Protein AF-A0A1E3NT04-F1 (afdb_monomer_lite)

Structure (mmCIF, N/CA/C/O backbone):
data_AF-A0A1E3NT04-F1
#
_entry.id   AF-A0A1E3NT04-F1
#
loop_
_atom_site.group_PDB
_atom_site.id
_atom_site.type_symbol
_atom_site.label_atom_id
_atom_site.label_alt_id
_atom_site.label_comp_id
_atom_site.label_asym_id
_atom_site.label_entity_id
_atom_site.label_seq_id
_atom_site.pdbx_PDB_ins_code
_atom_site.Cartn_x
_atom_site.Cartn_y
_atom_site.Cartn_z
_atom_site.occupancy
_atom_site.B_iso_or_equiv
_atom_site.auth_seq_id
_atom_site.auth_comp_id
_atom_site.auth_asym_id
_atom_site.auth_atom_id
_atom_site.pdbx_PDB_model_num
ATOM 1 N N . MET A 1 1 ? 41.332 -13.397 23.834 1.00 53.19 1 MET A N 1
ATOM 2 C CA . MET A 1 1 ? 42.047 -12.227 23.269 1.00 53.19 1 MET A CA 1
ATOM 3 C C . MET A 1 1 ? 41.006 -11.262 22.727 1.00 53.19 1 MET A C 1
ATOM 5 O O . MET A 1 1 ? 39.924 -11.728 22.395 1.00 53.19 1 MET A O 1
ATOM 9 N N . ALA A 1 2 ? 41.295 -9.961 22.655 1.00 69.44 2 ALA A N 1
ATOM 10 C CA . ALA A 1 2 ? 40.399 -9.024 21.975 1.00 69.44 2 ALA A CA 1
ATOM 11 C C . ALA A 1 2 ? 40.296 -9.402 20.487 1.00 69.44 2 ALA A C 1
ATOM 13 O O . ALA A 1 2 ? 41.326 -9.647 19.852 1.00 69.44 2 ALA A O 1
ATOM 14 N N . LYS A 1 3 ? 39.069 -9.498 19.959 1.00 80.75 3 LYS A N 1
ATOM 15 C CA . LYS A 1 3 ? 38.838 -9.778 18.538 1.00 80.75 3 LYS A CA 1
ATOM 16 C C . LYS A 1 3 ? 39.319 -8.598 17.701 1.00 80.75 3 LYS A C 1
ATOM 18 O O . LYS A 1 3 ? 39.150 -7.443 18.089 1.00 80.75 3 LYS A O 1
ATOM 23 N N . LYS A 1 4 ? 39.924 -8.904 16.560 1.00 84.69 4 LYS A N 1
ATOM 24 C CA . LYS A 1 4 ? 40.403 -7.908 15.604 1.00 84.69 4 LYS A CA 1
ATOM 25 C C . LYS A 1 4 ? 39.268 -7.395 14.735 1.00 84.69 4 LYS A C 1
ATOM 27 O O . LYS A 1 4 ? 38.469 -8.185 14.249 1.00 84.69 4 LYS A O 1
ATOM 32 N N . GLN A 1 5 ? 39.217 -6.092 14.529 1.00 88.81 5 GLN A N 1
ATOM 33 C CA . GLN A 1 5 ? 38.105 -5.430 13.871 1.00 88.81 5 GLN A CA 1
ATOM 34 C C . GLN A 1 5 ? 38.308 -5.384 12.351 1.00 88.81 5 GLN A C 1
ATOM 36 O O . GLN A 1 5 ? 39.252 -4.760 11.863 1.00 88.81 5 GLN A O 1
ATOM 41 N N . VAL A 1 6 ? 37.430 -6.040 11.594 1.00 90.56 6 VAL A N 1
ATOM 42 C CA . VAL A 1 6 ? 37.508 -6.146 10.131 1.00 90.56 6 VAL A CA 1
ATOM 43 C C . VAL A 1 6 ? 36.300 -5.470 9.495 1.00 90.56 6 VAL A C 1
ATOM 45 O O . VAL A 1 6 ? 35.161 -5.870 9.729 1.00 90.56 6 VAL A O 1
ATOM 48 N N . LEU A 1 7 ? 36.548 -4.477 8.643 1.00 93.00 7 LEU A N 1
ATOM 49 C CA . LEU A 1 7 ? 35.509 -3.768 7.902 1.00 93.00 7 LEU A CA 1
ATOM 50 C C . LEU A 1 7 ? 35.485 -4.207 6.440 1.00 93.00 7 LEU A C 1
ATOM 52 O O . LEU A 1 7 ? 36.431 -3.968 5.695 1.00 93.00 7 LEU A O 1
ATOM 56 N N . VAL A 1 8 ? 34.385 -4.801 5.997 1.00 95.25 8 VAL A N 1
ATOM 57 C CA . VAL A 1 8 ? 34.140 -5.082 4.580 1.00 95.25 8 VAL A CA 1
ATOM 58 C C . VAL A 1 8 ? 33.465 -3.874 3.938 1.00 95.25 8 VAL A C 1
ATOM 60 O O . VAL A 1 8 ? 32.448 -3.395 4.434 1.00 95.25 8 VAL A O 1
ATOM 63 N N . VAL A 1 9 ? 34.021 -3.382 2.830 1.00 95.88 9 VAL A N 1
ATOM 64 C CA . VAL A 1 9 ? 33.505 -2.218 2.101 1.00 95.88 9 VAL A CA 1
ATOM 65 C C . VAL A 1 9 ? 32.887 -2.663 0.777 1.00 95.88 9 VAL A C 1
ATOM 67 O O . VAL A 1 9 ? 33.598 -3.078 -0.137 1.00 95.88 9 VAL A O 1
ATOM 70 N N . GLY A 1 10 ? 31.563 -2.552 0.674 1.00 95.69 10 GLY A N 1
ATOM 71 C CA . GLY A 1 10 ? 30.751 -2.946 -0.479 1.00 95.69 10 GLY A CA 1
ATOM 72 C C . GLY A 1 10 ? 29.850 -4.150 -0.186 1.00 95.69 10 GLY A C 1
ATOM 73 O O . GLY A 1 10 ? 30.306 -5.165 0.332 1.00 95.69 10 GLY A O 1
ATOM 74 N N . ALA A 1 11 ? 28.570 -4.060 -0.559 1.00 96.75 11 ALA A N 1
ATOM 75 C CA . ALA A 1 11 ? 27.567 -5.107 -0.326 1.00 96.75 11 ALA A CA 1
ATOM 76 C C . ALA A 1 11 ? 27.124 -5.811 -1.620 1.00 96.75 11 ALA A C 1
ATOM 78 O O . ALA A 1 11 ? 25.979 -6.236 -1.760 1.00 96.75 11 ALA A O 1
ATOM 79 N N . GLY A 1 12 ? 28.018 -5.927 -2.605 1.00 96.62 12 GLY A N 1
ATOM 80 C CA . GLY A 1 12 ? 27.805 -6.833 -3.739 1.00 96.62 12 GLY A CA 1
ATOM 81 C C . GLY A 1 12 ? 27.945 -8.296 -3.324 1.00 96.62 12 GLY A C 1
ATOM 82 O O . GLY A 1 12 ? 28.334 -8.590 -2.194 1.00 96.62 12 GLY A O 1
ATOM 83 N N . VAL A 1 13 ? 27.711 -9.227 -4.255 1.00 97.44 13 VAL A N 1
ATOM 84 C CA . VAL A 1 13 ? 27.862 -10.669 -3.978 1.00 97.44 13 VAL A CA 1
ATOM 85 C C . VAL A 1 13 ? 29.238 -10.997 -3.391 1.00 97.44 13 VAL A C 1
ATOM 87 O O . VAL A 1 13 ? 29.334 -11.788 -2.459 1.00 97.44 13 VAL A O 1
ATOM 90 N N . VAL A 1 14 ? 30.294 -10.336 -3.875 1.00 95.75 14 VAL A N 1
ATOM 91 C CA . VAL A 1 14 ? 31.667 -10.520 -3.389 1.00 95.75 14 VAL A CA 1
ATOM 92 C C . VAL A 1 14 ? 31.805 -10.063 -1.937 1.00 95.75 14 VAL A C 1
ATOM 94 O O . VAL A 1 14 ? 32.317 -10.817 -1.116 1.00 95.75 14 VAL A O 1
ATOM 97 N N . GLY A 1 15 ? 31.304 -8.873 -1.595 1.00 96.56 15 GLY A N 1
ATOM 98 C CA . GLY A 1 15 ? 31.405 -8.324 -0.242 1.00 96.56 15 GLY A CA 1
ATOM 99 C C . GLY A 1 15 ? 30.571 -9.088 0.782 1.00 96.56 15 GLY A C 1
ATOM 100 O O . GLY A 1 15 ? 31.095 -9.479 1.821 1.00 96.56 15 GLY A O 1
ATOM 101 N N . LEU A 1 16 ? 29.313 -9.401 0.457 1.00 97.81 16 LEU A N 1
ATOM 102 C CA . LEU A 1 16 ? 28.431 -10.171 1.342 1.00 97.81 16 LEU A CA 1
ATOM 103 C C . LEU A 1 16 ? 28.978 -11.579 1.602 1.00 97.81 16 LEU A C 1
ATOM 105 O O . LEU A 1 16 ? 29.037 -12.023 2.747 1.00 97.81 16 LEU A O 1
ATOM 109 N N . THR A 1 17 ? 29.432 -12.263 0.548 1.00 96.88 17 THR A N 1
ATOM 110 C CA . THR A 1 17 ? 30.013 -13.607 0.679 1.00 96.88 17 THR A CA 1
ATOM 111 C C . THR A 1 17 ? 31.331 -13.564 1.455 1.00 96.88 17 THR A C 1
ATOM 113 O O . THR A 1 17 ? 31.578 -14.428 2.289 1.00 96.88 17 THR A O 1
ATOM 116 N N . THR A 1 18 ? 32.160 -12.536 1.240 1.00 95.56 18 THR A N 1
ATOM 117 C CA . THR A 1 18 ? 33.416 -12.353 1.985 1.00 95.56 18 THR A CA 1
ATOM 118 C C . THR A 1 18 ? 33.161 -12.102 3.468 1.00 95.56 18 THR A C 1
ATOM 120 O O . THR A 1 18 ? 33.811 -12.726 4.300 1.00 95.56 18 THR A O 1
ATOM 123 N N . ALA A 1 19 ? 32.196 -11.248 3.815 1.00 94.81 19 ALA A N 1
ATOM 124 C CA . ALA A 1 19 ? 31.834 -10.991 5.206 1.00 94.81 19 ALA A CA 1
ATOM 125 C C . ALA A 1 19 ? 31.330 -12.262 5.915 1.00 94.81 19 ALA A C 1
ATOM 127 O O . ALA A 1 19 ? 31.750 -12.534 7.040 1.00 94.81 19 ALA A O 1
ATOM 128 N N . LEU A 1 20 ? 30.494 -13.066 5.242 1.00 94.12 20 LEU A N 1
ATOM 129 C CA . LEU A 1 20 ? 29.991 -14.332 5.787 1.00 94.12 20 LEU A CA 1
ATOM 130 C C . LEU A 1 20 ? 31.122 -15.327 6.013 1.00 94.12 20 LEU A C 1
ATOM 132 O O . LEU A 1 20 ? 31.237 -15.890 7.095 1.00 94.12 20 LEU A O 1
ATOM 136 N N . GLU A 1 21 ? 31.981 -15.513 5.013 1.00 92.94 21 GLU A N 1
ATOM 137 C CA . GLU A 1 21 ? 33.072 -16.481 5.094 1.00 92.94 21 GLU A CA 1
ATOM 138 C C . GLU A 1 21 ? 34.108 -16.090 6.157 1.00 92.94 21 GLU A C 1
ATOM 140 O O . GLU A 1 21 ? 34.637 -16.954 6.857 1.00 92.94 21 GLU A O 1
ATOM 145 N N . LEU A 1 22 ? 34.385 -14.789 6.312 1.00 90.44 22 LEU A N 1
ATOM 146 C CA . LEU A 1 22 ? 35.253 -14.278 7.373 1.00 90.44 22 LEU A CA 1
ATOM 147 C C . LEU A 1 22 ? 34.662 -14.529 8.756 1.00 90.44 22 LEU A C 1
ATOM 149 O O . LEU A 1 22 ? 35.376 -15.000 9.639 1.00 90.44 22 LEU A O 1
ATOM 153 N N . HIS A 1 23 ? 33.372 -14.248 8.937 1.00 90.38 23 HIS A N 1
ATOM 154 C CA . HIS A 1 23 ? 32.698 -14.516 10.199 1.00 90.38 23 HIS A CA 1
ATOM 155 C C . HIS A 1 23 ? 32.693 -16.020 10.514 1.00 90.38 23 HIS A C 1
ATOM 157 O O . HIS A 1 23 ? 33.137 -16.421 11.587 1.00 90.38 23 HIS A O 1
ATOM 163 N N . ASP A 1 24 ? 32.268 -16.861 9.568 1.00 89.38 24 ASP A N 1
ATOM 164 C CA . ASP A 1 24 ? 32.098 -18.303 9.789 1.00 89.38 24 ASP A CA 1
ATOM 165 C C . ASP A 1 24 ? 33.433 -19.028 10.028 1.00 89.38 24 ASP A C 1
ATOM 167 O O . ASP A 1 24 ? 33.477 -20.006 10.773 1.00 89.38 24 ASP A O 1
ATOM 171 N N . ARG A 1 25 ? 34.539 -18.568 9.423 1.00 87.06 25 ARG A N 1
ATOM 172 C CA . ARG A 1 25 ? 35.854 -19.217 9.580 1.00 87.06 25 ARG A CA 1
ATOM 173 C C . ARG A 1 25 ? 36.743 -18.608 10.650 1.00 87.06 25 ARG A C 1
ATOM 175 O O . ARG A 1 25 ? 37.558 -19.329 11.222 1.00 87.06 25 ARG A O 1
ATOM 182 N N . LEU A 1 26 ? 36.662 -17.296 10.862 1.00 85.44 26 LEU A N 1
ATOM 183 C CA . LEU A 1 26 ? 37.577 -16.555 11.733 1.00 85.44 26 LEU A CA 1
ATOM 184 C C . LEU A 1 26 ? 36.868 -15.860 12.902 1.00 85.44 26 LEU A C 1
ATOM 186 O O . LEU A 1 26 ? 37.538 -15.142 13.641 1.00 85.44 26 LEU A O 1
ATOM 190 N N . GLY A 1 27 ? 35.564 -16.068 13.109 1.00 80.69 27 GLY A N 1
ATOM 191 C CA . GLY A 1 27 ? 34.749 -15.352 14.101 1.00 80.69 27 GLY A CA 1
ATOM 192 C C . GLY A 1 27 ? 35.244 -15.428 15.550 1.00 80.69 27 GLY A C 1
ATOM 193 O O . GLY A 1 27 ? 34.928 -14.548 16.349 1.00 80.69 27 GLY A O 1
ATOM 194 N N . ASP A 1 28 ? 36.077 -16.411 15.900 1.00 82.06 28 ASP A N 1
ATOM 195 C CA . ASP A 1 28 ? 36.744 -16.483 17.211 1.00 82.06 28 ASP A CA 1
ATOM 196 C C . ASP A 1 28 ? 37.877 -15.453 17.371 1.00 82.06 28 ASP A C 1
ATOM 198 O O . ASP A 1 28 ? 38.233 -15.068 18.484 1.00 82.06 28 ASP A O 1
ATOM 202 N N . SER A 1 29 ? 38.459 -15.007 16.256 1.00 82.50 29 SER A N 1
ATOM 203 C CA . SER A 1 29 ? 39.628 -14.119 16.192 1.00 82.50 29 SER A CA 1
ATOM 204 C C . SER A 1 29 ? 39.313 -12.730 15.634 1.00 82.50 29 SER A C 1
ATOM 206 O O . SER A 1 29 ? 40.039 -11.780 15.941 1.00 82.50 29 SER A O 1
ATOM 208 N N . VAL A 1 30 ? 38.260 -12.597 14.824 1.00 85.81 30 VAL A N 1
ATOM 209 C CA . VAL A 1 30 ? 37.862 -11.336 14.190 1.00 85.81 30 VAL A CA 1
ATOM 210 C C . VAL A 1 30 ? 36.409 -10.985 14.482 1.00 85.81 30 VAL A C 1
ATOM 212 O O . VAL A 1 30 ? 35.566 -11.856 14.677 1.00 85.81 30 VAL A O 1
ATOM 215 N N . ASP A 1 31 ? 36.139 -9.691 14.499 1.00 88.38 31 ASP A N 1
ATOM 216 C CA . ASP A 1 31 ? 34.815 -9.095 14.549 1.00 88.38 31 ASP A CA 1
ATOM 217 C C . ASP A 1 31 ? 34.571 -8.398 13.208 1.00 88.38 31 ASP A C 1
ATOM 219 O O . ASP A 1 31 ? 35.388 -7.583 12.774 1.00 88.38 31 ASP A O 1
ATOM 223 N N . VAL A 1 32 ? 33.514 -8.799 12.503 1.00 90.94 32 VAL A N 1
ATOM 224 C CA . VAL A 1 32 ? 33.267 -8.382 11.118 1.00 90.94 32 VAL A CA 1
ATOM 225 C C . VAL A 1 32 ? 32.147 -7.357 11.104 1.00 90.94 32 VAL A C 1
ATOM 227 O O . VAL A 1 32 ? 31.069 -7.596 11.639 1.00 90.94 32 VAL A O 1
ATOM 230 N N . SER A 1 33 ? 32.392 -6.241 10.430 1.00 92.88 33 SER A N 1
ATOM 231 C CA . SER A 1 33 ? 31.400 -5.219 10.104 1.00 92.88 33 SER A CA 1
ATOM 232 C C . SER A 1 33 ? 31.364 -4.992 8.599 1.00 92.88 33 SER A C 1
ATOM 234 O O . SER A 1 33 ? 32.357 -5.215 7.905 1.00 92.88 33 SER A O 1
ATOM 236 N N . LEU A 1 34 ? 30.234 -4.516 8.083 1.00 94.44 34 LEU A N 1
ATOM 237 C CA . LEU A 1 34 ? 30.072 -4.183 6.674 1.00 94.44 34 LEU A CA 1
ATOM 238 C C . LEU A 1 34 ? 29.588 -2.742 6.511 1.00 94.44 34 LEU A C 1
ATOM 240 O O . LEU A 1 34 ? 28.617 -2.319 7.137 1.00 94.44 34 LEU A O 1
ATOM 244 N N . VAL A 1 35 ? 30.241 -2.004 5.619 1.00 94.94 35 VAL A N 1
ATOM 245 C CA . VAL A 1 35 ? 29.800 -0.689 5.154 1.00 94.94 35 VAL A CA 1
ATOM 246 C C . VAL A 1 35 ? 29.624 -0.726 3.646 1.00 94.94 35 VAL A C 1
ATOM 248 O O . VAL A 1 35 ? 30.468 -1.255 2.927 1.00 94.94 35 VAL A O 1
ATOM 251 N N . ALA A 1 36 ? 28.542 -0.150 3.137 1.00 95.81 36 ALA A N 1
ATOM 252 C CA . ALA A 1 36 ? 28.368 0.010 1.700 1.00 95.81 36 ALA A CA 1
ATOM 253 C C . ALA A 1 36 ? 27.501 1.220 1.362 1.00 95.81 36 ALA A C 1
ATOM 255 O O . ALA A 1 36 ? 26.600 1.576 2.121 1.00 95.81 36 ALA A O 1
ATOM 256 N N . LYS A 1 37 ? 27.753 1.809 0.190 1.00 93.88 37 LYS A N 1
ATOM 257 C CA . LYS A 1 37 ? 26.882 2.823 -0.410 1.00 93.88 37 LYS A CA 1
ATOM 258 C C . LYS A 1 37 ? 25.546 2.207 -0.825 1.00 93.88 37 LYS A C 1
ATOM 260 O O . LYS A 1 37 ? 24.498 2.685 -0.399 1.00 93.88 37 LYS A O 1
ATOM 265 N N . ASP A 1 38 ? 25.623 1.131 -1.606 1.00 93.94 38 ASP A N 1
ATOM 266 C CA . ASP A 1 38 ? 24.475 0.376 -2.105 1.00 93.94 38 ASP A CA 1
ATOM 267 C C . ASP A 1 38 ? 24.348 -0.956 -1.348 1.00 93.94 38 ASP A C 1
ATOM 269 O O . ASP A 1 38 ? 25.342 -1.672 -1.171 1.00 93.94 38 ASP A O 1
ATOM 273 N N . LEU A 1 39 ? 23.136 -1.291 -0.910 1.00 93.88 39 LEU A N 1
ATOM 274 C CA . LEU A 1 39 ? 22.770 -2.514 -0.196 1.00 93.88 39 LEU A CA 1
ATOM 275 C C . LEU A 1 39 ? 21.794 -3.369 -1.028 1.00 93.88 39 LEU A C 1
ATOM 277 O O . LEU A 1 39 ? 21.134 -2.859 -1.934 1.00 93.88 39 LEU A O 1
ATOM 281 N N . PRO A 1 40 ? 21.668 -4.677 -0.729 1.00 91.81 40 PRO A N 1
ATOM 282 C CA . PRO A 1 40 ? 20.622 -5.520 -1.306 1.00 91.81 40 PRO A CA 1
ATOM 283 C C . PRO A 1 40 ? 19.232 -4.887 -1.168 1.00 91.81 40 PRO A C 1
ATOM 285 O O . PRO A 1 40 ? 18.791 -4.617 -0.055 1.00 91.81 40 PRO A O 1
ATOM 288 N N . GLY A 1 41 ? 18.571 -4.656 -2.304 1.00 76.50 41 GLY A N 1
ATOM 289 C CA . GLY A 1 41 ? 17.349 -3.847 -2.422 1.00 76.50 41 GLY A CA 1
ATOM 290 C C . GLY A 1 41 ? 17.532 -2.692 -3.412 1.00 76.50 41 GLY A C 1
ATOM 291 O O . GLY A 1 41 ? 16.643 -2.409 -4.208 1.00 76.50 41 GLY A O 1
ATOM 292 N N . ASP A 1 42 ? 18.735 -2.117 -3.467 1.00 81.62 42 ASP A N 1
ATOM 293 C CA . ASP A 1 42 ? 19.042 -1.004 -4.361 1.00 81.62 42 ASP A CA 1
ATOM 294 C C . ASP A 1 42 ? 19.272 -1.464 -5.811 1.00 81.62 42 ASP A C 1
ATOM 296 O O . ASP A 1 42 ? 19.728 -2.578 -6.086 1.00 81.62 42 ASP A O 1
ATOM 300 N N . SER A 1 43 ? 19.028 -0.564 -6.767 1.00 80.31 43 SER A N 1
ATOM 301 C CA . SER A 1 43 ? 19.160 -0.828 -8.211 1.00 80.31 43 SER A CA 1
ATOM 302 C C . SER A 1 43 ? 20.084 0.176 -8.919 1.00 80.31 43 SER A C 1
ATOM 304 O O . SER A 1 43 ? 19.914 0.455 -10.111 1.00 80.31 43 SER A O 1
ATOM 306 N N . ALA A 1 44 ? 21.073 0.717 -8.201 1.00 84.88 44 ALA A N 1
ATOM 307 C CA . ALA A 1 44 ? 22.023 1.697 -8.725 1.00 84.88 44 ALA A CA 1
ATOM 308 C C . ALA A 1 44 ? 22.836 1.166 -9.922 1.00 84.88 44 ALA A C 1
ATOM 310 O O . ALA A 1 44 ? 23.129 -0.026 -10.037 1.00 84.88 44 ALA A O 1
ATOM 311 N N . VAL A 1 45 ? 23.236 2.072 -10.818 1.00 82.06 45 VAL A N 1
ATOM 312 C CA . VAL A 1 45 ? 23.906 1.747 -12.092 1.00 82.06 45 VAL A CA 1
ATOM 313 C C . VAL A 1 45 ? 25.231 0.998 -11.891 1.00 82.06 45 VAL A C 1
ATOM 315 O O . VAL A 1 45 ? 25.512 0.019 -12.584 1.00 82.06 45 VAL A O 1
ATOM 318 N N . PHE A 1 46 ? 26.023 1.425 -10.907 1.00 84.62 46 PHE A N 1
ATOM 319 C CA . PHE A 1 46 ? 27.322 0.831 -10.571 1.00 84.62 46 PHE A CA 1
ATOM 320 C C . PHE A 1 46 ? 27.239 -0.265 -9.507 1.00 84.62 46 PHE A C 1
ATOM 322 O O . PHE A 1 46 ? 28.263 -0.820 -9.101 1.00 84.62 46 PHE A O 1
ATOM 329 N N . TYR A 1 47 ? 26.027 -0.609 -9.070 1.00 91.88 47 TYR A N 1
ATOM 330 C CA . TYR A 1 47 ? 25.785 -1.767 -8.230 1.00 91.88 47 TYR A CA 1
ATOM 331 C C . TYR A 1 47 ? 25.477 -2.968 -9.129 1.00 91.88 47 TYR A C 1
ATOM 333 O O . TYR A 1 47 ? 24.335 -3.286 -9.448 1.00 91.88 47 TYR A O 1
ATOM 341 N N . THR A 1 48 ? 26.539 -3.627 -9.602 1.00 92.69 48 THR A N 1
ATOM 342 C CA . THR A 1 48 ? 26.448 -4.668 -10.640 1.00 92.69 48 THR A CA 1
ATOM 343 C C . THR A 1 48 ? 25.668 -5.908 -10.201 1.00 92.69 48 THR A C 1
ATOM 345 O O . THR A 1 48 ? 25.032 -6.564 -11.023 1.00 92.69 48 THR A O 1
ATOM 348 N N . SER A 1 49 ? 25.735 -6.265 -8.915 1.00 95.44 49 SER A N 1
ATOM 349 C CA . SER A 1 49 ? 25.227 -7.551 -8.411 1.00 95.44 49 SER A CA 1
ATOM 350 C C . SER A 1 49 ? 23.734 -7.801 -8.712 1.00 95.44 49 SER A C 1
ATOM 352 O O . SER A 1 49 ? 23.442 -8.871 -9.241 1.00 95.44 49 SER A O 1
ATOM 354 N N . PRO A 1 50 ? 22.797 -6.855 -8.482 1.00 93.00 50 PRO A N 1
ATOM 355 C CA . PRO A 1 50 ? 21.380 -7.027 -8.841 1.00 93.00 50 PRO A CA 1
ATOM 356 C C . PRO A 1 50 ? 21.087 -6.991 -10.351 1.00 93.00 50 PRO A C 1
ATOM 358 O O . PRO A 1 50 ? 19.984 -7.341 -10.764 1.00 93.00 50 PRO A O 1
ATOM 361 N N . LYS A 1 51 ? 22.036 -6.548 -11.189 1.00 91.75 51 LYS A N 1
ATOM 362 C CA . LYS A 1 51 ? 21.892 -6.535 -12.658 1.00 91.75 51 LYS A CA 1
ATOM 363 C C . LYS A 1 51 ? 22.357 -7.843 -13.301 1.00 91.75 51 LYS A C 1
ATOM 365 O O . LYS A 1 51 ? 22.145 -8.053 -14.495 1.00 91.75 51 LYS A O 1
ATOM 370 N N . ALA A 1 52 ? 23.048 -8.688 -12.538 1.00 90.44 52 ALA A N 1
ATOM 371 C CA . ALA A 1 52 ? 23.508 -9.977 -13.014 1.00 90.44 52 ALA A CA 1
ATOM 372 C C . ALA A 1 52 ? 22.335 -10.938 -13.214 1.00 90.44 52 ALA A C 1
ATOM 374 O O . ALA A 1 52 ? 21.247 -10.750 -12.673 1.00 90.44 52 ALA A O 1
ATOM 375 N N . GLY A 1 53 ? 22.617 -11.995 -13.969 1.00 85.38 53 GLY A N 1
ATOM 376 C CA . GLY A 1 53 ? 21.669 -13.050 -14.242 1.00 85.38 53 GLY A CA 1
ATOM 377 C C . GLY A 1 53 ? 21.099 -13.747 -12.999 1.00 85.38 53 GLY A C 1
ATOM 378 O O . GLY A 1 53 ? 19.985 -13.445 -12.595 1.00 85.38 53 GLY A O 1
ATOM 379 N N . ALA A 1 54 ? 21.772 -14.718 -12.388 1.00 92.00 54 ALA A N 1
ATOM 380 C CA . ALA A 1 54 ? 23.074 -15.309 -12.692 1.00 92.00 54 ALA A CA 1
ATOM 381 C C . ALA A 1 54 ? 22.967 -16.844 -12.658 1.00 92.00 54 ALA A C 1
ATOM 383 O O . ALA A 1 54 ? 22.051 -17.392 -12.053 1.00 92.00 54 ALA A O 1
ATOM 384 N N . HIS A 1 55 ? 23.923 -17.542 -13.262 1.00 93.12 55 HIS A N 1
ATOM 385 C CA . HIS A 1 55 ? 24.044 -19.001 -13.179 1.00 93.12 55 HIS A CA 1
ATOM 386 C C . HIS A 1 55 ? 25.489 -19.422 -12.894 1.00 93.12 55 HIS A C 1
ATOM 388 O O . HIS A 1 55 ? 26.385 -18.573 -12.845 1.00 93.12 55 HIS A O 1
ATOM 394 N N . TRP A 1 56 ? 25.735 -20.723 -12.741 1.00 94.56 56 TRP A N 1
ATOM 395 C CA . TRP A 1 56 ? 27.090 -21.253 -12.633 1.00 94.56 56 TRP A CA 1
ATOM 396 C C . TRP A 1 56 ? 27.567 -21.877 -13.953 1.00 94.56 56 TRP A C 1
ATOM 398 O O . TRP A 1 56 ? 27.149 -22.965 -14.338 1.00 94.56 56 TRP A O 1
ATOM 408 N N . VAL A 1 57 ? 28.485 -21.211 -14.648 1.00 90.81 57 VAL A N 1
ATOM 409 C CA . VAL A 1 57 ? 29.237 -21.800 -15.764 1.00 90.81 57 VAL A CA 1
ATOM 410 C C . VAL A 1 57 ? 30.597 -21.123 -15.848 1.00 90.81 57 VAL A C 1
ATOM 412 O O . VAL A 1 57 ? 30.692 -19.899 -15.821 1.00 90.81 57 VAL A O 1
ATOM 415 N N . SER A 1 58 ? 31.669 -21.908 -15.902 1.00 85.44 58 SER A N 1
ATOM 416 C CA . SER A 1 58 ? 33.027 -21.384 -16.073 1.00 85.44 58 SER A CA 1
ATOM 417 C C . SER A 1 58 ? 33.423 -21.451 -17.549 1.00 85.44 58 SER A C 1
ATOM 419 O O . SER A 1 58 ? 33.007 -22.363 -18.264 1.00 85.44 58 SER A O 1
ATOM 421 N N . THR A 1 59 ? 34.229 -20.499 -18.019 1.00 74.75 59 THR A N 1
ATOM 422 C CA . THR A 1 59 ? 34.827 -20.559 -19.359 1.00 74.75 59 THR A CA 1
ATOM 423 C C . THR A 1 59 ? 36.229 -21.162 -19.282 1.00 74.75 59 THR A C 1
ATOM 425 O O . THR A 1 59 ? 36.907 -21.071 -18.258 1.00 74.75 59 THR A O 1
ATOM 428 N N . ASN A 1 60 ? 36.709 -21.757 -20.377 1.00 65.56 60 ASN A N 1
ATOM 429 C CA . ASN A 1 60 ? 38.066 -22.318 -20.442 1.00 65.56 60 ASN A CA 1
ATOM 430 C C . ASN A 1 60 ? 39.178 -21.241 -20.423 1.00 65.56 60 ASN A C 1
ATOM 432 O O . ASN A 1 60 ? 40.346 -21.581 -20.250 1.00 65.56 60 ASN A O 1
ATOM 436 N N . ALA A 1 61 ? 38.823 -19.960 -20.582 1.00 58.00 61 ALA A N 1
ATOM 437 C CA . ALA A 1 61 ? 39.750 -18.849 -20.802 1.00 58.00 61 ALA A CA 1
ATOM 438 C C . ALA A 1 61 ? 40.062 -17.987 -19.560 1.00 58.00 61 ALA A C 1
ATOM 440 O O . ALA A 1 61 ? 40.947 -17.137 -19.640 1.00 58.00 61 ALA A O 1
ATOM 441 N N . LYS A 1 62 ? 39.350 -18.147 -18.433 1.00 55.19 62 LYS A N 1
ATOM 442 C CA . LYS A 1 62 ? 39.555 -17.325 -17.223 1.00 55.19 62 LYS A CA 1
ATOM 443 C C . LYS A 1 62 ? 40.076 -18.173 -16.058 1.00 55.19 62 LYS A C 1
ATOM 445 O O . LYS A 1 62 ? 39.510 -19.206 -15.708 1.00 55.19 62 LYS A O 1
ATOM 450 N N . GLU A 1 63 ? 41.212 -17.752 -15.508 1.00 57.97 63 GLU A N 1
ATOM 451 C CA . GLU A 1 63 ? 41.924 -18.426 -14.424 1.00 57.97 63 GLU A CA 1
ATOM 452 C C . GLU A 1 63 ? 41.224 -18.222 -13.072 1.00 57.97 63 GLU A C 1
ATOM 454 O O . GLU A 1 63 ? 40.890 -17.100 -12.719 1.00 57.97 63 GLU A O 1
ATOM 459 N N . HIS A 1 64 ? 41.009 -19.347 -12.375 1.00 73.56 64 HIS A N 1
ATOM 460 C CA . HIS A 1 64 ? 40.905 -19.623 -10.924 1.00 73.56 64 HIS A CA 1
ATOM 461 C C . HIS A 1 64 ? 39.935 -20.800 -10.707 1.00 73.56 64 HIS A C 1
ATOM 463 O O . HIS A 1 64 ? 38.935 -20.720 -9.992 1.00 73.56 64 HIS A O 1
ATOM 469 N N . LYS A 1 65 ? 40.250 -21.930 -11.357 1.00 86.69 65 LYS A N 1
ATOM 470 C CA . LYS A 1 65 ? 39.431 -23.156 -11.415 1.00 86.69 65 LYS A CA 1
ATOM 471 C C . LYS A 1 65 ? 38.946 -23.619 -10.037 1.00 86.69 65 LYS A C 1
ATOM 473 O O . LYS A 1 65 ? 37.785 -23.985 -9.864 1.00 86.69 65 LYS A O 1
ATOM 478 N N . ASP A 1 66 ? 39.817 -23.521 -9.038 1.00 87.06 66 ASP A N 1
ATOM 479 C CA . ASP A 1 66 ? 39.501 -23.905 -7.664 1.00 87.06 66 ASP A CA 1
ATOM 480 C C . ASP A 1 66 ? 38.403 -23.033 -7.043 1.00 87.06 66 ASP A C 1
ATOM 482 O O . ASP A 1 66 ? 37.555 -23.549 -6.314 1.00 87.06 66 ASP A O 1
ATOM 486 N N . TRP A 1 67 ? 38.370 -21.730 -7.349 1.00 89.50 67 TRP A N 1
ATOM 487 C CA . TRP A 1 67 ? 37.345 -20.824 -6.829 1.00 89.50 67 TRP A CA 1
ATOM 488 C C . TRP A 1 67 ? 35.983 -21.113 -7.442 1.00 89.50 67 TRP A C 1
ATOM 490 O O . TRP A 1 67 ? 34.991 -21.209 -6.718 1.00 89.50 67 TRP A O 1
ATOM 500 N N . ALA A 1 68 ? 35.942 -21.309 -8.761 1.00 90.88 68 ALA A N 1
ATOM 501 C CA . ALA A 1 68 ? 34.718 -21.685 -9.453 1.00 90.88 68 ALA A CA 1
ATOM 502 C C . ALA A 1 68 ? 34.154 -22.994 -8.878 1.00 90.88 68 ALA A C 1
ATOM 504 O O . ALA A 1 68 ? 32.969 -23.075 -8.555 1.00 90.88 68 ALA A O 1
ATOM 505 N N . LEU A 1 69 ? 35.008 -24.001 -8.667 1.00 92.25 69 LEU A N 1
ATOM 506 C CA . LEU A 1 69 ? 34.579 -25.294 -8.141 1.00 92.25 69 LEU A CA 1
ATOM 507 C C . LEU A 1 69 ? 34.168 -25.237 -6.659 1.00 92.25 69 LEU A C 1
ATOM 509 O O . LEU A 1 69 ? 33.233 -25.927 -6.249 1.00 92.25 69 LEU A O 1
ATOM 513 N N . ALA A 1 70 ? 34.825 -24.411 -5.841 1.00 91.62 70 ALA A N 1
ATOM 514 C CA . ALA A 1 70 ? 34.393 -24.155 -4.466 1.00 91.62 70 ALA A CA 1
ATOM 515 C C . ALA A 1 70 ? 32.981 -23.551 -4.433 1.00 91.62 70 ALA A C 1
ATOM 517 O O . ALA A 1 70 ? 32.118 -24.026 -3.692 1.00 91.62 70 ALA A O 1
ATOM 518 N N . THR A 1 71 ? 32.721 -22.572 -5.298 1.00 95.31 71 THR A N 1
ATOM 519 C CA . THR A 1 71 ? 31.400 -21.959 -5.434 1.00 95.31 71 THR A CA 1
ATOM 520 C C . THR A 1 71 ? 30.357 -22.941 -5.951 1.00 95.31 71 THR A C 1
ATOM 522 O O . THR A 1 71 ? 29.277 -22.995 -5.374 1.00 95.31 71 THR A O 1
ATOM 525 N N . TYR A 1 72 ? 30.669 -23.785 -6.941 1.00 95.88 72 TYR A N 1
ATOM 526 C CA . TYR A 1 72 ? 29.755 -24.837 -7.409 1.00 95.88 72 TYR A CA 1
ATOM 527 C C . TYR A 1 72 ? 29.269 -25.725 -6.258 1.00 95.88 72 TYR A C 1
ATOM 529 O O . TYR A 1 72 ? 28.069 -25.926 -6.070 1.00 95.88 72 TYR A O 1
ATOM 537 N N . ARG A 1 73 ? 30.204 -26.211 -5.429 1.00 95.44 73 ARG A N 1
ATOM 538 C CA . ARG A 1 73 ? 29.877 -27.051 -4.266 1.00 95.44 73 ARG A CA 1
ATOM 539 C C . ARG A 1 73 ? 29.015 -26.310 -3.248 1.00 95.44 73 ARG A C 1
ATOM 541 O O . ARG A 1 73 ? 28.134 -26.915 -2.643 1.00 95.44 73 ARG A O 1
ATOM 548 N N . LYS A 1 74 ? 29.254 -25.014 -3.054 1.00 96.00 74 LYS A N 1
ATOM 549 C CA . LYS A 1 74 ? 28.462 -24.202 -2.130 1.00 96.00 74 LYS A CA 1
ATOM 550 C C . LYS A 1 74 ? 27.063 -23.914 -2.672 1.00 96.00 74 LYS A C 1
ATOM 552 O O . LYS A 1 74 ? 26.104 -24.026 -1.919 1.00 96.00 74 LYS A O 1
ATOM 557 N N . LEU A 1 75 ? 26.922 -23.636 -3.967 1.00 96.81 75 LEU A N 1
ATOM 558 C CA . LEU A 1 75 ? 25.619 -23.483 -4.620 1.00 96.81 75 LEU A CA 1
ATOM 559 C C . LEU A 1 75 ? 24.813 -24.783 -4.579 1.00 96.81 75 LEU A C 1
ATOM 561 O O . LEU A 1 75 ? 23.619 -24.732 -4.313 1.00 96.81 75 LEU A O 1
ATOM 565 N N . ARG A 1 76 ? 25.465 -25.946 -4.705 1.00 96.38 76 ARG A N 1
ATOM 566 C CA . ARG A 1 76 ? 24.828 -27.252 -4.472 1.00 96.38 76 ARG A CA 1
ATOM 567 C C . ARG A 1 76 ? 24.228 -27.380 -3.075 1.00 96.38 76 ARG A C 1
ATOM 569 O O . ARG A 1 76 ? 23.131 -27.905 -2.932 1.00 96.38 76 ARG A O 1
ATOM 576 N N . GLN A 1 77 ? 24.935 -26.911 -2.047 1.00 96.06 77 GLN A N 1
ATOM 577 C CA . GLN A 1 77 ? 24.415 -26.905 -0.675 1.00 96.06 77 GLN A CA 1
ATOM 578 C C . GLN A 1 77 ? 23.260 -25.910 -0.524 1.00 96.06 77 GLN A C 1
ATOM 580 O O . GLN A 1 77 ? 22.241 -26.235 0.073 1.00 96.06 77 GLN A O 1
ATOM 585 N N . LEU A 1 78 ? 23.406 -24.711 -1.089 1.00 96.25 78 LEU A N 1
ATOM 586 C CA . LEU A 1 78 ? 22.397 -23.654 -1.017 1.00 96.25 78 LEU A CA 1
ATOM 587 C C . LEU A 1 78 ? 21.138 -23.980 -1.826 1.00 96.25 78 LEU A C 1
ATOM 589 O O . LEU A 1 78 ? 20.068 -23.513 -1.467 1.00 96.25 78 LEU A O 1
ATOM 593 N N . ALA A 1 79 ? 21.231 -24.828 -2.849 1.00 94.88 79 ALA A N 1
ATOM 594 C CA . ALA A 1 79 ? 20.067 -25.327 -3.576 1.00 94.88 79 ALA A CA 1
ATOM 595 C C . ALA A 1 79 ? 19.143 -26.205 -2.711 1.00 94.88 79 ALA A C 1
ATOM 597 O O . ALA A 1 79 ? 17.983 -26.397 -3.059 1.00 94.88 79 ALA A O 1
ATOM 598 N N . ALA A 1 80 ? 19.634 -26.718 -1.577 1.00 93.06 80 ALA A N 1
ATOM 599 C CA . ALA A 1 80 ? 18.815 -27.395 -0.572 1.00 93.06 80 ALA A CA 1
ATOM 600 C C . ALA A 1 80 ? 18.191 -26.426 0.454 1.00 93.06 80 ALA A C 1
ATOM 602 O O . ALA A 1 80 ? 17.481 -26.868 1.354 1.00 93.06 80 ALA A O 1
ATOM 603 N N . VAL A 1 81 ? 18.460 -25.120 0.342 1.00 93.81 81 VAL A N 1
ATOM 604 C CA . VAL A 1 81 ? 17.953 -24.064 1.227 1.00 93.81 81 VAL A CA 1
ATOM 605 C C . VAL A 1 81 ? 17.000 -23.176 0.420 1.00 93.81 81 VAL A C 1
ATOM 607 O O . VAL A 1 81 ? 17.465 -22.287 -0.296 1.00 93.81 81 VAL A O 1
ATOM 610 N N . PRO A 1 82 ? 15.670 -23.371 0.517 1.00 84.06 82 PRO A N 1
ATOM 611 C CA . PRO A 1 82 ? 14.702 -22.628 -0.295 1.00 84.06 82 PRO A CA 1
ATOM 612 C C . PRO A 1 82 ? 14.850 -21.105 -0.190 1.00 84.06 82 PRO A C 1
ATOM 614 O O . PRO A 1 82 ? 14.756 -20.397 -1.189 1.00 84.06 82 PRO A O 1
ATOM 617 N N . GLN A 1 83 ? 15.175 -20.599 1.005 1.00 88.88 83 GLN A N 1
ATOM 618 C CA . GLN A 1 83 ? 15.347 -19.170 1.279 1.00 88.88 83 GLN A CA 1
ATOM 619 C C . GLN A 1 83 ? 16.550 -18.550 0.553 1.00 88.88 83 GLN A C 1
ATOM 621 O O . GLN A 1 83 ? 16.634 -17.329 0.461 1.00 88.88 83 GLN A O 1
ATOM 626 N N . ALA A 1 84 ? 17.479 -19.363 0.037 1.00 90.44 84 ALA A N 1
ATOM 627 C CA . ALA A 1 84 ? 18.605 -18.877 -0.748 1.00 90.44 84 ALA A CA 1
ATOM 628 C C . ALA A 1 84 ? 18.216 -18.564 -2.204 1.00 90.44 84 ALA A C 1
ATOM 630 O O . ALA A 1 84 ? 18.981 -17.899 -2.892 1.00 90.44 84 ALA A O 1
ATOM 631 N N . PHE A 1 85 ? 17.057 -19.017 -2.700 1.00 92.88 85 PHE A N 1
ATOM 632 C CA . PHE A 1 85 ? 16.649 -18.831 -4.103 1.00 92.88 85 PHE A CA 1
ATOM 633 C C . PHE A 1 85 ? 17.739 -19.253 -5.109 1.00 92.88 85 PHE A C 1
ATOM 635 O O . PHE A 1 85 ? 18.019 -18.581 -6.109 1.00 92.88 85 PHE A O 1
ATOM 642 N N . VAL A 1 86 ? 18.373 -20.388 -4.813 1.00 96.62 86 VAL A N 1
ATOM 643 C CA . VAL A 1 86 ? 19.300 -21.090 -5.700 1.00 96.62 86 VAL A CA 1
ATOM 644 C C . VAL A 1 86 ? 18.617 -22.378 -6.133 1.00 96.62 86 VAL A C 1
ATOM 646 O O . VAL A 1 86 ? 18.139 -23.127 -5.287 1.00 96.62 86 VAL A O 1
ATOM 649 N N . GLN A 1 87 ? 18.569 -22.659 -7.432 1.00 96.00 87 GLN A N 1
ATOM 650 C CA . GLN A 1 87 ? 17.910 -23.862 -7.942 1.00 96.00 87 GLN A CA 1
ATOM 651 C C . GLN A 1 87 ? 18.751 -24.557 -9.004 1.00 96.00 87 GLN A C 1
ATOM 653 O O . GLN A 1 87 ? 19.340 -23.907 -9.867 1.00 96.00 87 GLN A O 1
ATOM 658 N N . ALA A 1 88 ? 18.800 -25.888 -8.934 1.00 96.88 88 ALA A N 1
ATOM 659 C CA . ALA A 1 88 ? 19.508 -26.719 -9.895 1.00 96.88 88 ALA A CA 1
ATOM 660 C C . ALA A 1 88 ? 18.715 -26.873 -11.202 1.00 96.88 88 ALA A C 1
ATOM 662 O O . ALA A 1 88 ? 17.517 -27.149 -11.172 1.00 96.88 88 ALA A O 1
ATOM 663 N N . TYR A 1 89 ? 19.403 -26.764 -12.337 1.00 96.94 89 TYR A N 1
ATOM 664 C CA . TYR A 1 89 ? 18.848 -26.976 -13.673 1.00 96.94 89 TYR A CA 1
ATOM 665 C C . TYR A 1 89 ? 19.864 -27.689 -14.570 1.00 96.94 89 TYR A C 1
ATOM 667 O O . TYR A 1 89 ? 21.066 -27.454 -14.434 1.00 96.94 89 TYR A O 1
ATOM 675 N N . PRO A 1 90 ? 19.427 -28.513 -15.536 1.00 97.75 90 PRO A N 1
ATOM 676 C CA . PRO A 1 90 ? 20.306 -28.911 -16.626 1.00 97.75 90 PRO A CA 1
ATOM 677 C C . PRO A 1 90 ? 20.637 -27.679 -17.483 1.00 97.75 90 PRO A C 1
ATOM 679 O O . PRO A 1 90 ? 19.733 -26.988 -17.952 1.00 97.75 90 PRO A O 1
ATOM 682 N N . LEU A 1 91 ? 21.923 -27.400 -17.680 1.00 97.44 91 LEU A N 1
ATOM 683 C CA . LEU A 1 91 ? 22.432 -26.336 -18.542 1.00 97.44 91 LEU A CA 1
ATOM 684 C C . LEU A 1 91 ? 22.958 -26.928 -19.840 1.00 97.44 91 LEU A C 1
ATOM 686 O O . LEU A 1 91 ? 23.881 -27.736 -19.809 1.00 97.44 91 LEU A O 1
ATOM 690 N N . TYR A 1 92 ? 22.399 -26.483 -20.962 1.00 97.69 92 TYR A N 1
ATOM 691 C CA . TYR A 1 92 ? 22.886 -26.791 -22.301 1.00 97.69 92 TYR A CA 1
ATOM 692 C C . TYR A 1 92 ? 23.829 -25.690 -22.784 1.00 97.69 92 TYR A C 1
ATOM 694 O O . TYR A 1 92 ? 23.430 -24.530 -22.887 1.00 97.69 92 TYR A O 1
ATOM 702 N N . TYR A 1 93 ? 25.069 -26.050 -23.096 1.00 96.31 93 TYR A N 1
ATOM 703 C CA . TYR A 1 93 ? 26.081 -25.132 -23.609 1.00 96.31 93 TYR A CA 1
ATOM 704 C C . TYR A 1 93 ? 26.523 -25.567 -25.006 1.00 96.31 93 TYR A C 1
ATOM 706 O O . TYR A 1 93 ? 26.730 -26.760 -25.220 1.00 96.31 93 TYR A O 1
ATOM 714 N N . GLY A 1 94 ? 26.669 -24.637 -25.950 1.00 95.69 94 GLY A N 1
ATOM 715 C CA . GLY A 1 94 ? 27.060 -24.951 -27.330 1.00 95.69 94 GLY A CA 1
ATOM 716 C C . GLY A 1 94 ? 27.345 -23.715 -28.182 1.00 95.69 94 GLY A C 1
ATOM 717 O O . GLY A 1 94 ? 27.382 -22.600 -27.670 1.00 95.69 94 GLY A O 1
ATOM 718 N N . ASP A 1 95 ? 27.512 -23.917 -29.486 1.00 95.44 95 ASP A N 1
ATOM 719 C CA . ASP A 1 95 ? 27.835 -22.868 -30.458 1.00 95.44 95 ASP A CA 1
ATOM 720 C C . ASP A 1 95 ? 26.718 -22.733 -31.500 1.00 95.44 95 ASP A C 1
ATOM 722 O O . ASP A 1 95 ? 26.365 -23.713 -32.156 1.00 95.44 95 ASP A O 1
ATOM 726 N N . ILE A 1 96 ? 26.191 -21.524 -31.716 1.00 95.44 96 ILE A N 1
ATOM 727 C CA . ILE A 1 96 ? 25.294 -21.248 -32.849 1.00 95.44 96 ILE A CA 1
ATOM 728 C C . ILE A 1 96 ? 26.140 -21.183 -34.125 1.00 95.44 96 ILE A C 1
ATOM 730 O O . ILE A 1 96 ? 26.923 -20.248 -34.315 1.00 95.44 96 ILE A O 1
ATOM 734 N N . VAL A 1 97 ? 25.963 -22.155 -35.020 1.00 94.75 97 VAL A N 1
ATOM 735 C CA . VAL A 1 97 ? 26.717 -22.277 -36.275 1.00 94.75 97 VAL A CA 1
ATOM 736 C C . VAL A 1 97 ? 25.751 -22.168 -37.457 1.00 94.75 97 VAL A C 1
ATOM 738 O O . VAL A 1 97 ? 25.032 -23.124 -37.753 1.00 94.75 97 VAL A O 1
ATOM 741 N N . PRO A 1 98 ? 25.715 -21.017 -38.157 1.00 89.50 98 PRO A N 1
ATOM 742 C CA . PRO A 1 98 ? 24.849 -20.834 -39.314 1.00 89.50 98 PRO A CA 1
ATOM 743 C C . PRO A 1 98 ? 25.144 -21.838 -40.433 1.00 89.50 98 PRO A C 1
ATOM 745 O O . PRO A 1 98 ? 26.281 -22.283 -40.615 1.00 89.50 98 PRO A O 1
ATOM 748 N N . ALA A 1 99 ? 24.132 -22.131 -41.251 1.00 86.62 99 ALA A N 1
ATOM 749 C CA . ALA A 1 99 ? 24.285 -23.000 -42.415 1.00 86.62 99 ALA A CA 1
ATOM 750 C C . ALA A 1 99 ? 25.461 -22.555 -43.312 1.00 86.62 99 ALA A C 1
ATOM 752 O O . ALA A 1 99 ? 25.650 -21.367 -43.580 1.00 86.62 99 ALA A O 1
ATOM 753 N N . GLY A 1 100 ? 26.267 -23.520 -43.764 1.00 87.06 100 GLY A N 1
ATOM 754 C CA . GLY A 1 100 ? 27.444 -23.276 -44.606 1.00 87.06 100 GLY A CA 1
ATOM 755 C C . GLY A 1 100 ? 28.723 -22.877 -43.857 1.00 87.06 100 GLY A C 1
ATOM 756 O O . GLY A 1 100 ? 29.760 -22.736 -44.500 1.00 87.06 100 GLY A O 1
ATOM 757 N N . HIS A 1 101 ? 28.686 -22.736 -42.528 1.00 91.25 101 HIS A N 1
ATOM 758 C CA . HIS A 1 101 ? 29.873 -22.486 -41.707 1.00 91.25 101 HIS A CA 1
ATOM 759 C C . HIS A 1 101 ? 30.380 -23.775 -41.049 1.00 91.25 101 HIS A C 1
ATOM 761 O O . HIS A 1 101 ? 29.619 -24.705 -40.789 1.00 91.25 101 HIS A O 1
ATOM 767 N N . THR A 1 102 ? 31.688 -23.839 -40.793 1.00 90.75 102 THR A N 1
ATOM 768 C CA . THR A 1 102 ? 32.301 -24.967 -40.073 1.00 90.75 102 THR A CA 1
ATOM 769 C C . THR A 1 102 ? 32.229 -24.688 -38.571 1.00 90.75 102 THR A C 1
ATOM 771 O O . THR A 1 102 ? 32.561 -23.575 -38.175 1.00 90.75 102 THR A O 1
ATOM 774 N N . PRO A 1 103 ? 31.809 -25.637 -37.717 1.00 90.00 103 PRO A N 1
ATOM 775 C CA . PRO A 1 103 ? 31.824 -25.418 -36.275 1.00 90.00 103 PRO A CA 1
ATOM 776 C C . PRO A 1 103 ? 33.255 -25.157 -35.774 1.00 90.00 103 PRO A C 1
ATOM 778 O O . PRO A 1 103 ? 34.210 -25.714 -36.329 1.00 90.00 103 PRO A O 1
ATOM 781 N N . PRO A 1 104 ? 33.431 -24.332 -34.725 1.00 89.75 104 PRO A N 1
ATOM 782 C CA . PRO A 1 104 ? 34.734 -24.179 -34.095 1.00 89.75 104 PRO A CA 1
ATOM 783 C C . PRO A 1 104 ? 35.192 -25.518 -33.503 1.00 89.75 104 PRO A C 1
ATOM 785 O O . PRO A 1 104 ? 34.395 -26.428 -33.256 1.00 89.75 104 PRO A O 1
ATOM 788 N N . ARG A 1 105 ? 36.501 -25.647 -33.268 1.00 90.94 105 ARG A N 1
ATOM 789 C CA . ARG A 1 105 ? 37.058 -26.819 -32.587 1.00 90.94 105 ARG A CA 1
ATOM 790 C C . ARG A 1 105 ? 36.420 -26.944 -31.200 1.00 90.94 105 ARG A C 1
ATOM 792 O O . ARG A 1 105 ? 36.523 -26.021 -30.400 1.00 90.94 105 ARG A O 1
ATOM 799 N N . PHE A 1 106 ? 35.818 -28.098 -30.918 1.00 90.69 106 PHE A N 1
ATOM 800 C CA . PHE A 1 106 ? 35.326 -28.408 -29.582 1.00 90.69 106 PHE A CA 1
ATOM 801 C C . PHE A 1 106 ? 36.497 -28.672 -28.634 1.00 90.69 106 PHE A C 1
ATOM 803 O O . PHE A 1 106 ? 37.267 -29.615 -28.838 1.00 90.69 106 PHE A O 1
ATOM 810 N N . ASP A 1 107 ? 36.596 -27.858 -27.588 1.00 86.31 107 ASP A N 1
ATOM 811 C CA . ASP A 1 107 ? 37.497 -28.084 -26.466 1.00 86.31 107 ASP A CA 1
ATOM 812 C C . ASP A 1 107 ? 36.664 -28.405 -25.221 1.00 86.31 107 ASP A C 1
ATOM 814 O O . ASP A 1 107 ? 35.863 -27.595 -24.749 1.00 86.31 107 ASP A O 1
ATOM 818 N N . GLU A 1 108 ? 36.855 -29.611 -24.690 1.00 89.06 108 GLU A N 1
ATOM 819 C CA . GLU A 1 108 ? 36.080 -30.114 -23.559 1.00 89.06 108 GLU A CA 1
ATOM 820 C C . GLU A 1 108 ? 36.260 -29.214 -22.313 1.00 89.06 108 GLU A C 1
ATOM 822 O O . GLU A 1 108 ? 37.384 -28.779 -22.025 1.00 89.06 108 GLU A O 1
ATOM 827 N N . PRO A 1 109 ? 35.189 -28.891 -21.556 1.00 91.44 109 PRO A N 1
ATOM 828 C CA . PRO A 1 109 ? 35.302 -28.014 -20.398 1.00 91.44 109 PRO A CA 1
ATOM 829 C C . PRO A 1 109 ? 36.156 -28.645 -19.298 1.00 91.44 109 PRO A C 1
ATOM 831 O O . PRO A 1 109 ? 35.975 -29.805 -18.922 1.00 91.44 109 PRO A O 1
ATOM 834 N N . TRP A 1 110 ? 37.046 -27.850 -18.701 1.00 92.38 110 TRP A N 1
ATOM 835 C CA . TRP A 1 110 ? 37.971 -28.333 -17.665 1.00 92.38 110 TRP A CA 1
ATOM 836 C C . TRP A 1 110 ? 37.273 -28.916 -16.421 1.00 92.38 110 TRP A C 1
ATOM 838 O O . TRP A 1 110 ? 37.884 -29.683 -15.681 1.00 92.38 110 TRP A O 1
ATOM 848 N N . TYR A 1 111 ? 36.015 -28.541 -16.173 1.00 92.00 111 TYR A N 1
ATOM 849 C CA . TYR A 1 111 ? 35.213 -28.956 -15.018 1.00 92.00 111 TYR A CA 1
ATOM 850 C C . TYR A 1 111 ? 34.327 -30.181 -15.283 1.00 92.00 111 TYR A C 1
ATOM 852 O O . TYR A 1 111 ? 33.548 -30.546 -14.404 1.00 92.00 111 TYR A O 1
ATOM 860 N N . LYS A 1 112 ? 34.438 -30.829 -16.453 1.00 93.88 112 LYS A N 1
ATOM 861 C CA . LYS A 1 112 ? 33.590 -31.965 -16.865 1.00 93.88 112 LYS A CA 1
ATOM 862 C C . LYS A 1 112 ? 33.476 -33.081 -15.819 1.00 93.88 112 LYS A C 1
ATOM 864 O O . LYS A 1 112 ? 32.395 -33.611 -15.606 1.00 93.88 112 LYS A O 1
ATOM 869 N N . ASP A 1 113 ? 34.580 -33.392 -15.138 1.00 93.31 113 ASP A N 1
ATOM 870 C CA . ASP A 1 113 ? 34.657 -34.485 -14.160 1.00 93.31 113 ASP A CA 1
ATOM 871 C C . ASP A 1 113 ? 34.250 -34.029 -12.745 1.00 93.31 113 ASP A C 1
ATOM 873 O O . ASP A 1 113 ? 34.191 -34.833 -11.817 1.00 93.31 113 ASP A O 1
ATOM 877 N N . ALA A 1 114 ? 34.007 -32.729 -12.556 1.00 91.75 114 ALA A N 1
ATOM 878 C CA . ALA A 1 114 ? 33.719 -32.120 -11.262 1.00 91.75 114 ALA A CA 1
ATOM 879 C C . ALA A 1 114 ? 32.250 -31.694 -11.101 1.00 91.75 114 ALA A C 1
ATOM 881 O O . ALA A 1 114 ? 31.785 -31.529 -9.970 1.00 91.75 114 ALA A O 1
ATOM 882 N N . VAL A 1 115 ? 31.534 -31.506 -12.212 1.00 95.00 115 VAL A N 1
ATOM 883 C CA . VAL A 1 115 ? 30.109 -31.160 -12.238 1.00 95.00 115 VAL A CA 1
ATOM 884 C C . VAL A 1 115 ? 29.240 -32.401 -12.395 1.00 95.00 115 VAL A C 1
ATOM 886 O O . VAL A 1 115 ? 29.646 -33.405 -12.977 1.00 95.00 115 VAL A O 1
ATOM 889 N N . ASP A 1 116 ? 28.016 -32.334 -11.883 1.00 94.81 116 ASP A N 1
ATOM 890 C CA . ASP A 1 116 ? 27.102 -33.469 -11.929 1.00 94.81 116 ASP A CA 1
ATOM 891 C C . ASP A 1 116 ? 26.461 -33.583 -13.326 1.00 94.81 116 ASP A C 1
ATOM 893 O O . ASP A 1 116 ? 26.041 -32.589 -13.915 1.00 94.81 116 ASP A O 1
ATOM 897 N N . GLY A 1 117 ? 26.357 -34.801 -13.865 1.00 95.81 117 GLY A N 1
ATOM 898 C CA . GLY A 1 117 ? 25.569 -35.076 -15.075 1.00 95.81 117 GLY A CA 1
ATOM 899 C C . GLY A 1 117 ? 26.163 -34.597 -16.408 1.00 95.81 117 GLY A C 1
ATOM 900 O O . GLY A 1 117 ? 25.403 -34.475 -17.371 1.00 95.81 117 GLY A O 1
ATOM 901 N N . TYR A 1 118 ? 27.477 -34.345 -16.485 1.00 97.88 118 TYR A N 1
ATOM 902 C CA . TYR A 1 118 ? 28.149 -33.932 -17.723 1.00 97.88 118 TYR A CA 1
ATOM 903 C C . TYR A 1 118 ? 27.992 -34.953 -18.859 1.00 97.88 118 TYR A C 1
ATOM 905 O O . TYR A 1 118 ? 28.308 -36.134 -18.694 1.00 97.88 118 TYR A O 1
ATOM 913 N N . ARG A 1 119 ? 27.547 -34.492 -20.034 1.00 97.38 119 ARG A N 1
ATOM 914 C CA . ARG A 1 119 ? 27.486 -35.273 -21.277 1.00 97.38 119 ARG A CA 1
ATOM 915 C C . ARG A 1 119 ? 27.724 -34.385 -22.494 1.00 97.38 119 ARG A C 1
ATOM 917 O O . ARG A 1 119 ? 27.036 -33.380 -22.658 1.00 97.38 119 ARG A O 1
ATOM 924 N N . TYR A 1 120 ? 28.620 -34.804 -23.385 1.00 97.06 120 TYR A N 1
ATOM 925 C CA . TYR A 1 120 ? 28.732 -34.233 -24.728 1.00 97.06 120 TYR A CA 1
ATOM 926 C C . TYR A 1 120 ? 27.647 -34.817 -25.643 1.00 97.06 120 TYR A C 1
ATOM 928 O O . TYR A 1 120 ? 27.469 -36.034 -25.703 1.00 97.06 120 TYR A O 1
ATOM 936 N N . LEU A 1 121 ? 26.904 -33.946 -26.322 1.00 97.00 121 LEU A N 1
ATOM 937 C CA . LEU A 1 121 ? 25.789 -34.280 -27.212 1.00 97.00 121 LEU A CA 1
ATOM 938 C C . LEU A 1 121 ? 26.140 -34.027 -28.686 1.00 97.00 121 LEU A C 1
ATOM 940 O O . LEU A 1 121 ? 25.601 -34.687 -29.570 1.00 97.00 121 LEU A O 1
ATOM 944 N N . GLY A 1 122 ? 27.038 -33.077 -28.964 1.00 96.25 122 GLY A N 1
ATOM 945 C CA . GLY A 1 122 ? 27.351 -32.613 -30.315 1.00 96.25 122 GLY A CA 1
ATOM 946 C C . GLY A 1 122 ? 26.232 -31.746 -30.895 1.00 96.25 122 GLY A C 1
ATOM 947 O O . GLY A 1 122 ? 26.433 -30.555 -31.093 1.00 96.25 122 GLY A O 1
ATOM 948 N N . THR A 1 123 ? 25.046 -32.320 -31.103 1.00 95.50 123 THR A N 1
ATOM 949 C CA . THR A 1 123 ? 23.834 -31.616 -31.565 1.00 95.50 123 THR A CA 1
ATOM 950 C C . THR A 1 123 ? 22.600 -32.126 -30.826 1.00 95.50 123 THR A C 1
ATOM 952 O O . THR A 1 123 ? 22.611 -33.231 -30.284 1.00 95.50 123 THR A O 1
ATOM 955 N N . ASP A 1 124 ? 21.525 -31.340 -30.818 1.00 95.19 124 ASP A N 1
ATOM 956 C CA . ASP A 1 124 ? 20.223 -31.764 -30.302 1.00 95.19 124 ASP A CA 1
ATOM 957 C C . ASP A 1 124 ? 19.099 -31.112 -31.124 1.00 95.19 124 ASP A C 1
ATOM 959 O O . ASP A 1 124 ? 19.122 -29.892 -31.297 1.00 95.19 124 ASP A O 1
ATOM 963 N N . PRO A 1 125 ? 18.105 -31.874 -31.624 1.00 92.12 125 PRO A N 1
ATOM 964 C CA . PRO A 1 125 ? 17.007 -31.326 -32.423 1.00 92.12 125 PRO A CA 1
ATOM 965 C C . PRO A 1 125 ? 16.211 -30.206 -31.739 1.00 92.12 125 PRO A C 1
ATOM 967 O O . PRO A 1 125 ? 15.593 -29.401 -32.432 1.00 92.12 125 PRO A O 1
ATOM 970 N N . ARG A 1 126 ? 16.226 -30.134 -30.399 1.00 92.56 126 ARG A N 1
ATOM 971 C CA . ARG A 1 126 ? 15.585 -29.054 -29.627 1.00 92.56 126 ARG A CA 1
ATOM 972 C C . ARG A 1 126 ? 16.239 -27.691 -29.842 1.00 92.56 126 ARG A C 1
ATOM 974 O O . ARG A 1 126 ? 15.593 -26.673 -29.613 1.00 92.56 126 ARG A O 1
ATOM 981 N N . PHE A 1 127 ? 17.502 -27.670 -30.271 1.00 95.25 127 PHE A N 1
ATOM 982 C CA . PHE A 1 127 ? 18.291 -26.459 -30.476 1.00 95.25 127 PHE A CA 1
ATOM 983 C C . PHE A 1 127 ? 18.773 -26.386 -31.932 1.00 95.25 127 PHE A C 1
ATOM 985 O O . PHE A 1 127 ? 19.900 -26.785 -32.241 1.00 95.25 127 PHE A O 1
ATOM 992 N N . PRO A 1 128 ? 17.925 -25.889 -32.854 1.00 93.56 128 PRO A N 1
ATOM 993 C CA . PRO A 1 128 ? 18.286 -25.751 -34.260 1.00 93.56 128 PRO A CA 1
ATOM 994 C C . PRO A 1 128 ? 19.575 -24.948 -34.443 1.00 93.56 128 PRO A C 1
ATOM 996 O O . PRO A 1 128 ? 19.775 -23.938 -33.771 1.00 93.56 128 PRO A O 1
ATOM 999 N N . ASP A 1 129 ? 20.423 -25.368 -35.382 1.00 93.62 129 ASP A N 1
ATOM 1000 C CA . ASP A 1 129 ? 21.696 -24.717 -35.731 1.00 93.62 129 ASP A CA 1
ATOM 1001 C C . ASP A 1 129 ? 22.742 -24.647 -34.592 1.00 93.62 129 ASP A C 1
ATOM 1003 O O . ASP A 1 129 ? 23.744 -23.944 -34.728 1.00 93.62 129 ASP A O 1
ATOM 1007 N N . VAL A 1 130 ? 22.547 -25.369 -33.480 1.00 96.56 130 VAL A N 1
ATOM 1008 C CA . VAL A 1 130 ? 23.516 -25.420 -32.373 1.00 96.56 130 VAL A CA 1
ATOM 1009 C C . VAL A 1 130 ? 24.394 -26.668 -32.477 1.00 96.56 130 VAL A C 1
ATOM 1011 O O . VAL A 1 130 ? 23.904 -27.797 -32.521 1.00 96.56 130 VAL A O 1
ATOM 1014 N N . GLN A 1 131 ? 25.706 -26.450 -32.513 1.00 95.69 131 GLN A N 1
ATOM 1015 C CA . GLN A 1 131 ? 26.757 -27.467 -32.590 1.00 95.69 131 GLN A CA 1
ATOM 1016 C C . GLN A 1 131 ? 27.570 -27.500 -31.288 1.00 95.69 131 GLN A C 1
ATOM 1018 O O . GLN A 1 131 ? 27.391 -26.653 -30.411 1.00 95.69 131 GLN A O 1
ATOM 1023 N N . ASN A 1 132 ? 28.480 -28.473 -31.166 1.00 95.38 132 ASN A N 1
ATOM 1024 C CA . ASN A 1 132 ? 29.362 -28.655 -30.005 1.00 95.38 132 ASN A CA 1
ATOM 1025 C C . ASN A 1 132 ? 28.618 -28.693 -28.657 1.00 95.38 132 ASN A C 1
ATOM 1027 O O . ASN A 1 132 ? 29.148 -28.302 -27.616 1.00 95.38 132 ASN A O 1
ATOM 1031 N N . LEU A 1 133 ? 27.374 -29.166 -28.677 1.00 96.75 133 LEU A N 1
ATOM 1032 C CA . LEU A 1 133 ? 26.480 -29.093 -27.537 1.00 96.75 133 LEU A CA 1
ATOM 1033 C C . LEU A 1 133 ? 26.922 -30.055 -26.426 1.00 96.75 133 LEU A C 1
ATOM 1035 O O . LEU A 1 133 ? 27.175 -31.232 -26.683 1.00 96.75 133 LEU A O 1
ATOM 1039 N N . PHE A 1 134 ? 26.933 -29.597 -25.180 1.00 96.94 134 PHE A N 1
ATOM 1040 C CA . PHE A 1 134 ? 27.045 -30.439 -23.990 1.00 96.94 134 PHE A CA 1
ATOM 1041 C C . PHE A 1 134 ? 26.069 -29.993 -22.903 1.00 96.94 134 PHE A C 1
ATOM 1043 O O . PHE A 1 134 ? 25.571 -28.869 -22.914 1.00 96.94 134 PHE A O 1
ATOM 1050 N N . VAL A 1 135 ? 25.778 -30.889 -21.960 1.00 97.81 135 VAL A N 1
ATOM 1051 C CA . VAL A 1 135 ? 24.850 -30.641 -20.852 1.00 97.81 135 VAL A CA 1
ATOM 1052 C C . VAL A 1 135 ? 25.437 -31.089 -19.525 1.00 97.81 135 VAL A C 1
ATOM 1054 O O . VAL A 1 135 ? 26.124 -32.105 -19.477 1.00 97.81 135 VAL A O 1
ATOM 1057 N N . PHE A 1 136 ? 25.157 -30.355 -18.453 1.00 97.94 136 PHE A N 1
ATOM 1058 C CA . PHE A 1 136 ? 25.465 -30.738 -17.072 1.00 97.94 136 PHE A CA 1
ATOM 1059 C C . PHE A 1 136 ? 24.507 -30.037 -16.098 1.00 97.94 136 PHE A C 1
ATOM 1061 O O . PHE A 1 136 ? 23.782 -29.124 -16.490 1.00 97.94 136 PHE A O 1
ATOM 1068 N N . THR A 1 137 ? 24.479 -30.442 -14.831 1.00 97.81 137 THR A N 1
ATOM 1069 C CA . THR A 1 137 ? 23.703 -29.755 -13.791 1.00 97.81 137 THR A CA 1
ATOM 1070 C C . THR A 1 137 ? 24.406 -28.465 -13.377 1.00 97.81 137 THR A C 1
ATOM 1072 O O . THR A 1 137 ? 25.508 -28.492 -12.836 1.00 97.81 137 THR A O 1
ATOM 1075 N N . SER A 1 138 ? 23.746 -27.333 -13.590 1.00 96.88 138 SER A N 1
ATOM 1076 C CA . SER A 1 138 ? 24.146 -26.013 -13.106 1.00 96.88 138 SER A CA 1
ATOM 1077 C C . SER A 1 138 ? 23.126 -25.487 -12.088 1.00 96.88 138 SER A C 1
ATOM 1079 O O . SER A 1 138 ? 22.145 -26.156 -11.768 1.00 96.88 138 SER A O 1
ATOM 1081 N N . TYR A 1 139 ? 23.356 -24.284 -11.566 1.00 97.25 139 TYR A N 1
ATOM 1082 C CA . TYR A 1 139 ? 22.496 -23.607 -10.604 1.00 97.25 139 TYR A CA 1
ATOM 1083 C C . TYR A 1 139 ? 22.127 -22.220 -11.123 1.00 97.25 139 TYR A C 1
ATOM 1085 O O . TYR A 1 139 ? 23.025 -21.459 -11.484 1.00 97.25 139 TYR A O 1
ATOM 1093 N N . THR A 1 140 ? 20.836 -21.883 -11.155 1.00 96.75 140 THR A N 1
ATOM 1094 C CA . THR A 1 140 ? 20.383 -20.493 -11.312 1.00 96.75 140 THR A CA 1
ATOM 1095 C C . THR A 1 140 ? 20.310 -19.846 -9.938 1.00 96.75 140 THR A C 1
ATOM 1097 O O . THR A 1 140 ? 19.856 -20.468 -8.978 1.00 96.75 140 THR A O 1
ATOM 1100 N N . ILE A 1 141 ? 20.731 -18.589 -9.859 1.00 96.50 141 ILE A N 1
ATOM 1101 C CA . ILE A 1 141 ? 20.661 -17.747 -8.672 1.00 96.50 141 ILE A CA 1
ATOM 1102 C C . ILE A 1 141 ? 19.756 -16.563 -8.994 1.00 96.50 141 ILE A C 1
ATOM 1104 O O . ILE A 1 141 ? 20.068 -15.770 -9.888 1.00 96.50 141 ILE A O 1
ATOM 1108 N N . SER A 1 142 ? 18.688 -16.394 -8.222 1.00 93.19 142 SER A N 1
ATOM 1109 C CA . SER A 1 142 ? 17.866 -15.186 -8.288 1.00 93.19 142 SER A CA 1
ATOM 1110 C C . SER A 1 142 ? 18.540 -14.057 -7.538 1.00 93.19 142 SER A C 1
ATOM 1112 O O . SER A 1 142 ? 18.415 -13.920 -6.323 1.00 93.19 142 SER A O 1
ATOM 1114 N N . THR A 1 143 ? 19.310 -13.262 -8.274 1.00 93.00 143 THR A N 1
ATOM 1115 C CA . THR A 1 143 ? 20.330 -12.366 -7.719 1.00 93.00 143 THR A CA 1
ATOM 1116 C C . THR A 1 143 ? 19.786 -11.399 -6.672 1.00 93.00 143 THR A C 1
ATOM 1118 O O . THR A 1 143 ? 20.384 -11.286 -5.607 1.00 93.00 143 THR A O 1
ATOM 1121 N N . THR A 1 144 ? 18.639 -10.756 -6.902 1.00 89.81 144 THR A N 1
ATOM 1122 C CA . THR A 1 144 ? 18.052 -9.810 -5.936 1.00 89.81 144 THR A CA 1
ATOM 1123 C C . THR A 1 144 ? 17.665 -10.482 -4.619 1.00 89.81 144 THR A C 1
ATOM 1125 O O . THR A 1 144 ? 17.974 -9.955 -3.554 1.00 89.81 144 THR A O 1
ATOM 1128 N N . LEU A 1 145 ? 17.056 -11.669 -4.675 1.00 92.69 145 LEU A N 1
ATOM 1129 C CA . LEU A 1 145 ? 16.618 -12.413 -3.489 1.00 92.69 145 LEU A CA 1
ATOM 1130 C C . LEU A 1 145 ? 17.798 -13.077 -2.772 1.00 92.69 145 LEU A C 1
ATOM 1132 O O . LEU A 1 145 ? 17.898 -13.017 -1.550 1.00 92.69 145 LEU A O 1
ATOM 1136 N N . TYR A 1 146 ? 18.748 -13.627 -3.528 1.00 96.56 146 TYR A N 1
ATOM 1137 C CA . TYR A 1 146 ? 19.958 -14.230 -2.980 1.00 96.56 146 TYR A CA 1
ATOM 1138 C C . TYR A 1 146 ? 20.828 -13.211 -2.231 1.00 96.56 146 TYR A C 1
ATOM 1140 O O . TYR A 1 146 ? 21.359 -13.513 -1.166 1.00 96.56 146 TYR A O 1
ATOM 1148 N N . LEU A 1 147 ? 20.957 -11.981 -2.739 1.00 97.00 147 LEU A N 1
ATOM 1149 C CA . LEU A 1 147 ? 21.686 -10.915 -2.043 1.00 97.00 147 LEU A CA 1
ATOM 1150 C C . LEU A 1 147 ? 21.007 -10.528 -0.716 1.00 97.00 147 LEU A C 1
ATOM 1152 O O . LEU A 1 147 ? 21.698 -10.333 0.284 1.00 97.00 147 LEU A O 1
ATOM 1156 N N . VAL A 1 148 ? 19.669 -10.470 -0.684 1.00 95.00 148 VAL A N 1
ATOM 1157 C CA . VAL A 1 148 ? 18.893 -10.237 0.551 1.00 95.00 148 VAL A CA 1
ATOM 1158 C C . VAL A 1 148 ? 19.069 -11.393 1.537 1.00 95.00 148 VAL A C 1
ATOM 1160 O O . VAL A 1 148 ? 19.250 -11.158 2.733 1.00 95.00 148 VAL A O 1
ATOM 1163 N N . TYR A 1 149 ? 19.088 -12.633 1.047 1.00 96.38 149 TYR A N 1
ATOM 1164 C CA . TYR A 1 149 ? 19.396 -13.813 1.852 1.00 96.38 149 TYR A CA 1
ATOM 1165 C C . TYR A 1 149 ? 20.790 -13.716 2.489 1.00 96.38 149 TYR A C 1
ATOM 1167 O O . TYR A 1 149 ? 20.911 -13.855 3.704 1.00 96.38 149 TYR A O 1
ATOM 1175 N N . LEU A 1 150 ? 21.835 -13.394 1.715 1.00 96.94 150 LEU A N 1
ATOM 1176 C CA . LEU A 1 150 ? 23.192 -13.244 2.258 1.00 96.94 150 LEU A CA 1
ATOM 1177 C C . LEU A 1 150 ? 23.277 -12.124 3.309 1.00 96.94 150 LEU A C 1
ATOM 1179 O O . LEU A 1 150 ? 23.934 -12.292 4.335 1.00 96.94 150 LEU A O 1
ATOM 1183 N N . LEU A 1 151 ? 22.595 -10.996 3.086 1.00 96.12 151 LEU A N 1
ATOM 1184 C CA . LEU A 1 151 ? 22.519 -9.912 4.070 1.00 96.12 151 LEU A CA 1
ATOM 1185 C C . LEU A 1 151 ? 21.796 -10.344 5.354 1.00 96.12 151 LEU A C 1
ATOM 1187 O O . LEU A 1 151 ? 22.230 -10.006 6.455 1.00 96.12 151 LEU A O 1
ATOM 1191 N N . SER A 1 152 ? 20.709 -11.102 5.222 1.00 92.94 152 SER A N 1
ATOM 1192 C CA . SER A 1 152 ? 19.950 -11.628 6.362 1.00 92.94 152 SER A CA 1
ATOM 1193 C C . SER A 1 152 ? 20.786 -12.620 7.171 1.00 92.94 152 SER A C 1
ATOM 1195 O O . SER A 1 152 ? 20.808 -12.560 8.398 1.00 92.94 152 SER A O 1
ATOM 1197 N N . GLU A 1 153 ? 21.560 -13.467 6.491 1.00 95.88 153 GLU A N 1
ATOM 1198 C CA . GLU A 1 153 ? 22.494 -14.403 7.116 1.00 95.88 153 GLU A CA 1
ATOM 1199 C C . GLU A 1 153 ? 23.614 -13.694 7.895 1.00 95.88 153 GLU A C 1
ATOM 1201 O O . GLU A 1 153 ? 24.018 -14.185 8.953 1.00 95.88 153 GLU A O 1
ATOM 1206 N N . LEU A 1 154 ? 24.089 -12.537 7.418 1.00 93.31 154 LEU A N 1
ATOM 1207 C CA . LEU A 1 154 ? 25.038 -11.687 8.149 1.00 93.31 154 LEU A CA 1
ATOM 1208 C C . LEU A 1 154 ? 24.406 -11.110 9.416 1.00 93.31 154 LEU A C 1
ATOM 1210 O O . LEU A 1 154 ? 24.970 -11.235 10.503 1.00 93.31 154 LEU A O 1
ATOM 1214 N N . ARG A 1 155 ? 23.208 -10.530 9.292 1.00 91.19 155 ARG A N 1
ATOM 1215 C CA . ARG A 1 155 ? 22.479 -9.952 10.431 1.00 91.19 155 ARG A CA 1
ATOM 1216 C C . ARG A 1 155 ? 22.175 -10.998 11.502 1.00 91.19 155 ARG A C 1
ATOM 1218 O O . ARG A 1 155 ? 22.387 -10.738 12.680 1.00 91.19 155 ARG A O 1
ATOM 1225 N N . ARG A 1 156 ? 21.774 -12.208 11.100 1.00 89.50 156 ARG A N 1
ATOM 1226 C CA . ARG A 1 156 ? 21.526 -13.343 12.008 1.00 89.50 156 ARG A CA 1
ATOM 1227 C C . ARG A 1 156 ? 22.769 -13.758 12.803 1.00 89.50 156 ARG A C 1
ATOM 1229 O O . ARG A 1 156 ? 22.651 -14.289 13.901 1.00 89.50 156 ARG A O 1
ATOM 1236 N N . ARG A 1 157 ? 23.958 -13.519 12.250 1.00 89.44 157 ARG A N 1
ATOM 1237 C CA . ARG A 1 157 ? 25.263 -13.756 12.886 1.00 89.44 157 ARG A CA 1
ATOM 1238 C C . ARG A 1 157 ? 25.765 -12.567 13.712 1.00 89.44 157 ARG A C 1
ATOM 1240 O O . ARG A 1 157 ? 26.887 -12.600 14.207 1.00 89.44 157 ARG A O 1
ATOM 1247 N N . GLY A 1 158 ? 24.958 -11.514 13.848 1.00 89.12 158 GLY A N 1
ATOM 1248 C CA . GLY A 1 158 ? 25.324 -10.301 14.574 1.00 89.12 158 GLY A CA 1
ATOM 1249 C C . GLY A 1 158 ? 26.337 -9.416 13.843 1.00 89.12 158 GLY A C 1
ATOM 1250 O O . GLY A 1 158 ? 26.916 -8.532 14.466 1.00 89.12 158 GLY A O 1
ATOM 1251 N N . VAL A 1 159 ? 26.564 -9.624 12.539 1.00 90.94 159 VAL A N 1
ATOM 1252 C CA . VAL A 1 159 ? 27.432 -8.740 11.747 1.00 90.94 159 VAL A CA 1
ATOM 1253 C C . VAL A 1 159 ? 26.729 -7.401 11.547 1.00 90.94 159 VAL A C 1
ATOM 1255 O O . VAL A 1 159 ? 25.654 -7.333 10.944 1.00 90.94 159 VAL A O 1
ATOM 1258 N N . ALA A 1 160 ? 27.345 -6.328 12.042 1.00 90.50 160 ALA A N 1
ATOM 1259 C CA . ALA A 1 160 ? 26.815 -4.980 11.908 1.00 90.50 160 ALA A CA 1
ATOM 1260 C C . ALA A 1 160 ? 26.944 -4.488 10.459 1.00 90.50 160 ALA A C 1
ATOM 1262 O O . ALA A 1 160 ? 28.009 -4.583 9.845 1.00 90.50 160 ALA A O 1
ATOM 1263 N N . VAL A 1 161 ? 25.857 -3.941 9.912 1.00 92.00 161 VAL A N 1
ATOM 1264 C CA . VAL A 1 161 ? 25.802 -3.421 8.540 1.00 92.00 161 VAL A CA 1
ATOM 1265 C C . VAL A 1 161 ? 25.367 -1.964 8.576 1.00 92.00 161 VAL A C 1
ATOM 1267 O O . VAL A 1 161 ? 24.302 -1.663 9.108 1.00 92.00 161 VAL A O 1
ATOM 1270 N N . ARG A 1 162 ? 26.158 -1.064 7.986 1.00 91.94 162 ARG A N 1
ATOM 1271 C CA . ARG A 1 162 ? 25.842 0.368 7.898 1.00 91.94 162 ARG A CA 1
ATOM 1272 C C . ARG A 1 162 ? 25.858 0.848 6.452 1.00 91.94 162 ARG A C 1
ATOM 1274 O O . ARG A 1 162 ? 26.840 0.665 5.734 1.00 91.94 162 ARG A O 1
ATOM 1281 N N . ARG A 1 163 ? 24.784 1.521 6.042 1.00 93.44 163 ARG A N 1
ATOM 1282 C CA . ARG A 1 163 ? 24.766 2.274 4.787 1.00 93.44 163 ARG A CA 1
ATOM 1283 C C . ARG A 1 163 ? 25.632 3.523 4.953 1.00 93.44 163 ARG A C 1
ATOM 1285 O O . ARG A 1 163 ? 25.369 4.333 5.835 1.00 93.44 163 ARG A O 1
ATOM 1292 N N . GLN A 1 164 ? 26.680 3.663 4.149 1.00 91.62 164 GLN A N 1
ATOM 1293 C CA . GLN A 1 164 ? 27.558 4.835 4.158 1.00 91.62 164 GLN A CA 1
ATOM 1294 C C . GLN A 1 164 ? 28.332 4.923 2.839 1.00 91.62 164 GLN A C 1
ATOM 1296 O O . GLN A 1 164 ? 28.853 3.925 2.338 1.00 91.62 164 GLN A O 1
ATOM 1301 N N . THR A 1 165 ? 28.438 6.139 2.304 1.00 92.31 165 THR A N 1
ATOM 1302 C CA . THR A 1 165 ? 29.334 6.454 1.184 1.00 92.31 165 THR A CA 1
ATOM 1303 C C . THR A 1 165 ? 30.684 6.886 1.738 1.00 92.31 165 THR A C 1
ATOM 1305 O O . THR A 1 165 ? 30.734 7.734 2.624 1.00 92.31 165 THR A O 1
ATOM 1308 N N . LEU A 1 166 ? 31.762 6.302 1.220 1.00 91.25 166 LEU A N 1
ATOM 1309 C CA . LEU A 1 166 ? 33.135 6.631 1.598 1.00 91.25 166 LEU A CA 1
ATOM 1310 C C . LEU A 1 166 ? 33.808 7.393 0.459 1.00 91.25 166 LEU A C 1
ATOM 1312 O O . LEU A 1 166 ? 33.591 7.074 -0.710 1.00 91.25 166 LEU A O 1
ATOM 1316 N N . SER A 1 167 ? 34.638 8.371 0.804 1.00 90.81 167 SER A N 1
ATOM 1317 C CA . SER A 1 167 ? 35.462 9.117 -0.151 1.00 90.81 167 SER A CA 1
ATOM 1318 C C . SER A 1 167 ? 36.762 8.387 -0.510 1.00 90.81 167 SER A C 1
ATOM 1320 O O . SER A 1 167 ? 37.305 8.600 -1.591 1.00 90.81 167 SER A O 1
ATOM 1322 N N . SER A 1 168 ? 37.260 7.511 0.370 1.00 94.00 168 SER A N 1
ATOM 1323 C CA . SER A 1 168 ? 38.479 6.706 0.181 1.00 94.00 168 SER A CA 1
ATOM 1324 C C . SER A 1 168 ? 38.460 5.447 1.059 1.00 94.00 168 SER A C 1
ATOM 1326 O O . SER A 1 168 ? 37.703 5.365 2.028 1.00 94.00 168 SER A O 1
ATOM 1328 N N . LEU A 1 169 ? 39.308 4.457 0.771 1.00 92.00 169 LEU A N 1
ATOM 1329 C CA . LEU A 1 169 ? 39.498 3.301 1.657 1.00 92.00 169 LEU A CA 1
ATOM 1330 C C . LEU A 1 169 ? 40.325 3.659 2.899 1.00 92.00 169 LEU A C 1
ATOM 1332 O O . LEU A 1 169 ? 40.158 3.035 3.945 1.00 92.00 169 LEU A O 1
ATOM 1336 N N . GLU A 1 170 ? 41.175 4.687 2.823 1.00 90.00 170 GLU A N 1
ATOM 1337 C CA . GLU A 1 170 ? 41.846 5.238 4.005 1.00 90.00 170 GLU A CA 1
ATOM 1338 C C . GLU A 1 170 ? 40.849 5.803 5.024 1.00 90.00 170 GLU A C 1
ATOM 1340 O O . GLU A 1 170 ? 41.021 5.613 6.230 1.00 90.00 170 GLU A O 1
ATOM 1345 N N . GLU A 1 171 ? 39.789 6.471 4.557 1.00 90.69 171 GLU A N 1
ATOM 1346 C CA . GLU A 1 171 ? 38.688 6.917 5.416 1.00 90.69 171 GLU A CA 1
ATOM 1347 C C . GLU A 1 171 ? 38.051 5.724 6.140 1.00 90.69 171 GLU A C 1
ATOM 1349 O O . GLU A 1 171 ? 37.786 5.800 7.340 1.00 90.69 171 GLU A O 1
ATOM 1354 N N . ALA A 1 172 ? 37.887 4.589 5.455 1.00 89.75 172 ALA A N 1
ATOM 1355 C CA . ALA A 1 172 ? 37.315 3.376 6.036 1.00 89.75 172 ALA A CA 1
ATOM 1356 C C . ALA A 1 172 ? 38.125 2.852 7.239 1.00 89.75 172 ALA A C 1
ATOM 1358 O O . ALA A 1 172 ? 37.542 2.351 8.198 1.00 89.75 172 ALA A O 1
ATOM 1359 N N . LEU A 1 173 ? 39.455 3.013 7.228 1.00 89.25 173 LEU A N 1
ATOM 1360 C CA . LEU A 1 173 ? 40.328 2.634 8.349 1.00 89.25 173 LEU A CA 1
ATOM 1361 C C . LEU A 1 173 ? 40.181 3.554 9.568 1.00 89.25 173 LEU A C 1
ATOM 1363 O O . LEU A 1 173 ? 40.482 3.134 10.681 1.00 89.25 173 LEU A O 1
ATOM 1367 N N . ARG A 1 174 ? 39.768 4.810 9.371 1.00 87.88 174 ARG A N 1
ATOM 1368 C CA . ARG A 1 174 ? 39.647 5.824 10.438 1.00 87.88 174 ARG A CA 1
ATOM 1369 C C . ARG A 1 174 ? 38.208 6.012 10.912 1.00 87.88 174 ARG A C 1
ATOM 1371 O O . ARG A 1 174 ? 37.982 6.591 11.970 1.00 87.88 174 ARG A O 1
ATOM 1378 N N . THR A 1 175 ? 37.242 5.542 10.130 1.00 82.44 175 THR A N 1
ATOM 1379 C CA . THR A 1 175 ? 35.823 5.679 10.443 1.00 82.44 175 THR A CA 1
ATOM 1380 C C . THR A 1 175 ? 35.450 4.754 11.604 1.00 82.44 175 THR A C 1
ATOM 1382 O O . THR A 1 175 ? 35.772 3.563 11.555 1.00 82.44 175 THR A O 1
ATOM 1385 N N . PRO A 1 176 ? 34.727 5.253 12.623 1.00 85.25 176 PRO A N 1
ATOM 1386 C CA . PRO A 1 176 ? 34.179 4.407 13.674 1.00 85.25 176 PRO A CA 1
ATOM 1387 C C . PRO A 1 176 ? 33.297 3.300 13.095 1.00 85.25 176 PRO A C 1
ATOM 1389 O O . PRO A 1 176 ? 32.431 3.554 12.246 1.00 85.25 176 PRO A O 1
ATOM 1392 N N . LEU A 1 177 ? 33.509 2.072 13.551 1.00 81.44 177 LEU A N 1
ATOM 1393 C CA . LEU A 1 177 ? 32.768 0.902 13.103 1.00 81.44 177 LEU A CA 1
ATOM 1394 C C . LEU A 1 177 ? 31.321 0.935 13.607 1.00 81.44 177 LEU A C 1
ATOM 1396 O O . LEU A 1 177 ? 31.060 1.427 14.709 1.00 81.44 177 LEU A O 1
ATOM 1400 N N . PRO A 1 178 ? 30.365 0.411 12.825 1.00 72.00 178 PRO A N 1
ATOM 1401 C CA . PRO A 1 178 ? 29.034 0.125 13.342 1.00 72.00 178 PRO A CA 1
ATOM 1402 C C . PRO A 1 178 ? 29.130 -1.025 14.361 1.00 72.00 178 PRO A C 1
ATOM 1404 O O . PRO A 1 178 ? 29.775 -2.027 14.081 1.00 72.00 178 PRO A O 1
ATOM 1407 N N . SER A 1 179 ? 28.523 -0.901 15.546 1.00 59.78 179 SER A N 1
ATOM 1408 C CA . SER A 1 179 ? 28.579 -1.948 16.583 1.00 59.78 179 SER A CA 1
ATOM 1409 C C . SER A 1 179 ? 27.182 -2.442 16.950 1.00 59.78 179 SER A C 1
ATOM 1411 O O . SER A 1 179 ? 26.296 -1.635 17.213 1.00 59.78 179 SER A O 1
ATOM 1413 N N . ALA A 1 180 ? 27.016 -3.768 17.002 1.00 52.78 180 ALA A N 1
ATOM 1414 C CA . ALA A 1 180 ? 25.867 -4.445 17.611 1.00 52.78 180 ALA A CA 1
ATOM 1415 C C . ALA A 1 180 ? 26.167 -4.941 19.046 1.00 52.78 180 ALA A C 1
ATOM 1417 O O . ALA A 1 180 ? 25.263 -5.391 19.742 1.00 52.78 180 ALA A O 1
ATOM 1418 N N . ALA A 1 181 ? 27.427 -4.869 19.501 1.00 44.94 181 ALA A N 1
ATOM 1419 C CA . ALA A 1 181 ? 27.874 -5.418 20.782 1.00 44.94 181 ALA A CA 1
ATOM 1420 C C . ALA A 1 181 ? 29.114 -4.675 21.331 1.00 44.94 181 ALA A C 1
ATOM 1422 O O . ALA A 1 181 ? 30.249 -5.112 21.159 1.00 44.94 181 ALA A O 1
ATOM 1423 N N . GLY A 1 182 ? 28.907 -3.545 22.015 1.00 46.03 182 GLY A N 1
ATOM 1424 C CA . GLY A 1 182 ? 29.865 -2.985 22.989 1.00 46.03 182 GLY A CA 1
ATOM 1425 C C . GLY A 1 182 ? 31.189 -2.393 22.472 1.00 46.03 182 GLY A C 1
ATOM 1426 O O . GLY A 1 182 ? 32.010 -1.975 23.283 1.00 46.03 182 GLY A O 1
ATOM 1427 N N . SER A 1 183 ? 31.408 -2.313 21.160 1.00 51.53 183 SER A N 1
ATOM 1428 C CA . SER A 1 183 ? 32.624 -1.774 20.513 1.00 51.53 183 SER A CA 1
ATOM 1429 C C . SER A 1 183 ? 32.402 -0.405 19.841 1.00 51.53 183 SER A C 1
ATOM 1431 O O . SER A 1 183 ? 33.122 -0.025 18.916 1.00 51.53 183 SER A O 1
ATOM 1433 N N . ALA A 1 184 ? 31.402 0.353 20.303 1.00 52.03 184 ALA A N 1
ATOM 1434 C CA . ALA A 1 184 ? 31.086 1.686 19.793 1.00 52.03 184 ALA A CA 1
ATOM 1435 C C . ALA A 1 184 ? 32.312 2.619 19.878 1.00 52.03 184 ALA A C 1
ATOM 1437 O O . ALA A 1 184 ? 32.840 2.875 20.958 1.00 52.03 184 ALA A O 1
ATOM 1438 N N . GLY A 1 185 ? 32.772 3.112 18.723 1.00 60.50 185 GLY A N 1
ATOM 1439 C CA . GLY A 1 185 ? 33.924 4.017 18.614 1.00 60.50 185 GLY A CA 1
ATOM 1440 C C . GLY A 1 185 ? 35.250 3.363 18.205 1.00 60.50 185 GLY A C 1
ATOM 1441 O O . GLY A 1 185 ? 36.212 4.088 17.957 1.00 60.50 185 GLY A O 1
ATOM 1442 N N . ALA A 1 186 ? 35.325 2.032 18.086 1.00 72.25 186 ALA A N 1
ATOM 1443 C CA . ALA A 1 186 ? 36.516 1.360 17.560 1.00 72.25 186 ALA A CA 1
ATOM 1444 C C . ALA A 1 186 ? 36.672 1.591 16.046 1.00 72.25 186 ALA A C 1
ATOM 1446 O O . ALA A 1 186 ? 35.684 1.679 15.318 1.00 72.25 186 ALA A O 1
ATOM 1447 N N . THR A 1 187 ? 37.910 1.667 15.561 1.00 86.38 187 THR A N 1
ATOM 1448 C CA . THR A 1 187 ? 38.236 1.760 14.129 1.00 86.38 187 THR A CA 1
ATOM 1449 C C . THR A 1 187 ? 38.676 0.404 13.581 1.00 86.38 187 THR A C 1
ATOM 1451 O O . THR A 1 187 ? 39.097 -0.469 14.340 1.00 86.38 187 THR A O 1
ATOM 1454 N N . ALA A 1 188 ? 38.610 0.221 12.261 1.00 88.31 188 ALA A N 1
ATOM 1455 C CA . ALA A 1 188 ? 39.026 -1.029 11.630 1.00 88.31 188 ALA A CA 1
ATOM 1456 C C . ALA A 1 188 ? 40.535 -1.282 11.817 1.00 88.31 188 ALA A C 1
ATOM 1458 O O . ALA A 1 188 ? 41.363 -0.434 11.481 1.00 88.31 188 ALA A O 1
ATOM 1459 N N . ASP A 1 189 ? 40.906 -2.478 12.280 1.00 87.44 189 ASP A N 1
ATOM 1460 C CA . ASP A 1 189 ? 42.286 -2.968 12.166 1.00 87.44 189 ASP A CA 1
ATOM 1461 C C . ASP A 1 189 ? 42.636 -3.258 10.693 1.00 87.44 189 ASP A C 1
ATOM 1463 O O . ASP A 1 189 ? 43.810 -3.261 10.313 1.00 87.44 189 ASP A O 1
ATOM 1467 N N . LEU A 1 190 ? 41.613 -3.551 9.880 1.00 89.50 190 LEU A N 1
ATOM 1468 C CA . LEU A 1 190 ? 41.743 -4.113 8.543 1.00 89.50 190 LEU A CA 1
ATOM 1469 C C . LEU A 1 190 ? 40.490 -3.823 7.707 1.00 89.50 190 LEU A C 1
ATOM 1471 O O . LEU A 1 190 ? 39.369 -4.016 8.176 1.00 89.50 190 LEU A O 1
ATOM 1475 N N . VAL A 1 191 ? 40.676 -3.402 6.458 1.00 92.62 191 VAL A N 1
ATOM 1476 C CA . VAL A 1 191 ? 39.593 -3.099 5.512 1.00 92.62 191 VAL A CA 1
ATOM 1477 C C . VAL A 1 191 ? 39.647 -4.065 4.337 1.00 92.62 191 VAL A C 1
ATOM 1479 O O . VAL A 1 191 ? 40.701 -4.265 3.739 1.00 92.62 191 VAL A O 1
ATOM 1482 N N . VAL A 1 192 ? 38.506 -4.643 3.967 1.00 94.25 192 VAL A N 1
ATOM 1483 C CA . VAL A 1 192 ? 38.371 -5.492 2.781 1.00 94.25 192 VAL A CA 1
ATOM 1484 C C . VAL A 1 192 ? 37.599 -4.742 1.701 1.00 94.25 192 VAL A C 1
ATOM 1486 O O . VAL A 1 192 ? 36.385 -4.570 1.794 1.00 94.25 192 VAL A O 1
ATOM 1489 N N . ASN A 1 193 ? 38.298 -4.297 0.661 1.00 94.94 193 ASN A N 1
ATOM 1490 C CA . ASN A 1 193 ? 37.716 -3.571 -0.461 1.00 94.94 193 ASN A CA 1
ATOM 1491 C C . ASN A 1 193 ? 37.002 -4.531 -1.428 1.00 94.94 193 ASN A C 1
ATOM 1493 O O . ASN A 1 193 ? 37.654 -5.224 -2.211 1.00 94.94 193 ASN A O 1
ATOM 1497 N N . CYS A 1 194 ? 35.669 -4.493 -1.408 1.00 96.06 194 CYS A N 1
ATOM 1498 C CA . CYS A 1 194 ? 34.762 -5.229 -2.290 1.00 96.06 194 CYS A CA 1
ATOM 1499 C C . CYS A 1 194 ? 33.879 -4.284 -3.135 1.00 96.06 194 CYS A C 1
ATOM 1501 O O . CYS A 1 194 ? 32.730 -4.605 -3.448 1.00 96.06 194 CYS A O 1
ATOM 1503 N N . THR A 1 195 ? 34.391 -3.102 -3.495 1.00 94.56 195 THR A N 1
ATOM 1504 C CA . THR A 1 195 ? 33.607 -2.014 -4.123 1.00 94.56 195 THR A CA 1
ATOM 1505 C C . THR A 1 195 ? 33.322 -2.198 -5.619 1.00 94.56 195 THR A C 1
ATOM 1507 O O . THR A 1 195 ? 32.532 -1.451 -6.198 1.00 94.56 195 THR A O 1
ATOM 1510 N N . GLY A 1 196 ? 33.906 -3.211 -6.269 1.00 93.75 196 GLY A N 1
ATOM 1511 C CA . GLY A 1 196 ? 33.701 -3.443 -7.703 1.00 93.75 196 GLY A CA 1
ATOM 1512 C C . GLY A 1 196 ? 34.117 -2.226 -8.537 1.00 93.75 196 GLY A C 1
ATOM 1513 O O . GLY A 1 196 ? 35.124 -1.597 -8.228 1.00 93.75 196 GLY A O 1
ATOM 1514 N N . LEU A 1 197 ? 33.331 -1.874 -9.567 1.00 92.19 197 LEU A N 1
ATOM 1515 C CA . LEU A 1 197 ? 33.584 -0.697 -10.422 1.00 92.19 197 LEU A CA 1
ATOM 1516 C C . LEU A 1 197 ? 33.708 0.607 -9.636 1.00 92.19 197 LEU A C 1
ATOM 1518 O O . LEU A 1 197 ? 34.402 1.518 -10.078 1.00 92.19 197 LEU A O 1
ATOM 1522 N N . GLN A 1 198 ? 33.058 0.693 -8.473 1.00 92.69 198 GLN A N 1
ATOM 1523 C CA . GLN A 1 198 ? 33.052 1.918 -7.686 1.00 92.69 198 GLN A CA 1
ATOM 1524 C C . GLN A 1 198 ? 34.412 2.245 -7.073 1.00 92.69 198 GLN A C 1
ATOM 1526 O O . GLN A 1 198 ? 34.608 3.377 -6.641 1.00 92.69 198 GLN A O 1
ATOM 1531 N N . TYR A 1 199 ? 35.371 1.312 -7.103 1.00 93.38 199 TYR A N 1
ATOM 1532 C CA . TYR A 1 199 ? 36.739 1.604 -6.696 1.00 93.38 199 TYR A CA 1
ATOM 1533 C C . TYR A 1 199 ? 37.350 2.758 -7.506 1.00 93.38 199 TYR A C 1
ATOM 1535 O O . TYR A 1 199 ? 38.064 3.583 -6.948 1.00 93.38 199 TYR A O 1
ATOM 1543 N N . ASN A 1 200 ? 37.003 2.882 -8.794 1.00 91.19 200 ASN A N 1
ATOM 1544 C CA . ASN A 1 200 ? 37.501 3.955 -9.662 1.00 91.19 200 ASN A CA 1
ATOM 1545 C C . ASN A 1 200 ? 36.964 5.349 -9.310 1.00 91.19 200 ASN A C 1
ATOM 1547 O O . ASN A 1 200 ? 37.459 6.337 -9.842 1.00 91.19 200 ASN A O 1
ATOM 1551 N N . PHE A 1 201 ? 35.957 5.436 -8.440 1.00 89.19 201 PHE A N 1
ATOM 1552 C CA . PHE A 1 201 ? 35.383 6.705 -7.994 1.00 89.19 201 PHE A CA 1
ATOM 1553 C C . PHE A 1 201 ? 35.893 7.137 -6.613 1.00 89.19 201 PHE A C 1
ATOM 1555 O O . PHE A 1 201 ? 35.493 8.194 -6.130 1.00 89.19 201 PHE A O 1
ATOM 1562 N N . LEU A 1 202 ? 36.752 6.338 -5.969 1.00 91.00 202 LEU A N 1
ATOM 1563 C CA . LEU A 1 202 ? 37.370 6.697 -4.696 1.00 91.00 202 LEU A CA 1
ATOM 1564 C C . LEU A 1 202 ? 38.612 7.574 -4.912 1.00 91.00 202 LEU A C 1
ATOM 1566 O O . LEU A 1 202 ? 39.348 7.425 -5.889 1.00 91.00 202 LEU A O 1
ATOM 1570 N N . ALA A 1 203 ? 38.853 8.495 -3.978 1.00 87.69 203 ALA A N 1
ATOM 1571 C CA . ALA A 1 203 ? 39.921 9.491 -4.061 1.00 87.69 203 ALA A CA 1
ATOM 1572 C C . ALA A 1 203 ? 41.341 8.901 -3.952 1.00 87.69 203 ALA A C 1
ATOM 1574 O O . ALA A 1 203 ? 42.311 9.572 -4.295 1.00 87.69 203 ALA A O 1
ATOM 1575 N N . ASP A 1 204 ? 41.476 7.655 -3.497 1.00 79.25 204 ASP A N 1
ATOM 1576 C CA . ASP A 1 204 ? 42.740 6.930 -3.323 1.00 79.25 204 ASP A CA 1
ATOM 1577 C C . ASP A 1 204 ? 43.254 6.247 -4.609 1.00 79.25 204 ASP A C 1
ATOM 1579 O O . ASP A 1 204 ? 44.178 5.436 -4.560 1.00 79.25 204 ASP A O 1
ATOM 1583 N N . GLY A 1 205 ? 42.723 6.627 -5.777 1.00 64.56 205 GLY A N 1
ATOM 1584 C CA . GLY A 1 205 ? 43.378 6.415 -7.075 1.00 64.56 205 GLY A CA 1
ATOM 1585 C C . GLY A 1 205 ? 42.862 5.251 -7.924 1.00 64.56 205 GLY A C 1
ATOM 1586 O O . GLY A 1 205 ? 43.369 5.066 -9.031 1.00 64.56 205 GLY A O 1
ATOM 1587 N N . GLY A 1 206 ? 41.841 4.515 -7.466 1.00 83.94 206 GLY A N 1
ATOM 1588 C CA . GLY A 1 206 ? 41.165 3.464 -8.241 1.00 83.94 206 GLY A CA 1
ATOM 1589 C C . GLY A 1 206 ? 42.086 2.368 -8.800 1.00 83.94 206 GLY A C 1
ATOM 1590 O O . GLY A 1 206 ? 43.210 2.169 -8.341 1.00 83.94 206 GLY A O 1
ATOM 1591 N N . ASP A 1 207 ? 41.612 1.618 -9.801 1.00 91.62 207 ASP A N 1
ATOM 1592 C CA . ASP A 1 207 ? 42.452 0.693 -10.572 1.00 91.62 207 ASP A CA 1
ATOM 1593 C C . ASP A 1 207 ? 42.260 0.941 -12.076 1.00 91.62 207 ASP A C 1
ATOM 1595 O O . ASP A 1 207 ? 41.205 0.613 -12.618 1.00 91.62 207 ASP A O 1
ATOM 1599 N N . PRO A 1 208 ? 43.266 1.464 -12.800 1.00 89.50 208 PRO A N 1
ATOM 1600 C CA . PRO A 1 208 ? 43.134 1.750 -14.229 1.00 89.50 208 PRO A CA 1
ATOM 1601 C C . PRO A 1 208 ? 42.927 0.490 -15.084 1.00 89.50 208 PRO A C 1
ATOM 1603 O O . PRO A 1 208 ? 42.495 0.592 -16.229 1.00 89.50 208 PRO A O 1
ATOM 1606 N N . GLN A 1 209 ? 43.224 -0.702 -14.553 1.00 93.00 209 GLN A N 1
ATOM 1607 C CA . GLN A 1 209 ? 42.934 -1.969 -15.228 1.00 93.00 209 GLN A CA 1
ATOM 1608 C C . GLN A 1 209 ? 41.472 -2.396 -15.075 1.00 93.00 209 GLN A C 1
ATOM 1610 O O . GLN A 1 209 ? 41.049 -3.326 -15.760 1.00 93.00 209 GLN A O 1
ATOM 1615 N N . LEU A 1 210 ? 40.714 -1.773 -14.169 1.00 93.31 210 LEU A N 1
ATOM 1616 C CA . LEU A 1 210 ? 39.307 -2.050 -13.921 1.00 93.31 210 LEU A CA 1
ATOM 1617 C C . LEU A 1 210 ? 38.441 -1.198 -14.851 1.00 93.31 210 LEU A C 1
ATOM 1619 O O . LEU A 1 210 ? 38.350 0.017 -14.697 1.00 93.31 210 LEU A O 1
ATOM 1623 N N . ILE A 1 211 ? 37.776 -1.848 -15.798 1.00 91.50 211 ILE A N 1
ATOM 1624 C CA . ILE A 1 211 ? 36.948 -1.220 -16.822 1.00 91.50 211 ILE A CA 1
ATOM 1625 C C . ILE A 1 211 ? 35.498 -1.726 -16.761 1.00 91.50 211 ILE A C 1
ATOM 1627 O O . ILE A 1 211 ? 35.240 -2.898 -16.460 1.00 91.50 211 ILE A O 1
ATOM 1631 N N . PRO A 1 212 ? 34.517 -0.862 -17.059 1.00 92.75 212 PRO A N 1
ATOM 1632 C CA . PRO A 1 212 ? 33.132 -1.279 -17.207 1.00 92.75 212 PRO A CA 1
ATOM 1633 C C . PRO A 1 212 ? 32.938 -2.044 -18.521 1.00 92.75 212 PRO A C 1
ATOM 1635 O O . PRO A 1 212 ? 33.390 -1.615 -19.578 1.00 92.75 212 PRO A O 1
ATOM 1638 N N . VAL A 1 213 ? 32.201 -3.152 -18.475 1.00 92.88 213 VAL A N 1
ATOM 1639 C CA . VAL A 1 213 ? 31.686 -3.820 -19.682 1.00 92.88 213 VAL A CA 1
ATOM 1640 C C . VAL A 1 213 ? 30.176 -3.848 -19.627 1.00 92.88 213 VAL A C 1
ATOM 1642 O O . VAL A 1 213 ? 29.592 -4.445 -18.717 1.00 92.88 213 VAL A O 1
ATOM 1645 N N . ARG A 1 214 ? 29.536 -3.250 -20.626 1.00 93.44 214 ARG A N 1
ATOM 1646 C CA . ARG A 1 214 ? 28.084 -3.158 -20.696 1.00 93.44 214 ARG A CA 1
ATOM 1647 C C . ARG A 1 214 ? 27.468 -4.528 -20.993 1.00 93.44 214 ARG A C 1
ATOM 1649 O O . ARG A 1 214 ? 27.916 -5.292 -21.850 1.00 93.44 214 ARG A O 1
ATOM 1656 N N . GLY A 1 215 ? 26.437 -4.864 -20.231 1.00 92.81 215 GLY A N 1
ATOM 1657 C CA . GLY A 1 215 ? 25.596 -6.034 -20.425 1.00 92.81 215 GLY A CA 1
ATOM 1658 C C . GLY A 1 215 ? 24.138 -5.622 -20.473 1.00 92.81 215 GLY A C 1
ATOM 1659 O O . GLY A 1 215 ? 23.700 -4.798 -19.676 1.00 92.81 215 GLY A O 1
ATOM 1660 N N . HIS A 1 216 ? 23.392 -6.212 -21.402 1.00 93.38 216 HIS A N 1
ATOM 1661 C CA . HIS A 1 216 ? 21.964 -5.971 -21.565 1.00 93.38 216 HIS A CA 1
ATOM 1662 C C . HIS A 1 216 ? 21.237 -7.306 -21.669 1.00 93.38 216 HIS A C 1
ATOM 1664 O O . HIS A 1 216 ? 21.518 -8.113 -22.557 1.00 93.38 216 HIS A O 1
ATOM 1670 N N . VAL A 1 217 ? 20.331 -7.541 -20.728 1.00 94.62 217 VAL A N 1
ATOM 1671 C CA . VAL A 1 217 ? 19.483 -8.732 -20.660 1.00 94.62 217 VAL A CA 1
ATOM 1672 C C . VAL A 1 217 ? 18.020 -8.322 -20.503 1.00 94.62 217 VAL A C 1
ATOM 1674 O O . VAL A 1 217 ? 17.705 -7.177 -20.170 1.00 94.62 217 VAL A O 1
ATOM 1677 N N . LEU A 1 218 ? 17.125 -9.263 -20.754 1.00 95.81 218 LEU A N 1
ATOM 1678 C CA . LEU A 1 218 ? 15.683 -9.126 -20.650 1.00 95.81 218 LEU A CA 1
ATOM 1679 C C . LEU A 1 218 ? 15.202 -10.040 -19.529 1.00 95.81 218 LEU A C 1
ATOM 1681 O O . LEU A 1 218 ? 15.535 -11.220 -19.513 1.00 95.81 218 LEU A O 1
ATOM 1685 N N . LEU A 1 219 ? 14.412 -9.514 -18.602 1.00 93.12 219 LEU A N 1
ATOM 1686 C CA . LEU A 1 219 ? 13.559 -10.345 -17.766 1.00 93.12 219 LEU A CA 1
ATOM 1687 C C . LEU A 1 219 ? 12.321 -10.683 -18.590 1.00 93.12 219 LEU A C 1
ATOM 1689 O O . LEU A 1 219 ? 11.651 -9.769 -19.071 1.00 93.12 219 LEU A O 1
ATOM 1693 N N . VAL A 1 220 ? 12.046 -11.969 -18.767 1.00 94.06 220 VAL A N 1
ATOM 1694 C CA . VAL A 1 220 ? 10.906 -12.467 -19.538 1.00 94.06 220 VAL A CA 1
ATOM 1695 C C . VAL A 1 220 ? 9.989 -13.302 -18.651 1.00 94.06 220 VAL A C 1
ATOM 1697 O O . VAL A 1 220 ? 10.455 -13.976 -17.732 1.00 94.06 220 VAL A O 1
ATOM 1700 N N . GLU A 1 221 ? 8.686 -13.260 -18.923 1.00 90.38 221 GLU A N 1
ATOM 1701 C CA . GLU A 1 221 ? 7.697 -14.106 -18.231 1.00 90.38 221 GLU A CA 1
ATOM 1702 C C . GLU A 1 221 ? 7.833 -15.577 -18.636 1.00 90.38 221 GLU A C 1
ATOM 1704 O O . GLU A 1 221 ? 7.489 -16.479 -17.874 1.00 90.38 221 GLU A O 1
ATOM 1709 N N . ASN A 1 222 ? 8.354 -15.818 -19.843 1.00 91.56 222 ASN A N 1
ATOM 1710 C CA . ASN A 1 222 ? 8.625 -17.148 -20.360 1.00 91.56 222 ASN A CA 1
ATOM 1711 C C . ASN A 1 222 ? 9.540 -17.927 -19.416 1.00 91.56 222 ASN A C 1
ATOM 1713 O O . ASN A 1 222 ? 10.490 -17.379 -18.853 1.00 91.56 222 ASN A O 1
ATOM 1717 N N . ASN A 1 223 ? 9.303 -19.232 -19.324 1.00 89.81 223 ASN A N 1
ATOM 1718 C CA . ASN A 1 223 ? 10.140 -20.112 -18.530 1.00 89.81 223 ASN A CA 1
ATOM 1719 C C . ASN A 1 223 ? 10.430 -21.427 -19.261 1.00 89.81 223 ASN A C 1
ATOM 1721 O O . ASN A 1 223 ? 9.685 -21.827 -20.159 1.00 89.81 223 ASN A O 1
ATOM 1725 N N . LEU A 1 224 ? 11.521 -22.086 -18.873 1.00 92.06 224 LEU A N 1
ATOM 1726 C CA . LEU A 1 224 ? 11.940 -23.390 -19.386 1.00 92.06 224 LEU A CA 1
ATOM 1727 C C . LEU A 1 224 ? 12.389 -24.291 -18.228 1.00 92.06 224 LEU A C 1
ATOM 1729 O O . LEU A 1 224 ? 12.854 -23.793 -17.209 1.00 92.06 224 LEU A O 1
ATOM 1733 N N . PRO A 1 225 ? 12.313 -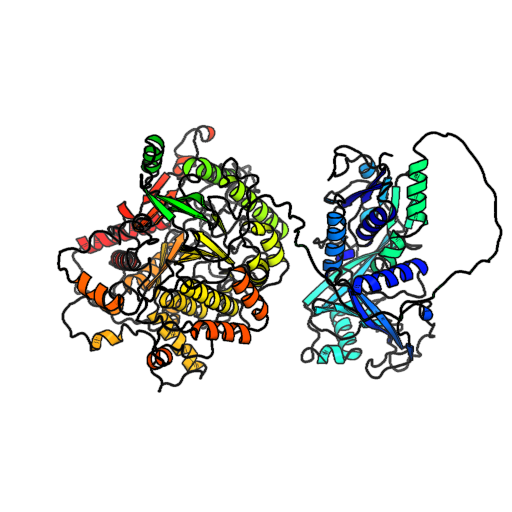25.624 -18.362 1.00 93.56 225 PRO A N 1
ATOM 1734 C CA . PRO A 1 225 ? 12.804 -26.544 -17.334 1.00 93.56 225 PRO A CA 1
ATOM 1735 C C . PRO A 1 225 ? 14.332 -26.749 -17.391 1.00 93.56 225 PRO A C 1
ATOM 1737 O O . PRO A 1 225 ? 14.862 -27.686 -16.794 1.00 93.56 225 PRO A O 1
ATOM 1740 N N . TYR A 1 226 ? 15.054 -25.914 -18.141 1.00 95.56 226 TYR A N 1
ATOM 1741 C CA . TYR A 1 226 ? 16.494 -26.005 -18.359 1.00 95.56 226 TYR A CA 1
ATOM 1742 C C . TYR A 1 226 ? 17.102 -24.628 -18.647 1.00 95.56 226 TYR A C 1
ATOM 1744 O O . TYR A 1 226 ? 16.412 -23.700 -19.066 1.00 95.56 226 TYR A O 1
ATOM 1752 N N . GLN A 1 227 ? 18.413 -24.510 -18.446 1.00 97.19 227 GLN A N 1
ATOM 1753 C CA . GLN A 1 227 ? 19.197 -23.341 -18.837 1.00 97.19 227 GLN A CA 1
ATOM 1754 C C . GLN A 1 227 ? 19.845 -23.564 -20.207 1.00 97.19 227 GLN A C 1
ATOM 1756 O O . GLN A 1 227 ? 20.119 -24.702 -20.598 1.00 97.19 227 GLN A O 1
ATOM 1761 N N . VAL A 1 228 ? 20.178 -22.475 -20.897 1.00 96.31 228 VAL A N 1
ATOM 1762 C CA . VAL A 1 228 ? 20.999 -22.507 -22.115 1.00 96.31 228 VAL A CA 1
ATOM 1763 C C . VAL A 1 228 ? 22.070 -21.424 -22.101 1.00 96.31 228 VAL A C 1
ATOM 1765 O O . VAL A 1 228 ? 21.895 -20.350 -21.518 1.00 96.31 228 VAL A O 1
ATOM 1768 N N . THR A 1 229 ? 23.188 -21.688 -22.765 1.00 95.50 229 THR A N 1
ATOM 1769 C CA . THR A 1 229 ? 24.238 -20.710 -23.070 1.00 95.50 229 THR A CA 1
ATOM 1770 C C . THR A 1 229 ? 24.879 -21.085 -24.388 1.00 95.50 229 THR A C 1
ATOM 1772 O O . THR A 1 229 ? 25.652 -22.032 -24.463 1.00 95.50 229 THR A O 1
ATOM 1775 N N . PHE A 1 230 ? 24.524 -20.362 -25.438 1.00 95.50 230 PHE A N 1
ATOM 1776 C CA . PHE A 1 230 ? 25.047 -20.572 -26.769 1.00 95.50 230 PHE A CA 1
ATOM 1777 C C . PHE A 1 230 ? 25.928 -19.400 -27.180 1.00 95.50 230 PHE A C 1
ATOM 1779 O O . PHE A 1 230 ? 25.467 -18.257 -27.284 1.00 95.50 230 PHE A O 1
ATOM 1786 N N . GLU A 1 231 ? 27.198 -19.706 -27.411 1.00 92.81 231 GLU A N 1
ATOM 1787 C CA . GLU A 1 231 ? 28.157 -18.776 -27.990 1.00 92.81 231 GLU A CA 1
ATOM 1788 C C . GLU A 1 231 ? 27.844 -18.565 -29.474 1.00 92.81 231 GLU A C 1
ATOM 1790 O O . GLU A 1 231 ? 27.176 -19.378 -30.122 1.00 92.81 231 GLU A O 1
ATOM 1795 N N . GLN A 1 232 ? 28.320 -17.453 -30.029 1.00 91.31 232 GLN A N 1
ATOM 1796 C CA . GLN A 1 232 ? 28.048 -17.094 -31.416 1.00 91.31 232 GLN A CA 1
ATOM 1797 C C . GLN A 1 232 ? 29.353 -16.778 -32.160 1.00 91.31 232 GLN A C 1
ATOM 1799 O O . GLN A 1 232 ? 29.693 -15.609 -32.345 1.00 91.31 232 GLN A O 1
ATOM 1804 N N . PRO A 1 233 ? 30.106 -17.809 -32.600 1.00 89.44 233 PRO A N 1
ATOM 1805 C CA . PRO A 1 233 ? 31.382 -17.620 -33.297 1.00 89.44 233 PRO A CA 1
ATOM 1806 C C . PRO A 1 233 ? 31.231 -16.867 -34.629 1.00 89.44 233 PRO A C 1
ATOM 1808 O O . PRO A 1 233 ? 32.177 -16.231 -35.091 1.00 89.44 233 PRO A O 1
ATOM 1811 N N . TYR A 1 234 ? 30.036 -16.912 -35.227 1.00 90.56 234 TYR A N 1
ATOM 1812 C CA . TYR A 1 234 ? 29.687 -16.218 -36.463 1.00 90.56 234 TYR A CA 1
ATOM 1813 C C . TYR A 1 234 ? 28.525 -15.254 -36.208 1.00 90.56 234 TYR A C 1
ATOM 1815 O O . TYR A 1 234 ? 27.366 -15.665 -36.120 1.00 90.56 234 TYR A O 1
ATOM 1823 N N . LEU A 1 235 ? 28.838 -13.966 -36.075 1.00 88.75 235 LEU A N 1
ATOM 1824 C CA . LEU A 1 235 ? 27.838 -12.916 -35.885 1.00 88.75 235 LEU A CA 1
ATOM 1825 C C . LEU A 1 235 ? 27.239 -12.465 -37.232 1.00 88.75 235 LEU A C 1
ATOM 1827 O O . LEU A 1 235 ? 27.981 -12.327 -38.208 1.00 88.75 235 LEU A O 1
ATOM 1831 N N . PRO A 1 236 ? 25.920 -12.198 -37.300 1.00 86.19 236 PRO A N 1
ATOM 1832 C CA . PRO A 1 236 ? 25.308 -11.494 -38.427 1.00 86.19 236 PRO A CA 1
ATOM 1833 C C . PRO A 1 236 ? 25.962 -10.130 -38.689 1.00 86.19 236 PRO A C 1
ATOM 1835 O O . PRO A 1 236 ? 26.465 -9.494 -37.766 1.00 86.19 236 PRO A O 1
ATOM 1838 N N . ALA A 1 237 ? 25.918 -9.652 -39.936 1.00 85.81 237 ALA A N 1
ATOM 1839 C CA . ALA A 1 237 ? 26.556 -8.389 -40.332 1.00 85.81 237 ALA A CA 1
ATOM 1840 C C . ALA A 1 237 ? 26.010 -7.153 -39.586 1.00 85.81 237 ALA A C 1
ATOM 1842 O O . ALA A 1 237 ? 26.717 -6.161 -39.437 1.00 85.81 237 ALA A O 1
ATOM 1843 N N . ASP A 1 238 ? 24.762 -7.213 -39.125 1.00 85.38 238 ASP A N 1
ATOM 1844 C CA . ASP A 1 238 ? 24.067 -6.172 -38.367 1.00 85.38 238 ASP A CA 1
ATOM 1845 C C . ASP A 1 238 ? 24.137 -6.372 -36.839 1.00 85.38 238 ASP A C 1
ATOM 1847 O O . ASP A 1 238 ? 23.622 -5.542 -36.084 1.00 85.38 238 ASP A O 1
ATOM 1851 N N . ALA A 1 239 ? 24.760 -7.459 -36.367 1.00 86.81 239 ALA A N 1
ATOM 1852 C CA . ALA A 1 239 ? 24.932 -7.741 -34.946 1.00 86.81 239 ALA A CA 1
ATOM 1853 C C . ALA A 1 239 ? 26.153 -7.022 -34.361 1.00 86.81 239 ALA A C 1
ATOM 1855 O O . ALA A 1 239 ? 27.168 -6.799 -35.025 1.00 86.81 239 ALA A O 1
ATOM 1856 N N . LYS A 1 240 ? 26.071 -6.675 -33.075 1.00 86.62 240 LYS A N 1
ATOM 1857 C CA . LYS A 1 240 ? 27.189 -6.076 -32.345 1.00 86.62 240 LYS A CA 1
ATOM 1858 C C . LYS A 1 240 ? 28.192 -7.155 -31.910 1.00 86.62 240 LYS A C 1
ATOM 1860 O O . LYS A 1 240 ? 27.783 -8.258 -31.535 1.00 86.62 240 LYS A O 1
ATOM 1865 N N . PRO A 1 241 ? 29.505 -6.855 -31.896 1.00 89.25 241 PRO A N 1
ATOM 1866 C CA . PRO A 1 241 ? 30.501 -7.747 -31.311 1.00 89.25 241 PRO A CA 1
ATOM 1867 C C . PRO A 1 241 ? 30.149 -8.123 -29.866 1.00 89.25 241 PRO A C 1
ATOM 1869 O O . PRO A 1 241 ? 29.801 -7.260 -29.062 1.00 89.25 241 PRO A O 1
ATOM 1872 N N . GLY A 1 242 ? 30.264 -9.410 -29.534 1.00 90.19 242 GLY A N 1
ATOM 1873 C CA . GLY A 1 242 ? 29.992 -9.920 -28.189 1.00 90.19 242 GLY A CA 1
ATOM 1874 C C . GLY A 1 242 ? 28.523 -10.236 -27.897 1.00 90.19 242 GLY A C 1
ATOM 1875 O O . GLY A 1 242 ? 28.194 -10.461 -26.735 1.00 90.19 242 GLY A O 1
ATOM 1876 N N . GLU A 1 243 ? 27.635 -10.246 -28.896 1.00 94.38 243 GLU A N 1
ATOM 1877 C CA . GLU A 1 243 ? 26.291 -10.819 -28.752 1.00 94.38 243 GLU A CA 1
ATOM 1878 C C . GLU A 1 243 ? 26.337 -12.355 -28.665 1.00 94.38 243 GLU A C 1
ATOM 1880 O O . GLU A 1 243 ? 27.061 -13.013 -29.403 1.00 94.38 243 GLU A O 1
ATOM 1885 N N . PHE A 1 244 ? 25.514 -12.933 -27.792 1.00 94.38 244 PHE A N 1
ATOM 1886 C CA . PHE A 1 244 ? 25.347 -14.378 -27.609 1.00 94.38 244 PHE A CA 1
ATOM 1887 C C . PHE A 1 244 ? 23.895 -14.688 -27.205 1.00 94.38 244 PHE A C 1
ATOM 1889 O O . PHE A 1 244 ? 23.067 -13.771 -27.134 1.00 94.38 244 PHE A O 1
ATOM 1896 N N . LEU A 1 245 ? 23.549 -15.961 -26.989 1.00 95.88 245 LEU A N 1
ATOM 1897 C CA . LEU A 1 245 ? 22.238 -16.362 -26.468 1.00 95.88 245 LEU A CA 1
ATOM 1898 C C . LEU A 1 245 ? 22.401 -17.085 -25.133 1.00 95.88 245 LEU A C 1
ATOM 1900 O O . LEU A 1 245 ? 23.107 -18.075 -25.037 1.00 95.88 245 LEU A O 1
ATOM 1904 N N . MET A 1 246 ? 21.716 -16.638 -24.096 1.00 95.69 246 MET A N 1
ATOM 1905 C CA . MET A 1 246 ? 21.618 -17.334 -22.823 1.00 95.69 246 MET A CA 1
ATOM 1906 C C . MET A 1 246 ? 20.202 -17.215 -22.287 1.00 95.69 246 MET A C 1
ATOM 1908 O O . MET A 1 246 ? 19.554 -16.180 -22.450 1.00 95.69 246 MET A O 1
ATOM 1912 N N . LEU A 1 247 ? 19.749 -18.260 -21.609 1.00 96.12 247 LEU A N 1
ATOM 1913 C CA . LEU A 1 247 ? 18.513 -18.231 -20.849 1.00 96.12 247 LEU A CA 1
ATOM 1914 C C . LEU A 1 247 ? 18.692 -19.014 -19.559 1.00 96.12 247 LEU A C 1
ATOM 1916 O O . LEU A 1 247 ? 19.194 -20.138 -19.581 1.00 96.12 247 LEU A O 1
ATOM 1920 N N . PHE A 1 248 ? 18.276 -18.431 -18.440 1.00 93.44 248 PHE A N 1
ATOM 1921 C CA . PHE A 1 248 ? 18.256 -19.133 -17.160 1.00 93.44 248 PHE A CA 1
ATOM 1922 C C . PHE A 1 248 ? 16.930 -18.893 -16.417 1.00 93.44 248 PHE A C 1
ATOM 1924 O O . PHE A 1 248 ? 16.608 -17.743 -16.094 1.00 93.44 248 PHE A O 1
ATOM 1931 N N . PRO A 1 249 ? 16.170 -19.975 -16.153 1.00 93.69 249 PRO A N 1
ATOM 1932 C CA . PRO A 1 249 ? 14.947 -19.977 -15.347 1.00 93.69 249 PRO A CA 1
ATOM 1933 C C . PRO A 1 249 ? 15.185 -19.483 -13.925 1.00 93.69 249 PRO A C 1
ATOM 1935 O O . PRO A 1 249 ? 16.118 -19.957 -13.270 1.00 93.69 249 PRO A O 1
ATOM 1938 N N . ARG A 1 250 ? 14.336 -18.582 -13.425 1.00 90.00 250 ARG A N 1
ATOM 1939 C CA . ARG A 1 250 ? 14.408 -18.093 -12.043 1.00 90.00 250 ARG A CA 1
ATOM 1940 C C . ARG A 1 250 ? 13.535 -18.949 -11.113 1.00 90.00 250 ARG A C 1
ATOM 1942 O O . ARG A 1 250 ? 12.400 -19.245 -11.487 1.00 90.00 250 ARG A O 1
ATOM 1949 N N . PRO A 1 251 ? 14.019 -19.324 -9.911 1.00 85.19 251 PRO A N 1
ATOM 1950 C CA . PRO A 1 251 ? 13.237 -20.085 -8.932 1.00 85.19 251 PRO A CA 1
ATOM 1951 C C . PRO A 1 251 ? 11.845 -19.529 -8.595 1.00 85.19 251 PRO A C 1
ATOM 1953 O O . PRO A 1 251 ? 10.913 -20.292 -8.375 1.00 85.19 251 PRO A O 1
ATOM 1956 N N . GLU A 1 252 ? 11.687 -18.210 -8.577 1.00 84.44 252 GLU A N 1
ATOM 1957 C CA . GLU A 1 252 ? 10.437 -17.495 -8.290 1.00 84.44 252 GLU A CA 1
ATOM 1958 C C . GLU A 1 252 ? 9.549 -17.261 -9.524 1.00 84.44 252 GLU A C 1
ATOM 1960 O O . GLU A 1 252 ? 8.512 -16.614 -9.412 1.00 84.44 252 GLU A O 1
ATOM 1965 N N . GLY A 1 253 ? 9.943 -17.768 -10.695 1.00 85.25 253 GLY A N 1
ATOM 1966 C CA . GLY A 1 253 ? 9.200 -17.623 -11.946 1.00 85.25 253 GLY A CA 1
ATOM 1967 C C . GLY A 1 253 ? 9.828 -16.649 -12.948 1.00 85.25 253 GLY A C 1
ATOM 1968 O O . GLY A 1 253 ? 10.587 -15.738 -12.604 1.00 85.25 253 GLY A O 1
ATOM 1969 N N . GLY A 1 254 ? 9.505 -16.871 -14.226 1.00 90.38 254 GLY A N 1
ATOM 1970 C CA . GLY A 1 254 ? 10.134 -16.206 -15.367 1.00 90.38 254 GLY A CA 1
ATOM 1971 C C . GLY A 1 254 ? 11.580 -16.650 -15.607 1.00 90.38 254 GLY A C 1
ATOM 1972 O O . GLY A 1 254 ? 12.118 -17.534 -14.937 1.00 90.38 254 GLY A O 1
ATOM 1973 N N . ALA A 1 255 ? 12.234 -16.014 -16.572 1.00 94.00 255 ALA A N 1
ATOM 1974 C CA . ALA A 1 255 ? 13.627 -16.275 -16.910 1.00 94.00 255 ALA A CA 1
ATOM 1975 C C . ALA A 1 255 ? 14.349 -14.979 -17.271 1.00 94.00 255 ALA A C 1
ATOM 1977 O O . ALA A 1 255 ? 13.739 -13.975 -17.638 1.00 94.00 255 ALA A O 1
ATOM 1978 N N . ILE A 1 256 ? 15.675 -14.993 -17.196 1.00 95.81 256 ILE A N 1
ATOM 1979 C CA . ILE A 1 256 ? 16.468 -13.958 -17.858 1.00 95.81 256 ILE A CA 1
ATOM 1980 C C . ILE A 1 256 ? 16.884 -14.479 -19.224 1.00 95.81 256 ILE A C 1
ATOM 1982 O O . ILE A 1 256 ? 17.443 -15.568 -19.327 1.00 95.81 256 ILE A O 1
ATOM 1986 N N . LEU A 1 257 ? 16.652 -13.666 -20.245 1.00 96.62 257 LEU A N 1
ATOM 1987 C CA . LEU A 1 257 ? 17.072 -13.869 -21.619 1.00 96.62 257 LEU A CA 1
ATOM 1988 C C . LEU A 1 257 ? 18.168 -12.851 -21.963 1.00 96.62 257 LEU A C 1
ATOM 1990 O O . LEU A 1 257 ? 17.985 -11.646 -21.823 1.00 96.62 257 LEU A O 1
ATOM 1994 N N . GLY A 1 258 ? 19.326 -13.319 -22.406 1.00 94.31 258 GLY A N 1
ATOM 1995 C CA . GLY A 1 258 ? 20.471 -12.479 -22.766 1.00 94.31 258 GLY A CA 1
ATOM 1996 C C . GLY A 1 258 ? 21.273 -13.081 -23.920 1.00 94.31 258 GLY A C 1
ATOM 1997 O O . GLY A 1 258 ? 20.867 -14.087 -24.475 1.00 94.31 258 GLY A O 1
ATOM 1998 N N . GLY A 1 259 ? 22.415 -12.530 -24.310 1.00 89.25 259 GLY A N 1
ATOM 1999 C CA . GLY A 1 259 ? 23.083 -11.383 -23.708 1.00 89.25 259 GLY A CA 1
ATOM 2000 C C . GLY A 1 259 ? 24.114 -10.760 -24.648 1.00 89.25 259 GLY A C 1
ATOM 2001 O O . GLY A 1 259 ? 24.409 -11.281 -25.720 1.00 89.25 259 GLY A O 1
ATOM 2002 N N . ILE A 1 260 ? 24.675 -9.633 -24.215 1.00 93.00 260 ILE A N 1
ATOM 2003 C CA . ILE A 1 260 ? 25.772 -8.951 -24.901 1.00 93.00 260 ILE A CA 1
ATOM 2004 C C . ILE A 1 260 ? 26.927 -8.676 -23.932 1.00 93.00 260 ILE A C 1
ATOM 2006 O O . ILE A 1 260 ? 26.728 -8.405 -22.734 1.00 93.00 260 ILE A O 1
ATOM 2010 N N . TYR A 1 261 ? 28.142 -8.793 -24.457 1.00 92.50 261 TYR A N 1
ATOM 2011 C CA . TYR A 1 261 ? 29.405 -8.438 -23.823 1.00 92.50 261 TYR A CA 1
ATOM 2012 C C . TYR A 1 261 ? 30.012 -7.233 -24.551 1.00 92.50 261 TYR A C 1
ATOM 2014 O O . TYR A 1 261 ? 30.905 -7.368 -25.385 1.00 92.50 261 TYR A O 1
ATOM 2022 N N . ASP A 1 262 ? 29.479 -6.047 -24.266 1.00 92.31 262 ASP A N 1
ATOM 2023 C CA . ASP A 1 262 ? 29.765 -4.839 -25.034 1.00 92.31 262 ASP A CA 1
ATOM 2024 C C . ASP A 1 262 ? 30.902 -4.029 -24.391 1.00 92.31 262 ASP A C 1
ATOM 2026 O O . ASP A 1 262 ? 30.762 -3.483 -23.292 1.00 92.31 262 ASP A O 1
ATOM 2030 N N . ARG A 1 263 ? 32.048 -3.983 -25.082 1.00 89.81 263 ARG A N 1
ATOM 2031 C CA . ARG A 1 263 ? 33.214 -3.149 -24.734 1.00 89.81 263 ARG A CA 1
ATOM 2032 C C . ARG A 1 263 ? 33.249 -1.823 -25.504 1.00 89.81 263 ARG A C 1
ATOM 2034 O O . ARG A 1 263 ? 34.096 -0.989 -25.213 1.00 89.81 263 ARG A O 1
ATOM 2041 N N . ASN A 1 264 ? 32.349 -1.636 -26.469 1.00 83.88 264 ASN A N 1
ATOM 2042 C CA . ASN A 1 264 ? 32.351 -0.537 -27.433 1.00 83.88 264 ASN A CA 1
ATOM 2043 C C . ASN A 1 264 ? 31.103 0.344 -27.252 1.00 83.88 264 ASN A C 1
ATOM 2045 O O . ASN A 1 264 ? 30.420 0.681 -28.220 1.00 83.88 264 ASN A O 1
ATOM 2049 N N . PHE A 1 265 ? 30.800 0.704 -26.006 1.00 81.19 265 PHE A N 1
ATOM 2050 C CA . PHE A 1 265 ? 29.685 1.579 -25.650 1.00 81.19 265 PHE A CA 1
ATOM 2051 C C . PHE A 1 265 ? 30.194 2.978 -25.288 1.00 81.19 265 PHE A C 1
ATOM 2053 O O . PHE A 1 265 ? 31.339 3.148 -24.867 1.00 81.19 265 PHE A O 1
ATOM 2060 N N . LEU A 1 266 ? 29.338 3.986 -25.458 1.00 70.31 266 LEU A N 1
ATOM 2061 C CA . LEU A 1 266 ? 29.625 5.340 -24.991 1.00 70.31 266 LEU A CA 1
ATOM 2062 C C . LEU A 1 266 ? 29.526 5.371 -23.464 1.00 70.31 266 LEU A C 1
ATOM 2064 O O . LEU A 1 266 ? 28.662 4.716 -22.893 1.00 70.31 266 LEU A O 1
ATOM 2068 N N . GLU A 1 267 ? 30.441 6.094 -22.825 1.00 71.31 267 GLU A N 1
ATOM 2069 C CA . GLU A 1 267 ? 30.647 6.167 -21.375 1.00 71.31 267 GLU A CA 1
ATOM 2070 C C . GLU A 1 267 ? 29.368 5.950 -20.532 1.00 71.31 267 GLU A C 1
ATOM 2072 O O . GLU A 1 267 ? 28.479 6.793 -20.475 1.00 71.31 267 GLU A O 1
ATOM 2077 N N . TYR A 1 268 ? 29.287 4.780 -19.885 1.00 77.44 268 TYR A N 1
ATOM 2078 C CA . TYR A 1 268 ? 28.196 4.350 -18.993 1.00 77.44 268 TYR A CA 1
ATOM 2079 C C . TYR A 1 268 ? 26.769 4.432 -19.568 1.00 77.44 268 TYR A C 1
ATOM 2081 O O . TYR A 1 268 ? 25.802 4.590 -18.820 1.00 77.44 268 TYR A O 1
ATOM 2089 N N . ASP A 1 269 ? 26.618 4.240 -20.879 1.00 78.75 269 ASP A N 1
ATOM 2090 C CA . ASP A 1 269 ? 25.324 4.232 -21.561 1.00 78.75 269 ASP A CA 1
ATOM 2091 C C . ASP A 1 269 ? 24.379 3.121 -21.055 1.00 78.75 269 ASP A C 1
ATOM 2093 O O . ASP A 1 269 ? 24.609 1.918 -21.238 1.00 78.75 269 ASP A O 1
ATOM 2097 N N . THR A 1 270 ? 23.278 3.539 -20.426 1.00 84.94 270 THR A N 1
ATOM 2098 C CA . THR A 1 270 ? 22.206 2.658 -19.936 1.00 84.94 270 THR A CA 1
ATOM 2099 C C . THR A 1 270 ? 21.016 2.564 -20.890 1.00 84.94 270 THR A C 1
ATOM 2101 O O . THR A 1 270 ? 20.074 1.822 -20.602 1.00 84.94 270 THR A O 1
ATOM 2104 N N . ALA A 1 271 ? 21.050 3.260 -22.031 1.00 84.31 271 ALA A N 1
ATOM 2105 C CA . ALA A 1 271 ? 19.964 3.271 -22.997 1.00 84.31 271 ALA A CA 1
ATOM 2106 C C . ALA A 1 271 ? 19.684 1.865 -23.534 1.00 84.31 271 ALA A C 1
ATOM 2108 O O . ALA A 1 271 ? 20.584 1.047 -23.743 1.00 84.31 271 ALA A O 1
ATOM 2109 N N . VAL A 1 272 ? 18.407 1.576 -23.762 1.00 90.12 272 VAL A N 1
ATOM 2110 C CA . VAL A 1 272 ? 17.965 0.342 -24.410 1.00 90.12 272 VAL A CA 1
ATOM 2111 C C . VAL A 1 272 ? 18.197 0.488 -25.911 1.00 90.12 272 VAL A C 1
ATOM 2113 O O . VAL A 1 272 ? 17.774 1.475 -26.499 1.00 90.12 272 VAL A O 1
ATOM 2116 N N . ASP A 1 273 ? 18.843 -0.504 -26.527 1.00 87.62 273 ASP A N 1
ATOM 2117 C CA . ASP A 1 273 ? 19.006 -0.595 -27.982 1.00 87.62 273 ASP A CA 1
ATOM 2118 C C . ASP A 1 273 ? 17.903 -1.501 -28.561 1.00 87.62 273 ASP A C 1
ATOM 2120 O O . ASP A 1 273 ? 17.987 -2.727 -28.406 1.00 87.62 273 ASP A O 1
ATOM 2124 N N . PRO A 1 274 ? 16.865 -0.945 -29.219 1.00 90.12 274 PRO A N 1
ATOM 2125 C CA . PRO A 1 274 ? 15.754 -1.740 -29.736 1.00 90.12 274 PRO A CA 1
ATOM 2126 C C . PRO A 1 274 ? 16.180 -2.730 -30.825 1.00 90.12 274 PRO A C 1
ATOM 2128 O O . PRO A 1 274 ? 15.590 -3.804 -30.930 1.00 90.12 274 PRO A O 1
ATOM 2131 N N . ALA A 1 275 ? 17.218 -2.412 -31.609 1.00 91.56 275 ALA A N 1
ATOM 2132 C CA . ALA A 1 275 ? 17.705 -3.295 -32.666 1.00 91.56 275 ALA A CA 1
ATOM 2133 C C . ALA A 1 275 ? 18.375 -4.540 -32.071 1.00 91.56 275 ALA A C 1
ATOM 2135 O O . ALA A 1 275 ? 18.117 -5.659 -32.515 1.00 91.56 275 ALA A O 1
ATOM 2136 N N . TYR A 1 276 ? 19.170 -4.362 -31.012 1.00 93.69 276 TYR A N 1
ATOM 2137 C CA . TYR A 1 276 ? 19.700 -5.486 -30.239 1.00 93.69 276 TYR A CA 1
ATOM 2138 C C . TYR A 1 276 ? 18.581 -6.336 -29.619 1.00 93.69 276 TYR A C 1
ATOM 2140 O O . TYR A 1 276 ? 18.618 -7.561 -29.728 1.00 93.69 276 TYR A O 1
ATOM 2148 N N . VAL A 1 277 ? 17.564 -5.710 -29.012 1.00 95.75 277 VAL A N 1
ATOM 2149 C CA . VAL A 1 277 ? 16.428 -6.434 -28.410 1.00 95.75 277 VAL A CA 1
ATOM 2150 C C . VAL A 1 277 ? 15.696 -7.273 -29.458 1.00 95.75 277 VAL A C 1
ATOM 2152 O O . VAL A 1 277 ? 15.452 -8.455 -29.222 1.00 95.75 277 VAL A O 1
ATOM 2155 N N . ALA A 1 278 ? 15.394 -6.696 -30.623 1.00 94.25 278 ALA A N 1
ATOM 2156 C CA . ALA A 1 278 ? 14.731 -7.403 -31.715 1.00 94.25 278 ALA A CA 1
ATOM 2157 C C . ALA A 1 278 ? 15.552 -8.611 -32.195 1.00 94.25 278 ALA A C 1
ATOM 2159 O O . ALA A 1 278 ? 15.008 -9.707 -32.341 1.00 94.25 278 ALA A O 1
ATOM 2160 N N . ARG A 1 279 ? 16.874 -8.447 -32.364 1.00 94.38 279 ARG A N 1
ATOM 2161 C CA . ARG A 1 279 ? 17.775 -9.556 -32.718 1.00 94.38 279 ARG A CA 1
ATOM 2162 C C . ARG A 1 279 ? 17.828 -10.631 -31.638 1.00 94.38 279 ARG A C 1
ATOM 2164 O O . ARG A 1 279 ? 17.793 -11.813 -31.971 1.00 94.38 279 ARG A O 1
ATOM 2171 N N . LEU A 1 280 ? 17.897 -10.254 -30.361 1.00 95.31 280 LEU A N 1
ATOM 2172 C CA . LEU A 1 280 ? 17.919 -11.202 -29.246 1.00 95.31 280 LEU A CA 1
ATOM 2173 C C . LEU A 1 280 ? 16.624 -12.021 -29.180 1.00 95.31 280 LEU A C 1
ATOM 2175 O O . LEU A 1 280 ? 16.686 -13.241 -29.035 1.00 95.31 280 LEU A O 1
ATOM 2179 N N . VAL A 1 281 ? 15.465 -11.376 -29.335 1.00 95.19 281 VAL A N 1
ATOM 2180 C CA . VAL A 1 281 ? 14.166 -12.062 -29.378 1.00 95.19 281 VAL A CA 1
ATOM 2181 C C . VAL A 1 281 ? 14.101 -13.009 -30.574 1.00 95.19 281 VAL A C 1
ATOM 2183 O O . VAL A 1 281 ? 13.819 -14.187 -30.380 1.00 95.19 281 VAL A O 1
ATOM 2186 N N . ALA A 1 282 ? 14.447 -12.555 -31.782 1.00 92.75 282 ALA A N 1
ATOM 2187 C CA . ALA A 1 282 ? 14.447 -13.408 -32.973 1.00 92.75 282 ALA A CA 1
ATOM 2188 C C . ALA A 1 282 ? 15.388 -14.621 -32.825 1.00 92.75 282 ALA A C 1
ATOM 2190 O O . ALA A 1 282 ? 15.036 -15.746 -33.186 1.00 92.75 282 ALA A O 1
ATOM 2191 N N . LYS A 1 283 ? 16.568 -14.409 -32.229 1.00 92.81 283 LYS A N 1
ATOM 2192 C CA . LYS A 1 283 ? 17.537 -15.464 -31.901 1.00 92.81 283 LYS A CA 1
ATOM 2193 C C . LYS A 1 283 ? 16.935 -16.478 -30.923 1.00 92.81 283 LYS A C 1
ATOM 2195 O O . LYS A 1 283 ? 17.022 -17.679 -31.164 1.00 92.81 283 LYS A O 1
ATOM 2200 N N . ALA A 1 284 ? 16.277 -16.009 -29.863 1.00 94.50 284 ALA A N 1
ATOM 2201 C CA . ALA A 1 284 ? 15.605 -16.871 -28.895 1.00 94.50 284 ALA A CA 1
ATOM 2202 C C . ALA A 1 284 ? 14.470 -17.682 -29.539 1.00 94.50 284 ALA A C 1
ATOM 2204 O O . ALA A 1 284 ? 14.406 -18.889 -29.347 1.00 94.50 284 ALA A O 1
ATOM 2205 N N . GLN A 1 285 ? 13.625 -17.056 -30.361 1.00 92.56 285 GLN A N 1
ATOM 2206 C CA . GLN A 1 285 ? 12.520 -17.732 -31.052 1.00 92.56 285 GLN A CA 1
ATOM 2207 C C . GLN A 1 285 ? 13.005 -18.835 -32.001 1.00 92.56 285 GLN A C 1
ATOM 2209 O O . GLN A 1 285 ? 12.367 -19.879 -32.107 1.00 92.56 285 GLN A O 1
ATOM 2214 N N . ARG A 1 286 ? 14.139 -18.618 -32.680 1.00 92.25 286 ARG A N 1
ATOM 2215 C CA . ARG A 1 286 ? 14.723 -19.592 -33.611 1.00 92.25 286 ARG A CA 1
ATOM 2216 C C . ARG A 1 286 ? 15.376 -20.772 -32.895 1.00 92.25 286 ARG A C 1
ATOM 2218 O O . ARG A 1 286 ? 15.149 -21.916 -33.275 1.00 92.25 286 ARG A O 1
ATOM 2225 N N . HIS A 1 287 ? 16.224 -20.487 -31.909 1.00 94.12 287 HIS A N 1
ATOM 2226 C CA . HIS A 1 287 ? 17.080 -21.504 -31.292 1.00 94.12 287 HIS A CA 1
ATOM 2227 C C . HIS A 1 287 ? 16.466 -22.133 -30.036 1.00 94.12 287 HIS A C 1
ATOM 2229 O O . HIS A 1 287 ? 16.967 -23.153 -29.573 1.00 94.12 287 HIS A O 1
ATOM 2235 N N . LEU A 1 288 ? 15.392 -21.550 -29.494 1.00 94.19 288 LEU A N 1
ATOM 2236 C CA . LEU A 1 288 ? 14.645 -22.040 -28.332 1.00 94.19 288 LEU A CA 1
ATOM 2237 C C . LEU A 1 288 ? 13.139 -22.094 -28.662 1.00 94.19 288 LEU A C 1
ATOM 2239 O O . LEU A 1 288 ? 12.357 -21.351 -28.068 1.00 94.19 288 LEU A O 1
ATOM 2243 N N . PRO A 1 289 ? 12.697 -22.951 -29.599 1.00 89.75 289 PRO A N 1
ATOM 2244 C CA . PRO A 1 289 ? 11.285 -23.030 -29.988 1.00 89.75 289 PRO A CA 1
ATOM 2245 C C . PRO A 1 289 ? 10.354 -23.349 -28.802 1.00 89.75 289 PRO A C 1
ATOM 2247 O O . PRO A 1 289 ? 9.254 -22.803 -28.706 1.00 89.75 289 PRO A O 1
ATOM 2250 N N . ASP A 1 290 ? 10.823 -24.141 -27.835 1.00 89.00 290 ASP A N 1
ATOM 2251 C CA . ASP A 1 290 ? 10.080 -24.456 -26.607 1.00 89.00 290 ASP A CA 1
ATOM 2252 C C . ASP A 1 290 ? 9.781 -23.204 -25.759 1.00 89.00 290 ASP A C 1
ATOM 2254 O O . ASP A 1 290 ? 8.791 -23.161 -25.027 1.00 89.00 290 ASP A O 1
ATOM 2258 N N . LEU A 1 291 ? 10.604 -22.152 -25.880 1.00 87.44 291 LEU A N 1
ATOM 2259 C CA . LEU A 1 291 ? 10.433 -20.906 -25.134 1.00 87.44 291 LEU A CA 1
ATOM 2260 C C . LEU A 1 291 ? 9.184 -20.143 -25.571 1.00 87.44 291 LEU A C 1
ATOM 2262 O O . LEU A 1 291 ? 8.526 -19.532 -24.738 1.00 87.44 291 LEU A O 1
ATOM 2266 N N . VAL A 1 292 ? 8.864 -20.146 -26.866 1.00 81.25 292 VAL A N 1
ATOM 2267 C CA . VAL A 1 292 ? 7.656 -19.486 -27.386 1.00 81.25 292 VAL A CA 1
ATOM 2268 C C . VAL A 1 292 ? 6.421 -20.365 -27.270 1.00 81.25 292 VAL A C 1
ATOM 2270 O O . VAL A 1 292 ? 5.317 -19.844 -27.105 1.00 81.25 292 VAL A O 1
ATOM 2273 N N . ALA A 1 293 ? 6.594 -21.689 -27.304 1.00 73.62 293 ALA A N 1
ATOM 2274 C CA . ALA A 1 293 ? 5.511 -22.631 -27.050 1.00 73.62 293 ALA A CA 1
ATOM 2275 C C . ALA A 1 293 ? 4.938 -22.477 -25.629 1.00 73.62 293 ALA A C 1
ATOM 2277 O O . ALA A 1 293 ? 3.735 -22.653 -25.439 1.00 73.62 293 ALA A O 1
ATOM 2278 N N . SER A 1 294 ? 5.759 -22.081 -24.646 1.00 64.69 294 SER A N 1
ATOM 2279 C CA . SER A 1 294 ? 5.310 -21.896 -23.260 1.00 64.69 294 SER A CA 1
ATOM 2280 C C . SER A 1 294 ? 4.406 -20.672 -23.027 1.00 64.69 294 SER A C 1
ATOM 2282 O O . SER A 1 294 ? 3.783 -20.583 -21.972 1.00 64.69 294 SER A O 1
ATOM 2284 N N . THR A 1 295 ? 4.264 -19.751 -23.993 1.00 60.34 295 THR A N 1
ATOM 2285 C CA . THR A 1 295 ? 3.513 -18.484 -23.824 1.00 60.34 295 THR A CA 1
ATOM 2286 C C . THR A 1 295 ? 2.753 -18.039 -25.084 1.00 60.34 295 THR A C 1
ATOM 2288 O O . THR A 1 295 ? 2.868 -16.893 -25.526 1.00 60.34 295 THR A O 1
ATOM 2291 N N . ALA A 1 296 ? 1.950 -18.929 -25.675 1.00 62.97 296 ALA A N 1
ATOM 2292 C CA . ALA A 1 296 ? 1.086 -18.614 -26.826 1.00 62.97 296 ALA A CA 1
ATOM 2293 C C . ALA A 1 296 ? 1.824 -17.990 -28.037 1.00 62.97 296 ALA A C 1
ATOM 2295 O O . ALA A 1 296 ? 1.247 -17.210 -28.791 1.00 62.97 296 ALA A O 1
ATOM 2296 N N . GLY A 1 297 ? 3.101 -18.337 -28.235 1.00 70.88 297 GLY A N 1
ATOM 2297 C CA . GLY A 1 297 ? 3.867 -17.989 -29.434 1.00 70.88 297 GLY A CA 1
ATOM 2298 C C . GLY A 1 297 ? 4.744 -16.733 -29.349 1.00 70.88 297 GLY A C 1
ATOM 2299 O O . GLY A 1 297 ? 5.363 -16.384 -30.353 1.00 70.88 297 GLY A O 1
ATOM 2300 N N . ALA A 1 298 ? 4.852 -16.058 -28.198 1.00 80.50 298 ALA A N 1
ATOM 2301 C CA . ALA A 1 298 ? 5.628 -14.814 -28.080 1.00 80.50 298 ALA A CA 1
ATOM 2302 C C . ALA A 1 298 ? 6.584 -14.787 -26.879 1.00 80.50 298 ALA A C 1
ATOM 2304 O O . ALA A 1 298 ? 6.247 -15.262 -25.798 1.00 80.50 298 ALA A O 1
ATOM 2305 N N . VAL A 1 299 ? 7.760 -14.169 -27.044 1.00 89.81 299 VAL A N 1
ATOM 2306 C CA . VAL A 1 299 ? 8.653 -13.834 -25.921 1.00 89.81 299 VAL A CA 1
ATOM 2307 C C . VAL A 1 299 ? 8.111 -12.580 -25.234 1.00 89.81 299 VAL A C 1
ATOM 2309 O O . VAL A 1 299 ? 8.142 -11.495 -25.814 1.00 89.81 299 VAL A O 1
ATOM 2312 N N . LYS A 1 300 ? 7.604 -12.723 -24.009 1.00 89.19 300 LYS A N 1
ATOM 2313 C CA . LYS A 1 300 ? 7.008 -11.635 -23.227 1.00 89.19 300 LYS A CA 1
ATOM 2314 C C . LYS A 1 300 ? 8.059 -10.977 -22.345 1.00 89.19 300 LYS A C 1
ATOM 2316 O O . LYS A 1 300 ? 8.497 -11.553 -21.351 1.00 89.19 300 LYS A O 1
ATOM 2321 N N . ILE A 1 301 ? 8.479 -9.775 -22.727 1.00 93.56 301 ILE A N 1
ATOM 2322 C CA . ILE A 1 301 ? 9.489 -8.998 -22.003 1.00 93.56 301 ILE A CA 1
ATOM 2323 C C . ILE A 1 301 ? 8.814 -8.274 -20.836 1.00 93.56 301 ILE A C 1
ATOM 2325 O O . ILE A 1 301 ? 8.025 -7.364 -21.053 1.00 93.56 301 ILE A O 1
ATOM 2329 N N . ALA A 1 302 ? 9.170 -8.644 -19.608 1.00 86.31 302 ALA A N 1
ATOM 2330 C CA . ALA A 1 302 ? 8.726 -7.965 -18.394 1.00 86.31 302 ALA A CA 1
ATOM 2331 C C . ALA A 1 302 ? 9.600 -6.743 -18.068 1.00 86.31 302 ALA A C 1
ATOM 2333 O O . ALA A 1 302 ? 9.109 -5.735 -17.567 1.00 86.31 302 ALA A O 1
ATOM 2334 N N . ARG A 1 303 ? 10.919 -6.814 -18.317 1.00 89.25 303 ARG A N 1
ATOM 2335 C CA . ARG A 1 303 ? 11.841 -5.705 -18.007 1.00 89.25 303 ARG A CA 1
ATOM 2336 C C . ARG A 1 303 ? 13.134 -5.755 -18.815 1.00 89.25 303 ARG A C 1
ATOM 2338 O O . ARG A 1 303 ? 13.702 -6.825 -19.013 1.00 89.25 303 ARG A O 1
ATOM 2345 N N . HIS A 1 304 ? 13.678 -4.593 -19.169 1.00 92.56 304 HIS A N 1
ATOM 2346 C CA . HIS A 1 304 ? 15.062 -4.466 -19.639 1.00 92.56 304 HIS A CA 1
ATOM 2347 C C . HIS A 1 304 ? 16.018 -4.269 -18.458 1.00 92.56 304 HIS A C 1
ATOM 2349 O O . HIS A 1 304 ? 15.771 -3.448 -17.577 1.00 92.56 304 HIS A O 1
ATOM 2355 N N . VAL A 1 305 ? 17.133 -4.996 -18.443 1.00 91.44 305 VAL A N 1
ATOM 2356 C CA . VAL A 1 305 ? 18.165 -4.866 -17.411 1.00 91.44 305 VAL A CA 1
ATOM 2357 C C . VAL A 1 305 ? 19.495 -4.561 -18.084 1.00 91.44 305 VAL A C 1
ATOM 2359 O O . VAL A 1 305 ? 20.064 -5.408 -18.773 1.00 91.44 305 VAL A O 1
ATOM 2362 N N . VAL A 1 306 ? 19.984 -3.339 -17.873 1.00 91.44 306 VAL A N 1
ATOM 2363 C CA . VAL A 1 306 ? 21.314 -2.896 -18.306 1.00 91.44 306 VAL A CA 1
ATOM 2364 C C . VAL A 1 306 ? 22.203 -2.739 -17.075 1.00 91.44 306 VAL A C 1
ATOM 2366 O O . VAL A 1 306 ? 21.779 -2.191 -16.056 1.00 91.44 306 VAL A O 1
ATOM 2369 N N . GLY A 1 307 ? 23.426 -3.255 -17.151 1.00 91.06 307 GLY A N 1
ATOM 2370 C CA . GLY A 1 307 ? 24.404 -3.165 -16.072 1.00 91.06 307 GLY A CA 1
ATOM 2371 C C . GLY A 1 307 ? 25.837 -3.234 -16.578 1.00 91.06 307 GLY A C 1
ATOM 2372 O O . GLY A 1 307 ? 26.097 -3.662 -17.703 1.00 91.06 307 GLY A O 1
ATOM 2373 N N . PHE A 1 308 ? 26.775 -2.832 -15.723 1.00 93.88 308 PHE A N 1
ATOM 2374 C CA . PHE A 1 308 ? 28.196 -2.780 -16.054 1.00 93.88 308 PHE A CA 1
ATOM 2375 C C . PHE A 1 308 ? 28.967 -3.816 -15.245 1.00 93.88 308 PHE A C 1
ATOM 2377 O O . PHE A 1 308 ? 28.986 -3.779 -14.014 1.00 93.88 308 PHE A O 1
ATOM 2384 N N . ARG A 1 309 ? 29.594 -4.767 -15.937 1.00 93.50 309 ARG A N 1
ATOM 2385 C CA . ARG A 1 309 ? 30.453 -5.783 -15.324 1.00 93.50 309 ARG A CA 1
ATOM 2386 C C . ARG A 1 309 ? 31.794 -5.141 -14.930 1.00 93.50 309 ARG A C 1
ATOM 2388 O O . ARG A 1 309 ? 32.355 -4.433 -15.765 1.00 93.50 309 ARG A O 1
ATOM 2395 N N . PRO A 1 310 ? 32.320 -5.388 -13.713 1.00 93.62 310 PRO A N 1
ATOM 2396 C CA . PRO A 1 310 ? 33.624 -4.898 -13.256 1.00 93.62 310 PRO A CA 1
ATOM 2397 C C . PRO A 1 310 ? 34.762 -5.725 -13.869 1.00 93.62 310 PRO A C 1
ATOM 2399 O O . PRO A 1 310 ? 35.402 -6.499 -13.157 1.00 93.62 310 PRO A O 1
ATOM 2402 N N . GLU A 1 311 ? 34.970 -5.664 -15.187 1.00 91.94 311 GLU A N 1
ATOM 2403 C CA . GLU A 1 311 ? 36.061 -6.414 -15.821 1.00 91.94 311 GLU A CA 1
ATOM 2404 C C . GLU A 1 311 ? 37.400 -5.780 -15.466 1.00 91.94 311 GLU A C 1
ATOM 2406 O O . GLU A 1 311 ? 37.564 -4.571 -15.546 1.00 91.94 311 GLU A O 1
ATOM 2411 N N . ARG A 1 312 ? 38.372 -6.602 -15.083 1.00 92.25 312 ARG A N 1
ATOM 2412 C CA . ARG A 1 312 ? 39.717 -6.140 -14.781 1.00 92.25 312 ARG A CA 1
ATOM 2413 C C . ARG A 1 312 ? 40.733 -6.849 -15.664 1.00 92.25 312 ARG A C 1
ATOM 2415 O O . ARG A 1 312 ? 40.714 -8.078 -15.766 1.00 92.25 312 ARG A O 1
ATOM 2422 N N . GLN A 1 313 ? 41.639 -6.094 -16.280 1.00 87.88 313 GLN A N 1
ATOM 2423 C CA . GLN A 1 313 ? 42.776 -6.676 -16.989 1.00 87.88 313 GLN A CA 1
ATOM 2424 C C . GLN A 1 313 ? 43.645 -7.475 -15.999 1.00 87.88 313 GLN A C 1
ATOM 2426 O O . GLN A 1 313 ? 43.974 -7.006 -14.912 1.00 87.88 313 GLN A O 1
ATOM 2431 N N . GLY A 1 314 ? 43.956 -8.727 -16.345 1.00 82.44 314 GLY A N 1
ATOM 2432 C CA . GLY A 1 314 ? 44.645 -9.662 -15.446 1.00 82.44 314 GLY A CA 1
ATOM 2433 C C . GLY A 1 314 ? 43.747 -10.370 -14.420 1.00 82.44 314 GLY A C 1
ATOM 2434 O O . GLY A 1 314 ? 44.272 -11.066 -13.560 1.00 82.44 314 GLY A O 1
ATOM 2435 N N . GLY A 1 315 ? 42.418 -10.223 -14.501 1.00 86.12 315 GLY A N 1
ATOM 2436 C CA . GLY A 1 315 ? 41.469 -10.924 -13.629 1.00 86.12 315 GLY A CA 1
ATOM 2437 C C . GLY A 1 315 ? 41.245 -10.247 -12.273 1.00 86.12 315 GLY A C 1
ATOM 2438 O O . GLY A 1 315 ? 41.725 -9.135 -12.023 1.00 86.12 315 GLY A O 1
ATOM 2439 N N . ALA A 1 316 ? 40.478 -10.915 -11.406 1.00 88.94 316 ALA A N 1
ATOM 2440 C CA . ALA A 1 316 ? 40.103 -10.393 -10.093 1.00 88.94 316 ALA A CA 1
ATOM 2441 C C . ALA A 1 316 ? 41.340 -10.108 -9.221 1.00 88.94 316 ALA A C 1
ATOM 2443 O O . ALA A 1 316 ? 42.236 -10.942 -9.092 1.00 88.94 316 ALA A O 1
ATOM 2444 N N . ARG A 1 317 ? 41.389 -8.929 -8.588 1.00 89.81 317 ARG A N 1
ATOM 2445 C CA . ARG A 1 317 ? 42.473 -8.551 -7.671 1.00 89.81 317 ARG A CA 1
ATOM 2446 C C . ARG A 1 317 ? 42.129 -9.029 -6.268 1.00 89.81 317 ARG A C 1
ATOM 2448 O O . ARG A 1 317 ? 41.245 -8.462 -5.628 1.00 89.81 317 ARG A O 1
ATOM 2455 N N . ILE A 1 318 ? 42.873 -10.029 -5.791 1.00 88.62 318 ILE A N 1
ATOM 2456 C CA . ILE A 1 318 ? 42.791 -10.524 -4.414 1.00 88.62 318 ILE A CA 1
ATOM 2457 C C . ILE A 1 318 ? 44.144 -10.392 -3.708 1.00 88.62 318 ILE A C 1
ATOM 2459 O O . ILE A 1 318 ? 45.095 -11.127 -3.990 1.00 88.62 318 ILE A O 1
ATOM 2463 N N . GLY A 1 319 ? 44.251 -9.459 -2.762 1.00 85.19 319 GLY A N 1
ATOM 2464 C CA . GLY A 1 319 ? 45.488 -9.267 -2.003 1.00 85.19 319 GLY A CA 1
ATOM 2465 C C . GLY A 1 319 ? 45.624 -7.931 -1.297 1.00 85.19 319 GLY A C 1
ATOM 2466 O O . GLY A 1 319 ? 44.805 -7.042 -1.491 1.00 85.19 319 GLY A O 1
ATOM 2467 N N . GLN A 1 320 ? 46.664 -7.816 -0.466 1.00 86.88 320 GLN A N 1
ATOM 2468 C CA . GLN A 1 320 ? 46.964 -6.580 0.257 1.00 86.88 320 GLN A CA 1
ATOM 2469 C C . GLN A 1 320 ? 47.291 -5.446 -0.708 1.00 86.88 320 GLN A C 1
ATOM 2471 O O . GLN A 1 320 ? 47.908 -5.670 -1.756 1.00 86.88 320 GLN A O 1
ATOM 2476 N N . ASP A 1 321 ? 46.884 -4.240 -0.339 1.00 86.69 321 ASP A N 1
ATOM 2477 C CA . ASP A 1 321 ? 47.355 -3.053 -1.017 1.00 86.69 321 ASP A CA 1
ATOM 2478 C C . ASP A 1 321 ? 48.866 -2.867 -0.754 1.00 86.69 321 ASP A C 1
ATOM 2480 O O . ASP A 1 321 ? 49.312 -3.009 0.390 1.00 86.69 321 ASP A O 1
ATOM 2484 N N . PRO A 1 322 ? 49.685 -2.606 -1.791 1.00 84.44 322 PRO A N 1
ATOM 2485 C CA . PRO A 1 322 ? 51.117 -2.385 -1.615 1.00 84.44 322 PRO A CA 1
ATOM 2486 C C . PRO A 1 322 ? 51.466 -1.129 -0.807 1.00 84.44 322 PRO A C 1
ATOM 2488 O O . PRO A 1 322 ? 52.516 -1.110 -0.167 1.00 84.44 322 PRO A O 1
ATOM 2491 N N . ALA A 1 323 ? 50.632 -0.085 -0.864 1.00 86.50 323 ALA A N 1
ATOM 2492 C CA . ALA A 1 323 ? 50.855 1.182 -0.175 1.00 86.50 323 ALA A CA 1
ATOM 2493 C C . ALA A 1 323 ? 50.294 1.162 1.254 1.00 86.50 323 ALA A C 1
ATOM 2495 O O . ALA A 1 323 ? 50.924 1.697 2.164 1.00 86.50 323 ALA A O 1
ATOM 2496 N N . GLU A 1 324 ? 49.158 0.496 1.472 1.00 88.94 324 GLU A N 1
ATOM 2497 C CA . GLU A 1 324 ? 48.543 0.340 2.795 1.00 88.94 324 GLU A CA 1
ATOM 2498 C C . GLU A 1 324 ? 48.186 -1.135 3.072 1.00 88.94 324 GLU A C 1
ATOM 2500 O O . GLU A 1 324 ? 47.087 -1.594 2.755 1.00 88.94 324 GLU A O 1
ATOM 2505 N N . PRO A 1 325 ? 49.081 -1.908 3.718 1.00 86.81 325 PRO A N 1
ATOM 2506 C CA . PRO A 1 325 ? 48.884 -3.342 3.952 1.00 86.81 325 PRO A CA 1
ATOM 2507 C C . PRO A 1 325 ? 47.664 -3.712 4.812 1.00 86.81 325 PRO A C 1
ATOM 2509 O O . PRO A 1 325 ? 47.314 -4.897 4.886 1.00 86.81 325 PRO A O 1
ATOM 2512 N N . ARG A 1 326 ? 47.024 -2.740 5.483 1.00 88.06 326 ARG A N 1
ATOM 2513 C CA . ARG A 1 326 ? 45.748 -2.934 6.196 1.00 88.06 326 ARG A CA 1
ATOM 2514 C C . ARG A 1 326 ? 44.531 -2.949 5.267 1.00 88.06 326 ARG A C 1
ATOM 2516 O O . ARG A 1 326 ? 43.429 -3.238 5.723 1.00 88.06 326 ARG A O 1
ATOM 2523 N N . ILE A 1 327 ? 44.702 -2.664 3.981 1.00 90.69 327 ILE A N 1
ATOM 2524 C CA . ILE A 1 327 ? 43.658 -2.812 2.971 1.00 90.69 327 ILE A CA 1
ATOM 2525 C C . ILE A 1 327 ? 43.901 -4.116 2.213 1.00 90.69 327 ILE A C 1
ATOM 2527 O O . ILE A 1 327 ? 45.004 -4.389 1.749 1.00 90.69 327 ILE A O 1
ATOM 2531 N N . VAL A 1 328 ? 42.861 -4.935 2.076 1.00 92.06 328 VAL A N 1
ATOM 2532 C CA . VAL A 1 328 ? 42.859 -6.151 1.260 1.00 92.06 328 VAL A CA 1
ATOM 2533 C C . VAL A 1 328 ? 41.802 -6.019 0.178 1.00 92.06 328 VAL A C 1
ATOM 2535 O O . VAL A 1 328 ? 40.628 -5.813 0.456 1.00 92.06 328 VAL A O 1
ATOM 2538 N N . HIS A 1 329 ? 42.207 -6.150 -1.074 1.00 92.56 329 HIS A N 1
ATOM 2539 C CA . HIS A 1 329 ? 41.313 -6.078 -2.218 1.00 92.56 329 HIS A CA 1
ATOM 2540 C C . HIS A 1 329 ? 40.652 -7.420 -2.502 1.00 92.56 329 HIS A C 1
ATOM 2542 O O . HIS A 1 329 ? 41.293 -8.463 -2.374 1.00 92.56 329 HIS A O 1
ATOM 2548 N N . ASN A 1 330 ? 39.387 -7.362 -2.915 1.00 93.56 330 ASN A N 1
ATOM 2549 C CA . ASN A 1 330 ? 38.631 -8.444 -3.528 1.00 93.56 330 ASN A CA 1
ATOM 2550 C C . ASN A 1 330 ? 37.607 -7.838 -4.511 1.00 93.56 330 ASN A C 1
ATOM 2552 O O . ASN A 1 330 ? 36.453 -7.593 -4.163 1.00 93.56 330 ASN A O 1
ATOM 2556 N N . TYR A 1 331 ? 38.049 -7.515 -5.728 1.00 93.44 331 TYR A N 1
ATOM 2557 C CA . TYR A 1 331 ? 37.205 -6.927 -6.780 1.00 93.44 331 TYR A CA 1
ATOM 2558 C C . TYR A 1 331 ? 37.696 -7.310 -8.185 1.00 93.44 331 TYR A C 1
ATOM 2560 O O . TYR A 1 331 ? 38.746 -7.928 -8.347 1.00 93.44 331 TYR A O 1
ATOM 2568 N N . GLY A 1 332 ? 36.963 -6.897 -9.225 1.00 91.88 332 GLY A N 1
ATOM 2569 C CA . GLY A 1 332 ? 37.394 -7.061 -10.621 1.00 91.88 332 GLY A CA 1
ATOM 2570 C C . GLY A 1 332 ? 36.993 -8.393 -11.256 1.00 91.88 332 GLY A C 1
ATOM 2571 O O . GLY A 1 332 ? 37.648 -8.860 -12.183 1.00 91.88 332 GLY A O 1
ATOM 2572 N N . ASN A 1 333 ? 35.928 -9.025 -10.755 1.00 90.19 333 ASN A N 1
ATOM 2573 C CA . ASN A 1 333 ? 35.481 -10.347 -11.204 1.00 90.19 333 ASN A CA 1
ATOM 2574 C C . ASN A 1 333 ? 34.789 -10.352 -12.582 1.00 90.19 333 ASN A C 1
ATOM 2576 O O . ASN A 1 333 ? 34.390 -11.407 -13.055 1.00 90.19 333 ASN A O 1
ATOM 2580 N N . GLY A 1 334 ? 34.588 -9.214 -13.251 1.00 90.75 334 GLY A N 1
ATOM 2581 C CA . GLY A 1 334 ? 33.919 -9.163 -14.557 1.00 90.75 334 GL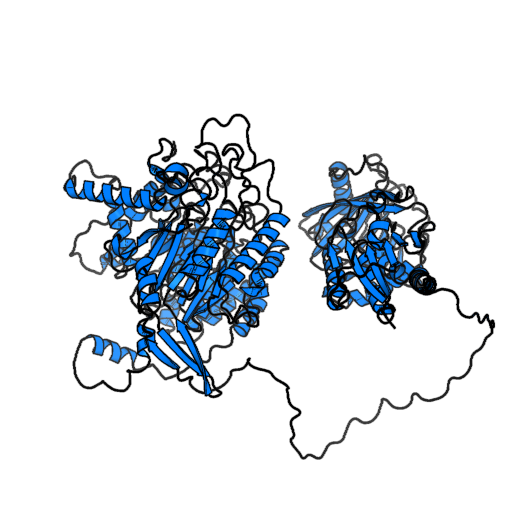Y A CA 1
ATOM 2582 C C . GLY A 1 334 ? 32.581 -9.915 -14.573 1.00 90.75 334 GLY A C 1
ATOM 2583 O O . GLY A 1 334 ? 31.651 -9.564 -13.849 1.00 90.75 334 GLY A O 1
ATOM 2584 N N . ASN A 1 335 ? 32.482 -10.958 -15.403 1.00 88.88 335 ASN A N 1
ATOM 2585 C CA . ASN A 1 335 ? 31.318 -11.843 -15.492 1.00 88.88 335 ASN A CA 1
ATOM 2586 C C . ASN A 1 335 ? 31.319 -13.021 -14.496 1.00 88.88 335 ASN A C 1
ATOM 2588 O O . ASN A 1 335 ? 30.318 -13.726 -14.438 1.00 88.88 335 ASN A O 1
ATOM 2592 N N . SER A 1 336 ? 32.380 -13.237 -13.710 1.00 90.31 336 SER A N 1
ATOM 2593 C CA . SER A 1 336 ? 32.524 -14.386 -12.801 1.00 90.31 336 SER A CA 1
ATOM 2594 C C . SER A 1 336 ? 32.125 -14.110 -11.347 1.00 90.31 336 SER A C 1
ATOM 2596 O O . SER A 1 336 ? 32.199 -15.012 -10.519 1.00 90.31 336 SER A O 1
ATOM 2598 N N . GLY A 1 337 ? 31.640 -12.908 -11.012 1.00 92.31 337 GLY A N 1
ATOM 2599 C CA . GLY A 1 337 ? 31.377 -12.504 -9.621 1.00 92.31 337 GLY A CA 1
ATOM 2600 C C . GLY A 1 337 ? 30.513 -13.480 -8.811 1.00 92.31 337 GLY A C 1
ATOM 2601 O O . GLY A 1 337 ? 30.846 -13.765 -7.669 1.00 92.31 337 GLY A O 1
ATOM 2602 N N . PHE A 1 338 ? 29.448 -14.038 -9.399 1.00 95.31 338 PHE A N 1
ATOM 2603 C CA . PHE A 1 338 ? 28.620 -15.079 -8.762 1.00 95.31 338 PHE A CA 1
ATOM 2604 C C . PHE A 1 338 ? 29.176 -16.499 -8.941 1.00 95.31 338 PHE A C 1
ATOM 2606 O O . PHE A 1 338 ? 28.904 -17.361 -8.114 1.00 95.31 338 PHE A O 1
ATOM 2613 N N . ILE A 1 339 ? 29.944 -16.742 -10.006 1.00 93.88 339 ILE A N 1
ATOM 2614 C CA . ILE A 1 339 ? 30.536 -18.049 -10.338 1.00 93.88 339 ILE A CA 1
ATOM 2615 C C . ILE A 1 339 ? 31.695 -18.376 -9.390 1.00 93.88 339 ILE A C 1
ATOM 2617 O O . ILE A 1 339 ? 31.941 -19.539 -9.087 1.00 93.88 339 ILE A O 1
ATOM 2621 N N . GLU A 1 340 ? 32.391 -17.355 -8.896 1.00 91.94 340 GLU A N 1
ATOM 2622 C CA . GLU A 1 340 ? 33.597 -17.479 -8.078 1.00 91.94 340 GLU A CA 1
ATOM 2623 C C . GLU A 1 340 ? 33.430 -16.898 -6.667 1.00 91.94 340 GLU A C 1
ATOM 2625 O O . GLU A 1 340 ? 34.351 -17.032 -5.872 1.00 91.94 340 GLU A O 1
ATOM 2630 N N . SER A 1 341 ? 32.275 -16.311 -6.318 1.00 93.38 341 SER A N 1
ATOM 2631 C CA . SER A 1 341 ? 32.053 -15.559 -5.064 1.00 93.38 341 SER A CA 1
ATOM 2632 C C . SER A 1 341 ? 32.569 -16.262 -3.807 1.00 93.38 341 SER A C 1
ATOM 2634 O O . SER A 1 341 ? 33.374 -15.694 -3.067 1.00 93.38 341 SER A O 1
ATOM 2636 N N . TRP A 1 342 ? 32.134 -17.501 -3.574 1.00 94.00 342 TRP A N 1
ATOM 2637 C CA . TRP A 1 342 ? 32.518 -18.283 -2.399 1.00 94.00 342 TRP A CA 1
ATOM 2638 C C . TRP A 1 342 ? 33.975 -18.729 -2.458 1.00 94.00 342 TRP A C 1
ATOM 2640 O O . TRP A 1 342 ? 34.648 -18.748 -1.436 1.00 94.00 342 TRP A O 1
ATOM 2650 N N . GLY A 1 343 ? 34.493 -19.038 -3.646 1.00 90.56 343 GLY A N 1
ATOM 2651 C CA . GLY A 1 343 ? 35.907 -19.334 -3.847 1.00 90.56 343 GLY A CA 1
ATOM 2652 C C . GLY A 1 343 ? 36.829 -18.140 -3.578 1.00 90.56 343 GLY A C 1
ATOM 2653 O O . GLY A 1 343 ? 37.834 -18.289 -2.885 1.00 90.56 343 GLY A O 1
ATOM 2654 N N . CYS A 1 344 ? 36.463 -16.950 -4.060 1.00 89.38 344 CYS A N 1
ATOM 2655 C CA . CYS A 1 344 ? 37.171 -15.698 -3.792 1.00 89.38 344 CYS A CA 1
ATOM 2656 C C . CYS A 1 344 ? 37.150 -15.358 -2.294 1.00 89.38 344 CYS A C 1
ATOM 2658 O O . CYS A 1 344 ? 38.185 -15.003 -1.731 1.00 89.38 344 CYS A O 1
ATOM 2660 N N . ALA A 1 345 ? 35.991 -15.507 -1.643 1.00 88.88 345 ALA A N 1
ATOM 2661 C CA . ALA A 1 345 ? 35.819 -15.282 -0.207 1.00 88.88 345 ALA A CA 1
ATOM 2662 C C . ALA A 1 345 ? 36.620 -16.282 0.653 1.00 88.88 345 ALA A C 1
ATOM 2664 O O . ALA A 1 345 ? 37.272 -15.900 1.630 1.00 88.88 345 ALA A O 1
ATOM 2665 N N . ALA A 1 346 ? 36.609 -17.562 0.264 1.00 81.75 346 ALA A N 1
ATOM 2666 C CA . ALA A 1 346 ? 37.290 -18.649 0.965 1.00 81.75 346 ALA A CA 1
ATOM 2667 C C . ALA A 1 346 ? 38.792 -18.729 0.673 1.00 81.75 346 ALA A C 1
ATOM 2669 O O . ALA A 1 346 ? 39.489 -19.516 1.320 1.00 81.75 346 ALA A O 1
ATOM 2670 N N . ASN A 1 347 ? 39.297 -17.959 -0.300 1.00 77.25 347 ASN A N 1
ATOM 2671 C CA . ASN A 1 347 ? 40.687 -18.018 -0.727 1.00 77.25 347 ASN A CA 1
ATOM 2672 C C . ASN A 1 347 ? 41.623 -17.908 0.483 1.00 77.25 347 ASN A C 1
ATOM 2674 O O . ASN A 1 347 ? 41.667 -16.895 1.189 1.00 77.25 347 ASN A O 1
ATOM 2678 N N . THR A 1 348 ? 42.399 -18.973 0.692 1.00 51.03 348 THR A N 1
ATOM 2679 C CA . THR A 1 348 ? 43.330 -19.108 1.807 1.00 51.03 348 THR A CA 1
ATOM 2680 C C . THR A 1 348 ? 44.332 -17.961 1.848 1.00 51.03 348 THR A C 1
ATOM 2682 O O . THR A 1 348 ? 44.690 -17.557 2.940 1.00 51.03 348 THR A O 1
ATOM 2685 N N . GLN A 1 349 ? 44.723 -17.357 0.717 1.00 52.38 349 GLN A N 1
ATOM 2686 C CA . GLN A 1 349 ? 45.590 -16.172 0.727 1.00 52.38 349 GLN A CA 1
ATOM 2687 C C . GLN A 1 349 ? 44.898 -14.929 1.297 1.00 52.38 349 GLN A C 1
ATOM 2689 O O . GLN A 1 349 ? 45.561 -14.152 1.973 1.00 52.38 349 GLN A O 1
ATOM 2694 N N . THR A 1 350 ? 43.597 -14.728 1.063 1.00 61.75 350 THR A N 1
ATOM 2695 C CA . THR A 1 350 ? 42.820 -13.653 1.704 1.00 61.75 350 THR A CA 1
ATOM 2696 C C . THR A 1 350 ? 42.799 -13.887 3.209 1.00 61.75 350 THR A C 1
ATOM 2698 O O . THR A 1 350 ? 43.266 -13.049 3.970 1.00 61.75 350 THR A O 1
ATOM 2701 N N . GLN A 1 351 ? 42.378 -15.078 3.633 1.00 60.84 351 GLN A N 1
ATOM 2702 C CA . GLN A 1 351 ? 42.276 -15.462 5.045 1.00 60.84 351 GLN A CA 1
ATOM 2703 C C . GLN A 1 351 ? 43.644 -15.420 5.763 1.00 60.84 351 GLN A C 1
ATOM 2705 O O . GLN A 1 351 ? 43.763 -14.899 6.869 1.00 60.84 351 GLN A O 1
ATOM 2710 N N . GLU A 1 352 ? 44.709 -15.899 5.115 1.00 57.44 352 GLU A N 1
ATOM 2711 C CA . GLU A 1 352 ? 46.080 -15.918 5.631 1.00 57.44 352 GLU A CA 1
ATOM 2712 C C . GLU A 1 352 ? 46.711 -14.522 5.662 1.00 57.44 352 GLU A C 1
ATOM 2714 O O . GLU A 1 352 ? 47.401 -14.193 6.623 1.00 57.44 352 GLU A O 1
ATOM 2719 N N . ARG A 1 353 ? 46.495 -13.677 4.644 1.00 64.12 353 ARG A N 1
ATOM 2720 C CA . ARG A 1 353 ? 47.013 -12.297 4.630 1.00 64.12 353 ARG A CA 1
ATOM 2721 C C . ARG A 1 353 ? 46.311 -11.433 5.661 1.00 64.12 353 ARG A C 1
ATOM 2723 O O . ARG A 1 353 ? 46.993 -10.682 6.352 1.00 64.12 353 ARG A O 1
ATOM 2730 N N . LEU A 1 354 ? 44.998 -11.604 5.828 1.00 63.22 354 LEU A N 1
ATOM 2731 C CA . LEU A 1 354 ? 44.272 -10.988 6.933 1.00 63.22 354 LEU A CA 1
ATOM 2732 C C . LEU A 1 354 ? 44.872 -11.489 8.264 1.00 63.22 354 LEU A C 1
ATOM 2734 O O . LEU A 1 354 ? 45.333 -10.684 9.065 1.00 63.22 354 LEU A O 1
ATOM 2738 N N . ALA A 1 355 ? 45.049 -12.802 8.452 1.00 59.22 355 ALA A N 1
ATOM 2739 C CA . ALA A 1 355 ? 45.674 -13.360 9.658 1.00 59.22 355 ALA A CA 1
ATOM 2740 C C . ALA A 1 355 ? 47.136 -12.907 9.905 1.00 59.22 355 ALA A C 1
ATOM 2742 O O . ALA A 1 355 ? 47.551 -12.788 11.059 1.00 59.22 355 ALA A O 1
ATOM 2743 N N . ARG A 1 356 ? 47.935 -12.645 8.859 1.00 62.56 356 ARG A N 1
ATOM 2744 C CA . ARG A 1 356 ? 49.320 -12.131 8.952 1.00 62.56 356 ARG A CA 1
ATOM 2745 C C . ARG A 1 356 ? 49.363 -10.628 9.244 1.00 62.56 356 ARG A C 1
ATOM 2747 O O . ARG A 1 356 ? 50.159 -10.218 10.086 1.00 62.56 356 ARG A O 1
ATOM 2754 N N . GLY A 1 357 ? 48.504 -9.827 8.611 1.00 59.16 357 GLY A N 1
ATOM 2755 C CA . GLY A 1 357 ? 48.355 -8.393 8.893 1.00 59.16 357 GLY A CA 1
ATOM 2756 C C . GLY A 1 357 ? 47.943 -8.134 10.344 1.00 59.16 357 GLY A C 1
ATOM 2757 O O . GLY A 1 357 ? 48.490 -7.250 11.000 1.00 59.16 357 GLY A O 1
ATOM 2758 N N . LEU A 1 358 ? 47.097 -9.005 10.901 1.00 60.41 358 LEU A N 1
ATOM 2759 C CA . LEU A 1 358 ? 46.698 -8.967 12.311 1.00 60.41 358 LEU A CA 1
ATOM 2760 C C . LEU A 1 358 ? 47.830 -9.324 13.296 1.00 60.41 358 LEU A C 1
ATOM 2762 O O . LEU A 1 358 ? 47.775 -8.904 14.451 1.00 60.41 358 LEU A O 1
ATOM 2766 N N . ARG A 1 359 ? 48.872 -10.050 12.856 1.00 55.47 359 ARG A N 1
ATOM 2767 C CA . ARG A 1 359 ? 50.081 -10.348 13.656 1.00 55.47 359 ARG A CA 1
ATOM 2768 C C . ARG A 1 359 ? 51.164 -9.264 13.561 1.00 55.47 359 ARG A C 1
ATOM 2770 O O . ARG A 1 359 ? 52.005 -9.200 14.448 1.00 55.47 359 ARG A O 1
ATOM 2777 N N . GLY A 1 360 ? 51.158 -8.425 12.520 1.00 49.12 360 GLY A N 1
ATOM 2778 C CA . GLY A 1 360 ? 52.165 -7.375 12.293 1.00 49.12 360 GLY A CA 1
ATOM 2779 C C . GLY A 1 360 ? 51.966 -6.077 13.092 1.00 49.12 360 GLY A C 1
ATOM 2780 O O . GLY A 1 360 ? 52.877 -5.259 13.143 1.00 49.12 360 GLY A O 1
ATOM 2781 N N . LEU A 1 361 ? 50.804 -5.890 13.732 1.00 49.47 361 LEU A N 1
ATOM 2782 C CA . LEU A 1 361 ? 50.440 -4.688 14.508 1.00 49.47 361 LEU A CA 1
ATOM 2783 C C . LEU A 1 361 ? 50.860 -4.744 15.991 1.00 49.47 361 LEU A C 1
ATOM 2785 O O . LEU A 1 361 ? 50.520 -3.859 16.772 1.00 49.47 361 LEU A O 1
ATOM 2789 N N . VAL A 1 362 ? 51.610 -5.772 16.387 1.00 39.88 362 VAL A N 1
ATOM 2790 C CA . VAL A 1 362 ? 52.258 -5.876 17.699 1.00 39.88 362 VAL A CA 1
ATOM 2791 C C . VAL A 1 362 ? 53.757 -6.030 17.443 1.00 39.88 362 VAL A C 1
ATOM 2793 O O . VAL A 1 362 ? 54.162 -6.888 16.661 1.00 39.88 362 VAL A O 1
ATOM 2796 N N . GLY A 1 363 ? 54.574 -5.162 18.052 1.00 32.94 363 GLY A N 1
ATOM 2797 C CA . GLY A 1 363 ? 56.033 -5.141 17.884 1.00 32.94 363 GLY A CA 1
ATOM 2798 C C . GLY A 1 363 ? 56.705 -6.498 18.161 1.00 32.94 363 GLY A C 1
ATOM 2799 O O . GLY A 1 363 ? 56.118 -7.372 18.802 1.00 32.94 363 GLY A O 1
ATOM 2800 N N . PRO A 1 364 ? 57.941 -6.711 17.674 1.00 36.50 364 PRO A N 1
ATOM 2801 C CA . PRO A 1 364 ? 58.496 -8.047 17.534 1.00 36.50 364 PRO A CA 1
ATOM 2802 C C . PRO A 1 364 ? 58.839 -8.648 18.898 1.00 36.50 364 PRO A C 1
ATOM 2804 O O . PRO A 1 364 ? 59.717 -8.150 19.600 1.00 36.50 364 PRO A O 1
ATOM 2807 N N . GLN A 1 365 ? 58.228 -9.786 19.232 1.00 31.34 365 GLN A N 1
ATOM 2808 C CA . GLN A 1 365 ? 58.819 -10.729 20.175 1.00 31.34 365 GLN A CA 1
ATOM 2809 C C . GLN A 1 365 ? 58.829 -12.159 19.627 1.00 31.34 365 GLN A C 1
ATOM 2811 O O . GLN A 1 365 ? 57.815 -12.727 19.237 1.00 31.34 365 GLN A O 1
ATOM 2816 N N . CYS A 1 366 ? 60.050 -12.693 19.657 1.00 26.23 366 CYS A N 1
ATOM 2817 C CA . CYS A 1 366 ? 60.487 -14.083 19.590 1.00 26.23 366 CYS A CA 1
ATOM 2818 C C . CYS A 1 366 ? 60.099 -14.928 18.371 1.00 26.23 366 CYS A C 1
ATOM 2820 O O . CYS A 1 366 ? 59.136 -15.688 18.328 1.00 26.23 366 CYS A O 1
ATOM 2822 N N . THR A 1 367 ? 61.043 -14.892 17.435 1.00 31.83 367 THR A N 1
ATOM 2823 C CA . THR A 1 367 ? 61.462 -15.985 16.565 1.00 31.83 367 THR A CA 1
ATOM 2824 C C . THR A 1 367 ? 61.477 -17.358 17.255 1.00 31.83 367 THR A C 1
ATOM 2826 O O . THR A 1 367 ? 62.207 -17.575 18.217 1.00 31.83 367 THR A O 1
ATOM 2829 N N . ARG A 1 368 ? 60.825 -18.351 16.639 1.00 26.70 368 ARG A N 1
ATOM 2830 C CA . ARG A 1 368 ? 61.467 -19.648 16.371 1.00 26.70 368 ARG A CA 1
ATOM 2831 C C . ARG A 1 368 ? 61.102 -20.119 14.968 1.00 26.70 368 ARG A C 1
ATOM 2833 O O . ARG A 1 368 ? 59.940 -20.209 14.589 1.00 26.70 368 ARG A O 1
ATOM 2840 N N . ARG A 1 369 ? 62.160 -20.325 14.193 1.00 25.30 369 ARG A N 1
ATOM 2841 C CA . ARG A 1 369 ? 62.204 -20.804 12.810 1.00 25.30 369 ARG A CA 1
ATOM 2842 C C . ARG A 1 369 ? 62.436 -22.338 12.822 1.00 25.30 369 ARG A C 1
ATOM 2844 O O . ARG A 1 369 ? 62.536 -22.906 13.907 1.00 25.30 369 ARG A O 1
ATOM 2851 N N . PRO A 1 370 ? 62.462 -23.026 11.670 1.00 44.41 370 PRO A N 1
ATOM 2852 C CA . PRO A 1 370 ? 61.496 -24.065 11.322 1.00 44.41 370 PRO A CA 1
ATOM 2853 C C . PRO A 1 370 ? 62.118 -25.473 11.277 1.00 44.41 370 PRO A C 1
ATOM 2855 O O . PRO A 1 370 ? 63.338 -25.613 11.255 1.00 44.41 370 PRO A O 1
ATOM 2858 N N . MET A 1 371 ? 61.293 -26.514 11.141 1.00 22.92 371 MET A N 1
ATOM 2859 C CA . MET A 1 371 ? 61.741 -27.767 10.525 1.00 22.92 371 MET A CA 1
ATOM 2860 C C . MET A 1 371 ? 60.761 -28.245 9.458 1.00 22.92 371 MET A C 1
ATOM 2862 O O . MET A 1 371 ? 59.544 -28.185 9.610 1.00 22.92 371 MET A O 1
ATOM 2866 N N . GLN A 1 372 ? 61.374 -28.637 8.347 1.00 26.97 372 GLN A N 1
ATOM 2867 C CA . GLN A 1 372 ? 60.811 -29.084 7.086 1.00 26.97 372 GLN A CA 1
ATOM 2868 C C . GLN A 1 372 ? 60.362 -30.550 7.154 1.00 26.97 372 GLN A C 1
ATOM 2870 O O . GLN A 1 372 ? 60.948 -31.334 7.888 1.00 26.97 372 GLN A O 1
ATOM 2875 N N . ASN A 1 373 ? 59.378 -30.865 6.304 1.00 27.72 373 ASN A N 1
ATOM 2876 C CA . ASN A 1 373 ? 59.171 -32.083 5.508 1.00 27.72 373 ASN A CA 1
ATOM 2877 C C . ASN A 1 373 ? 59.497 -33.470 6.108 1.00 27.72 373 ASN A C 1
ATOM 2879 O O . ASN A 1 373 ? 60.625 -33.750 6.485 1.00 27.72 373 ASN A O 1
ATOM 2883 N N . VAL A 1 374 ? 58.552 -34.409 5.957 1.00 24.69 374 VAL A N 1
ATOM 2884 C CA . VAL A 1 374 ? 58.627 -35.582 5.045 1.00 24.69 374 VAL A CA 1
ATOM 2885 C C . VAL A 1 374 ? 57.696 -36.710 5.544 1.00 24.69 374 VAL A C 1
ATOM 2887 O O . VAL A 1 374 ? 57.897 -37.272 6.608 1.00 24.69 374 VAL A O 1
ATOM 2890 N N . ALA A 1 375 ? 56.733 -37.048 4.680 1.00 23.72 375 ALA A N 1
ATOM 2891 C CA . ALA A 1 375 ? 56.169 -38.369 4.362 1.00 23.72 375 ALA A CA 1
ATOM 2892 C C . ALA A 1 375 ? 55.457 -39.285 5.386 1.00 23.72 375 ALA A C 1
ATOM 2894 O O . ALA A 1 375 ? 55.867 -39.507 6.514 1.00 23.72 375 ALA A O 1
ATOM 2895 N N . CYS A 1 376 ? 54.500 -39.998 4.774 1.00 21.27 376 CYS A N 1
ATOM 2896 C CA . CYS A 1 376 ? 54.095 -41.388 5.003 1.00 21.27 376 CYS A CA 1
ATOM 2897 C C . CYS A 1 376 ? 53.109 -41.709 6.136 1.00 21.27 376 CYS A C 1
ATOM 2899 O O . CYS A 1 376 ? 53.458 -41.741 7.304 1.00 21.27 376 CYS A O 1
ATOM 2901 N N . LYS A 1 377 ? 51.883 -42.042 5.693 1.00 24.02 377 LYS A N 1
ATOM 2902 C CA . LYS A 1 377 ? 51.212 -43.360 5.786 1.00 24.02 377 LYS A CA 1
ATOM 2903 C C . LYS A 1 377 ? 51.351 -44.171 7.089 1.00 24.02 377 LYS A C 1
ATOM 2905 O O . LYS A 1 377 ? 52.423 -44.287 7.665 1.00 24.02 377 LYS A O 1
ATOM 2910 N N . THR A 1 378 ? 50.271 -44.924 7.351 1.00 24.59 378 THR A N 1
ATOM 2911 C CA . THR A 1 378 ? 50.030 -45.952 8.396 1.00 24.59 378 THR A CA 1
ATOM 2912 C C . THR A 1 378 ? 49.700 -45.352 9.771 1.00 24.59 378 THR A C 1
ATOM 2914 O O . THR A 1 378 ? 50.513 -44.658 10.350 1.00 24.59 378 THR A O 1
ATOM 2917 N N . LEU A 1 379 ? 48.495 -45.504 10.330 1.00 24.80 379 LEU A N 1
ATOM 2918 C CA . LEU A 1 379 ? 47.795 -46.760 10.611 1.00 24.80 379 LEU A CA 1
ATOM 2919 C C . LEU A 1 379 ? 46.265 -46.596 10.573 1.00 24.80 379 LEU A C 1
ATOM 2921 O O . LEU A 1 379 ? 45.686 -45.798 11.302 1.00 24.80 379 LEU A O 1
ATOM 2925 N N . ALA A 1 380 ? 45.625 -47.430 9.756 1.00 26.14 380 ALA A N 1
ATOM 2926 C CA . ALA A 1 380 ? 44.280 -47.926 10.006 1.00 26.14 380 ALA A CA 1
ATOM 2927 C C . ALA A 1 380 ? 44.361 -49.025 11.074 1.00 26.14 380 ALA A C 1
ATOM 2929 O O . ALA A 1 380 ? 45.253 -49.861 10.961 1.00 26.14 380 ALA A O 1
ATOM 2930 N N . LEU A 1 381 ? 43.446 -49.042 12.051 1.00 23.91 381 LEU A N 1
ATOM 2931 C CA . LEU A 1 381 ? 42.905 -50.243 12.717 1.00 23.91 381 LEU A CA 1
ATOM 2932 C C . LEU A 1 381 ? 42.004 -49.829 13.891 1.00 23.91 381 LEU A C 1
ATOM 2934 O O . LEU A 1 381 ? 42.497 -49.272 14.866 1.00 23.91 381 LEU A O 1
ATOM 2938 N N . GLY A 1 382 ? 40.704 -50.146 13.812 1.00 24.33 382 GLY A N 1
ATOM 2939 C CA . GLY A 1 382 ? 39.856 -50.195 15.010 1.00 24.33 382 GLY A CA 1
ATOM 2940 C C . GLY A 1 382 ? 38.368 -49.862 14.867 1.00 24.33 382 GLY A C 1
ATOM 2941 O O . GLY A 1 382 ? 37.920 -48.995 15.597 1.00 24.33 382 GLY A O 1
ATOM 2942 N N . ALA A 1 383 ? 37.640 -50.589 14.001 1.00 24.81 383 ALA A N 1
ATOM 2943 C CA . ALA A 1 383 ? 36.204 -50.938 14.103 1.00 24.81 383 ALA A CA 1
ATOM 2944 C C . ALA A 1 383 ? 35.151 -49.796 14.132 1.00 24.81 383 ALA A C 1
ATOM 2946 O O . ALA A 1 383 ? 35.150 -48.963 15.021 1.00 24.81 383 ALA A O 1
ATOM 2947 N N . LEU A 1 384 ? 34.123 -49.690 13.280 1.00 27.55 384 LEU A N 1
ATOM 2948 C CA . LEU A 1 384 ? 33.489 -50.570 12.286 1.00 27.55 384 LEU A CA 1
ATOM 2949 C C . LEU A 1 384 ? 33.263 -52.019 12.728 1.00 27.55 384 LEU A C 1
ATOM 2951 O O . LEU A 1 384 ? 33.854 -52.943 12.185 1.00 27.55 384 LEU A O 1
ATOM 2955 N N . LEU A 1 385 ? 32.362 -52.186 13.697 1.00 25.78 385 LEU A N 1
ATOM 2956 C CA . LEU A 1 385 ? 31.441 -53.320 13.807 1.00 25.78 385 LEU A CA 1
ATOM 2957 C C . LEU A 1 385 ? 30.217 -52.876 14.634 1.00 25.78 385 LEU A C 1
ATOM 2959 O O . LEU A 1 385 ? 30.389 -52.289 15.695 1.00 25.78 385 LEU A O 1
ATOM 2963 N N . LEU A 1 386 ? 29.017 -53.218 14.138 1.00 25.00 386 LEU A N 1
ATOM 2964 C CA . LEU A 1 386 ? 27.690 -53.193 14.792 1.00 25.00 386 LEU A CA 1
ATOM 2965 C C . LEU A 1 386 ? 26.851 -51.895 14.739 1.00 25.00 386 LEU A C 1
ATOM 2967 O O . LEU A 1 386 ? 26.670 -51.214 15.739 1.00 25.00 386 LEU A O 1
ATOM 2971 N N . VAL A 1 387 ? 26.192 -51.652 13.595 1.00 30.30 387 VAL A N 1
ATOM 2972 C CA . VAL A 1 387 ? 24.923 -50.872 13.519 1.00 30.30 387 VAL A CA 1
ATOM 2973 C C . VAL A 1 387 ? 23.796 -51.713 12.884 1.00 30.30 387 VAL A C 1
ATOM 2975 O O . VAL A 1 387 ? 22.885 -51.214 12.239 1.00 30.30 387 VAL A O 1
ATOM 2978 N N . ALA A 1 388 ? 23.829 -53.034 13.062 1.00 28.78 388 ALA A N 1
ATOM 2979 C CA . ALA A 1 388 ? 22.750 -53.911 12.607 1.00 28.78 388 ALA A CA 1
ATOM 2980 C C . ALA A 1 388 ? 22.574 -55.103 13.553 1.00 28.78 388 ALA A C 1
ATOM 2982 O O . ALA A 1 388 ? 22.978 -56.213 13.232 1.00 28.78 388 ALA A O 1
ATOM 2983 N N . ALA A 1 389 ? 22.021 -54.844 14.739 1.00 26.09 389 ALA A N 1
ATOM 2984 C CA . ALA A 1 389 ? 21.191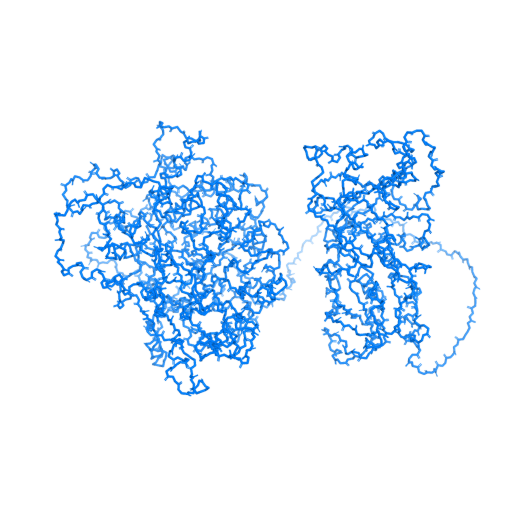 -55.766 15.519 1.00 26.09 389 ALA A CA 1
ATOM 2985 C C . ALA A 1 389 ? 20.853 -55.105 16.860 1.00 26.09 389 ALA A C 1
ATOM 2987 O O . ALA A 1 389 ? 21.761 -54.804 17.626 1.00 26.09 389 ALA A O 1
ATOM 2988 N N . LEU A 1 390 ? 19.551 -54.917 17.100 1.00 25.84 390 LEU A N 1
ATOM 2989 C CA . LEU A 1 390 ? 18.823 -54.864 18.384 1.00 25.84 390 LEU A CA 1
ATOM 2990 C C . LEU A 1 390 ? 17.709 -53.807 18.345 1.00 25.84 390 LEU A C 1
ATOM 2992 O O . LEU A 1 390 ? 17.652 -52.864 19.125 1.00 25.84 390 LEU A O 1
ATOM 2996 N N . TYR A 1 391 ? 16.782 -54.026 17.411 1.00 30.02 391 TYR A N 1
ATOM 2997 C CA . TYR A 1 391 ? 15.364 -53.820 17.680 1.00 30.02 391 TYR A CA 1
ATOM 2998 C C . TYR A 1 391 ? 14.860 -55.031 18.490 1.00 30.02 391 TYR A C 1
ATOM 3000 O O . TYR A 1 391 ? 15.269 -56.155 18.203 1.00 30.02 391 TYR A O 1
ATOM 3008 N N . THR A 1 392 ? 13.928 -54.786 19.420 1.00 28.69 392 THR A N 1
ATOM 3009 C CA . THR A 1 392 ? 13.179 -55.712 20.312 1.00 28.69 392 THR A CA 1
ATOM 3010 C C . THR A 1 392 ? 13.791 -56.032 21.690 1.00 28.69 392 THR A C 1
ATOM 3012 O O . THR A 1 392 ? 14.620 -56.921 21.821 1.00 28.69 392 THR A O 1
ATOM 3015 N N . LEU A 1 393 ? 13.342 -55.334 22.750 1.00 24.73 393 LEU A N 1
ATOM 3016 C CA . LEU A 1 393 ? 12.375 -55.838 23.755 1.00 24.73 393 LEU A CA 1
ATOM 3017 C C . LEU A 1 393 ? 12.070 -54.788 24.857 1.00 24.73 393 LEU A C 1
ATOM 3019 O O . LEU A 1 393 ? 12.972 -54.191 25.434 1.00 24.73 393 LEU A O 1
ATOM 3023 N N . HIS A 1 394 ? 10.770 -54.585 25.116 1.00 28.19 394 HIS A N 1
ATOM 3024 C CA . HIS A 1 394 ? 10.157 -53.900 26.278 1.00 28.19 394 HIS A CA 1
ATOM 3025 C C . HIS A 1 394 ? 10.476 -54.675 27.587 1.00 28.19 394 HIS A C 1
ATOM 3027 O O . HIS A 1 394 ? 10.862 -55.834 27.492 1.00 28.19 394 HIS A O 1
ATOM 3033 N N . ALA A 1 395 ? 10.321 -54.238 28.844 1.00 26.31 395 ALA A N 1
ATOM 3034 C CA . ALA A 1 395 ? 9.634 -53.160 29.575 1.00 26.31 395 ALA A CA 1
ATOM 3035 C C . ALA A 1 395 ? 10.400 -52.983 30.925 1.00 26.31 395 ALA A C 1
ATOM 3037 O O . ALA A 1 395 ? 11.189 -53.855 31.279 1.00 26.31 395 ALA A O 1
ATOM 3038 N N . VAL A 1 396 ? 10.262 -51.909 31.711 1.00 24.05 396 VAL A N 1
ATOM 3039 C CA . VAL A 1 396 ? 9.285 -51.779 32.818 1.00 24.05 396 VAL A CA 1
ATOM 3040 C C . VAL A 1 396 ? 9.382 -50.348 33.398 1.00 24.05 396 VAL A C 1
ATOM 3042 O O . VAL A 1 396 ? 10.467 -49.855 33.688 1.00 24.05 396 VAL A O 1
ATOM 3045 N N . VAL A 1 397 ? 8.215 -49.720 33.550 1.00 31.09 397 VAL A N 1
ATOM 3046 C CA . VAL A 1 397 ? 7.858 -48.433 34.203 1.00 31.09 397 VAL A CA 1
ATOM 3047 C C . VAL A 1 397 ? 7.949 -48.615 35.741 1.00 31.09 397 VAL A C 1
ATOM 3049 O O . VAL A 1 397 ? 7.609 -49.718 36.177 1.00 31.09 397 VAL A O 1
ATOM 3052 N N . PRO A 1 398 ? 8.365 -47.637 36.593 1.00 31.38 398 PRO A N 1
ATOM 3053 C CA . PRO A 1 398 ? 7.539 -46.446 36.852 1.00 31.38 398 PRO A CA 1
ATOM 3054 C C . PRO A 1 398 ? 8.234 -45.138 37.270 1.00 31.38 398 PRO A C 1
ATOM 3056 O O . PRO A 1 398 ? 9.299 -45.133 37.875 1.00 31.38 398 PRO A O 1
ATOM 3059 N N . GLY A 1 399 ? 7.532 -44.022 37.046 1.00 22.33 399 GLY A N 1
ATOM 3060 C CA . GLY A 1 399 ? 7.754 -42.781 37.791 1.00 22.33 399 GLY A CA 1
ATOM 3061 C C . GLY A 1 399 ? 7.692 -41.524 36.935 1.00 22.33 399 GLY A C 1
ATOM 3062 O O . GLY A 1 399 ? 8.669 -41.168 36.290 1.00 22.33 399 GLY A O 1
ATOM 3063 N N . ASN A 1 400 ? 6.540 -40.853 36.974 1.00 32.19 400 ASN A N 1
ATOM 3064 C CA . ASN A 1 400 ? 6.371 -39.454 36.590 1.00 32.19 400 ASN A CA 1
ATOM 3065 C C . ASN A 1 400 ? 7.438 -38.577 37.262 1.00 32.19 400 ASN A C 1
ATOM 3067 O O . ASN A 1 400 ? 7.537 -38.608 38.486 1.00 32.19 400 ASN A O 1
ATOM 3071 N N . GLN A 1 401 ? 8.130 -37.736 36.495 1.00 24.55 401 GLN A N 1
ATOM 3072 C CA . GLN A 1 401 ? 8.439 -36.368 36.914 1.00 24.55 401 GLN A CA 1
ATOM 3073 C C . GLN A 1 401 ? 8.843 -35.527 35.700 1.00 24.55 401 GLN A C 1
ATOM 3075 O O . GLN A 1 401 ? 9.744 -35.871 34.937 1.00 24.55 401 GLN A O 1
ATOM 3080 N N . GLU A 1 402 ? 8.070 -34.464 35.518 1.00 25.55 402 GLU A N 1
ATOM 3081 C CA . GLU A 1 402 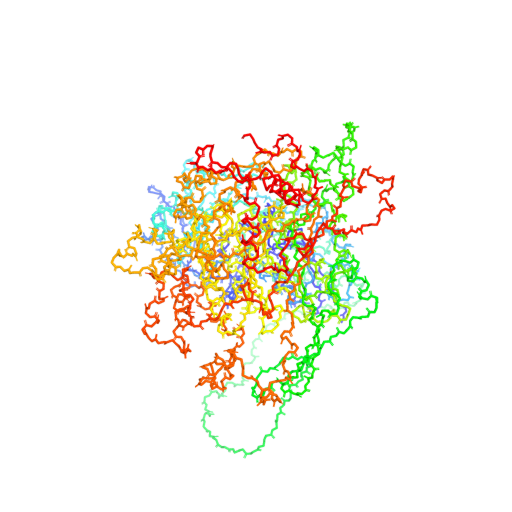? 8.215 -33.390 34.546 1.00 25.55 402 GLU A CA 1
ATOM 3082 C C . GLU A 1 402 ? 9.605 -32.744 34.641 1.00 25.55 402 GLU A C 1
ATOM 3084 O O . GLU A 1 402 ? 10.130 -32.566 35.738 1.00 25.55 402 GLU A O 1
ATOM 3089 N N . TYR A 1 403 ? 10.178 -32.347 33.500 1.00 27.55 403 TYR A N 1
ATOM 3090 C CA . TYR A 1 403 ? 11.215 -31.317 33.477 1.00 27.55 403 TYR A CA 1
ATOM 3091 C C . TYR A 1 403 ? 10.621 -30.033 32.908 1.00 27.55 403 TYR A C 1
ATOM 3093 O O . TYR A 1 403 ? 10.089 -29.993 31.798 1.00 27.55 403 TYR A O 1
ATOM 3101 N N . GLU A 1 404 ? 10.678 -29.029 33.771 1.00 25.20 404 GLU A N 1
ATOM 3102 C CA . GLU A 1 404 ? 9.975 -27.762 33.767 1.00 25.20 404 GLU A CA 1
ATOM 3103 C C . GLU A 1 404 ? 10.350 -26.850 32.598 1.00 25.20 404 GLU A C 1
ATOM 3105 O O . GLU A 1 404 ? 11.515 -26.657 32.243 1.00 25.20 404 GLU A O 1
ATOM 3110 N N . ALA A 1 405 ? 9.312 -26.217 32.062 1.00 24.69 405 ALA A N 1
ATOM 3111 C CA . ALA A 1 405 ? 9.408 -24.969 31.340 1.00 24.69 405 ALA A CA 1
ATOM 3112 C C . ALA A 1 405 ? 9.783 -23.843 32.317 1.00 24.69 405 ALA A C 1
ATOM 3114 O O . ALA A 1 405 ? 9.064 -23.604 33.285 1.00 24.69 405 ALA A O 1
ATOM 3115 N N . TYR A 1 406 ? 10.840 -23.087 32.017 1.00 26.86 406 TYR A N 1
ATOM 3116 C CA . TYR A 1 406 ? 10.957 -21.721 32.523 1.00 26.86 406 TYR A CA 1
ATOM 3117 C C . TYR A 1 406 ? 10.167 -20.798 31.599 1.00 26.86 406 TYR A C 1
ATOM 3119 O O . TYR A 1 406 ? 10.636 -20.374 30.544 1.00 26.86 406 TYR A O 1
ATOM 3127 N N . GLY A 1 407 ? 8.918 -20.563 31.999 1.00 23.78 407 GLY A N 1
ATOM 3128 C CA . GLY A 1 407 ? 8.084 -19.483 31.508 1.00 23.78 407 GLY A CA 1
ATOM 3129 C C . GLY A 1 407 ? 8.373 -18.161 32.218 1.00 23.78 407 GLY A C 1
ATOM 3130 O O . GLY A 1 407 ? 8.972 -18.112 33.292 1.00 23.78 407 GLY A O 1
ATOM 3131 N N . GLY A 1 408 ? 7.862 -17.102 31.602 1.00 20.92 408 GLY A N 1
ATOM 3132 C CA . GLY A 1 408 ? 7.667 -15.795 32.204 1.00 20.92 408 GLY A CA 1
ATOM 3133 C C . GLY A 1 408 ? 6.568 -15.036 31.455 1.00 20.92 408 GLY A C 1
ATOM 3134 O O . GLY A 1 408 ? 6.907 -14.189 30.649 1.00 20.92 408 GLY A O 1
ATOM 3135 N N . TRP A 1 409 ? 5.303 -15.437 31.691 1.00 21.86 409 TRP A N 1
ATOM 3136 C CA . TRP A 1 409 ? 4.034 -14.666 31.642 1.00 21.86 409 TRP A CA 1
ATOM 3137 C C . TRP A 1 409 ? 3.755 -13.796 30.379 1.00 21.86 409 TRP A C 1
ATOM 3139 O O . TRP A 1 409 ? 4.444 -12.818 30.164 1.00 21.86 409 TRP A O 1
ATOM 3149 N N . TRP A 1 410 ? 2.773 -13.987 29.481 1.00 23.38 410 TRP A N 1
ATOM 3150 C CA . TRP A 1 410 ? 1.497 -14.715 29.442 1.00 23.38 410 TRP A CA 1
ATOM 3151 C C . TRP A 1 410 ? 1.136 -15.082 27.985 1.00 23.38 410 TRP A C 1
ATOM 3153 O O . TRP A 1 410 ? 0.933 -14.207 27.152 1.00 23.38 410 TRP A O 1
ATOM 3163 N N . ARG A 1 411 ? 0.974 -16.370 27.665 1.00 29.06 411 ARG A N 1
ATOM 3164 C CA . ARG A 1 411 ? 0.169 -16.835 26.516 1.00 29.06 411 ARG A CA 1
ATOM 3165 C C . ARG A 1 411 ? -0.394 -18.203 26.855 1.00 29.06 411 ARG A C 1
ATOM 3167 O O . ARG A 1 411 ? 0.323 -19.194 26.745 1.00 29.06 411 ARG A O 1
ATOM 3174 N N . ARG A 1 412 ? -1.659 -18.262 27.278 1.00 27.80 412 ARG A N 1
ATOM 3175 C CA . ARG A 1 412 ? -2.504 -19.464 27.195 1.00 27.80 412 ARG A CA 1
ATOM 3176 C C . ARG A 1 412 ? -3.940 -19.156 27.602 1.00 27.80 412 ARG A C 1
ATOM 3178 O O . ARG A 1 412 ? -4.185 -18.649 28.688 1.00 27.80 412 ARG A O 1
ATOM 3185 N N . SER A 1 413 ? -4.878 -19.600 26.777 1.00 26.36 413 SER A N 1
ATOM 3186 C CA . SER A 1 413 ? -6.121 -20.244 27.218 1.00 26.36 413 SER A CA 1
ATOM 3187 C C . SER A 1 413 ? -6.606 -21.124 26.060 1.00 26.36 413 SER A C 1
ATOM 3189 O O . SER A 1 413 ? -6.757 -20.612 24.952 1.00 26.36 413 SER A O 1
ATOM 3191 N N . PRO A 1 414 ? -6.703 -22.457 26.244 1.00 36.69 414 PRO A N 1
ATOM 3192 C CA . PRO A 1 414 ? -7.983 -23.086 26.629 1.00 36.69 414 PRO A CA 1
ATOM 3193 C C . PRO A 1 414 ? -7.788 -24.293 27.593 1.00 36.69 414 PRO A C 1
ATOM 3195 O O . PRO A 1 414 ? -6.635 -24.656 27.832 1.00 36.69 414 PRO A O 1
ATOM 3198 N N . PRO A 1 415 ? -8.829 -24.991 28.119 1.00 35.69 415 PRO A N 1
ATOM 3199 C CA . PRO A 1 415 ? -10.282 -24.843 27.947 1.00 35.69 415 PRO A CA 1
ATOM 3200 C C . PRO A 1 415 ? -11.084 -24.679 29.267 1.00 35.69 415 PRO A C 1
ATOM 3202 O O . PRO A 1 415 ? -10.655 -25.087 30.339 1.00 35.69 415 PRO A O 1
ATOM 3205 N N . GLY A 1 416 ? -12.330 -24.204 29.145 1.00 32.72 416 GLY A N 1
ATOM 3206 C CA . GLY A 1 416 ? -13.436 -24.705 29.973 1.00 32.72 416 GLY A CA 1
ATOM 3207 C C . GLY A 1 416 ? -13.642 -24.126 31.375 1.00 32.72 416 GLY A C 1
ATOM 3208 O O . GLY A 1 416 ? -13.718 -24.898 32.314 1.00 32.72 416 GLY A O 1
ATOM 3209 N N . THR A 1 417 ? -13.865 -22.816 31.517 1.00 27.67 417 THR A N 1
ATOM 3210 C CA . THR A 1 417 ? -14.813 -22.268 32.515 1.00 27.67 417 THR A CA 1
ATOM 3211 C C . THR A 1 417 ? -15.194 -20.843 32.113 1.00 27.67 417 THR A C 1
ATOM 3213 O O . THR A 1 417 ? -14.368 -20.133 31.546 1.00 27.67 417 THR A O 1
ATOM 3216 N N . GLN A 1 418 ? -16.446 -20.437 32.344 1.00 29.39 418 GLN A N 1
ATOM 3217 C CA . GLN A 1 418 ? -16.934 -19.082 32.060 1.00 29.39 418 GLN A CA 1
ATOM 3218 C C . GLN A 1 418 ? -16.037 -18.037 32.742 1.00 29.39 418 GLN A C 1
ATOM 3220 O O . GLN A 1 418 ? -15.945 -18.024 33.969 1.00 29.39 418 GLN A O 1
ATOM 3225 N N . ALA A 1 419 ? -15.414 -17.152 31.960 1.00 34.53 419 ALA A N 1
ATOM 3226 C CA . ALA A 1 419 ? -14.847 -15.922 32.495 1.00 34.53 419 ALA A CA 1
ATOM 3227 C C . ALA A 1 419 ? -16.007 -15.100 33.077 1.00 34.53 419 ALA A C 1
ATOM 3229 O O . ALA A 1 419 ? -16.877 -14.632 32.341 1.00 34.53 419 ALA A O 1
ATOM 3230 N N . ARG A 1 420 ? -16.068 -14.988 34.407 1.00 41.56 420 ARG A N 1
ATOM 3231 C CA . ARG A 1 420 ? -16.932 -14.011 35.072 1.00 41.56 420 ARG A CA 1
ATOM 3232 C C . ARG A 1 420 ? -16.271 -12.655 34.880 1.00 41.56 420 ARG A C 1
ATOM 3234 O O . ARG A 1 420 ? -15.179 -12.441 35.395 1.00 41.56 420 ARG A O 1
ATOM 3241 N N . GLY A 1 421 ? -16.907 -11.780 34.115 1.00 52.00 421 GLY A N 1
ATOM 3242 C CA . GLY A 1 421 ? -16.505 -10.386 34.016 1.00 52.00 421 GLY A CA 1
ATOM 3243 C C . GLY A 1 421 ? -17.613 -9.494 34.545 1.00 52.00 421 GLY A C 1
ATOM 3244 O O . GLY A 1 421 ? -18.776 -9.724 34.222 1.00 52.00 421 GLY A O 1
ATOM 3245 N N . SER A 1 422 ? -17.257 -8.511 35.366 1.00 59.59 422 SER A N 1
ATOM 3246 C CA . SER A 1 422 ? -18.167 -7.451 35.796 1.00 59.59 422 SER A CA 1
ATOM 3247 C C . SER A 1 422 ? -17.790 -6.151 35.096 1.00 59.59 422 SER A C 1
ATOM 3249 O O . SER A 1 422 ? -16.628 -5.919 34.752 1.00 59.59 422 SER A O 1
ATOM 3251 N N . VAL A 1 423 ? -18.790 -5.310 34.847 1.00 67.62 423 VAL A N 1
ATOM 3252 C CA . VAL A 1 423 ? -18.593 -3.992 34.246 1.00 67.62 423 VAL A CA 1
ATOM 3253 C C . VAL A 1 423 ? -19.043 -2.937 35.235 1.00 67.62 423 VAL A C 1
ATOM 3255 O O . VAL A 1 423 ? -20.124 -3.032 35.816 1.00 67.62 423 VAL A O 1
ATOM 3258 N N . ARG A 1 424 ? -18.208 -1.921 35.428 1.00 76.38 424 ARG A N 1
ATOM 3259 C CA . ARG A 1 424 ? -18.468 -0.827 36.357 1.00 76.38 424 ARG A CA 1
ATOM 3260 C C . ARG A 1 424 ? -18.347 0.508 35.636 1.00 76.38 424 ARG A C 1
ATOM 3262 O O . ARG A 1 424 ? -17.331 0.785 35.013 1.00 76.38 424 ARG A O 1
ATOM 3269 N N . ALA A 1 425 ? -19.338 1.381 35.797 1.00 78.81 425 ALA A N 1
ATOM 3270 C CA . ALA A 1 425 ? -19.221 2.767 35.354 1.00 78.81 425 ALA A CA 1
ATOM 3271 C C . ALA A 1 425 ? -18.108 3.501 36.126 1.00 78.81 425 ALA A C 1
ATOM 3273 O O . ALA A 1 425 ? -18.041 3.419 37.360 1.00 78.81 425 ALA A O 1
ATOM 3274 N N . ILE A 1 426 ? -17.259 4.238 35.405 1.00 81.88 426 ILE A N 1
ATOM 3275 C CA . ILE A 1 426 ? -16.209 5.077 35.990 1.00 81.88 426 ILE A CA 1
ATOM 3276 C C . ILE A 1 426 ? -16.661 6.537 35.938 1.00 81.88 426 ILE A C 1
ATOM 3278 O O . ILE A 1 426 ? -17.042 7.048 34.888 1.00 81.88 426 ILE A O 1
ATOM 3282 N N . ALA A 1 427 ? -16.600 7.216 37.085 1.00 85.25 427 ALA A N 1
ATOM 3283 C CA . ALA A 1 427 ? -16.740 8.665 37.131 1.00 85.25 427 ALA A CA 1
ATOM 3284 C C . ALA A 1 427 ? -15.394 9.315 36.793 1.00 85.25 427 ALA A C 1
ATOM 3286 O O . ALA A 1 427 ? -14.369 8.969 37.384 1.00 85.25 427 ALA A O 1
ATOM 3287 N N . ASP A 1 428 ? -15.414 10.266 35.868 1.00 88.00 428 ASP A N 1
ATOM 3288 C CA . ASP A 1 428 ? -14.252 11.079 35.541 1.00 88.00 428 ASP A CA 1
ATOM 3289 C C . ASP A 1 428 ? -13.908 11.995 36.725 1.00 88.00 428 ASP A C 1
ATOM 3291 O O . ASP A 1 428 ? -14.785 12.459 37.462 1.00 88.00 428 ASP A O 1
ATOM 3295 N N . THR A 1 429 ? -12.621 12.301 36.896 1.00 91.38 429 THR A N 1
ATOM 3296 C CA . THR A 1 429 ? -12.191 13.319 37.865 1.00 91.38 429 THR A CA 1
ATOM 3297 C C . THR A 1 429 ? -12.729 14.701 37.472 1.00 91.38 429 THR A C 1
ATOM 3299 O O . THR A 1 429 ? -13.037 14.943 36.303 1.00 91.38 429 THR A O 1
ATOM 3302 N N . ASP A 1 430 ? -12.800 15.648 38.413 1.00 90.69 430 ASP A N 1
ATOM 3303 C CA . ASP A 1 430 ? -13.238 17.021 38.110 1.00 90.69 430 ASP A CA 1
ATOM 3304 C C . ASP A 1 430 ? -12.390 17.684 37.009 1.00 90.69 430 ASP A C 1
ATOM 3306 O O . ASP A 1 430 ? -12.907 18.475 36.213 1.00 90.69 430 ASP A O 1
ATOM 3310 N N . ASP A 1 431 ? -11.099 17.354 36.934 1.00 91.75 431 ASP A N 1
ATOM 3311 C CA . ASP A 1 431 ? -10.174 17.857 35.916 1.00 91.75 431 ASP A CA 1
ATOM 3312 C C . ASP A 1 431 ? -10.460 17.229 34.552 1.00 91.75 431 ASP A C 1
ATOM 3314 O O . ASP A 1 431 ? -10.674 17.955 33.577 1.00 91.75 431 ASP A O 1
ATOM 3318 N N . THR A 1 432 ? -10.570 15.899 34.496 1.00 92.25 432 THR A N 1
ATOM 3319 C CA . THR A 1 432 ? -10.931 15.155 33.281 1.00 92.25 432 THR A CA 1
ATOM 3320 C C . THR A 1 432 ? -12.289 15.606 32.747 1.00 92.25 432 THR A C 1
ATOM 3322 O O . THR A 1 432 ? -12.425 15.935 31.573 1.00 92.25 432 THR A O 1
ATOM 3325 N N . ALA A 1 433 ? -13.297 15.725 33.610 1.00 92.81 433 ALA A N 1
ATOM 3326 C CA . ALA A 1 433 ? -14.626 16.161 33.209 1.00 92.81 433 ALA A CA 1
ATOM 3327 C C . ALA A 1 433 ? -14.635 17.620 32.714 1.00 92.81 433 ALA A C 1
ATOM 3329 O O . ALA A 1 433 ? -15.415 17.965 31.823 1.00 92.81 433 ALA A O 1
ATOM 3330 N N . ARG A 1 434 ? -13.787 18.502 33.269 1.00 94.25 434 ARG A N 1
ATOM 3331 C CA . ARG A 1 434 ? -13.597 19.871 32.753 1.00 94.25 434 ARG A CA 1
ATOM 3332 C C . ARG A 1 434 ? -12.912 19.882 31.387 1.00 94.25 434 ARG A C 1
ATOM 3334 O O . ARG A 1 434 ? -13.353 20.647 30.531 1.00 94.25 434 ARG A O 1
ATOM 3341 N N . LEU A 1 435 ? -11.893 19.047 31.182 1.00 93.06 435 LEU A N 1
ATOM 3342 C CA . LEU A 1 435 ? -11.208 18.898 29.897 1.00 93.06 435 LEU A CA 1
ATOM 3343 C C . LEU A 1 435 ? -12.155 18.358 28.820 1.00 93.06 435 LEU A C 1
ATOM 3345 O O . LEU A 1 435 ? -12.318 18.983 27.779 1.00 93.06 435 LEU A O 1
ATOM 3349 N N . LEU A 1 436 ? -12.864 17.262 29.091 1.00 94.62 436 LEU A N 1
ATOM 3350 C CA . LEU A 1 436 ? -13.822 16.696 28.139 1.00 94.62 436 LEU A CA 1
ATOM 3351 C C . LEU A 1 436 ? -14.895 17.721 27.753 1.00 94.62 436 LEU A C 1
ATOM 3353 O O . LEU A 1 436 ? -15.160 17.910 26.569 1.00 94.62 436 LEU A O 1
ATOM 3357 N N . ARG A 1 437 ? -15.433 18.479 28.722 1.00 94.50 437 ARG A N 1
ATOM 3358 C CA . ARG A 1 437 ? -16.370 19.578 28.431 1.00 94.50 437 ARG A CA 1
ATOM 3359 C C . ARG A 1 437 ? -15.757 20.674 27.564 1.00 94.50 437 ARG A C 1
ATOM 3361 O O . ARG A 1 437 ? -16.436 21.153 26.661 1.00 94.50 437 ARG A O 1
ATOM 3368 N N . SER A 1 438 ? -14.510 21.082 27.807 1.00 92.88 438 SER A N 1
ATOM 3369 C CA . SER A 1 438 ? -13.858 22.108 26.977 1.00 92.88 438 SER A CA 1
ATOM 3370 C C . SER A 1 438 ? -13.630 21.615 25.544 1.00 92.88 438 SER A C 1
ATOM 3372 O O . SER A 1 438 ? -13.764 22.383 24.590 1.00 92.88 438 SER A O 1
ATOM 3374 N N . MET A 1 439 ? -13.395 20.314 25.38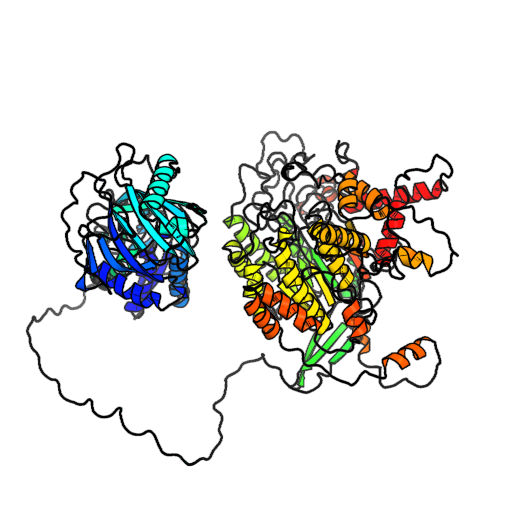4 1.00 93.81 439 MET A N 1
ATOM 3375 C CA . MET A 1 439 ? -13.297 19.637 24.095 1.00 93.81 439 MET A CA 1
ATOM 3376 C C . MET A 1 439 ? -14.657 19.284 23.484 1.00 93.81 439 MET A C 1
ATOM 3378 O O . MET A 1 439 ? -14.687 18.766 22.376 1.00 93.81 439 MET A O 1
ATOM 3382 N N . HIS A 1 440 ? -15.775 19.590 24.147 1.00 93.94 440 HIS A N 1
ATOM 3383 C CA . HIS A 1 440 ? -17.130 19.222 23.718 1.00 93.94 440 HIS A CA 1
ATOM 3384 C C . HIS A 1 440 ? -17.346 17.706 23.599 1.00 93.94 440 HIS A C 1
ATOM 3386 O O . HIS A 1 440 ? -18.172 17.269 22.803 1.00 93.94 440 HIS A O 1
ATOM 3392 N N . LEU A 1 441 ? -16.621 16.911 24.389 1.00 94.44 441 LEU A N 1
ATOM 3393 C CA . LEU A 1 441 ? -16.786 15.467 24.582 1.00 94.44 441 LEU A CA 1
ATOM 3394 C C . LEU A 1 441 ? -17.667 15.179 25.809 1.00 94.44 441 LEU A C 1
ATOM 3396 O O . LEU A 1 441 ? -17.738 15.994 26.731 1.00 94.44 441 LEU A O 1
ATOM 3400 N N . THR A 1 442 ? -18.340 14.026 25.834 1.00 92.56 442 THR A N 1
ATOM 3401 C CA . THR A 1 442 ? -19.315 13.667 26.880 1.00 92.56 442 THR A CA 1
ATOM 3402 C C . THR A 1 442 ? -18.603 13.184 28.147 1.00 92.56 442 THR A C 1
ATOM 3404 O O . THR A 1 442 ? -17.995 12.123 28.099 1.00 92.56 442 THR A O 1
ATOM 3407 N N . PRO A 1 443 ? -18.657 13.874 29.301 1.00 92.50 443 PRO A N 1
ATOM 3408 C CA . PRO A 1 443 ? -18.027 13.389 30.536 1.00 92.50 443 PRO A CA 1
ATOM 3409 C C . PRO A 1 443 ? -18.763 12.188 31.143 1.00 92.50 443 PRO A C 1
ATOM 3411 O O . PRO A 1 443 ? -19.954 12.008 30.907 1.00 92.50 443 PRO A O 1
ATOM 3414 N N . ASN A 1 444 ? -18.084 11.431 32.007 1.00 86.69 444 ASN A N 1
ATOM 3415 C CA . ASN A 1 444 ? -18.590 10.245 32.712 1.00 86.69 444 ASN A CA 1
ATOM 3416 C C . ASN A 1 444 ? -19.143 9.164 31.773 1.00 86.69 444 ASN A C 1
ATOM 3418 O O . ASN A 1 444 ? -20.101 8.468 32.105 1.00 86.69 444 ASN A O 1
ATOM 3422 N N . HIS A 1 445 ? -18.560 9.058 30.581 1.00 88.06 445 HIS A N 1
ATOM 3423 C CA . HIS A 1 445 ? -18.961 8.070 29.587 1.00 88.06 445 HIS A CA 1
ATOM 3424 C C . HIS A 1 445 ? -18.266 6.717 29.813 1.00 88.06 445 HIS A C 1
ATOM 3426 O O . HIS A 1 445 ? -18.854 5.677 29.544 1.00 88.06 445 HIS A O 1
ATOM 3432 N N . SER A 1 446 ? -17.040 6.728 30.347 1.00 90.25 446 SER A N 1
ATOM 3433 C CA . SER A 1 446 ? -16.151 5.565 30.430 1.00 90.25 446 SER A CA 1
ATOM 3434 C C . SER A 1 446 ? -16.667 4.439 31.344 1.00 90.25 446 SER A C 1
ATOM 3436 O O . SER A 1 446 ? -17.249 4.680 32.405 1.00 90.25 446 SER A O 1
ATOM 3438 N N . VAL A 1 447 ? -16.365 3.192 30.980 1.00 87.56 447 VAL A N 1
ATOM 3439 C CA . VAL A 1 447 ? -16.655 1.988 31.774 1.00 87.56 447 VAL A CA 1
ATOM 3440 C C . VAL A 1 447 ? -15.394 1.157 31.998 1.00 87.56 447 VAL A C 1
ATOM 3442 O O . VAL A 1 447 ? -14.525 1.082 31.135 1.00 87.56 447 VAL A O 1
ATOM 3445 N N . GLU A 1 448 ? -15.292 0.516 33.155 1.00 83.94 448 GLU A N 1
ATOM 3446 C CA . GLU A 1 448 ? -14.265 -0.472 33.480 1.00 83.94 448 GLU A CA 1
ATOM 3447 C C . GLU A 1 448 ? -14.805 -1.867 33.193 1.00 83.94 448 GLU A C 1
ATOM 3449 O O . GLU A 1 448 ? -15.843 -2.254 33.731 1.00 83.94 448 GLU A O 1
ATOM 3454 N N . ILE A 1 449 ? -14.098 -2.630 32.369 1.00 79.06 449 ILE A N 1
ATOM 3455 C CA . ILE A 1 449 ? -14.382 -4.035 32.100 1.00 79.06 449 ILE A CA 1
ATOM 3456 C C . ILE A 1 449 ? -13.364 -4.866 32.876 1.00 79.06 449 ILE A C 1
ATOM 3458 O O . ILE A 1 449 ? -12.167 -4.811 32.591 1.00 79.06 449 ILE A O 1
ATOM 3462 N N . LEU A 1 450 ? -13.841 -5.646 33.846 1.00 71.81 450 LEU A N 1
ATOM 3463 C CA . LEU A 1 450 ? -13.032 -6.614 34.577 1.00 71.81 450 LEU A CA 1
ATOM 3464 C C . LEU A 1 450 ? -13.160 -7.972 33.890 1.00 71.81 450 LEU A C 1
ATOM 3466 O O . LEU A 1 450 ? -14.259 -8.504 33.766 1.00 71.81 450 LEU A O 1
ATOM 3470 N N . ALA A 1 451 ? -12.046 -8.539 33.440 1.00 62.38 451 ALA A N 1
ATOM 3471 C CA . ALA A 1 451 ? -11.992 -9.863 32.839 1.00 62.38 451 ALA A CA 1
ATOM 3472 C C . ALA A 1 451 ? -11.106 -10.773 33.689 1.00 62.38 451 ALA A C 1
ATOM 3474 O O . ALA A 1 451 ? -9.894 -10.563 33.776 1.00 62.38 451 ALA A O 1
ATOM 3475 N N . THR A 1 452 ? -11.714 -11.783 34.314 1.00 54.91 452 THR A N 1
ATOM 3476 C CA . THR A 1 452 ? -10.992 -12.827 35.044 1.00 54.91 452 THR A CA 1
ATOM 3477 C C . THR A 1 452 ? -10.696 -14.000 34.115 1.00 54.91 452 THR A C 1
ATOM 3479 O O . THR A 1 452 ? -11.613 -14.601 33.550 1.00 54.91 452 THR A O 1
ATOM 3482 N N . ASP A 1 453 ? -9.416 -14.319 33.941 1.00 52.22 453 ASP A N 1
ATOM 3483 C CA . ASP A 1 453 ? -8.979 -15.450 33.129 1.00 52.22 453 ASP A CA 1
ATOM 3484 C C . ASP A 1 453 ? -9.253 -16.805 33.817 1.00 52.22 453 ASP A C 1
ATOM 3486 O O . ASP A 1 453 ? -9.681 -16.886 34.972 1.00 52.22 453 ASP A O 1
ATOM 3490 N N . ALA A 1 454 ? -8.987 -17.903 33.102 1.00 45.72 454 ALA A N 1
ATOM 3491 C CA . ALA A 1 454 ? -9.179 -19.264 33.613 1.00 45.72 454 ALA A CA 1
ATOM 3492 C C . ALA A 1 454 ? -8.282 -19.614 34.822 1.00 45.72 454 ALA A C 1
ATOM 3494 O O . ALA A 1 454 ? -8.537 -20.609 35.499 1.00 45.72 454 ALA A O 1
ATOM 3495 N N . ASN A 1 455 ? -7.256 -18.806 35.102 1.00 45.91 455 ASN A N 1
ATOM 3496 C CA . ASN A 1 455 ? -6.333 -18.967 36.224 1.00 45.91 455 ASN A CA 1
ATOM 3497 C C . ASN A 1 455 ? -6.715 -18.080 37.426 1.00 45.91 455 ASN A C 1
ATOM 3499 O O . ASN A 1 455 ? -6.013 -18.090 38.437 1.00 45.91 455 ASN A O 1
ATOM 3503 N N . GLY A 1 456 ? -7.813 -17.320 37.335 1.00 48.66 456 GLY A N 1
ATOM 3504 C CA . GLY A 1 456 ? -8.274 -16.411 38.384 1.00 48.66 456 GLY A CA 1
ATOM 3505 C C . GLY A 1 456 ? -7.616 -15.026 38.365 1.00 48.66 456 GLY A C 1
ATOM 3506 O O . GLY A 1 456 ? -7.849 -14.239 39.284 1.00 48.66 456 GLY A O 1
ATOM 3507 N N . PHE A 1 457 ? -6.822 -14.694 37.343 1.00 51.09 457 PHE A N 1
ATOM 3508 C CA . PHE A 1 457 ? -6.215 -13.374 37.189 1.00 51.09 457 PHE A CA 1
ATOM 3509 C C . PHE A 1 457 ? -7.218 -12.402 36.592 1.00 51.09 457 PHE A C 1
ATOM 3511 O O . PHE A 1 457 ? -7.739 -12.615 35.501 1.00 51.09 457 PHE A O 1
ATOM 3518 N N . THR A 1 458 ? -7.491 -11.323 37.320 1.00 57.81 458 THR A N 1
ATOM 3519 C CA . THR A 1 458 ? -8.427 -10.284 36.887 1.00 57.81 458 THR A CA 1
ATOM 3520 C C . THR A 1 458 ? -7.651 -9.147 36.240 1.00 57.81 458 THR A C 1
ATOM 3522 O O . THR A 1 458 ? -6.848 -8.493 36.899 1.00 57.81 458 THR A O 1
ATOM 3525 N N . SER A 1 459 ? -7.895 -8.927 34.952 1.00 64.12 459 SER A N 1
ATOM 3526 C CA . SER A 1 459 ? -7.421 -7.764 34.204 1.00 64.12 459 SER A CA 1
ATOM 3527 C C . SER A 1 459 ? -8.534 -6.720 34.139 1.00 64.12 459 SER A C 1
ATOM 3529 O O . SER A 1 459 ? -9.695 -7.067 33.926 1.00 64.12 459 SER A O 1
ATOM 3531 N N . ALA A 1 460 ? -8.196 -5.454 34.367 1.00 71.00 460 ALA A N 1
ATOM 3532 C CA . ALA A 1 460 ? -9.120 -4.333 34.243 1.00 71.00 460 ALA A CA 1
ATOM 3533 C C . ALA A 1 460 ? -8.779 -3.552 32.975 1.00 71.00 460 ALA A C 1
ATOM 3535 O O . ALA A 1 460 ? -7.620 -3.196 32.767 1.00 71.00 460 ALA A O 1
ATOM 3536 N N . ARG A 1 461 ? -9.774 -3.281 32.130 1.00 79.94 461 ARG A N 1
ATOM 3537 C CA . ARG A 1 461 ? -9.622 -2.420 30.954 1.00 79.94 461 ARG A CA 1
ATOM 3538 C C . ARG A 1 461 ? -10.687 -1.340 30.962 1.00 79.94 461 ARG A C 1
ATOM 3540 O O . ARG A 1 461 ? -11.875 -1.643 31.005 1.00 79.94 461 ARG A O 1
ATOM 3547 N N . VAL A 1 462 ? -10.263 -0.088 30.855 1.00 87.69 462 VAL A N 1
ATOM 3548 C CA . VAL A 1 462 ? -11.179 1.038 30.664 1.00 87.69 462 VAL A CA 1
ATOM 3549 C C . VAL A 1 462 ? -11.543 1.147 29.187 1.00 87.69 462 VAL A C 1
ATOM 3551 O O . VAL A 1 462 ? -10.675 1.061 28.318 1.00 87.69 462 VAL A O 1
ATOM 3554 N N . VAL A 1 463 ? -12.833 1.314 28.913 1.00 90.62 463 VAL A N 1
ATOM 3555 C CA . VAL A 1 463 ? -13.373 1.649 27.598 1.00 90.62 463 VAL A CA 1
ATOM 3556 C C . VAL A 1 463 ? -14.066 2.997 27.708 1.00 90.62 463 VAL A C 1
ATOM 3558 O O . VAL A 1 463 ? -15.004 3.168 28.484 1.00 90.62 463 VAL A O 1
ATOM 3561 N N . HIS A 1 464 ? -13.595 3.961 26.936 1.00 93.88 464 HIS A N 1
ATOM 3562 C CA . HIS A 1 464 ? -14.083 5.330 26.916 1.00 93.88 464 HIS A CA 1
ATOM 3563 C C . HIS A 1 464 ? -15.308 5.514 26.028 1.00 93.88 464 HIS A C 1
ATOM 3565 O O . HIS A 1 464 ? -15.997 6.520 26.170 1.00 93.88 464 HIS A O 1
ATOM 3571 N N . GLY A 1 465 ? -15.569 4.587 25.104 1.00 94.81 465 GLY A N 1
ATOM 3572 C CA . GLY A 1 465 ? -16.636 4.714 24.119 1.00 94.81 465 GLY A CA 1
ATOM 3573 C C . GLY A 1 465 ? -16.315 5.765 23.058 1.00 94.81 465 GLY A C 1
ATOM 3574 O O . GLY A 1 465 ? -17.227 6.439 22.582 1.00 94.81 465 GLY A O 1
ATOM 3575 N N . ARG A 1 466 ? -15.026 5.966 22.732 1.00 96.94 466 ARG A N 1
ATOM 3576 C CA . ARG A 1 466 ? -14.576 6.992 21.776 1.00 96.94 466 ARG A CA 1
ATOM 3577 C C . ARG A 1 466 ? -13.457 6.511 20.867 1.00 96.94 466 ARG A C 1
ATOM 3579 O O . ARG A 1 466 ? -12.589 5.761 21.302 1.00 96.94 466 ARG A O 1
ATOM 3586 N N . PHE A 1 467 ? -13.420 7.000 19.631 1.00 98.44 467 PHE A N 1
ATOM 3587 C CA . PHE A 1 467 ? -12.289 6.761 18.729 1.00 98.44 467 PHE A CA 1
ATOM 3588 C C . PHE A 1 467 ? -11.944 7.982 17.877 1.00 98.44 467 PHE A C 1
ATOM 3590 O O . PHE A 1 467 ? -12.807 8.800 17.551 1.00 98.44 467 PHE A O 1
ATOM 3597 N N . LEU A 1 468 ? -10.668 8.094 17.510 1.00 98.69 468 LEU A N 1
ATOM 3598 C CA . LEU A 1 468 ? -10.164 9.133 16.610 1.00 98.69 468 LEU A CA 1
ATOM 3599 C C . LEU A 1 468 ? -10.257 8.663 15.155 1.00 98.69 468 LEU A C 1
ATOM 3601 O O . LEU A 1 468 ? -9.838 7.549 14.844 1.00 98.69 468 LEU A O 1
ATOM 3605 N N . HIS A 1 469 ? -10.730 9.534 14.262 1.00 98.56 469 HIS A N 1
ATOM 3606 C CA . HIS A 1 469 ? -10.551 9.387 12.816 1.00 98.56 469 HIS A CA 1
ATOM 3607 C C . HIS A 1 469 ? -9.716 10.554 12.276 1.00 98.56 469 HIS A C 1
ATOM 3609 O O . HIS A 1 469 ? -10.101 11.720 12.402 1.00 98.56 469 HIS A O 1
ATOM 3615 N N . ILE A 1 470 ? -8.558 10.222 11.700 1.00 98.44 470 ILE A N 1
ATOM 3616 C CA . ILE A 1 470 ? -7.579 11.160 11.135 1.00 98.44 470 ILE A CA 1
ATOM 3617 C C . ILE A 1 470 ? -7.075 10.647 9.778 1.00 98.44 470 ILE A C 1
ATOM 3619 O O . ILE A 1 470 ? -7.013 9.439 9.552 1.00 98.44 470 ILE A O 1
ATOM 3623 N N . THR A 1 471 ? -6.751 11.548 8.851 1.00 98.19 471 THR A N 1
ATOM 3624 C CA . THR A 1 471 ? -6.420 11.182 7.465 1.00 98.19 471 THR A CA 1
ATOM 3625 C C . THR A 1 471 ? -5.619 12.265 6.750 1.00 98.19 471 THR A C 1
ATOM 3627 O O . THR A 1 471 ? -5.653 13.426 7.176 1.00 98.19 471 THR A O 1
ATOM 3630 N N . ASP A 1 472 ? -4.948 11.882 5.657 1.00 97.88 472 ASP A N 1
ATOM 3631 C CA . ASP A 1 472 ? -4.376 12.778 4.644 1.00 97.88 472 ASP A CA 1
ATOM 3632 C C . ASP A 1 472 ? -3.483 13.853 5.286 1.00 97.88 472 ASP A C 1
ATOM 3634 O O . ASP A 1 472 ? -3.751 15.058 5.229 1.00 97.88 472 ASP A O 1
ATOM 3638 N N . MET A 1 473 ? -2.433 13.407 5.979 1.00 96.50 473 MET A N 1
ATOM 3639 C CA . MET A 1 473 ? -1.515 14.311 6.674 1.00 96.50 473 MET A CA 1
ATOM 3640 C C . MET A 1 473 ? -0.511 14.951 5.736 1.00 96.50 473 MET A C 1
ATOM 3642 O O . MET A 1 473 ? -0.132 16.088 5.994 1.00 96.50 473 MET A O 1
ATOM 3646 N N . HIS A 1 474 ? -0.092 14.249 4.679 1.00 97.00 474 HIS A N 1
ATOM 3647 C CA . HIS A 1 474 ? 0.843 14.749 3.667 1.00 97.00 474 HIS A CA 1
ATOM 3648 C C . HIS A 1 474 ? 1.999 15.603 4.229 1.00 97.00 474 HIS A C 1
ATOM 3650 O O . HIS A 1 474 ? 2.149 16.759 3.825 1.00 97.00 474 HIS A O 1
ATOM 3656 N N . PRO A 1 475 ? 2.801 15.096 5.183 1.00 97.44 475 PRO A N 1
ATOM 3657 C CA . PRO A 1 475 ? 3.991 15.801 5.634 1.00 97.44 475 PRO A CA 1
ATOM 3658 C C . PRO A 1 475 ? 4.924 16.093 4.453 1.00 97.44 475 PRO A C 1
ATOM 3660 O O . PRO A 1 475 ? 5.256 15.219 3.644 1.00 97.44 475 PRO A O 1
ATOM 3663 N N . ASP A 1 476 ? 5.348 17.348 4.374 1.00 96.25 476 ASP A N 1
ATOM 3664 C CA . ASP A 1 476 ? 6.222 17.866 3.336 1.00 96.25 476 ASP A CA 1
ATOM 3665 C C . ASP A 1 476 ? 7.508 18.424 3.945 1.00 96.25 476 ASP A C 1
ATOM 3667 O O . ASP A 1 476 ? 7.553 19.513 4.522 1.00 96.25 476 ASP A O 1
ATOM 3671 N N . GLU A 1 477 ? 8.580 17.647 3.803 1.00 94.69 477 GLU A N 1
ATOM 3672 C CA . GLU A 1 477 ? 9.920 17.996 4.285 1.00 94.69 477 GLU A CA 1
ATOM 3673 C C . GLU A 1 477 ? 10.580 19.100 3.454 1.00 94.69 477 GLU A C 1
ATOM 3675 O O . GLU A 1 477 ? 11.577 19.682 3.884 1.00 94.69 477 GLU A O 1
ATOM 3680 N N . LEU A 1 478 ? 10.039 19.393 2.268 1.00 94.44 478 LEU A N 1
ATOM 3681 C CA . LEU A 1 478 ? 10.537 20.443 1.389 1.00 94.44 478 LEU A CA 1
ATOM 3682 C C . LEU A 1 478 ? 9.860 21.788 1.660 1.00 94.44 478 LEU A C 1
ATOM 3684 O O . LEU A 1 478 ? 10.322 22.804 1.135 1.00 94.44 478 LEU A O 1
ATOM 3688 N N . ASN A 1 479 ? 8.804 21.829 2.477 1.00 94.00 479 ASN A N 1
ATOM 3689 C CA . ASN A 1 479 ? 8.125 23.071 2.815 1.00 94.00 479 ASN A CA 1
ATOM 3690 C C . ASN A 1 479 ? 9.057 24.010 3.596 1.00 94.00 479 ASN A C 1
ATOM 3692 O O . ASN A 1 479 ? 9.629 23.655 4.628 1.00 94.00 479 ASN A O 1
ATOM 3696 N N . VAL A 1 480 ? 9.197 25.244 3.113 1.00 92.44 480 VAL A N 1
ATOM 3697 C CA . VAL A 1 480 ? 10.039 26.269 3.731 1.00 92.44 480 VAL A CA 1
ATOM 3698 C C . VAL A 1 480 ? 9.194 27.480 4.111 1.00 92.44 480 VAL A C 1
ATOM 3700 O O . VAL A 1 480 ? 8.617 28.151 3.255 1.00 92.44 480 VAL A O 1
ATOM 3703 N N . ILE A 1 481 ? 9.225 27.857 5.392 1.00 90.56 481 ILE A N 1
ATOM 3704 C CA . ILE A 1 481 ? 8.548 29.062 5.893 1.00 90.56 481 ILE A CA 1
ATOM 3705 C C . ILE A 1 481 ? 9.043 30.310 5.138 1.00 90.56 481 ILE A C 1
ATOM 3707 O O . ILE A 1 481 ? 10.249 30.595 5.045 1.00 90.56 481 ILE A O 1
ATOM 3711 N N . GLY A 1 482 ? 8.097 31.075 4.592 1.00 89.06 482 GLY A N 1
ATOM 3712 C CA . GLY A 1 482 ? 8.333 32.255 3.762 1.00 89.06 482 GLY A CA 1
ATOM 3713 C C . GLY A 1 482 ? 8.693 31.951 2.300 1.00 89.06 482 GLY A C 1
ATOM 3714 O O . GLY A 1 482 ? 9.085 32.864 1.569 1.00 89.06 482 GLY A O 1
ATOM 3715 N N . ALA A 1 483 ? 8.642 30.690 1.858 1.00 90.06 483 ALA A N 1
ATOM 3716 C CA . ALA A 1 483 ? 8.772 30.338 0.445 1.00 90.06 483 ALA A CA 1
ATOM 3717 C C . ALA A 1 483 ? 7.542 30.763 -0.352 1.00 90.06 483 ALA A C 1
ATOM 3719 O O . ALA A 1 483 ? 6.457 30.870 0.197 1.00 90.06 483 ALA A O 1
ATOM 3720 N N . ALA A 1 484 ? 7.701 30.994 -1.654 1.00 88.88 484 ALA A N 1
ATOM 3721 C CA . ALA A 1 484 ? 6.584 31.423 -2.484 1.00 88.88 484 ALA A CA 1
ATOM 3722 C C . ALA A 1 484 ? 5.606 30.261 -2.738 1.00 88.88 484 ALA A C 1
ATOM 3724 O O . ALA A 1 484 ? 6.039 29.196 -3.186 1.00 88.88 484 ALA A O 1
ATOM 3725 N N . ILE A 1 485 ? 4.299 30.481 -2.555 1.00 88.00 485 ILE A N 1
ATOM 3726 C CA . ILE A 1 485 ? 3.256 29.461 -2.802 1.00 88.00 485 ILE A CA 1
ATOM 3727 C C . ILE A 1 485 ? 3.304 28.977 -4.258 1.00 88.00 485 ILE A C 1
ATOM 3729 O O . ILE A 1 485 ? 3.314 27.782 -4.534 1.00 88.00 485 ILE A O 1
ATOM 3733 N N . ARG A 1 486 ? 3.496 29.893 -5.217 1.00 84.50 486 ARG A N 1
ATOM 3734 C CA . ARG A 1 486 ? 3.680 29.563 -6.650 1.00 84.50 486 ARG A CA 1
ATOM 3735 C C . ARG A 1 486 ? 4.937 28.743 -6.978 1.00 84.50 486 ARG A C 1
ATOM 3737 O O . ARG A 1 486 ? 5.152 28.385 -8.136 1.00 84.50 486 ARG A O 1
ATOM 3744 N N . LYS A 1 487 ? 5.818 28.546 -5.996 1.00 86.06 487 LYS A N 1
ATOM 3745 C CA . LYS A 1 487 ? 6.972 27.641 -6.037 1.00 86.06 487 LYS A CA 1
ATOM 3746 C C . LYS A 1 487 ? 6.755 26.442 -5.114 1.00 86.06 487 LYS A C 1
ATOM 3748 O O . LYS A 1 487 ? 7.721 25.940 -4.545 1.00 86.06 487 LYS A O 1
ATOM 3753 N N . GLN A 1 488 ? 5.490 26.043 -4.957 1.00 88.12 488 GLN A N 1
ATOM 3754 C CA . GLN A 1 488 ? 5.053 24.851 -4.240 1.00 88.12 488 GLN A CA 1
ATOM 3755 C C . GLN A 1 488 ? 5.509 24.878 -2.778 1.00 88.12 488 GLN A C 1
ATOM 3757 O O . GLN A 1 488 ? 5.747 23.847 -2.183 1.00 88.12 488 GLN A O 1
ATOM 3762 N N . CYS A 1 489 ? 5.694 26.076 -2.209 1.00 91.44 489 CYS A N 1
ATOM 3763 C CA . CYS A 1 489 ? 6.238 26.278 -0.867 1.00 91.44 489 CYS A CA 1
ATOM 3764 C C . CYS A 1 489 ? 7.671 25.751 -0.633 1.00 91.44 489 CYS A C 1
ATOM 3766 O O . CYS A 1 489 ? 8.151 25.801 0.495 1.00 91.44 489 CYS A O 1
ATOM 3768 N N . HIS A 1 490 ? 8.412 25.360 -1.677 1.00 93.19 490 HIS A N 1
ATOM 3769 C CA . HIS A 1 490 ? 9.770 24.810 -1.531 1.00 93.19 490 HIS A CA 1
ATOM 3770 C C . HIS A 1 490 ? 10.891 25.843 -1.719 1.00 93.19 490 HIS A C 1
ATOM 3772 O O . HIS A 1 490 ? 12.043 25.622 -1.341 1.00 93.19 490 HIS A O 1
ATOM 3778 N N . LYS A 1 491 ? 10.603 26.997 -2.344 1.00 89.44 491 LYS A N 1
ATOM 3779 C CA . LYS A 1 491 ? 11.641 27.985 -2.696 1.00 89.44 491 LYS A CA 1
ATOM 3780 C C . LYS A 1 491 ? 11.249 29.433 -2.419 1.00 89.44 491 LYS A C 1
ATOM 3782 O O . LYS A 1 491 ? 10.233 29.937 -2.899 1.00 89.44 491 LYS A O 1
ATOM 3787 N N . LYS A 1 492 ? 12.137 30.157 -1.728 1.00 88.25 492 LYS A N 1
ATOM 3788 C CA . LYS A 1 492 ? 12.030 31.612 -1.522 1.00 88.25 492 LYS A CA 1
ATOM 3789 C C . LYS A 1 492 ? 12.269 32.385 -2.820 1.00 88.25 492 LYS A C 1
ATOM 3791 O O . LYS A 1 492 ? 13.145 32.043 -3.618 1.00 88.25 492 LYS A O 1
ATOM 3796 N N . MET A 1 493 ? 11.523 33.470 -3.012 1.00 81.62 493 MET A N 1
ATOM 3797 C CA . MET A 1 493 ? 11.691 34.397 -4.135 1.00 81.62 493 MET A CA 1
ATOM 3798 C C . MET A 1 493 ? 12.032 35.800 -3.630 1.00 81.62 493 MET A C 1
ATOM 3800 O O . MET A 1 493 ? 11.541 36.226 -2.595 1.00 81.62 493 MET A O 1
ATOM 3804 N N . LYS A 1 494 ? 12.871 36.534 -4.375 1.00 74.00 494 LYS A N 1
ATOM 3805 C CA . LYS A 1 494 ? 13.269 37.909 -4.013 1.00 74.00 494 LYS A CA 1
ATOM 3806 C C . LYS A 1 494 ? 12.144 38.937 -4.205 1.00 74.00 494 LYS A C 1
ATOM 3808 O O . LYS A 1 494 ? 12.133 39.945 -3.515 1.00 74.00 494 LYS A O 1
ATOM 3813 N N . ASN A 1 495 ? 11.206 38.659 -5.114 1.00 68.56 495 ASN A N 1
ATOM 3814 C CA . ASN A 1 495 ? 10.093 39.544 -5.471 1.00 68.56 495 ASN A CA 1
ATOM 3815 C C . ASN A 1 495 ? 8.764 38.860 -5.118 1.00 68.56 495 ASN A C 1
ATOM 3817 O O . ASN A 1 495 ? 8.054 38.381 -6.007 1.00 68.56 495 ASN A O 1
ATOM 3821 N N . VAL A 1 496 ? 8.468 38.721 -3.827 1.00 68.06 496 VAL A N 1
ATOM 3822 C CA . VAL A 1 496 ? 7.137 38.281 -3.392 1.00 68.06 496 VAL A CA 1
ATOM 3823 C C . VAL A 1 496 ? 6.200 39.483 -3.408 1.00 68.06 496 VAL A C 1
ATOM 3825 O O . VAL A 1 496 ? 6.577 40.565 -2.965 1.00 68.06 496 VAL A O 1
ATOM 3828 N N . VAL A 1 497 ? 5.009 39.304 -3.979 1.00 64.69 497 VAL A N 1
ATOM 3829 C CA . VAL A 1 497 ? 4.074 40.406 -4.244 1.00 64.69 497 VAL A CA 1
ATOM 3830 C C . VAL A 1 497 ? 3.305 40.802 -2.981 1.00 64.69 497 VAL A C 1
ATOM 3832 O O . VAL A 1 497 ? 3.002 41.977 -2.792 1.00 64.69 497 VAL A O 1
ATOM 3835 N N . SER A 1 498 ? 3.005 39.842 -2.101 1.00 73.81 498 SER A N 1
ATOM 3836 C CA . SER A 1 498 ? 2.289 40.082 -0.845 1.00 73.81 498 SER A CA 1
ATOM 3837 C C . SER A 1 498 ? 2.533 38.965 0.177 1.00 73.81 498 SER A C 1
ATOM 3839 O O . SER A 1 498 ? 3.031 37.898 -0.176 1.00 73.81 498 SER A O 1
ATOM 3841 N N . ASN A 1 499 ? 2.131 39.183 1.434 1.00 75.94 499 ASN A N 1
ATOM 3842 C CA . ASN A 1 499 ? 2.170 38.143 2.468 1.00 75.94 499 ASN A CA 1
ATOM 3843 C C . ASN A 1 499 ? 1.229 36.956 2.175 1.00 75.94 499 ASN A C 1
ATOM 3845 O O . ASN A 1 499 ? 1.406 35.890 2.735 1.00 75.94 499 ASN A O 1
ATOM 3849 N N . MET A 1 500 ? 0.250 37.117 1.280 1.00 75.62 500 MET A N 1
ATOM 3850 C CA . MET A 1 500 ? -0.670 36.040 0.877 1.00 75.62 500 MET A CA 1
ATOM 3851 C C . MET A 1 500 ? -0.055 35.080 -0.156 1.00 75.62 500 MET A C 1
ATOM 3853 O O . MET A 1 500 ? -0.705 34.147 -0.604 1.00 75.62 500 MET A O 1
ATOM 3857 N N . ASP A 1 501 ? 1.178 35.340 -0.592 1.00 81.12 501 ASP A N 1
ATOM 3858 C CA . ASP A 1 501 ? 1.887 34.597 -1.641 1.00 81.12 501 ASP A CA 1
ATOM 3859 C C . ASP A 1 501 ? 3.108 33.849 -1.063 1.00 81.12 501 ASP A C 1
ATOM 3861 O O . ASP A 1 501 ? 3.982 33.392 -1.806 1.00 81.12 501 ASP A O 1
ATOM 3865 N N . VAL A 1 502 ? 3.176 33.712 0.270 1.00 87.75 502 VAL A N 1
ATOM 3866 C CA . VAL A 1 502 ? 4.195 32.922 0.977 1.00 87.75 502 VAL A CA 1
ATOM 3867 C C . VAL A 1 502 ? 3.595 31.819 1.841 1.00 87.75 502 VAL A C 1
ATOM 3869 O O . VAL A 1 502 ? 2.491 31.969 2.342 1.00 87.75 502 VAL A O 1
ATOM 3872 N N . SER A 1 503 ? 4.364 30.747 2.042 1.00 90.06 503 SER A N 1
ATOM 3873 C CA . SER A 1 503 ? 4.079 29.668 2.995 1.00 90.06 503 SER A CA 1
ATOM 3874 C C . SER A 1 503 ? 4.260 30.144 4.437 1.00 90.06 503 SER A C 1
ATOM 3876 O O . SER A 1 503 ? 5.331 30.665 4.781 1.00 90.06 503 SER A O 1
ATOM 3878 N N . HIS A 1 504 ? 3.265 29.921 5.291 1.00 91.25 504 HIS A N 1
ATOM 3879 C CA . HIS A 1 504 ? 3.351 30.151 6.734 1.00 91.25 504 HIS A CA 1
ATOM 3880 C C . HIS A 1 504 ? 3.705 28.877 7.514 1.00 91.25 504 HIS A C 1
ATOM 3882 O O . HIS A 1 504 ? 3.674 27.766 6.993 1.00 91.25 504 HIS A O 1
ATOM 3888 N N . LYS A 1 505 ? 4.034 29.046 8.803 1.00 91.56 505 LYS A N 1
ATOM 3889 C CA . LYS A 1 505 ? 4.496 27.972 9.698 1.00 91.56 505 LYS A CA 1
ATOM 3890 C C . LYS A 1 505 ? 3.590 26.738 9.680 1.00 91.56 505 LYS A C 1
ATOM 3892 O O . LYS A 1 505 ? 4.081 25.630 9.540 1.00 91.56 505 LYS A O 1
ATOM 3897 N N . TYR A 1 506 ? 2.278 26.931 9.793 1.00 93.25 506 TYR A N 1
ATOM 3898 C CA . TYR A 1 506 ? 1.305 25.833 9.808 1.00 93.25 506 TYR A CA 1
ATOM 3899 C C . TYR A 1 506 ? 0.588 25.650 8.463 1.00 93.25 506 TYR A C 1
ATOM 3901 O O . TYR A 1 506 ? -0.420 24.956 8.391 1.00 93.25 506 TYR A O 1
ATOM 3909 N N . GLY A 1 507 ? 1.116 26.261 7.399 1.00 91.94 507 GLY A N 1
ATOM 3910 C CA . GLY A 1 507 ? 0.558 26.211 6.056 1.00 91.94 507 GLY A CA 1
ATOM 3911 C C . GLY A 1 507 ? -0.528 27.255 5.824 1.00 91.94 507 GLY A C 1
ATOM 3912 O O . GLY A 1 507 ? -0.834 28.082 6.687 1.00 91.94 507 GLY A O 1
ATOM 3913 N N . ASP A 1 508 ? -1.104 27.201 4.627 1.00 89.06 508 ASP A N 1
ATOM 3914 C CA . ASP A 1 508 ? -2.103 28.149 4.148 1.00 89.06 508 ASP A CA 1
ATOM 3915 C C . ASP A 1 508 ? -3.230 27.397 3.433 1.00 89.06 508 ASP A C 1
ATOM 3917 O O . ASP A 1 508 ? -2.943 26.598 2.532 1.00 89.06 508 ASP A O 1
ATOM 3921 N N . PRO A 1 509 ? -4.501 27.651 3.792 1.00 89.19 509 PRO A N 1
ATOM 3922 C CA . PRO A 1 509 ? -5.627 26.955 3.200 1.00 89.19 509 PRO A CA 1
ATOM 3923 C C . PRO A 1 509 ? -5.723 27.323 1.720 1.00 89.19 509 PRO A C 1
ATOM 3925 O O . PRO A 1 509 ? -5.507 28.471 1.332 1.00 89.19 509 PRO A O 1
ATOM 3928 N N . MET A 1 510 ? -6.075 26.345 0.889 1.00 86.31 510 MET A N 1
ATOM 3929 C CA . MET A 1 510 ? -6.241 26.498 -0.559 1.00 86.31 510 MET A CA 1
ATOM 3930 C C . MET A 1 510 ? -4.969 26.889 -1.321 1.00 86.31 510 MET A C 1
ATOM 3932 O O . MET A 1 510 ? -5.082 27.167 -2.506 1.00 86.31 510 MET A O 1
ATOM 3936 N N . SER A 1 511 ? -3.785 26.873 -0.696 1.00 84.06 511 SER A N 1
ATOM 3937 C CA . SER A 1 511 ? -2.502 27.242 -1.327 1.00 84.06 511 SER A CA 1
ATOM 3938 C C . SER A 1 511 ? -1.954 26.195 -2.305 1.00 84.06 511 SER A C 1
ATOM 3940 O O . SER A 1 511 ? -1.104 26.493 -3.144 1.00 84.06 511 SER A O 1
ATOM 3942 N N . GLY A 1 512 ? -2.416 24.945 -2.192 1.00 83.12 512 GLY A N 1
ATOM 3943 C CA . GLY A 1 512 ? -1.903 23.808 -2.966 1.00 83.12 512 GLY A CA 1
ATOM 3944 C C . GLY A 1 512 ? -0.561 23.269 -2.475 1.00 83.12 512 GLY A C 1
ATOM 3945 O O . GLY A 1 512 ? 0.012 22.399 -3.133 1.00 83.12 512 GLY A O 1
ATOM 3946 N N . CYS A 1 513 ? -0.071 23.776 -1.344 1.00 90.25 513 CYS A N 1
ATOM 3947 C CA . CYS A 1 513 ? 1.058 23.202 -0.634 1.00 90.25 513 CYS A CA 1
ATOM 3948 C C . CYS A 1 513 ? 0.599 22.064 0.279 1.00 90.25 513 CYS A C 1
ATOM 3950 O O . CYS A 1 513 ? -0.514 22.081 0.810 1.00 90.25 513 CYS A O 1
ATOM 3952 N N . ASP A 1 514 ? 1.477 21.084 0.447 1.00 94.44 514 ASP A N 1
ATOM 3953 C CA . ASP A 1 514 ? 1.312 20.006 1.413 1.00 94.44 514 ASP A CA 1
ATOM 3954 C C . ASP A 1 514 ? 1.662 20.486 2.834 1.00 94.44 514 ASP A C 1
ATOM 3956 O O . ASP A 1 514 ? 2.068 21.638 3.037 1.00 94.44 514 ASP A O 1
ATOM 3960 N N . SER A 1 515 ? 1.455 19.636 3.842 1.00 96.25 515 SER A N 1
ATOM 3961 C CA . SER A 1 515 ? 1.576 20.034 5.247 1.00 96.25 515 SER A CA 1
ATOM 3962 C C . SER A 1 515 ? 3.021 20.340 5.628 1.00 96.25 515 SER A C 1
ATOM 3964 O O . SER A 1 515 ? 3.860 19.436 5.589 1.00 96.25 515 SER A O 1
ATOM 3966 N N . PRO A 1 516 ? 3.331 21.553 6.122 1.00 96.12 516 PRO A N 1
ATOM 3967 C CA . PRO A 1 516 ? 4.611 21.785 6.772 1.00 96.12 516 PRO A CA 1
ATOM 3968 C C . PRO A 1 516 ? 4.792 20.839 7.963 1.00 96.12 516 PRO A C 1
ATOM 3970 O O . PRO A 1 516 ? 3.834 20.530 8.681 1.00 96.12 516 PRO A O 1
ATOM 3973 N N . LEU A 1 517 ? 6.036 20.437 8.233 1.00 96.44 517 LEU A N 1
ATOM 3974 C CA . LEU A 1 517 ? 6.351 19.565 9.370 1.00 96.44 517 LEU A CA 1
ATOM 3975 C C . LEU A 1 517 ? 5.897 20.144 10.720 1.00 96.44 517 LEU A C 1
ATOM 3977 O O . LEU A 1 517 ? 5.570 19.377 11.625 1.00 96.44 517 LEU A O 1
ATOM 3981 N N . ASP A 1 518 ? 5.830 21.470 10.859 1.00 95.38 518 ASP A N 1
ATOM 3982 C CA . ASP A 1 518 ? 5.283 22.139 12.043 1.00 95.38 518 ASP A CA 1
ATOM 3983 C C . ASP A 1 518 ? 3.789 21.836 12.254 1.00 95.38 518 ASP A C 1
ATOM 3985 O O . ASP A 1 518 ? 3.384 21.583 13.388 1.00 95.38 518 ASP A O 1
ATOM 3989 N N . LEU A 1 519 ? 2.965 21.830 11.195 1.00 97.06 519 LEU A N 1
ATOM 3990 C CA . LEU A 1 519 ? 1.540 21.470 11.281 1.00 97.06 519 LEU A CA 1
ATOM 3991 C C . LEU A 1 519 ? 1.376 19.998 11.664 1.00 97.06 519 LEU A C 1
ATOM 3993 O O . LEU A 1 519 ? 0.593 19.674 12.560 1.00 97.06 519 LEU A O 1
ATOM 3997 N N . TYR A 1 520 ? 2.136 19.127 11.002 1.00 97.88 520 TYR A N 1
ATOM 3998 C CA . TYR A 1 520 ? 2.142 17.690 11.261 1.00 97.88 520 TYR A CA 1
ATOM 3999 C C . TYR A 1 520 ? 2.525 17.387 12.720 1.00 97.88 520 TYR A C 1
ATOM 4001 O O . TYR A 1 520 ? 1.735 16.805 13.463 1.00 97.88 520 TYR A O 1
ATOM 4009 N N . SER A 1 521 ? 3.676 17.887 13.174 1.00 97.50 521 SER A N 1
ATOM 4010 C CA . SER A 1 521 ? 4.186 17.625 14.527 1.00 97.50 521 SER A CA 1
ATOM 4011 C C . SER A 1 521 ? 3.296 18.251 15.606 1.00 97.50 521 SER A C 1
ATOM 4013 O O . SER A 1 521 ? 3.028 17.625 16.628 1.00 97.50 521 SER A O 1
ATOM 4015 N N . SER A 1 522 ? 2.776 19.464 15.375 1.00 97.31 522 SER A N 1
ATOM 4016 C CA . SER A 1 522 ? 1.876 20.119 16.337 1.00 97.31 522 SER A CA 1
ATOM 4017 C C . SER A 1 522 ? 0.515 19.431 16.427 1.00 97.31 522 SER A C 1
ATOM 4019 O O . SER A 1 522 ? -0.109 19.446 17.487 1.00 97.31 522 SER A O 1
ATOM 4021 N N . THR A 1 523 ? 0.054 18.804 15.339 1.00 98.38 523 THR A N 1
ATOM 4022 C CA . THR A 1 523 ? -1.157 17.976 15.357 1.00 98.38 523 THR A CA 1
ATOM 4023 C C . THR A 1 523 ? -0.958 16.752 16.243 1.00 98.38 523 THR A C 1
ATOM 4025 O O . THR A 1 523 ? -1.791 16.507 17.114 1.00 98.38 523 THR A O 1
ATOM 4028 N N . LEU A 1 524 ? 0.154 16.029 16.085 1.00 98.44 524 LEU A N 1
ATOM 4029 C CA . LEU A 1 524 ? 0.467 14.868 16.923 1.00 98.44 524 LEU A CA 1
ATOM 4030 C C . LEU A 1 524 ? 0.640 15.243 18.398 1.00 98.44 524 LEU A C 1
ATOM 4032 O O . LEU A 1 524 ? 0.073 14.590 19.271 1.00 98.44 524 LEU A O 1
ATOM 4036 N N . GLU A 1 525 ? 1.323 16.350 18.685 1.00 98.00 525 GLU A N 1
ATOM 4037 C CA . GLU A 1 525 ? 1.477 16.846 20.056 1.00 98.00 525 GLU A CA 1
ATOM 4038 C C . GLU A 1 525 ? 0.133 17.238 20.689 1.00 98.00 525 GLU A C 1
ATOM 4040 O O . GLU A 1 525 ? -0.138 16.953 21.861 1.00 98.00 525 GLU A O 1
ATOM 4045 N N . TRP A 1 526 ? -0.759 17.853 19.906 1.00 97.50 526 TRP A N 1
ATOM 4046 C CA . TRP A 1 526 ? -2.107 18.163 20.368 1.00 97.50 526 TRP A CA 1
ATOM 4047 C C . TRP A 1 526 ? -2.906 16.889 20.678 1.00 97.50 526 TRP A C 1
ATOM 4049 O O . TRP A 1 526 ? -3.584 16.840 21.707 1.00 97.50 526 TRP A O 1
ATOM 4059 N N . LEU A 1 527 ? -2.797 15.850 19.843 1.00 98.19 527 LEU A N 1
ATOM 4060 C CA . LEU A 1 527 ? -3.436 14.551 20.081 1.00 98.19 527 LEU A CA 1
ATOM 4061 C C . LEU A 1 527 ? -2.890 13.870 21.340 1.00 98.19 527 LEU A C 1
ATOM 4063 O O . LEU A 1 527 ? -3.679 13.403 22.165 1.00 98.19 527 LEU A O 1
ATOM 4067 N N . ARG A 1 528 ? -1.566 13.874 21.522 1.00 96.88 528 ARG A N 1
ATOM 4068 C CA . ARG A 1 528 ? -0.895 13.334 22.709 1.00 96.88 528 ARG A CA 1
ATOM 4069 C C . ARG A 1 528 ? -1.389 13.997 23.991 1.00 96.88 528 ARG A C 1
ATOM 4071 O O . ARG A 1 528 ? -1.725 13.307 24.943 1.00 96.88 528 ARG A O 1
ATOM 4078 N N . THR A 1 529 ? -1.470 15.327 23.992 1.00 95.19 529 THR A N 1
ATOM 4079 C CA . THR A 1 529 ? -1.814 16.109 25.189 1.00 95.19 529 THR A CA 1
ATOM 4080 C C . THR A 1 529 ? -3.308 16.082 25.526 1.00 95.19 529 THR A C 1
ATOM 4082 O O . THR A 1 529 ? -3.669 16.194 26.694 1.00 95.19 529 THR A O 1
ATOM 4085 N N . ASN A 1 530 ? -4.192 16.002 24.524 1.00 95.38 530 ASN A N 1
ATOM 4086 C CA . ASN A 1 530 ? -5.627 16.248 24.731 1.00 95.38 530 ASN A CA 1
ATOM 4087 C C . ASN A 1 530 ? -6.523 15.032 24.448 1.00 95.38 530 ASN A C 1
ATOM 4089 O O . ASN A 1 530 ? -7.649 14.994 24.936 1.00 95.38 530 ASN A O 1
ATOM 4093 N N . VAL A 1 531 ? -6.080 14.065 23.636 1.00 96.25 531 VAL A N 1
ATOM 4094 C CA . VAL A 1 531 ? -6.963 13.020 23.079 1.00 96.25 531 VAL A CA 1
ATOM 4095 C C . VAL A 1 531 ? -6.575 11.611 23.517 1.00 96.25 531 VAL A C 1
ATOM 4097 O O . VAL A 1 531 ? -7.463 10.831 23.860 1.00 96.25 531 VAL A O 1
ATOM 4100 N N . LYS A 1 532 ? -5.279 11.276 23.499 1.00 95.19 532 LYS A N 1
ATOM 4101 C CA . LYS A 1 532 ? -4.746 9.916 23.714 1.00 95.19 532 LYS A CA 1
ATOM 4102 C C . LYS A 1 532 ? -5.365 9.190 24.919 1.00 95.19 532 LYS A C 1
ATOM 4104 O O . LYS A 1 532 ? -5.736 8.018 24.813 1.00 95.19 532 LYS A O 1
ATOM 4109 N N . ASP A 1 533 ? -5.513 9.874 26.047 1.00 93.56 533 ASP A N 1
ATOM 4110 C CA . ASP A 1 533 ? -5.961 9.273 27.315 1.00 93.56 533 ASP A CA 1
ATOM 4111 C C . ASP A 1 533 ? -7.488 9.104 27.411 1.00 93.56 533 ASP A C 1
ATOM 4113 O O . ASP A 1 533 ? -8.019 8.696 28.444 1.00 93.56 533 ASP A O 1
ATOM 4117 N N . HIS A 1 534 ? -8.225 9.466 26.357 1.00 95.00 534 HIS A N 1
ATOM 4118 C CA . HIS A 1 534 ? -9.690 9.553 26.365 1.00 95.00 534 HIS A CA 1
ATOM 4119 C C . HIS A 1 534 ? -10.362 8.824 25.194 1.00 95.00 534 HIS A C 1
ATOM 4121 O O . HIS A 1 534 ? -11.575 8.973 24.991 1.00 95.00 534 HIS A O 1
ATOM 4127 N N . ILE A 1 535 ? -9.588 8.038 24.441 1.00 96.88 535 ILE A N 1
ATOM 4128 C CA . ILE A 1 535 ? -10.030 7.234 23.297 1.00 96.88 535 ILE A CA 1
ATOM 4129 C C . ILE A 1 535 ? -9.625 5.766 23.454 1.00 96.88 535 ILE A C 1
ATOM 4131 O O . ILE A 1 535 ? -8.686 5.436 24.175 1.00 96.88 535 ILE A O 1
ATOM 4135 N N . ASP A 1 536 ? -10.325 4.893 22.737 1.00 95.62 536 ASP A N 1
ATOM 4136 C CA . ASP A 1 536 ? -10.105 3.445 22.752 1.00 95.62 536 ASP A CA 1
ATOM 4137 C C . ASP A 1 536 ? -9.205 2.968 21.606 1.00 95.62 536 ASP A C 1
ATOM 4139 O O . ASP A 1 536 ? -8.453 2.003 21.745 1.00 95.62 536 ASP A O 1
ATOM 4143 N N . PHE A 1 537 ? -9.314 3.613 20.443 1.00 97.62 537 PHE A N 1
ATOM 4144 C CA . PHE A 1 537 ? -8.568 3.266 19.236 1.00 97.62 537 PHE A CA 1
ATOM 4145 C C . PHE A 1 537 ? -8.519 4.440 18.247 1.00 97.62 537 PHE A C 1
ATOM 4147 O O . PHE A 1 537 ? -9.252 5.426 18.371 1.00 97.62 537 PHE A O 1
ATOM 4154 N N . VAL A 1 538 ? -7.644 4.314 17.251 1.00 98.44 538 VAL A N 1
ATOM 4155 C CA . VAL A 1 538 ? -7.435 5.271 16.162 1.00 98.44 538 VAL A CA 1
ATOM 4156 C C . VAL A 1 538 ? -7.686 4.570 14.833 1.00 98.44 538 VAL A C 1
ATOM 4158 O O . VAL A 1 538 ? -7.094 3.526 14.557 1.00 98.44 538 VAL A O 1
ATOM 4161 N N . ILE A 1 539 ? -8.528 5.167 13.994 1.00 98.69 539 ILE A N 1
ATOM 4162 C CA . ILE A 1 539 ? -8.635 4.821 12.579 1.00 98.69 539 ILE A CA 1
ATOM 4163 C C . ILE A 1 539 ? -7.899 5.895 11.776 1.00 98.69 539 ILE A C 1
ATOM 4165 O O . ILE A 1 539 ? -8.264 7.073 11.816 1.00 98.69 539 ILE A O 1
ATOM 4169 N N . TRP A 1 540 ? -6.863 5.481 11.051 1.00 98.25 540 TRP A N 1
ATOM 4170 C CA . TRP A 1 540 ? -6.008 6.364 10.263 1.00 98.25 540 TRP A CA 1
ATOM 4171 C C . TRP A 1 540 ? -6.098 5.992 8.786 1.00 98.25 540 TRP A C 1
ATOM 4173 O O . TRP A 1 540 ? -5.605 4.948 8.370 1.00 98.25 540 TRP A O 1
ATOM 4183 N N . THR A 1 541 ? -6.751 6.826 7.979 1.00 98.19 541 THR A N 1
ATOM 4184 C CA . THR A 1 541 ? -7.092 6.471 6.591 1.00 98.19 541 THR A CA 1
ATOM 4185 C C . THR A 1 541 ? -6.050 6.888 5.547 1.00 98.19 541 THR A C 1
ATOM 4187 O O . THR A 1 541 ? -6.427 7.179 4.421 1.00 98.19 541 THR A O 1
ATOM 4190 N N . GLY A 1 542 ? -4.756 6.855 5.884 1.00 95.75 542 GLY A N 1
ATOM 4191 C CA . GLY A 1 542 ? -3.645 6.918 4.916 1.00 95.75 542 GLY A CA 1
ATOM 4192 C C . GLY A 1 542 ? -3.281 8.307 4.382 1.00 95.75 542 GLY A C 1
ATOM 4193 O O . GLY A 1 542 ? -3.737 9.323 4.911 1.00 95.75 542 GLY A O 1
ATOM 4194 N N . ASP A 1 543 ? -2.458 8.305 3.327 1.00 97.44 543 ASP A N 1
ATOM 4195 C CA . ASP A 1 543 ? -1.853 9.456 2.645 1.00 97.44 543 ASP A CA 1
ATOM 4196 C C . ASP A 1 543 ? -0.831 10.216 3.514 1.00 97.44 543 ASP A C 1
ATOM 4198 O O . ASP A 1 543 ? -1.044 11.302 4.072 1.00 97.44 543 ASP A O 1
ATOM 4202 N N . ASN A 1 544 ? 0.338 9.585 3.607 1.00 96.44 544 ASN A N 1
ATOM 4203 C CA . ASN A 1 544 ? 1.386 9.849 4.586 1.00 96.44 544 ASN A CA 1
ATOM 4204 C C . ASN A 1 544 ? 2.560 10.626 4.008 1.00 96.44 544 ASN A C 1
ATOM 4206 O O . ASN A 1 544 ? 3.520 10.882 4.719 1.00 96.44 544 ASN A O 1
ATOM 4210 N N . ILE A 1 545 ? 2.504 11.023 2.740 1.00 95.38 545 ILE A N 1
ATOM 4211 C CA . ILE A 1 545 ? 3.575 11.757 2.067 1.00 95.38 545 ILE A CA 1
ATOM 4212 C C . ILE A 1 545 ? 3.002 12.821 1.131 1.00 95.38 545 ILE A C 1
ATOM 4214 O O . ILE A 1 545 ? 1.930 12.633 0.555 1.00 95.38 545 ILE A O 1
ATOM 4218 N N . ARG A 1 546 ? 3.729 13.939 0.979 1.00 94.50 546 ARG A N 1
ATOM 4219 C CA . ARG A 1 546 ? 3.440 15.043 0.042 1.00 94.50 546 ARG A CA 1
ATOM 4220 C C . ARG A 1 546 ? 3.015 14.577 -1.358 1.00 94.50 546 ARG A C 1
ATOM 4222 O O . ARG A 1 546 ? 3.328 13.469 -1.778 1.00 94.50 546 ARG A O 1
ATOM 4229 N N . HIS A 1 547 ? 2.364 15.434 -2.125 1.00 92.44 547 HIS A N 1
ATOM 4230 C CA . HIS A 1 547 ? 2.051 15.198 -3.531 1.00 92.44 547 HIS A CA 1
ATOM 4231 C C . HIS A 1 547 ? 3.242 15.516 -4.451 1.00 92.44 547 HIS A C 1
ATOM 4233 O O . HIS A 1 547 ? 4.117 16.318 -4.130 1.00 92.44 547 HIS A O 1
ATOM 4239 N N . ASP A 1 548 ? 3.208 15.001 -5.685 1.00 86.12 548 ASP A N 1
ATOM 4240 C CA . ASP A 1 548 ? 4.149 15.371 -6.760 1.00 86.12 548 ASP A CA 1
ATOM 4241 C C . ASP A 1 548 ? 3.809 16.727 -7.413 1.00 86.12 548 ASP A C 1
ATOM 4243 O O . ASP A 1 548 ? 3.881 16.901 -8.633 1.00 86.12 548 ASP A O 1
ATOM 4247 N N . ASN A 1 549 ? 3.408 17.711 -6.600 1.00 80.62 549 ASN A N 1
ATOM 4248 C CA . ASN A 1 549 ? 3.017 19.041 -7.074 1.00 80.62 549 ASN A CA 1
ATOM 4249 C C . ASN A 1 549 ? 4.233 19.843 -7.586 1.00 80.62 549 ASN A C 1
ATOM 4251 O O . ASN A 1 549 ? 4.083 20.695 -8.467 1.00 80.62 549 ASN A O 1
ATOM 4255 N N . ASP A 1 550 ? 5.437 19.564 -7.071 1.00 84.69 550 ASP A N 1
ATOM 4256 C CA . ASP A 1 550 ? 6.697 20.144 -7.546 1.00 84.69 550 ASP A CA 1
ATOM 4257 C C . ASP A 1 550 ? 7.428 19.193 -8.501 1.00 84.69 550 ASP A C 1
ATOM 4259 O O . ASP A 1 550 ? 8.107 18.251 -8.095 1.00 84.69 550 ASP A O 1
ATOM 4263 N N . ARG A 1 551 ? 7.359 19.500 -9.800 1.00 82.19 551 ARG A N 1
ATOM 4264 C CA . ARG A 1 551 ? 8.027 18.720 -10.855 1.00 82.19 551 ARG A CA 1
ATOM 4265 C C . ARG A 1 551 ? 9.555 18.700 -10.741 1.00 82.19 551 ARG A C 1
ATOM 4267 O O . ARG A 1 551 ? 10.183 17.875 -11.398 1.00 82.19 551 ARG A O 1
ATOM 4274 N N . ALA A 1 552 ? 10.160 19.612 -9.978 1.00 86.12 552 ALA A N 1
ATOM 4275 C CA . ALA A 1 552 ? 11.599 19.589 -9.726 1.00 86.12 552 ALA A CA 1
ATOM 4276 C C . ALA A 1 552 ? 11.995 18.566 -8.649 1.00 86.12 552 ALA A C 1
ATOM 4278 O O . ALA A 1 552 ? 13.156 18.162 -8.615 1.00 86.12 552 ALA A O 1
ATOM 4279 N N . HIS A 1 553 ? 11.048 18.138 -7.808 1.00 87.06 553 HIS A N 1
ATOM 4280 C CA . HIS A 1 553 ? 11.277 17.220 -6.690 1.00 87.06 553 HIS A CA 1
ATOM 4281 C C . HIS A 1 553 ? 10.189 16.128 -6.621 1.00 87.06 553 HIS A C 1
ATOM 4283 O O . HIS A 1 553 ? 9.495 16.019 -5.601 1.00 87.06 553 HIS A O 1
ATOM 4289 N N . PRO A 1 554 ? 10.015 15.322 -7.690 1.00 89.38 554 PRO A N 1
ATOM 4290 C CA . PRO A 1 554 ? 9.071 14.210 -7.667 1.00 89.38 554 PRO A CA 1
ATOM 4291 C C . PRO A 1 554 ? 9.477 13.199 -6.593 1.00 89.38 554 PRO A C 1
ATOM 4293 O O . PRO A 1 554 ? 10.667 12.945 -6.392 1.00 89.38 554 PRO A O 1
ATOM 4296 N N . ARG A 1 555 ? 8.491 12.599 -5.933 1.00 91.50 555 ARG A N 1
ATOM 4297 C CA . ARG A 1 555 ? 8.699 11.530 -4.966 1.00 91.50 555 ARG A CA 1
ATOM 4298 C C . ARG A 1 555 ? 9.378 10.342 -5.609 1.00 91.50 555 ARG A C 1
ATOM 4300 O O . ARG A 1 555 ? 9.046 9.915 -6.719 1.00 91.50 555 ARG A O 1
ATOM 4307 N N . THR A 1 556 ? 10.290 9.758 -4.854 1.00 90.75 556 THR A N 1
ATOM 4308 C CA . THR A 1 556 ? 10.842 8.443 -5.167 1.00 90.75 556 THR A CA 1
ATOM 4309 C C . THR A 1 556 ? 10.161 7.370 -4.323 1.00 90.75 556 THR A C 1
ATOM 4311 O O . THR A 1 556 ? 9.605 7.657 -3.267 1.00 90.75 556 THR A O 1
ATOM 4314 N N . GLU A 1 557 ? 10.224 6.115 -4.769 1.00 90.38 557 GLU A N 1
ATOM 4315 C CA . GLU A 1 557 ? 9.728 4.969 -3.993 1.00 90.38 557 GLU A CA 1
ATOM 4316 C C . GLU A 1 557 ? 10.370 4.894 -2.594 1.00 90.38 557 GLU A C 1
ATOM 4318 O O . GLU A 1 557 ? 9.683 4.625 -1.615 1.00 90.38 557 GLU A O 1
ATOM 4323 N N . ALA A 1 558 ? 11.668 5.207 -2.487 1.00 90.69 558 ALA A N 1
ATOM 4324 C CA . ALA A 1 558 ? 12.371 5.243 -1.206 1.00 90.69 558 ALA A CA 1
ATOM 4325 C C . ALA A 1 558 ? 11.825 6.340 -0.280 1.00 90.69 558 ALA A C 1
ATOM 4327 O O . ALA A 1 558 ? 11.536 6.057 0.872 1.00 90.69 558 ALA A O 1
ATOM 4328 N N . GLU A 1 559 ? 11.602 7.556 -0.792 1.00 93.38 559 GLU A N 1
ATOM 4329 C CA . GLU A 1 559 ? 11.016 8.649 0.001 1.00 93.38 559 GLU A CA 1
ATOM 4330 C C . GLU A 1 559 ? 9.613 8.302 0.516 1.00 93.38 559 GLU A C 1
ATOM 4332 O O . GLU A 1 559 ? 9.270 8.650 1.643 1.00 93.38 559 GLU A O 1
ATOM 4337 N N . ILE A 1 560 ? 8.807 7.602 -0.292 1.00 94.44 560 ILE A N 1
ATOM 4338 C CA . ILE A 1 560 ? 7.472 7.134 0.109 1.00 94.44 560 ILE A CA 1
ATOM 4339 C C . ILE A 1 560 ? 7.574 6.168 1.291 1.00 94.44 560 ILE A C 1
ATOM 4341 O O . ILE A 1 560 ? 6.844 6.333 2.271 1.00 94.44 560 ILE A O 1
ATOM 4345 N N . PHE A 1 561 ? 8.481 5.190 1.232 1.00 95.25 561 PHE A N 1
ATOM 4346 C CA . PHE A 1 561 ? 8.682 4.245 2.331 1.00 95.25 561 PHE A CA 1
ATOM 4347 C C . PHE A 1 561 ? 9.296 4.903 3.568 1.00 95.25 561 PHE A C 1
ATOM 4349 O O . PHE A 1 561 ? 8.771 4.695 4.657 1.00 95.25 561 PHE A O 1
ATOM 4356 N N . ASP A 1 562 ? 10.318 5.745 3.410 1.00 95.56 562 ASP A N 1
ATOM 4357 C CA . ASP A 1 562 ? 10.970 6.459 4.515 1.00 95.56 562 ASP A CA 1
ATOM 4358 C C . ASP A 1 562 ? 9.963 7.339 5.273 1.00 95.56 562 ASP A C 1
ATOM 4360 O O . ASP A 1 562 ? 9.929 7.356 6.506 1.00 95.56 562 ASP A O 1
ATOM 4364 N N . MET A 1 563 ? 9.087 8.039 4.545 1.00 96.25 563 MET A N 1
ATOM 4365 C CA . MET A 1 563 ? 8.046 8.845 5.173 1.00 96.25 563 MET A CA 1
ATOM 4366 C C . MET A 1 563 ? 6.977 7.978 5.848 1.00 96.25 563 MET A C 1
ATOM 4368 O O . MET A 1 563 ? 6.545 8.293 6.954 1.00 96.25 563 MET A O 1
ATOM 4372 N N . ASN A 1 564 ? 6.572 6.861 5.237 1.00 97.25 564 ASN A N 1
ATOM 4373 C CA . ASN A 1 564 ? 5.655 5.921 5.883 1.00 97.25 564 ASN A CA 1
ATOM 4374 C C . ASN A 1 564 ? 6.255 5.346 7.180 1.00 97.25 564 ASN A C 1
ATOM 4376 O O . ASN A 1 564 ? 5.556 5.295 8.187 1.00 97.25 564 ASN A O 1
ATOM 4380 N N . GLU A 1 565 ? 7.541 4.979 7.197 1.00 97.19 565 GLU A N 1
ATOM 4381 C CA . GLU A 1 565 ? 8.253 4.550 8.413 1.00 97.19 565 GLU A CA 1
ATOM 4382 C C . GLU A 1 565 ? 8.232 5.628 9.495 1.00 97.19 565 GLU A C 1
ATOM 4384 O O . GLU A 1 565 ? 7.910 5.340 10.651 1.00 97.19 565 GLU A O 1
ATOM 4389 N N . ARG A 1 566 ? 8.520 6.877 9.116 1.00 97.31 566 ARG A N 1
ATOM 4390 C CA . ARG A 1 566 ? 8.495 8.017 10.033 1.00 97.31 566 ARG A CA 1
ATOM 4391 C C . ARG A 1 566 ? 7.111 8.228 10.639 1.00 97.31 566 ARG A C 1
ATOM 4393 O O . ARG A 1 566 ? 6.992 8.298 11.858 1.00 97.31 566 ARG A O 1
ATOM 4400 N N . VAL A 1 567 ? 6.069 8.292 9.811 1.00 97.62 567 VAL A N 1
ATOM 4401 C CA . VAL A 1 567 ? 4.707 8.540 10.298 1.00 97.62 567 VAL A CA 1
ATOM 4402 C C . VAL A 1 567 ? 4.221 7.403 11.194 1.00 97.62 567 VAL A C 1
ATOM 4404 O O . VAL A 1 567 ? 3.597 7.652 12.222 1.00 97.62 567 VAL A O 1
ATOM 4407 N N . VAL A 1 568 ? 4.557 6.154 10.867 1.00 96.19 568 VAL A N 1
ATOM 4408 C CA . VAL A 1 568 ? 4.256 5.004 11.730 1.00 96.19 568 VAL A CA 1
ATOM 4409 C C . VAL A 1 568 ? 4.945 5.118 13.087 1.00 96.19 568 VAL A C 1
ATOM 4411 O O . VAL A 1 568 ? 4.289 4.927 14.112 1.00 96.19 568 VAL A O 1
ATOM 4414 N N . ALA A 1 569 ? 6.237 5.451 13.107 1.00 95.75 569 ALA A N 1
ATOM 4415 C CA . ALA A 1 569 ? 6.982 5.637 14.348 1.00 95.75 569 ALA A CA 1
ATOM 4416 C C . ALA A 1 569 ? 6.386 6.767 15.200 1.00 95.75 569 ALA A C 1
ATOM 4418 O O . ALA A 1 569 ? 6.177 6.586 16.399 1.00 95.75 569 ALA A O 1
ATOM 4419 N N . ASP A 1 570 ? 6.039 7.892 14.574 1.00 97.00 570 ASP A N 1
ATOM 4420 C CA . ASP A 1 570 ? 5.442 9.039 15.252 1.00 97.00 570 ASP A CA 1
ATOM 4421 C C . ASP A 1 570 ? 4.045 8.710 15.817 1.00 97.00 570 ASP A C 1
ATOM 4423 O O . ASP A 1 570 ? 3.711 9.143 16.919 1.00 97.00 570 ASP A O 1
ATOM 4427 N N . PHE A 1 571 ? 3.227 7.911 15.119 1.00 95.94 571 PHE A N 1
ATOM 4428 C CA . PHE A 1 571 ? 1.931 7.437 15.629 1.00 95.94 571 PHE A CA 1
ATOM 4429 C C . PHE A 1 571 ? 2.089 6.480 16.811 1.00 95.94 571 PHE A C 1
ATOM 4431 O O . PHE A 1 571 ? 1.384 6.616 17.812 1.00 95.94 571 PHE A O 1
ATOM 4438 N N . ILE A 1 572 ? 3.016 5.524 16.701 1.00 93.62 572 ILE A N 1
ATOM 4439 C CA . ILE A 1 572 ? 3.355 4.596 17.785 1.00 93.62 572 ILE A CA 1
ATOM 4440 C C . ILE A 1 572 ? 3.767 5.380 19.027 1.00 93.62 572 ILE A C 1
ATOM 4442 O O . ILE A 1 572 ? 3.252 5.111 20.107 1.00 93.62 572 ILE A O 1
ATOM 4446 N N . ASP A 1 573 ? 4.649 6.363 18.866 1.00 93.94 573 ASP A N 1
ATOM 4447 C CA . ASP A 1 573 ? 5.105 7.227 19.947 1.00 93.94 573 ASP A CA 1
ATOM 4448 C C . ASP A 1 573 ? 3.946 8.055 20.533 1.00 93.94 573 ASP A C 1
ATOM 4450 O O . ASP A 1 573 ? 3.708 8.039 21.742 1.00 93.94 573 ASP A O 1
ATOM 4454 N N . THR A 1 574 ? 3.158 8.711 19.675 1.00 95.94 574 THR A N 1
ATOM 4455 C CA . THR A 1 574 ? 2.046 9.595 20.067 1.00 95.94 574 THR A CA 1
ATOM 4456 C C . THR A 1 574 ? 1.006 8.903 20.941 1.00 95.94 574 THR A C 1
ATOM 4458 O O . THR A 1 574 ? 0.468 9.554 21.833 1.00 95.94 574 THR A O 1
ATOM 4461 N N . PHE A 1 575 ? 0.715 7.620 20.702 1.00 94.75 575 PHE A N 1
ATOM 4462 C CA . PHE A 1 575 ? -0.364 6.883 21.374 1.00 94.75 575 PHE A CA 1
ATOM 4463 C C . PHE A 1 575 ? 0.106 5.803 22.366 1.00 94.75 575 PHE A C 1
ATOM 4465 O O . PHE A 1 575 ? -0.737 5.095 22.909 1.00 94.75 575 PHE A O 1
ATOM 4472 N N . MET A 1 576 ? 1.411 5.679 22.626 1.00 91.06 576 MET A N 1
ATOM 4473 C CA . MET A 1 576 ? 1.963 4.754 23.629 1.00 91.06 576 MET A CA 1
ATOM 4474 C C . MET A 1 576 ? 1.823 5.322 25.043 1.00 91.06 576 MET A C 1
ATOM 4476 O O . MET A 1 576 ? 2.230 6.463 25.273 1.00 91.06 576 MET A O 1
ATOM 4480 N N . ASP A 1 577 ? 1.263 4.560 25.986 1.00 87.06 577 ASP A N 1
ATOM 4481 C CA . ASP A 1 577 ? 1.188 4.957 27.401 1.00 87.06 577 ASP A CA 1
ATOM 4482 C C . ASP A 1 577 ? 2.536 4.792 28.126 1.00 87.06 577 ASP A C 1
ATOM 4484 O O . ASP A 1 577 ? 3.397 4.017 27.708 1.00 87.06 577 ASP A O 1
ATOM 4488 N N . ASP A 1 578 ? 2.722 5.532 29.224 1.00 81.56 578 ASP A N 1
ATOM 4489 C CA . ASP A 1 578 ? 3.908 5.392 30.076 1.00 81.56 578 ASP A CA 1
ATOM 4490 C C . ASP A 1 578 ? 3.943 3.975 30.682 1.00 81.56 578 ASP A C 1
ATOM 4492 O O . ASP A 1 578 ? 2.969 3.544 31.304 1.00 81.56 578 ASP A O 1
ATOM 4496 N N . GLY A 1 579 ? 5.061 3.255 30.538 1.00 77.50 579 GLY A N 1
ATOM 4497 C CA . GLY A 1 579 ? 5.196 1.872 31.013 1.00 77.50 579 GLY A CA 1
ATOM 4498 C C . GLY A 1 579 ? 4.844 0.790 29.983 1.00 77.50 579 GLY A C 1
ATOM 4499 O O . GLY A 1 579 ? 5.046 -0.391 30.266 1.00 77.50 579 GLY A O 1
ATOM 4500 N N . GLU A 1 580 ? 4.356 1.158 28.791 1.00 81.88 580 GLU A N 1
ATOM 4501 C CA . GLU A 1 580 ? 4.097 0.225 27.680 1.00 81.88 580 GLU A CA 1
ATOM 4502 C C . GLU A 1 580 ? 5.333 -0.007 26.779 1.00 81.88 580 GLU A C 1
ATOM 4504 O O . GLU A 1 580 ? 5.216 -0.590 25.694 1.00 81.88 580 GLU A O 1
ATOM 4509 N N . GLU A 1 581 ? 6.535 0.434 27.176 1.00 80.81 581 GLU A N 1
ATOM 4510 C CA . GLU A 1 581 ? 7.740 0.333 26.335 1.00 80.81 581 GLU A CA 1
ATOM 4511 C C . GLU A 1 581 ? 8.158 -1.122 26.079 1.00 80.81 581 GLU A C 1
ATOM 4513 O O . GLU A 1 581 ? 8.702 -1.439 25.019 1.00 80.81 581 GLU A O 1
ATOM 4518 N N . GLU A 1 582 ? 7.891 -2.005 27.045 1.00 72.19 582 GLU A N 1
ATOM 4519 C CA . GLU A 1 582 ? 8.165 -3.444 26.960 1.00 72.19 582 GLU A CA 1
ATOM 4520 C C . GLU A 1 582 ? 6.947 -4.258 26.482 1.00 72.19 582 GLU A C 1
ATOM 4522 O O . GLU A 1 582 ? 7.082 -5.448 26.178 1.00 72.19 582 GLU A O 1
ATOM 4527 N N . GLU A 1 583 ? 5.763 -3.641 26.383 1.00 70.19 583 GLU A N 1
ATOM 4528 C CA . GLU A 1 583 ? 4.557 -4.308 25.894 1.00 70.19 583 GLU A CA 1
ATOM 4529 C C . GLU A 1 583 ? 4.573 -4.461 24.374 1.00 70.19 583 GLU A C 1
ATOM 4531 O O . GLU A 1 583 ? 5.035 -3.595 23.620 1.00 70.19 583 GLU A O 1
ATOM 4536 N N . THR A 1 584 ? 4.000 -5.565 23.888 1.00 68.38 584 THR A N 1
ATOM 4537 C CA . THR A 1 584 ? 3.794 -5.702 22.448 1.00 68.38 584 THR A CA 1
ATOM 4538 C C . THR A 1 584 ? 2.784 -4.651 21.990 1.00 68.38 584 THR A C 1
ATOM 4540 O O . THR A 1 584 ? 1.783 -4.407 22.662 1.00 68.38 584 THR A O 1
ATOM 4543 N N . VAL A 1 585 ? 2.997 -4.045 20.816 1.00 70.25 585 VAL A N 1
ATOM 4544 C CA . VAL A 1 585 ? 2.062 -3.053 20.238 1.00 70.25 585 VAL A CA 1
ATOM 4545 C C . VAL A 1 585 ? 0.642 -3.628 20.112 1.00 70.25 585 VAL A C 1
ATOM 4547 O O . VAL A 1 585 ? -0.356 -2.905 20.150 1.00 70.25 585 VAL A O 1
ATOM 4550 N N . PHE A 1 586 ? 0.525 -4.958 20.047 1.00 73.19 586 PHE A N 1
ATOM 4551 C CA . PHE A 1 586 ? -0.756 -5.638 20.022 1.00 73.19 586 PHE A CA 1
ATOM 4552 C C . PHE A 1 586 ? -1.509 -5.634 21.353 1.00 73.19 586 PHE A C 1
ATOM 4554 O O . PHE A 1 586 ? -2.728 -5.818 21.315 1.00 73.19 586 PHE A O 1
ATOM 4561 N N . ASP A 1 587 ? -0.849 -5.394 22.480 1.00 75.19 587 ASP A N 1
ATOM 4562 C CA . ASP A 1 587 ? -1.431 -5.445 23.825 1.00 75.19 587 ASP A CA 1
ATOM 4563 C C . ASP A 1 587 ? -1.737 -4.048 24.388 1.00 75.19 587 ASP A C 1
ATOM 4565 O O . ASP A 1 587 ? -2.757 -3.903 25.061 1.00 75.19 587 ASP A O 1
ATOM 4569 N N . ARG A 1 588 ? -1.039 -3.011 23.903 1.00 84.94 588 ARG A N 1
ATOM 4570 C CA . ARG A 1 588 ? -1.218 -1.587 24.265 1.00 84.94 588 ARG A CA 1
ATOM 4571 C C . ARG A 1 588 ? -2.654 -1.078 24.293 1.00 84.94 588 ARG A C 1
ATOM 4573 O O . ARG A 1 588 ? -3.460 -1.473 23.445 1.00 84.94 588 ARG A O 1
ATOM 4580 N N . ARG A 1 589 ? -2.985 -0.140 25.180 1.00 88.75 589 ARG A N 1
ATOM 4581 C CA . ARG A 1 589 ? -4.360 0.360 25.362 1.00 88.75 589 ARG A CA 1
ATOM 4582 C C . ARG A 1 589 ? -4.984 0.888 24.068 1.00 88.75 589 ARG A C 1
ATOM 4584 O O . ARG A 1 589 ? -6.067 0.430 23.690 1.00 88.75 589 ARG A O 1
ATOM 4591 N N . VAL A 1 590 ? -4.311 1.819 23.388 1.00 93.00 590 VAL A N 1
ATOM 4592 C CA . VAL A 1 590 ? -4.818 2.453 22.160 1.00 93.00 590 VAL A CA 1
ATOM 4593 C C . VAL A 1 590 ? -4.414 1.631 20.941 1.00 93.00 590 VAL A C 1
ATOM 4595 O O . VAL A 1 590 ? -3.245 1.557 20.568 1.00 93.00 590 VAL A O 1
ATOM 4598 N N . LYS A 1 591 ? -5.397 1.017 20.275 1.00 93.06 591 LYS A N 1
ATOM 4599 C CA . LYS A 1 591 ? -5.155 0.264 19.033 1.00 93.06 591 LYS A CA 1
ATOM 4600 C C . LYS A 1 591 ? -5.162 1.212 17.830 1.00 93.06 591 LYS A C 1
ATOM 4602 O O . LYS A 1 591 ? -6.096 1.992 17.682 1.00 93.06 591 LYS A O 1
ATOM 4607 N N . ILE A 1 592 ? -4.169 1.116 16.949 1.00 96.12 592 ILE A N 1
ATOM 4608 C CA . ILE A 1 592 ? -4.079 1.928 15.723 1.00 96.12 592 ILE A CA 1
ATOM 4609 C C . ILE A 1 592 ? -4.375 1.044 14.512 1.00 96.12 592 ILE A C 1
ATOM 4611 O O . ILE A 1 592 ? -3.822 -0.049 14.391 1.00 96.12 592 ILE A O 1
ATOM 4615 N N . VAL A 1 593 ? -5.255 1.509 13.624 1.00 97.75 593 VAL A N 1
ATOM 4616 C CA . VAL A 1 593 ? -5.641 0.795 12.401 1.00 97.75 593 VAL A CA 1
ATOM 4617 C C . VAL A 1 593 ? -5.404 1.692 11.178 1.00 97.75 593 VAL A C 1
ATOM 4619 O O . VAL A 1 593 ? -6.262 2.527 10.871 1.00 97.75 593 VAL A O 1
ATOM 4622 N N . PRO A 1 594 ? -4.245 1.563 10.498 1.00 97.56 594 PRO A N 1
ATOM 4623 C CA . PRO A 1 594 ? -3.960 2.278 9.253 1.00 97.56 594 PRO A CA 1
ATOM 4624 C C . PRO A 1 594 ? -4.723 1.711 8.049 1.00 97.56 594 PRO A C 1
ATOM 4626 O O . PRO A 1 594 ? -5.004 0.513 7.992 1.00 97.56 594 PRO A O 1
ATOM 4629 N N . SER A 1 595 ? -4.971 2.554 7.047 1.00 97.75 595 SER A N 1
ATOM 4630 C CA . SER A 1 595 ? -5.360 2.177 5.681 1.00 97.75 595 SER A CA 1
ATOM 4631 C C . SER A 1 595 ? -4.409 2.785 4.654 1.00 97.75 595 SER A C 1
ATOM 4633 O O . SER A 1 595 ? -3.842 3.846 4.891 1.00 97.75 595 SER A O 1
ATOM 4635 N N . LEU A 1 596 ? -4.248 2.121 3.507 1.00 96.69 596 LEU A N 1
ATOM 4636 C CA . LEU A 1 596 ? -3.309 2.535 2.461 1.00 96.69 596 LEU A CA 1
ATOM 4637 C C . LEU A 1 596 ? -3.879 3.656 1.591 1.00 96.69 596 LEU A C 1
ATOM 4639 O O . LEU A 1 596 ? -4.944 3.486 0.993 1.00 96.69 596 LEU A O 1
ATOM 4643 N N . GLY A 1 597 ? -3.144 4.765 1.507 1.00 97.38 597 GLY A N 1
ATOM 4644 C CA . GLY A 1 597 ? -3.451 5.903 0.654 1.00 97.38 597 GLY A CA 1
ATOM 4645 C C . GLY A 1 597 ? -2.940 5.775 -0.780 1.00 97.38 597 GLY A C 1
ATOM 4646 O O . GLY A 1 597 ? -2.045 4.985 -1.079 1.00 97.38 597 GLY A O 1
ATOM 4647 N N . ASN A 1 598 ? -3.508 6.552 -1.706 1.00 95.25 598 ASN A N 1
ATOM 4648 C CA . ASN A 1 598 ? -3.085 6.534 -3.113 1.00 95.25 598 ASN A CA 1
ATOM 4649 C C . ASN A 1 598 ? -1.768 7.300 -3.352 1.00 95.25 598 ASN A C 1
ATOM 4651 O O . ASN A 1 598 ? -1.138 7.152 -4.405 1.00 95.25 598 ASN A O 1
ATOM 4655 N N . ASN A 1 599 ? -1.339 8.105 -2.379 1.00 95.31 599 ASN A N 1
ATOM 4656 C CA . ASN A 1 599 ? -0.027 8.741 -2.336 1.00 95.31 599 ASN A CA 1
ATOM 4657 C C . ASN A 1 599 ? 1.032 7.897 -1.605 1.00 95.31 599 ASN A C 1
ATOM 4659 O O . ASN A 1 599 ? 2.220 8.157 -1.776 1.00 95.31 599 ASN A O 1
ATOM 4663 N N . ASP A 1 600 ? 0.627 6.852 -0.880 1.00 96.12 600 ASP A N 1
ATOM 4664 C CA . ASP A 1 600 ? 1.524 5.928 -0.164 1.00 96.12 600 ASP A CA 1
ATOM 4665 C C . ASP A 1 600 ? 2.129 4.840 -1.064 1.00 96.12 600 ASP A C 1
ATOM 4667 O O . ASP A 1 600 ? 2.742 3.882 -0.588 1.00 96.12 600 ASP A O 1
ATOM 4671 N N . VAL A 1 601 ? 1.934 4.956 -2.378 1.00 92.69 601 VAL A N 1
ATOM 4672 C CA . VAL A 1 601 ? 2.294 3.932 -3.357 1.00 92.69 601 VAL A CA 1
ATOM 4673 C C . VAL A 1 601 ? 3.071 4.536 -4.516 1.00 92.69 601 VAL A C 1
ATOM 4675 O O . VAL A 1 601 ? 2.883 5.696 -4.894 1.00 92.69 601 VAL A O 1
ATOM 4678 N N . TYR A 1 602 ? 3.957 3.726 -5.089 1.00 87.56 602 TYR A N 1
ATOM 4679 C CA . TYR A 1 602 ? 4.765 4.098 -6.241 1.00 87.56 602 TYR A CA 1
ATOM 4680 C C . TYR A 1 602 ? 4.546 3.136 -7.420 1.00 87.56 602 TYR A C 1
ATOM 4682 O O . TYR A 1 602 ? 4.721 1.927 -7.254 1.00 87.56 602 TYR A O 1
ATOM 4690 N N . PRO A 1 603 ? 4.287 3.640 -8.638 1.00 89.56 603 PRO A N 1
ATOM 4691 C CA . PRO A 1 603 ? 3.887 5.012 -8.965 1.00 89.56 603 PRO A CA 1
ATOM 4692 C C . PRO A 1 603 ? 2.561 5.422 -8.304 1.00 89.56 603 PRO A C 1
ATOM 4694 O O . PRO A 1 603 ? 1.780 4.567 -7.898 1.00 89.56 603 PRO A O 1
ATOM 4697 N N . HIS A 1 604 ? 2.291 6.728 -8.238 1.00 87.50 604 HIS A N 1
ATOM 4698 C CA . HIS A 1 604 ? 1.041 7.272 -7.694 1.00 87.50 604 HIS A CA 1
ATOM 4699 C C . HIS A 1 604 ? -0.200 6.547 -8.249 1.00 87.50 604 HIS A C 1
ATOM 4701 O O . HIS A 1 604 ? -0.286 6.315 -9.456 1.00 87.50 604 HIS A O 1
ATOM 4707 N N . ASN A 1 605 ? -1.151 6.208 -7.370 1.00 88.56 605 ASN A N 1
ATOM 4708 C CA . ASN A 1 605 ? -2.376 5.427 -7.630 1.00 88.56 605 ASN A CA 1
ATOM 4709 C C . ASN A 1 605 ? -2.182 3.965 -8.064 1.00 88.56 605 ASN A C 1
ATOM 4711 O O . ASN A 1 605 ? -3.126 3.179 -7.969 1.00 88.56 605 ASN A O 1
ATOM 4715 N N . LEU A 1 606 ? -1.002 3.584 -8.552 1.00 89.44 606 LEU A N 1
ATOM 4716 C CA . LEU A 1 606 ? -0.756 2.266 -9.116 1.00 89.44 606 LEU A CA 1
ATOM 4717 C C . LEU A 1 606 ? -0.398 1.291 -7.998 1.00 89.44 606 LEU A C 1
ATOM 4719 O O . LEU A 1 606 ? 0.705 1.322 -7.460 1.00 89.44 606 LEU A O 1
ATOM 4723 N N . PHE A 1 607 ? -1.326 0.382 -7.696 1.00 92.88 607 PHE A N 1
ATOM 4724 C CA . PHE A 1 607 ? -1.103 -0.684 -6.724 1.00 92.88 607 PHE A CA 1
ATOM 4725 C C . PHE A 1 607 ? -1.481 -2.040 -7.307 1.00 92.88 607 PHE A C 1
ATOM 4727 O O . PHE A 1 607 ? -2.637 -2.278 -7.667 1.00 92.88 607 PHE A O 1
ATOM 4734 N N . ALA A 1 608 ? -0.493 -2.928 -7.409 1.00 89.19 608 ALA A N 1
ATOM 4735 C CA . ALA A 1 608 ? -0.668 -4.275 -7.936 1.00 89.19 608 ALA A CA 1
ATOM 4736 C C . ALA A 1 608 ? -1.004 -5.271 -6.812 1.00 89.19 608 ALA A C 1
ATOM 4738 O O . ALA A 1 608 ? -0.454 -5.148 -5.715 1.00 89.19 608 ALA A O 1
ATOM 4739 N N . PRO A 1 609 ? -1.841 -6.293 -7.081 1.00 87.50 609 PRO A N 1
ATOM 4740 C CA . PRO A 1 609 ? -2.060 -7.378 -6.135 1.00 87.50 609 PRO A CA 1
ATOM 4741 C C . PRO A 1 609 ? -0.742 -8.091 -5.827 1.00 87.50 609 PRO A C 1
ATOM 4743 O O . PRO A 1 609 ? 0.073 -8.345 -6.718 1.00 87.50 609 PRO A O 1
ATOM 4746 N N . GLY A 1 610 ? -0.535 -8.401 -4.553 1.00 86.25 610 GLY A N 1
ATOM 4747 C CA . GLY A 1 610 ? 0.674 -9.038 -4.063 1.00 86.25 610 GLY A CA 1
ATOM 4748 C C . GLY A 1 610 ? 0.717 -10.556 -4.266 1.00 86.25 610 GLY A C 1
ATOM 4749 O O . GLY A 1 610 ? -0.258 -11.165 -4.716 1.00 86.25 610 GLY A O 1
ATOM 4750 N N . PRO A 1 611 ? 1.849 -11.191 -3.913 1.00 87.19 611 PRO A N 1
ATOM 4751 C CA . PRO A 1 611 ? 2.999 -10.581 -3.241 1.00 87.19 611 PRO A CA 1
ATOM 4752 C C . PRO A 1 611 ? 3.883 -9.762 -4.197 1.00 87.19 611 PRO A C 1
ATOM 4754 O O . PRO A 1 611 ? 4.404 -10.283 -5.184 1.00 87.19 611 PRO A O 1
ATOM 4757 N N . THR A 1 612 ? 4.102 -8.483 -3.885 1.00 85.25 612 THR A N 1
ATOM 4758 C CA . THR A 1 612 ? 5.030 -7.587 -4.596 1.00 85.25 612 THR A CA 1
ATOM 4759 C C . THR A 1 612 ? 6.140 -7.098 -3.659 1.00 85.25 612 THR A C 1
ATOM 4761 O O . THR A 1 612 ? 6.119 -7.351 -2.457 1.00 85.25 612 THR A O 1
ATOM 4764 N N . LEU A 1 613 ? 7.160 -6.406 -4.183 1.00 85.31 613 LEU A N 1
ATOM 4765 C CA . LEU A 1 613 ? 8.132 -5.735 -3.305 1.00 85.31 613 LEU A CA 1
ATOM 4766 C C . LEU A 1 613 ? 7.444 -4.665 -2.449 1.00 85.31 613 LEU A C 1
ATOM 4768 O O . LEU A 1 613 ? 7.717 -4.575 -1.259 1.00 85.31 613 LEU A O 1
ATOM 4772 N N . GLN A 1 614 ? 6.501 -3.931 -3.036 1.00 88.25 614 GLN A N 1
ATOM 4773 C CA . GLN A 1 614 ? 5.773 -2.869 -2.358 1.00 88.25 614 GLN A CA 1
ATOM 4774 C C . GLN A 1 614 ? 4.904 -3.397 -1.207 1.00 88.25 614 GLN A C 1
ATOM 4776 O O . GLN A 1 614 ? 4.976 -2.850 -0.112 1.00 88.25 614 GLN A O 1
ATOM 4781 N N . THR A 1 615 ? 4.159 -4.497 -1.391 1.00 89.19 615 THR A N 1
ATOM 4782 C CA . THR A 1 615 ? 3.367 -5.107 -0.298 1.00 89.19 615 THR A CA 1
ATOM 4783 C C . THR A 1 615 ? 4.251 -5.618 0.837 1.00 89.19 615 THR A C 1
ATOM 4785 O O . THR A 1 615 ? 3.897 -5.477 2.007 1.00 89.19 615 THR A O 1
ATOM 4788 N N . ARG A 1 616 ? 5.432 -6.157 0.511 1.00 88.75 616 ARG A N 1
ATOM 4789 C CA . ARG A 1 616 ? 6.400 -6.646 1.502 1.00 88.75 616 ARG A CA 1
ATOM 4790 C C . ARG A 1 616 ? 7.045 -5.527 2.298 1.00 88.75 616 ARG A C 1
ATOM 4792 O O . ARG A 1 616 ? 7.212 -5.687 3.504 1.00 88.75 616 ARG A O 1
ATOM 4799 N N . GLU A 1 617 ? 7.437 -4.431 1.651 1.00 91.75 617 GLU A N 1
ATOM 4800 C CA . GLU A 1 617 ? 7.970 -3.272 2.371 1.00 91.75 617 GLU A CA 1
ATOM 4801 C C . GLU A 1 617 ? 6.878 -2.649 3.246 1.00 91.75 617 GLU A C 1
ATOM 4803 O O . GLU A 1 617 ? 7.095 -2.506 4.445 1.00 91.75 617 GLU A O 1
ATOM 4808 N N . LEU A 1 618 ? 5.665 -2.437 2.724 1.00 93.12 618 LEU A N 1
ATOM 4809 C CA . LEU A 1 618 ? 4.532 -1.963 3.531 1.00 93.12 618 LEU A CA 1
ATOM 4810 C C . LEU A 1 618 ? 4.246 -2.875 4.733 1.00 93.12 618 LEU A C 1
ATOM 4812 O O . LEU A 1 618 ? 4.035 -2.376 5.835 1.00 93.12 618 LEU A O 1
ATOM 4816 N N . TYR A 1 619 ? 4.310 -4.202 4.569 1.00 93.19 619 TYR A N 1
ATOM 4817 C CA . TYR A 1 619 ? 4.164 -5.130 5.695 1.00 93.19 619 TYR A CA 1
ATOM 4818 C C . TYR A 1 619 ? 5.248 -4.917 6.753 1.00 93.19 619 TYR A C 1
ATOM 4820 O O . TYR A 1 619 ? 4.941 -4.918 7.939 1.00 93.19 619 TYR A O 1
ATOM 4828 N N . LYS A 1 620 ? 6.514 -4.725 6.360 1.00 92.81 620 LYS A N 1
ATOM 4829 C CA . LYS A 1 620 ? 7.594 -4.477 7.329 1.00 92.81 620 LYS A CA 1
ATOM 4830 C C . LYS A 1 620 ? 7.357 -3.199 8.123 1.00 92.81 620 LYS A C 1
ATOM 4832 O O . LYS A 1 620 ? 7.587 -3.218 9.329 1.00 92.81 620 LYS A O 1
ATOM 4837 N N . ILE A 1 621 ? 6.904 -2.141 7.452 1.00 94.25 621 ILE A N 1
ATOM 4838 C CA . ILE A 1 621 ? 6.592 -0.848 8.066 1.00 94.25 621 ILE A CA 1
ATOM 4839 C C . ILE A 1 621 ? 5.408 -1.010 9.032 1.00 94.25 621 ILE A C 1
ATOM 4841 O O . ILE A 1 621 ? 5.453 -0.522 10.154 1.00 94.25 621 ILE A O 1
ATOM 4845 N N . TRP A 1 622 ? 4.360 -1.737 8.637 1.00 94.19 622 TRP A N 1
ATOM 4846 C CA . TRP A 1 622 ? 3.103 -1.848 9.395 1.00 94.19 622 TRP A CA 1
ATOM 4847 C C . TRP A 1 622 ? 2.987 -3.096 10.277 1.00 94.19 622 TRP A C 1
ATOM 4849 O O . TRP A 1 622 ? 1.923 -3.353 10.847 1.00 94.19 622 TRP A O 1
ATOM 4859 N N . ARG A 1 623 ? 4.057 -3.884 10.414 1.00 90.44 623 ARG A N 1
ATOM 4860 C CA . ARG A 1 623 ? 4.051 -5.183 11.115 1.00 90.44 623 ARG A CA 1
ATOM 4861 C C . ARG A 1 623 ? 3.541 -5.110 12.555 1.00 90.44 623 ARG A C 1
ATOM 4863 O O . ARG A 1 623 ? 3.044 -6.104 13.063 1.00 90.44 623 ARG A O 1
ATOM 4870 N N . ASP A 1 624 ? 3.672 -3.950 13.195 1.00 88.50 624 ASP A N 1
ATOM 4871 C CA . ASP A 1 624 ? 3.262 -3.732 14.584 1.00 88.50 624 ASP A CA 1
ATOM 4872 C C . ASP A 1 624 ? 1.747 -3.468 14.714 1.00 88.50 624 ASP A C 1
ATOM 4874 O O . ASP A 1 624 ? 1.180 -3.575 15.800 1.00 88.50 624 ASP A O 1
ATOM 4878 N N . PHE A 1 625 ? 1.062 -3.182 13.600 1.00 91.38 625 PHE A N 1
ATOM 4879 C CA . PHE A 1 625 ? -0.396 -3.022 13.536 1.00 91.38 625 PHE A CA 1
ATOM 4880 C C . PHE A 1 625 ? -1.106 -4.259 12.980 1.00 91.38 625 PHE A C 1
ATOM 4882 O O . PHE A 1 625 ? -2.267 -4.512 13.312 1.00 91.38 625 PHE A O 1
ATOM 4889 N N . ILE A 1 626 ? -0.414 -5.037 12.144 1.00 91.69 626 ILE A N 1
ATOM 4890 C CA . ILE A 1 626 ? -0.963 -6.200 11.443 1.00 91.69 626 ILE A CA 1
ATOM 4891 C C . ILE A 1 626 ? -0.766 -7.450 12.308 1.00 91.69 626 ILE A C 1
ATOM 4893 O O . ILE A 1 626 ? 0.378 -7.842 12.545 1.00 91.69 626 ILE A O 1
ATOM 4897 N N . PRO A 1 627 ? -1.841 -8.124 12.763 1.00 87.94 627 PRO A N 1
ATOM 4898 C CA . PRO A 1 627 ? -1.703 -9.374 13.506 1.00 87.94 627 PRO A CA 1
ATOM 4899 C C . PRO A 1 627 ? -0.880 -10.401 12.720 1.00 87.94 627 PRO A C 1
ATOM 4901 O O . PRO A 1 627 ? -1.069 -10.563 11.513 1.00 87.94 627 PRO A O 1
ATOM 4904 N N . THR A 1 628 ? 0.050 -11.086 13.389 1.00 82.81 628 THR A N 1
ATOM 4905 C CA . THR A 1 628 ? 1.055 -11.941 12.731 1.00 82.81 628 THR A CA 1
ATOM 4906 C C . THR A 1 628 ? 0.424 -13.050 11.886 1.00 82.81 628 THR A C 1
ATOM 4908 O O . THR A 1 628 ? 0.923 -13.370 10.810 1.00 82.81 628 THR A O 1
ATOM 4911 N N . GLU A 1 629 ? -0.707 -13.598 12.326 1.00 85.31 629 GLU A N 1
ATOM 4912 C CA . GLU A 1 629 ? -1.487 -14.605 11.605 1.00 85.31 629 GLU A CA 1
ATOM 4913 C C . GLU A 1 629 ? -2.080 -14.099 10.277 1.00 85.31 629 GLU A C 1
ATOM 4915 O O . GLU A 1 629 ? -2.469 -14.899 9.432 1.00 85.31 629 GLU A O 1
ATOM 4920 N N . GLN A 1 630 ? -2.115 -12.782 10.057 1.00 91.75 630 GLN A N 1
ATOM 4921 C CA . GLN A 1 630 ? -2.603 -12.152 8.829 1.00 91.75 630 GLN A CA 1
ATOM 4922 C C . GLN A 1 630 ? -1.479 -11.724 7.880 1.00 91.75 630 GLN A C 1
ATOM 4924 O O . GLN A 1 630 ? -1.780 -11.192 6.813 1.00 91.75 630 GLN A O 1
ATOM 4929 N N . MET A 1 631 ? -0.204 -11.987 8.203 1.00 89.25 631 MET A N 1
ATOM 4930 C CA . MET A 1 631 ? 0.951 -11.589 7.383 1.00 89.25 631 MET A CA 1
ATOM 4931 C C . MET A 1 631 ? 0.780 -11.945 5.902 1.00 89.25 631 MET A C 1
ATOM 4933 O O . MET A 1 631 ? 0.954 -11.096 5.034 1.00 89.25 631 MET A O 1
ATOM 4937 N N . HIS A 1 632 ? 0.424 -13.194 5.599 1.00 86.00 632 HIS A N 1
ATOM 4938 C CA . HIS A 1 632 ? 0.298 -13.667 4.219 1.00 86.00 632 HIS A CA 1
ATOM 4939 C C . HIS A 1 632 ? -0.917 -13.079 3.497 1.00 86.00 632 HIS A C 1
ATOM 4941 O O . HIS A 1 632 ? -0.867 -12.822 2.294 1.00 86.00 632 HIS A O 1
ATOM 4947 N N . THR A 1 633 ? -1.996 -12.826 4.235 1.00 88.44 633 THR A N 1
ATOM 4948 C CA . THR A 1 633 ? -3.181 -12.141 3.709 1.00 88.44 633 THR A CA 1
ATOM 4949 C C . THR A 1 633 ? -2.840 -10.691 3.363 1.00 88.44 633 THR A C 1
ATOM 4951 O O . THR A 1 633 ? -3.150 -10.222 2.266 1.00 88.44 633 THR A O 1
ATOM 4954 N N . PHE A 1 634 ? -2.114 -10.012 4.253 1.00 93.56 634 PHE A N 1
ATOM 4955 C CA . PHE A 1 634 ? -1.638 -8.659 4.020 1.00 93.56 634 PHE A CA 1
ATOM 4956 C C . PHE A 1 634 ? -0.634 -8.598 2.861 1.00 93.56 634 PHE A C 1
ATOM 4958 O O . PHE A 1 634 ? -0.769 -7.736 2.004 1.00 93.56 634 PHE A O 1
ATOM 4965 N N . ASP A 1 635 ? 0.321 -9.527 2.752 1.00 88.88 635 ASP A N 1
ATOM 4966 C CA . ASP A 1 635 ? 1.286 -9.524 1.638 1.00 88.88 635 ASP A CA 1
ATOM 4967 C C . ASP A 1 635 ? 0.598 -9.693 0.270 1.00 88.88 635 ASP A C 1
ATOM 4969 O O . ASP A 1 635 ? 1.073 -9.172 -0.732 1.00 88.88 635 ASP A O 1
ATOM 4973 N N . ARG A 1 636 ? -0.558 -10.366 0.199 1.00 87.12 636 ARG A N 1
ATOM 4974 C CA . ARG A 1 636 ? -1.344 -10.483 -1.046 1.00 87.12 636 ARG A CA 1
ATOM 4975 C C . ARG A 1 636 ? -2.198 -9.250 -1.337 1.00 87.12 636 ARG A C 1
ATOM 4977 O O . ARG A 1 636 ? -2.415 -8.906 -2.498 1.00 87.12 636 ARG A O 1
ATOM 4984 N N . GLY A 1 637 ? -2.738 -8.622 -0.299 1.00 90.75 637 GLY A N 1
ATOM 4985 C CA . GLY A 1 637 ? -3.849 -7.684 -0.429 1.00 90.75 637 GLY A CA 1
ATOM 4986 C C . GLY A 1 637 ? -3.607 -6.257 0.052 1.00 90.75 637 GLY A C 1
ATOM 4987 O O . GLY A 1 637 ? -4.293 -5.341 -0.395 1.00 90.75 637 GLY A O 1
ATOM 4988 N N . ALA A 1 638 ? -2.652 -6.064 0.956 1.00 95.62 638 ALA A N 1
ATOM 4989 C CA . ALA A 1 638 ? -2.532 -4.895 1.826 1.00 95.62 638 ALA A CA 1
ATOM 4990 C C . ALA A 1 638 ? -3.850 -4.557 2.558 1.00 95.62 638 ALA A C 1
ATOM 4992 O O . ALA A 1 638 ? -4.213 -3.397 2.720 1.00 95.62 638 ALA A O 1
ATOM 4993 N N . TYR A 1 639 ? -4.585 -5.592 2.973 1.00 95.75 639 TYR A N 1
ATOM 4994 C CA . TYR A 1 639 ? -5.796 -5.497 3.786 1.00 95.75 639 TYR A CA 1
ATOM 4995 C C . TYR A 1 639 ? -5.697 -6.451 4.978 1.00 95.75 639 TYR A C 1
ATOM 4997 O O . TYR A 1 639 ? -5.043 -7.494 4.897 1.00 95.75 639 TYR A O 1
ATOM 5005 N N . PHE A 1 640 ? -6.318 -6.082 6.095 1.00 96.69 640 PHE A N 1
ATOM 5006 C CA . PHE A 1 640 ? -6.300 -6.857 7.336 1.00 96.69 640 PHE A CA 1
ATOM 5007 C C . PHE A 1 640 ? -7.459 -6.444 8.252 1.00 96.69 640 PHE A C 1
ATOM 5009 O O . PHE A 1 640 ? -8.110 -5.418 8.046 1.00 96.69 640 PHE A O 1
ATOM 5016 N N . LEU A 1 641 ? -7.717 -7.240 9.287 1.00 95.81 641 LEU A N 1
ATOM 5017 C CA . LEU A 1 641 ? -8.634 -6.892 10.369 1.00 95.81 641 LEU A CA 1
ATOM 5018 C C . LEU A 1 641 ? -7.895 -6.735 11.692 1.00 95.81 641 LEU A C 1
ATOM 5020 O O . LEU A 1 641 ? -6.901 -7.416 11.958 1.00 95.81 641 LEU A O 1
ATOM 5024 N N . ARG A 1 642 ? -8.439 -5.887 12.562 1.00 93.69 642 ARG A N 1
ATOM 5025 C CA . ARG A 1 642 ? -7.959 -5.716 13.931 1.00 93.69 642 ARG A CA 1
ATOM 5026 C C . ARG A 1 642 ? -9.127 -5.679 14.905 1.00 93.69 642 ARG A C 1
ATOM 5028 O O . ARG A 1 642 ? -10.046 -4.879 14.735 1.00 93.69 642 ARG A O 1
ATOM 5035 N N . GLU A 1 643 ? -9.079 -6.506 15.950 1.00 91.69 643 GLU A N 1
ATOM 5036 C CA . GLU A 1 643 ? -9.988 -6.341 17.087 1.00 91.69 643 GLU A CA 1
ATOM 5037 C C . GLU A 1 643 ? -9.576 -5.106 17.890 1.00 91.69 643 GLU A C 1
ATOM 5039 O O . GLU A 1 643 ? -8.494 -5.062 18.479 1.00 91.69 643 GLU A O 1
ATOM 5044 N N . VAL A 1 644 ? -10.437 -4.092 17.900 1.00 93.12 644 VAL A N 1
ATOM 5045 C CA . VAL A 1 644 ? -10.209 -2.856 18.661 1.00 93.12 644 VAL A CA 1
ATOM 5046 C C . VAL A 1 644 ? -10.858 -2.940 20.042 1.00 93.12 644 VAL A C 1
ATOM 5048 O O . VAL A 1 644 ? -10.259 -2.512 21.032 1.00 93.12 644 VAL A O 1
ATOM 5051 N N . ILE A 1 645 ? -12.012 -3.613 20.133 1.00 88.44 645 ILE A N 1
ATOM 5052 C CA . ILE A 1 645 ? -12.629 -4.054 21.388 1.00 88.44 645 ILE A CA 1
ATOM 5053 C C . ILE A 1 645 ? -12.743 -5.586 21.333 1.00 88.44 645 ILE A C 1
ATOM 5055 O O . ILE A 1 645 ? -13.589 -6.096 20.590 1.00 88.44 645 ILE A O 1
ATOM 5059 N N . PRO A 1 646 ? -11.900 -6.323 22.081 1.00 83.44 646 PRO A N 1
ATOM 5060 C CA . PRO A 1 646 ? -11.804 -7.773 21.998 1.00 83.44 646 PRO A CA 1
ATOM 5061 C C . PRO A 1 646 ? -13.155 -8.481 22.102 1.00 83.44 646 PRO A C 1
ATOM 5063 O O . PRO A 1 646 ? -13.952 -8.193 22.998 1.00 83.44 646 PRO A O 1
ATOM 5066 N N . GLY A 1 647 ? -13.429 -9.389 21.166 1.00 81.12 647 GLY A N 1
ATOM 5067 C CA . GLY A 1 647 ? -14.670 -10.166 21.115 1.00 81.12 647 GLY A CA 1
ATOM 5068 C C . GLY A 1 647 ? -15.950 -9.358 20.849 1.00 81.12 647 GLY A C 1
ATOM 5069 O O . GLY A 1 647 ? -17.044 -9.912 20.972 1.00 81.12 647 GLY A O 1
ATOM 5070 N N . LYS A 1 648 ? -15.853 -8.062 20.513 1.00 87.44 648 LYS A N 1
ATOM 5071 C CA . LYS A 1 648 ? -17.014 -7.175 20.309 1.00 87.44 648 LYS A CA 1
ATOM 5072 C C . LYS A 1 648 ? -16.937 -6.350 19.028 1.00 87.44 648 LYS A C 1
ATOM 5074 O O . LYS A 1 648 ? -17.904 -6.339 18.268 1.00 87.44 648 LYS A O 1
ATOM 5079 N N . LEU A 1 649 ? -15.821 -5.659 18.793 1.00 94.31 649 LEU A N 1
ATOM 5080 C CA . LEU A 1 649 ? -15.670 -4.696 17.702 1.00 94.31 649 LEU A CA 1
ATOM 5081 C C . LEU A 1 649 ? -14.353 -4.899 16.963 1.00 94.31 649 LEU A C 1
ATOM 5083 O O . LEU A 1 649 ? -13.276 -4.899 17.568 1.00 94.31 649 LEU A O 1
ATOM 5087 N N . VAL A 1 650 ? -14.453 -4.983 15.641 1.00 97.00 650 VAL A N 1
ATOM 5088 C CA . VAL A 1 650 ? -13.306 -5.031 14.738 1.00 97.00 650 VAL A CA 1
ATOM 5089 C C . VAL A 1 650 ? -13.340 -3.872 13.749 1.00 97.00 650 VAL A C 1
ATOM 5091 O O . VAL A 1 650 ? -14.408 -3.397 13.357 1.00 97.00 650 VAL A O 1
ATOM 5094 N N . VAL A 1 651 ? -12.159 -3.445 13.319 1.00 98.50 651 VAL A N 1
ATOM 5095 C CA . VAL A 1 651 ? -11.991 -2.558 12.166 1.00 98.50 651 VAL A CA 1
ATOM 5096 C C . VAL A 1 651 ? -11.354 -3.374 11.049 1.00 98.50 651 VAL A C 1
ATOM 5098 O O . VAL A 1 651 ? -10.331 -4.028 11.261 1.00 98.50 651 VAL A O 1
ATOM 5101 N N . LEU A 1 652 ? -11.975 -3.362 9.872 1.00 98.44 652 LEU A N 1
ATOM 5102 C CA . LEU A 1 652 ? -11.427 -3.956 8.655 1.00 98.44 652 LEU A CA 1
ATOM 5103 C C . LEU A 1 652 ? -10.775 -2.842 7.839 1.00 98.44 652 LEU A C 1
ATOM 5105 O O . LEU A 1 652 ? -11.479 -1.983 7.307 1.00 98.44 652 LEU A O 1
ATOM 5109 N N . SER A 1 653 ? -9.447 -2.875 7.745 1.00 98.31 653 SER A N 1
ATOM 5110 C CA . SER A 1 653 ? -8.671 -2.011 6.858 1.00 98.31 653 SER A CA 1
ATOM 5111 C C . SER A 1 653 ? -8.611 -2.652 5.478 1.00 98.31 653 SER A C 1
ATOM 5113 O O . SER A 1 653 ? -8.052 -3.740 5.310 1.00 98.31 653 SER A O 1
ATOM 5115 N N . ILE A 1 654 ? -9.241 -2.007 4.498 1.00 97.06 654 ILE A N 1
ATOM 5116 C CA . ILE A 1 654 ? -9.349 -2.505 3.131 1.00 97.06 654 ILE A CA 1
ATOM 5117 C C . ILE A 1 654 ? -8.557 -1.638 2.157 1.00 97.06 654 ILE A C 1
ATOM 5119 O O . ILE A 1 654 ? -8.549 -0.409 2.230 1.00 97.06 654 ILE A O 1
ATOM 5123 N N . ASN A 1 655 ? -7.933 -2.293 1.181 1.00 97.38 655 ASN A N 1
ATOM 5124 C CA . ASN A 1 655 ? -7.192 -1.610 0.135 1.00 97.38 655 ASN A CA 1
ATOM 5125 C C . ASN A 1 655 ? -8.127 -1.145 -0.991 1.00 97.38 655 ASN A C 1
ATOM 5127 O O . ASN A 1 655 ? -8.366 -1.851 -1.974 1.00 97.38 655 ASN A O 1
ATOM 5131 N N . THR A 1 656 ? -8.654 0.069 -0.852 1.00 96.88 656 THR A N 1
ATOM 5132 C CA . THR A 1 656 ? -9.569 0.681 -1.829 1.00 96.88 656 THR A CA 1
ATOM 5133 C C . THR A 1 656 ? -8.914 1.013 -3.166 1.00 96.88 656 THR A C 1
ATOM 5135 O O . THR A 1 656 ? -9.631 1.275 -4.131 1.00 96.88 656 THR A O 1
ATOM 5138 N N . LEU A 1 657 ? -7.580 0.952 -3.278 1.00 96.62 657 LEU A N 1
ATOM 5139 C CA . LEU A 1 657 ? -6.903 1.107 -4.568 1.00 96.62 657 LEU A CA 1
ATOM 5140 C C . LEU A 1 657 ? -7.267 -0.005 -5.548 1.00 96.62 657 LEU A C 1
ATOM 5142 O O . LEU A 1 657 ? -7.076 0.193 -6.737 1.00 96.62 657 LEU A O 1
ATOM 5146 N N . TYR A 1 658 ? -7.822 -1.131 -5.089 1.00 96.06 658 TYR A N 1
ATOM 5147 C CA . TYR A 1 658 ? -8.369 -2.189 -5.948 1.00 96.06 658 TYR A CA 1
ATOM 5148 C C . TYR A 1 658 ? -9.773 -1.905 -6.497 1.00 96.06 658 TYR A C 1
ATOM 5150 O O . TYR A 1 658 ? -10.280 -2.666 -7.320 1.00 96.06 658 TYR A O 1
ATOM 5158 N N . TRP A 1 659 ? -10.415 -0.832 -6.036 1.00 95.00 659 TRP A N 1
ATOM 5159 C CA . TRP A 1 659 ? -11.688 -0.337 -6.568 1.00 95.00 659 TRP A CA 1
ATOM 5160 C C . TRP A 1 659 ? -11.530 0.988 -7.315 1.00 95.00 659 TRP A C 1
ATOM 5162 O O . TRP A 1 659 ? -12.452 1.403 -8.017 1.00 95.00 659 TRP A O 1
ATOM 5172 N N . PHE A 1 660 ? -10.389 1.653 -7.129 1.00 93.62 660 PHE A N 1
ATOM 5173 C CA . PHE A 1 660 ? -10.133 3.012 -7.580 1.00 93.62 660 PHE A CA 1
ATOM 5174 C C . PHE A 1 660 ? -9.980 3.089 -9.100 1.00 93.62 660 PHE A C 1
ATOM 5176 O O . PHE A 1 660 ? -9.142 2.390 -9.664 1.00 93.62 660 PHE A O 1
ATOM 5183 N N . GLN A 1 661 ? -10.749 3.978 -9.734 1.00 88.56 661 GLN A N 1
ATOM 5184 C CA . GLN A 1 661 ? -10.752 4.187 -11.188 1.00 88.56 661 GLN A CA 1
ATOM 5185 C C . GLN A 1 661 ? -9.415 4.699 -11.720 1.00 88.56 661 GLN A C 1
ATOM 5187 O O . GLN A 1 661 ? -9.055 4.417 -12.856 1.00 88.56 661 GLN A O 1
ATOM 5192 N N . SER A 1 662 ? -8.660 5.434 -10.900 1.00 85.94 662 SER A N 1
ATOM 5193 C CA . SER A 1 662 ? -7.348 5.956 -11.296 1.00 85.94 662 SER A CA 1
ATOM 5194 C C . SER A 1 662 ? -6.205 4.961 -11.080 1.00 85.94 662 SER A C 1
ATOM 5196 O O . SER A 1 662 ? -5.054 5.311 -11.338 1.00 85.94 662 SER A O 1
ATOM 5198 N N . ASN A 1 663 ? -6.480 3.746 -10.589 1.00 88.88 663 ASN A N 1
ATOM 5199 C CA . ASN A 1 663 ? -5.494 2.671 -10.594 1.00 88.88 663 ASN A CA 1
ATOM 5200 C C . ASN A 1 663 ? -5.574 1.942 -11.949 1.00 88.88 663 ASN A C 1
ATOM 5202 O O . ASN A 1 663 ? -6.533 1.206 -12.174 1.00 88.88 663 ASN A O 1
ATOM 5206 N N . PRO A 1 664 ? -4.562 2.074 -12.827 1.00 82.31 664 PRO A N 1
ATOM 5207 C CA . PRO A 1 664 ? -4.605 1.534 -14.190 1.00 82.31 664 PRO A CA 1
ATOM 5208 C C . PRO A 1 664 ? -4.570 -0.001 -14.257 1.00 82.31 664 PRO A C 1
ATOM 5210 O O . PRO A 1 664 ? -4.580 -0.570 -15.344 1.00 82.31 664 PRO A O 1
ATOM 5213 N N . LEU A 1 665 ? -4.453 -0.683 -13.115 1.00 83.50 665 LEU A N 1
ATOM 5214 C CA . LEU A 1 665 ? -4.482 -2.142 -13.020 1.00 83.50 665 LEU A CA 1
ATOM 5215 C C . LEU A 1 665 ? -5.883 -2.702 -12.744 1.00 83.50 665 LEU A C 1
ATOM 5217 O O . LEU A 1 665 ? -6.020 -3.924 -12.642 1.00 83.50 665 LEU A O 1
ATOM 5221 N N . ASN A 1 666 ? -6.895 -1.839 -12.605 1.00 83.06 666 ASN A N 1
ATOM 5222 C CA . ASN A 1 666 ? -8.274 -2.249 -12.382 1.00 83.06 666 ASN A CA 1
ATOM 5223 C C . ASN A 1 666 ? -9.201 -1.689 -13.458 1.00 83.06 666 ASN A C 1
ATOM 5225 O O . ASN A 1 666 ? -9.137 -0.508 -13.781 1.00 83.06 666 ASN A O 1
ATOM 5229 N N . ASP A 1 667 ? -10.137 -2.522 -13.904 1.00 79.69 667 ASP A N 1
ATOM 5230 C CA . ASP A 1 667 ? -11.186 -2.114 -14.849 1.00 79.69 667 ASP A CA 1
ATOM 5231 C C . ASP A 1 667 ? -12.593 -2.235 -14.240 1.00 79.69 667 ASP A C 1
ATOM 5233 O O . ASP A 1 667 ? -13.525 -1.519 -14.605 1.00 79.69 667 ASP A O 1
ATOM 5237 N N . ASN A 1 668 ? -12.789 -3.214 -13.351 1.00 87.75 668 ASN A N 1
ATOM 5238 C CA . ASN A 1 668 ? -14.065 -3.538 -12.713 1.00 87.75 668 ASN A CA 1
ATOM 5239 C C . ASN A 1 668 ? -13.855 -4.516 -11.544 1.00 87.75 668 ASN A C 1
ATOM 5241 O O . ASN A 1 668 ? -12.743 -4.959 -11.276 1.00 87.75 668 ASN A O 1
ATOM 5245 N N . CYS A 1 669 ? -14.943 -4.899 -10.874 1.00 90.31 669 CYS A N 1
ATOM 5246 C CA . CYS A 1 669 ? -14.923 -5.913 -9.818 1.00 90.31 669 CYS A CA 1
ATOM 5247 C C . CYS A 1 669 ? -15.653 -7.213 -10.190 1.00 90.31 669 CYS A C 1
ATOM 5249 O O . CYS A 1 669 ? -15.944 -8.020 -9.309 1.00 90.31 669 CYS A O 1
ATOM 5251 N N . ASP A 1 670 ? -15.980 -7.430 -11.466 1.00 85.56 670 ASP A N 1
ATOM 5252 C CA . ASP A 1 670 ? -16.788 -8.573 -11.917 1.00 85.56 670 ASP A CA 1
ATOM 5253 C C . ASP A 1 670 ? -15.935 -9.758 -12.395 1.00 85.56 670 ASP A C 1
ATOM 5255 O O . ASP A 1 670 ? -16.342 -10.910 -12.262 1.00 85.56 670 ASP A O 1
ATOM 5259 N N . SER A 1 671 ? -14.728 -9.503 -12.902 1.00 84.50 671 SER A N 1
ATOM 5260 C CA . SER A 1 671 ? -13.827 -10.554 -13.387 1.00 84.50 671 SER A CA 1
ATOM 5261 C C . SER A 1 671 ? -12.889 -11.078 -12.298 1.00 84.50 671 SER A C 1
ATOM 5263 O O . SER A 1 671 ? -12.226 -10.302 -11.618 1.00 84.50 671 SER A O 1
ATOM 5265 N N . ARG A 1 672 ? -12.721 -12.407 -12.229 1.00 84.50 672 ARG A N 1
ATOM 5266 C CA . ARG A 1 672 ? -11.767 -13.107 -11.339 1.00 84.50 672 ARG A CA 1
ATOM 5267 C C . ARG A 1 672 ? -10.325 -12.596 -11.421 1.00 84.50 672 ARG A C 1
ATOM 5269 O O . ARG A 1 672 ? -9.573 -12.659 -10.457 1.00 84.50 672 ARG A O 1
ATOM 5276 N N . LYS A 1 673 ? -9.927 -12.059 -12.577 1.00 83.25 673 LYS A N 1
ATOM 5277 C CA . LYS A 1 673 ? -8.574 -11.514 -12.778 1.00 83.25 673 LYS A CA 1
ATOM 5278 C C . LYS A 1 673 ? -8.360 -10.170 -12.080 1.00 83.25 673 LYS A C 1
ATOM 5280 O O . LYS A 1 673 ? -7.212 -9.784 -11.884 1.00 83.25 673 LYS A O 1
ATOM 5285 N N . GLN A 1 674 ? -9.437 -9.466 -11.742 1.00 87.94 674 GLN A N 1
ATOM 5286 C CA . GLN A 1 674 ? -9.377 -8.115 -11.205 1.00 87.94 674 GLN A CA 1
ATOM 5287 C C . GLN A 1 674 ? -9.021 -8.144 -9.711 1.00 87.94 674 GLN A C 1
ATOM 5289 O O . GLN A 1 674 ? -9.609 -8.926 -8.955 1.00 87.94 674 GLN A O 1
ATOM 5294 N N . PRO A 1 675 ? -8.110 -7.277 -9.240 1.00 90.62 675 PRO A N 1
ATOM 5295 C CA . PRO A 1 675 ? -7.777 -7.170 -7.818 1.00 90.62 675 PRO A CA 1
ATOM 5296 C C . PRO A 1 675 ? -9.001 -6.916 -6.927 1.00 90.62 675 PRO A C 1
ATOM 5298 O O . PRO A 1 675 ? -9.121 -7.505 -5.849 1.00 90.62 675 PRO A O 1
ATOM 5301 N N . GLY A 1 676 ? -9.960 -6.117 -7.410 1.00 92.00 676 GLY A N 1
ATOM 5302 C CA . GLY A 1 676 ? -11.213 -5.840 -6.709 1.00 92.00 676 GLY A CA 1
ATOM 5303 C C . GLY A 1 676 ? -12.069 -7.086 -6.452 1.00 92.00 676 GLY A C 1
ATOM 5304 O O . GLY A 1 676 ? -12.671 -7.197 -5.385 1.00 92.00 676 GLY A O 1
ATOM 5305 N N . TYR A 1 677 ? -12.070 -8.065 -7.368 1.00 91.31 677 TYR A N 1
ATOM 5306 C CA . TYR A 1 677 ? -12.761 -9.349 -7.176 1.00 91.31 677 TYR A CA 1
ATOM 5307 C C . TYR A 1 677 ? -12.149 -10.137 -6.011 1.00 91.31 677 TYR A C 1
ATOM 5309 O O . TYR A 1 677 ? -12.860 -10.611 -5.124 1.00 91.31 677 TYR A O 1
ATOM 5317 N N . LYS A 1 678 ? -10.814 -10.220 -5.963 1.00 89.88 678 LYS A N 1
ATOM 5318 C CA . LYS A 1 678 ? -10.083 -10.921 -4.894 1.00 89.88 678 LYS A CA 1
ATOM 5319 C C . LYS A 1 678 ? -10.299 -10.275 -3.528 1.00 89.88 678 LYS A C 1
ATOM 5321 O O . LYS A 1 678 ? -10.480 -10.984 -2.539 1.00 89.88 678 LYS A O 1
ATOM 5326 N N . LEU A 1 679 ? -10.340 -8.942 -3.475 1.00 94.19 679 LEU A N 1
ATOM 5327 C CA . LEU A 1 679 ? -10.700 -8.212 -2.259 1.00 94.19 679 LEU A CA 1
ATOM 5328 C C . LEU A 1 679 ? -12.113 -8.584 -1.778 1.00 94.19 679 LEU A C 1
ATOM 5330 O O . LEU A 1 679 ? -12.297 -8.820 -0.587 1.00 94.19 679 LEU A O 1
ATOM 5334 N N . PHE A 1 680 ? -13.097 -8.712 -2.676 1.00 94.50 680 PHE A N 1
ATOM 5335 C CA . PHE A 1 680 ? -14.443 -9.149 -2.285 1.00 94.50 680 PHE A CA 1
ATOM 5336 C C . PHE A 1 680 ? -14.496 -10.595 -1.778 1.00 94.50 680 PHE A C 1
ATOM 5338 O O . PHE A 1 680 ? -15.265 -10.870 -0.858 1.00 94.50 680 PHE A O 1
ATOM 5345 N N . LEU A 1 681 ? -13.678 -11.511 -2.310 1.00 90.88 681 LEU A N 1
ATOM 5346 C CA . LEU A 1 681 ? -13.577 -12.869 -1.759 1.00 90.88 681 LEU A CA 1
ATOM 5347 C C . LEU A 1 681 ? -13.069 -12.851 -0.312 1.00 90.88 681 LEU A C 1
ATOM 5349 O O . LEU A 1 681 ? -13.681 -13.462 0.567 1.00 90.88 681 LEU A O 1
ATOM 5353 N N . TRP A 1 682 ? -11.983 -12.117 -0.050 1.00 93.31 682 TRP A N 1
ATOM 5354 C CA . TRP A 1 682 ? -11.448 -11.968 1.304 1.00 93.31 682 TRP A CA 1
ATOM 5355 C C . TRP A 1 682 ? -12.455 -11.298 2.243 1.00 93.31 682 TRP A C 1
ATOM 5357 O O . TRP A 1 682 ? -12.700 -11.797 3.346 1.00 93.31 682 TRP A O 1
ATOM 5367 N N . LEU A 1 683 ? -13.073 -10.199 1.795 1.00 95.12 683 LEU A N 1
ATOM 5368 C CA . LEU A 1 683 ? -14.079 -9.468 2.559 1.00 95.12 683 LEU A CA 1
ATOM 5369 C C . LEU A 1 683 ? -15.247 -10.393 2.912 1.00 95.12 683 LEU A C 1
ATOM 5371 O O . LEU A 1 683 ? -15.691 -10.421 4.057 1.00 95.12 683 LEU A O 1
ATOM 5375 N N . GLY A 1 684 ? -15.691 -11.210 1.958 1.00 91.50 684 GLY A N 1
ATOM 5376 C CA . GLY A 1 684 ? -16.785 -12.144 2.160 1.00 91.50 684 GLY A CA 1
ATOM 5377 C C . GLY A 1 684 ? -16.480 -13.259 3.150 1.00 91.50 684 GLY A C 1
ATOM 5378 O O . GLY A 1 684 ? -17.299 -13.524 4.031 1.00 91.50 684 GLY A O 1
ATOM 5379 N N . ALA A 1 685 ? -15.308 -13.891 3.058 1.00 90.69 685 ALA A N 1
ATOM 5380 C CA . ALA A 1 685 ? -14.882 -14.889 4.040 1.00 90.69 685 ALA A CA 1
ATOM 5381 C C . ALA A 1 685 ? -14.767 -14.274 5.447 1.00 90.69 685 ALA A C 1
ATOM 5383 O O . ALA A 1 685 ? -15.269 -14.835 6.422 1.00 90.69 685 ALA A O 1
ATOM 5384 N N . THR A 1 686 ? -14.172 -13.084 5.533 1.00 93.62 686 THR A N 1
ATOM 5385 C CA . THR A 1 686 ? -13.922 -12.379 6.794 1.00 93.62 686 THR A CA 1
ATOM 5386 C C . THR A 1 686 ? -15.213 -11.924 7.472 1.00 93.62 686 THR A C 1
ATOM 5388 O O . THR A 1 686 ? -15.421 -12.203 8.650 1.00 93.62 686 THR A O 1
ATOM 5391 N N . LEU A 1 687 ? -16.130 -11.279 6.745 1.00 94.56 687 LEU A N 1
ATOM 5392 C CA . LEU A 1 687 ? -17.399 -10.813 7.314 1.00 94.56 687 LEU A CA 1
ATOM 5393 C C . LEU A 1 687 ? -18.288 -11.973 7.778 1.00 94.56 687 LEU A C 1
ATOM 5395 O O . LEU A 1 687 ? -18.993 -11.844 8.780 1.00 94.56 687 LEU A O 1
ATOM 5399 N N . LYS A 1 688 ? -18.255 -13.120 7.088 1.00 89.31 688 LYS A N 1
ATOM 5400 C CA . LYS A 1 688 ? -18.954 -14.336 7.541 1.00 89.31 688 LYS A CA 1
ATOM 5401 C C . LYS A 1 688 ? -18.411 -14.839 8.862 1.00 89.31 688 LYS A C 1
ATOM 5403 O O . LYS A 1 688 ? -19.192 -15.177 9.748 1.00 89.31 688 LYS A O 1
ATOM 5408 N N . GLU A 1 689 ? -17.093 -14.859 8.997 1.00 87.81 689 GLU A N 1
ATOM 5409 C CA . GLU A 1 689 ? -16.456 -15.249 10.244 1.00 87.81 689 GLU A CA 1
ATOM 5410 C C . GLU A 1 689 ? -16.781 -14.258 11.372 1.00 87.81 689 GLU A C 1
ATOM 5412 O O . GLU A 1 689 ? -17.127 -14.682 12.475 1.00 87.81 689 GLU A O 1
ATOM 5417 N N . CYS A 1 690 ? -16.795 -12.951 11.088 1.00 91.38 690 CYS A N 1
ATOM 5418 C CA . CYS A 1 690 ? -17.250 -11.933 12.038 1.00 91.38 690 CYS A CA 1
ATOM 5419 C C . CYS A 1 690 ? -18.700 -12.162 12.484 1.00 91.38 690 CYS A C 1
ATOM 5421 O O . CYS A 1 690 ? -18.973 -12.145 13.685 1.00 91.38 690 CYS A O 1
ATOM 5423 N N . ARG A 1 691 ? -19.621 -12.436 11.545 1.00 90.00 691 ARG A N 1
ATOM 5424 C CA . ARG A 1 691 ? -21.022 -12.763 11.856 1.00 90.00 691 ARG A CA 1
ATOM 5425 C C . ARG A 1 691 ? -21.121 -13.989 12.752 1.00 90.00 691 ARG A C 1
ATOM 5427 O O . ARG A 1 691 ? -21.815 -13.949 13.763 1.00 90.00 691 ARG A O 1
ATOM 5434 N N . ARG A 1 692 ? -20.398 -15.058 12.408 1.00 83.81 692 ARG A N 1
ATOM 5435 C CA . ARG A 1 692 ? -20.362 -16.304 13.183 1.00 83.81 692 ARG A CA 1
ATOM 5436 C C . ARG A 1 692 ? -19.917 -16.043 14.623 1.00 83.81 692 ARG A C 1
ATOM 5438 O O . ARG A 1 692 ? -20.534 -16.547 15.553 1.00 83.81 692 ARG A O 1
ATOM 5445 N N . ARG A 1 693 ? -18.905 -15.190 14.808 1.00 82.44 693 ARG A N 1
ATOM 5446 C CA . ARG A 1 693 ? -18.390 -14.767 16.121 1.00 82.44 693 ARG A CA 1
ATOM 5447 C C . ARG A 1 693 ? -19.258 -13.727 16.843 1.00 82.44 693 ARG A C 1
ATOM 5449 O O . ARG A 1 693 ? -18.983 -13.433 18.001 1.00 82.44 693 ARG A O 1
ATOM 5456 N N . GLY A 1 694 ? -20.287 -13.169 16.200 1.00 86.31 694 GLY A N 1
ATOM 5457 C CA . GLY A 1 694 ? -21.128 -12.111 16.769 1.00 86.31 694 GLY A CA 1
ATOM 5458 C C . GLY A 1 694 ? -20.437 -10.744 16.885 1.00 86.31 694 GLY A C 1
ATOM 5459 O O . GLY A 1 694 ? -20.844 -9.925 17.708 1.00 86.31 694 GLY A O 1
ATOM 5460 N N . LEU A 1 695 ? -19.394 -10.499 16.086 1.00 90.81 695 LEU A N 1
ATOM 5461 C CA . LEU A 1 695 ? -18.609 -9.261 16.093 1.00 90.81 695 LEU A CA 1
ATOM 5462 C C . LEU A 1 695 ? -19.289 -8.158 15.280 1.00 90.81 695 LEU A C 1
ATOM 5464 O O . LEU A 1 695 ? -19.938 -8.436 14.272 1.00 90.81 695 LEU A O 1
ATOM 5468 N N . LYS A 1 696 ? -19.093 -6.901 15.687 1.00 96.88 696 LYS A N 1
ATOM 5469 C CA . LYS A 1 696 ? -19.481 -5.709 14.918 1.00 96.88 696 LYS A CA 1
ATOM 5470 C C . LYS A 1 696 ? -18.282 -5.140 14.166 1.00 96.88 696 LYS A C 1
ATOM 5472 O O . LYS A 1 696 ? -17.141 -5.352 14.575 1.00 96.88 696 LYS A O 1
ATOM 5477 N N . VAL A 1 697 ? -18.539 -4.441 13.061 1.00 98.50 697 VAL A N 1
ATOM 5478 C CA . VAL A 1 697 ? -17.508 -4.050 12.089 1.00 98.50 697 VAL A CA 1
ATOM 5479 C C . VAL A 1 697 ? -17.600 -2.570 11.731 1.00 98.50 697 VAL A C 1
ATOM 5481 O O . VAL A 1 697 ? -18.649 -2.100 11.294 1.00 98.50 697 VAL A O 1
ATOM 5484 N N . TRP A 1 698 ? -16.467 -1.873 11.802 1.00 98.56 698 TRP A N 1
ATOM 5485 C CA . TRP A 1 698 ? -16.212 -0.668 11.008 1.00 98.56 698 TRP A CA 1
ATOM 5486 C C . TRP A 1 698 ? -15.384 -1.021 9.772 1.00 98.56 698 TRP A C 1
ATOM 5488 O O . TRP A 1 698 ? -14.395 -1.749 9.877 1.00 98.56 698 TRP A O 1
ATOM 5498 N N . LEU A 1 699 ? -15.766 -0.495 8.607 1.00 98.56 699 LEU A N 1
ATOM 5499 C CA . LEU A 1 699 ? -14.925 -0.541 7.410 1.00 98.56 699 LEU A CA 1
ATOM 5500 C C . LEU A 1 699 ? -14.052 0.715 7.345 1.00 98.56 699 LEU A C 1
ATOM 5502 O O . LEU A 1 699 ? -14.537 1.820 7.587 1.00 98.56 699 LEU A O 1
ATOM 5506 N N . SER A 1 700 ? -12.782 0.548 6.993 1.00 98.38 700 SER A N 1
ATOM 5507 C CA . SER A 1 700 ? -11.828 1.640 6.821 1.00 98.38 700 SER A CA 1
ATOM 5508 C C . SER A 1 700 ? -11.037 1.459 5.531 1.00 98.38 700 SER A C 1
ATOM 5510 O O . SER A 1 700 ? -10.614 0.353 5.211 1.00 98.38 700 SER A O 1
ATOM 5512 N N . GLY A 1 701 ? -10.845 2.545 4.794 1.00 97.75 701 GLY A N 1
ATOM 5513 C CA . GLY A 1 701 ? -9.954 2.617 3.641 1.00 97.75 701 GLY A CA 1
ATOM 5514 C C . GLY A 1 701 ? -9.686 4.073 3.281 1.00 97.75 701 GLY A C 1
ATOM 5515 O O . GLY A 1 701 ? -10.265 4.977 3.883 1.00 97.75 701 GLY A O 1
ATOM 5516 N N . HIS A 1 702 ? -8.824 4.324 2.302 1.00 98.00 702 HIS A N 1
ATOM 5517 C CA . HIS A 1 702 ? -8.480 5.697 1.938 1.00 98.00 702 HIS A CA 1
ATOM 5518 C C . HIS A 1 702 ? -9.481 6.311 0.950 1.00 98.00 702 HIS A C 1
ATOM 5520 O O . HIS A 1 702 ? -10.192 7.258 1.286 1.00 98.00 702 HIS A O 1
ATOM 5526 N N . VAL A 1 703 ? -9.579 5.737 -0.254 1.00 97.31 703 VAL A N 1
ATOM 5527 C CA . VAL A 1 703 ? -10.439 6.242 -1.331 1.00 97.31 703 VAL A CA 1
ATOM 5528 C C . VAL A 1 703 ? -11.892 5.841 -1.050 1.00 97.31 703 VAL A C 1
ATOM 5530 O O . VAL A 1 703 ? -12.200 4.648 -1.054 1.00 97.31 703 VAL A O 1
ATOM 5533 N N . PRO A 1 704 ? -12.820 6.794 -0.842 1.00 96.69 704 PRO A N 1
ATOM 5534 C CA . PRO A 1 704 ? -14.186 6.450 -0.475 1.00 96.69 704 PRO A CA 1
ATOM 5535 C C . PRO A 1 704 ? -14.937 5.751 -1.618 1.00 96.69 704 PRO A C 1
ATOM 5537 O O . PRO A 1 704 ? -14.740 6.111 -2.785 1.00 96.69 704 PRO A O 1
ATOM 5540 N N . PRO A 1 705 ? -15.854 4.812 -1.306 1.00 94.81 705 PRO A N 1
ATOM 5541 C CA . PRO A 1 705 ? -16.650 4.087 -2.287 1.00 94.81 705 PRO A CA 1
ATOM 5542 C C . PRO A 1 705 ? -17.794 4.960 -2.814 1.00 94.81 705 PRO A C 1
ATOM 5544 O O . PRO A 1 705 ? -18.963 4.755 -2.495 1.00 94.81 705 PRO A O 1
ATOM 5547 N N . ILE A 1 706 ? -17.451 5.969 -3.610 1.00 92.00 706 ILE A N 1
ATOM 5548 C CA . ILE A 1 706 ? -18.393 6.916 -4.216 1.00 92.00 706 ILE A CA 1
ATOM 5549 C C . ILE A 1 706 ? -18.296 6.865 -5.743 1.00 92.00 706 ILE A C 1
ATOM 5551 O O . ILE A 1 706 ? -17.220 6.547 -6.259 1.00 92.00 706 ILE A O 1
ATOM 5555 N N . PRO A 1 707 ? -19.366 7.239 -6.476 1.00 87.62 707 PRO A N 1
ATOM 5556 C CA . PRO A 1 707 ? -19.370 7.182 -7.936 1.00 87.62 707 PRO A CA 1
ATOM 5557 C C . PRO A 1 707 ? -18.213 7.908 -8.624 1.00 87.62 707 PRO A C 1
ATOM 5559 O O . PRO A 1 707 ? -17.735 7.464 -9.658 1.00 87.62 707 PRO A O 1
ATOM 5562 N N . LYS A 1 708 ? -17.726 8.988 -8.004 1.00 85.00 708 LYS A N 1
ATOM 5563 C CA . LYS A 1 708 ? -16.582 9.768 -8.483 1.00 85.00 708 LYS A CA 1
ATOM 5564 C C . LYS A 1 708 ? -15.264 8.988 -8.536 1.00 85.00 708 LYS A C 1
ATOM 5566 O O . LYS A 1 708 ? -14.393 9.350 -9.316 1.00 85.00 708 LYS A O 1
ATOM 5571 N N . ASN A 1 709 ? -15.082 8.022 -7.638 1.00 89.69 709 ASN A N 1
ATOM 5572 C CA . ASN A 1 709 ? -13.767 7.455 -7.361 1.00 89.69 709 ASN A CA 1
ATOM 5573 C C . ASN A 1 709 ? -13.646 5.997 -7.796 1.00 89.69 709 ASN A C 1
ATOM 5575 O O . ASN A 1 709 ? -12.569 5.572 -8.198 1.00 89.69 709 ASN A O 1
ATOM 5579 N N . ILE A 1 710 ? -14.703 5.198 -7.652 1.00 92.25 710 ILE A N 1
ATOM 5580 C CA . ILE A 1 710 ? -14.616 3.748 -7.854 1.00 92.25 710 ILE A CA 1
ATOM 5581 C C . ILE A 1 710 ? -15.461 3.283 -9.034 1.00 92.25 710 ILE A C 1
ATOM 5583 O O . ILE A 1 710 ? -16.457 3.914 -9.382 1.00 92.25 710 ILE A O 1
ATOM 5587 N N . HIS A 1 711 ? -15.091 2.157 -9.646 1.00 91.31 711 HIS A N 1
ATOM 5588 C CA . HIS A 1 711 ? -15.859 1.603 -10.765 1.00 91.31 711 HIS A CA 1
ATOM 5589 C C . HIS A 1 711 ? -17.290 1.231 -10.338 1.00 91.31 711 HIS A C 1
ATOM 5591 O O . HIS A 1 711 ? -17.513 0.735 -9.231 1.00 91.31 711 HIS A O 1
ATOM 5597 N N . HIS A 1 712 ? -18.261 1.408 -11.240 1.00 91.44 712 HIS A N 1
ATOM 5598 C CA . HIS A 1 712 ? -19.690 1.180 -10.972 1.00 91.44 712 HIS A CA 1
ATOM 5599 C C . HIS A 1 712 ? -20.000 -0.252 -10.494 1.00 91.44 712 HIS A C 1
ATOM 5601 O O . HIS A 1 712 ? -20.802 -0.443 -9.578 1.00 91.44 712 HIS A O 1
ATOM 5607 N N . SER A 1 713 ? -19.324 -1.265 -11.049 1.00 92.06 713 SER A N 1
ATOM 5608 C CA . SER A 1 713 ? -19.456 -2.665 -10.614 1.00 92.06 713 SER A CA 1
ATOM 5609 C C . SER A 1 713 ? -18.953 -2.875 -9.183 1.00 92.06 713 SER A C 1
ATOM 5611 O O . SER A 1 713 ? -19.606 -3.558 -8.392 1.00 92.06 713 SER A O 1
ATOM 5613 N N . CYS A 1 714 ? -17.839 -2.233 -8.820 1.00 94.94 714 CYS A N 1
ATOM 5614 C CA . CYS A 1 714 ? -17.306 -2.233 -7.463 1.00 94.94 714 CYS A CA 1
ATOM 5615 C C . CYS A 1 714 ? -18.274 -1.539 -6.498 1.00 94.94 714 CYS A C 1
ATOM 5617 O O . CYS A 1 714 ? -18.615 -2.133 -5.478 1.00 94.94 714 CYS A O 1
ATOM 5619 N N . TYR A 1 715 ? -18.782 -0.347 -6.851 1.00 95.69 715 TYR A N 1
ATOM 5620 C CA . TYR A 1 715 ? -19.755 0.418 -6.055 1.00 95.69 715 TYR A CA 1
ATOM 5621 C C . TYR A 1 715 ? -21.029 -0.381 -5.778 1.00 95.69 715 TYR A C 1
ATOM 5623 O O . TYR A 1 715 ? -21.498 -0.431 -4.640 1.00 95.69 715 TYR A O 1
ATOM 5631 N N . ALA A 1 716 ? -21.565 -1.051 -6.800 1.00 94.25 716 ALA A N 1
ATOM 5632 C CA . ALA A 1 716 ? -22.721 -1.925 -6.654 1.00 94.25 716 ALA A CA 1
ATOM 5633 C C . ALA A 1 716 ? -22.429 -3.077 -5.676 1.00 94.25 716 ALA A C 1
ATOM 5635 O O . ALA A 1 716 ? -23.197 -3.296 -4.740 1.00 94.25 716 ALA A O 1
ATOM 5636 N N . LYS A 1 717 ? -21.295 -3.775 -5.832 1.00 94.25 717 LYS A N 1
ATOM 5637 C CA . LYS A 1 717 ? -20.924 -4.883 -4.938 1.00 94.25 717 LYS A CA 1
ATOM 5638 C C . LYS A 1 717 ? -20.761 -4.423 -3.491 1.00 94.25 717 LYS A C 1
ATOM 5640 O O . LYS A 1 717 ? -21.369 -5.026 -2.611 1.00 94.25 717 LYS A O 1
ATOM 5645 N N . ILE A 1 718 ? -20.013 -3.350 -3.221 1.00 96.38 718 ILE A N 1
ATOM 5646 C CA . ILE A 1 718 ? -19.816 -2.892 -1.836 1.00 96.38 718 ILE A CA 1
ATOM 5647 C C . ILE A 1 718 ? -21.116 -2.376 -1.203 1.00 96.38 718 ILE A C 1
ATOM 5649 O O . ILE A 1 718 ? -21.362 -2.651 -0.034 1.00 96.38 718 ILE A O 1
ATOM 5653 N N . SER A 1 719 ? -21.995 -1.729 -1.977 1.00 96.31 719 SER A N 1
ATOM 5654 C CA . SER A 1 719 ? -23.318 -1.289 -1.508 1.00 96.31 719 SER A CA 1
ATOM 5655 C C . SER A 1 719 ? -24.173 -2.472 -1.046 1.00 96.31 719 SER A C 1
ATOM 5657 O O . SER A 1 719 ? -24.816 -2.413 0.001 1.00 96.31 719 SER A O 1
ATOM 5659 N N . VAL A 1 720 ? -24.132 -3.581 -1.788 1.00 93.69 720 VAL A N 1
ATOM 5660 C CA . VAL A 1 720 ? -24.822 -4.817 -1.411 1.00 93.69 720 VAL A CA 1
ATOM 5661 C C . VAL A 1 720 ? -24.139 -5.510 -0.226 1.00 93.69 720 VAL A C 1
ATOM 5663 O O . VAL A 1 720 ? -24.835 -5.956 0.678 1.00 93.69 720 VAL A O 1
ATOM 5666 N N . TRP A 1 721 ? -22.805 -5.554 -0.152 1.00 94.62 721 TRP A N 1
ATOM 5667 C CA . TRP A 1 721 ? -22.100 -6.090 1.026 1.00 94.62 721 TRP A CA 1
ATOM 5668 C C . TRP A 1 721 ? -22.427 -5.321 2.306 1.00 94.62 721 TRP A C 1
ATOM 5670 O O . TRP A 1 721 ? -22.684 -5.946 3.331 1.00 94.62 721 TRP A O 1
ATOM 5680 N N . MET A 1 722 ? -22.473 -3.988 2.250 1.00 96.25 722 MET A N 1
ATOM 5681 C CA . MET A 1 722 ? -22.886 -3.173 3.394 1.00 96.25 722 MET A CA 1
ATOM 5682 C C . MET A 1 722 ? -24.340 -3.446 3.789 1.00 96.25 722 MET A C 1
ATOM 5684 O O . MET A 1 722 ? -24.635 -3.566 4.978 1.00 96.25 722 MET A O 1
ATOM 5688 N N . HIS A 1 723 ? -25.229 -3.624 2.808 1.00 94.88 723 HIS A N 1
ATOM 5689 C CA . HIS A 1 723 ? -26.630 -3.932 3.064 1.00 94.88 723 HIS A CA 1
ATOM 5690 C C . HIS A 1 723 ? -26.833 -5.337 3.635 1.00 94.88 723 HIS A C 1
ATOM 5692 O O . HIS A 1 723 ? -27.477 -5.481 4.664 1.00 94.88 723 HIS A O 1
ATOM 5698 N N . GLU A 1 724 ? -26.288 -6.393 3.035 1.00 92.31 724 GLU A N 1
ATOM 5699 C CA . GLU A 1 724 ? -26.527 -7.770 3.497 1.00 92.31 724 GLU A CA 1
ATOM 5700 C C . GLU A 1 724 ? -25.768 -8.143 4.773 1.00 92.31 724 GLU A C 1
ATOM 5702 O O . GLU A 1 724 ? -25.986 -9.211 5.345 1.00 92.31 724 GLU A O 1
ATOM 5707 N N . TYR A 1 725 ? -24.901 -7.248 5.246 1.00 95.38 725 TYR A N 1
ATOM 5708 C CA . TYR A 1 725 ? -24.226 -7.329 6.539 1.00 95.38 725 TYR A CA 1
ATOM 5709 C C . TYR A 1 725 ? -24.632 -6.201 7.492 1.00 95.38 725 TYR A C 1
ATOM 5711 O O . TYR A 1 725 ? -23.914 -5.884 8.441 1.00 95.38 725 TYR A O 1
ATOM 5719 N N . ARG A 1 726 ? -25.827 -5.633 7.285 1.00 95.38 726 ARG A N 1
ATOM 5720 C CA . ARG A 1 726 ? -26.441 -4.603 8.141 1.00 95.38 726 ARG A CA 1
ATOM 5721 C C . ARG A 1 726 ? -26.733 -5.044 9.578 1.00 95.38 726 ARG A C 1
ATOM 5723 O O . ARG A 1 726 ? -27.020 -4.200 10.421 1.00 95.38 726 ARG A O 1
ATOM 5730 N N . ASP A 1 727 ? -26.647 -6.338 9.884 1.00 94.81 727 ASP A N 1
ATOM 5731 C CA . ASP A 1 727 ? -26.670 -6.896 11.243 1.00 94.81 727 ASP A CA 1
ATOM 5732 C C . ASP A 1 727 ? -25.378 -6.606 12.034 1.00 94.81 727 ASP A C 1
ATOM 5734 O O . ASP A 1 727 ? -25.390 -6.592 13.273 1.00 94.81 727 ASP A O 1
ATOM 5738 N N . LEU A 1 728 ? -24.259 -6.352 11.342 1.00 96.12 728 LEU A N 1
ATOM 5739 C CA . LEU A 1 728 ? -22.943 -6.193 11.969 1.00 96.12 728 LEU A CA 1
ATOM 5740 C C . LEU A 1 728 ? -22.119 -4.980 11.522 1.00 96.12 728 LEU A C 1
ATOM 5742 O O . LEU A 1 728 ? -21.352 -4.469 12.339 1.00 96.12 728 LEU A O 1
ATOM 5746 N N . ILE A 1 729 ? -22.256 -4.509 10.279 1.00 98.38 729 ILE A N 1
ATOM 5747 C CA . ILE A 1 729 ? -21.514 -3.348 9.770 1.00 98.38 729 ILE A CA 1
ATOM 5748 C C . ILE A 1 729 ? -22.145 -2.068 10.324 1.00 98.38 729 ILE A C 1
ATOM 5750 O O . ILE A 1 729 ? -23.330 -1.809 10.128 1.00 98.38 729 ILE A O 1
ATOM 5754 N N . ILE A 1 730 ? -21.332 -1.269 11.013 1.00 97.81 730 ILE A N 1
ATOM 5755 C CA . ILE A 1 730 ? -21.733 -0.002 11.633 1.00 97.81 730 ILE A CA 1
ATOM 5756 C C . ILE A 1 730 ? -21.692 1.141 10.604 1.00 97.81 730 ILE A C 1
ATOM 5758 O O . ILE A 1 730 ? -22.552 2.016 10.594 1.00 97.81 730 ILE A O 1
ATOM 5762 N N . GLY A 1 731 ? -20.701 1.116 9.714 1.00 95.75 731 GLY A N 1
ATOM 5763 C CA . GLY A 1 731 ? -20.490 2.122 8.679 1.00 95.75 731 GLY A CA 1
ATOM 5764 C C . GLY A 1 731 ? -19.097 2.007 8.064 1.00 95.75 731 GLY A C 1
ATOM 5765 O O . GLY A 1 731 ? -18.317 1.118 8.423 1.00 95.75 731 GLY A O 1
ATOM 5766 N N . GLY A 1 732 ? -18.788 2.908 7.131 1.00 96.62 732 GLY A N 1
ATOM 5767 C CA . GLY A 1 732 ? -17.448 3.055 6.558 1.00 96.62 732 GLY A CA 1
ATOM 5768 C C . GLY A 1 732 ? -16.865 4.442 6.816 1.00 96.62 732 GLY A C 1
ATOM 5769 O O . GLY A 1 732 ? -17.591 5.427 6.680 1.00 96.62 732 GLY A O 1
ATOM 5770 N N . VAL A 1 733 ? -15.577 4.518 7.151 1.00 97.88 733 VAL A N 1
ATOM 5771 C CA . VAL A 1 733 ? -14.831 5.773 7.350 1.00 97.88 733 VAL A CA 1
ATOM 5772 C C . VAL A 1 733 ? -13.685 5.894 6.342 1.00 97.88 733 VAL A C 1
ATOM 5774 O O . VAL A 1 733 ? -12.910 4.954 6.163 1.00 97.88 733 VAL A O 1
ATOM 5777 N N . TRP A 1 734 ? -13.599 7.050 5.677 1.00 98.00 734 TRP A N 1
ATOM 5778 C CA . TRP A 1 734 ? -12.742 7.270 4.505 1.00 98.00 734 TRP A CA 1
ATOM 5779 C C . TRP A 1 734 ? -12.095 8.668 4.494 1.00 98.00 734 TRP A C 1
ATOM 5781 O O . TRP A 1 734 ? -12.570 9.574 5.187 1.00 98.00 734 TRP A O 1
ATOM 5791 N N . GLY A 1 735 ? -11.051 8.850 3.677 1.00 96.12 735 GLY A N 1
ATOM 5792 C CA . GLY A 1 735 ? -10.311 10.110 3.489 1.00 96.12 735 GLY A CA 1
ATOM 5793 C C . GLY A 1 735 ? -10.353 10.620 2.043 1.00 96.12 735 GLY A C 1
ATOM 5794 O O . GLY A 1 735 ? -11.433 10.670 1.440 1.00 96.12 735 GLY A O 1
ATOM 5795 N N . HIS A 1 736 ? -9.187 10.985 1.490 1.00 95.75 736 HIS A N 1
ATOM 5796 C CA . HIS A 1 736 ? -8.903 11.294 0.073 1.00 95.75 736 HIS A CA 1
ATOM 5797 C C . HIS A 1 736 ? -9.525 12.585 -0.490 1.00 95.75 736 HIS A C 1
ATOM 5799 O O . HIS A 1 736 ? -8.916 13.349 -1.240 1.00 95.75 736 HIS A O 1
ATOM 5805 N N . MET A 1 737 ? -10.796 12.846 -0.186 1.00 92.56 737 MET A N 1
ATOM 5806 C CA . MET A 1 737 ? -11.549 13.951 -0.786 1.00 92.56 737 MET A CA 1
ATOM 5807 C C . MET A 1 737 ? -11.228 15.306 -0.146 1.00 92.56 737 MET A C 1
ATOM 5809 O O . MET A 1 737 ? -11.570 16.347 -0.720 1.00 92.56 737 MET A O 1
ATOM 5813 N N . ASN A 1 738 ? -10.589 15.306 1.025 1.00 93.56 738 ASN A N 1
ATOM 5814 C CA . ASN A 1 738 ? -10.268 16.477 1.843 1.00 93.56 738 ASN A CA 1
ATOM 5815 C C . ASN A 1 738 ? -11.479 17.356 2.193 1.00 93.56 738 ASN A C 1
ATOM 5817 O O . ASN A 1 738 ? -11.300 18.520 2.525 1.00 93.56 738 ASN A O 1
ATOM 5821 N N . ILE A 1 739 ? -12.704 16.838 2.098 1.00 93.69 739 ILE A N 1
ATOM 5822 C CA . ILE A 1 739 ? -13.943 17.546 2.441 1.00 93.69 739 ILE A CA 1
ATOM 5823 C C . ILE A 1 739 ? -14.775 16.688 3.385 1.00 93.69 739 ILE A C 1
ATOM 5825 O O . ILE A 1 739 ? -14.760 15.465 3.294 1.00 93.69 739 ILE A O 1
ATOM 5829 N N . ASP A 1 740 ? -15.497 17.340 4.288 1.00 95.19 740 ASP A N 1
ATOM 5830 C CA . ASP A 1 740 ? -16.353 16.678 5.268 1.00 95.19 740 ASP A CA 1
ATOM 5831 C C . ASP A 1 740 ? -17.764 16.466 4.708 1.00 95.19 740 ASP A C 1
ATOM 5833 O O . ASP A 1 740 ? -18.569 17.398 4.629 1.00 95.19 740 ASP A O 1
ATOM 5837 N N . HIS A 1 741 ? -18.074 15.233 4.305 1.00 95.44 741 HIS A N 1
ATOM 5838 C CA . HIS A 1 741 ? -19.404 14.866 3.821 1.00 95.44 741 HIS A CA 1
ATOM 5839 C C . HIS A 1 741 ? -19.699 13.375 4.023 1.00 95.44 741 HIS A C 1
ATOM 5841 O O . HIS A 1 741 ? -18.910 12.609 4.572 1.00 95.44 741 HIS A O 1
ATOM 5847 N N . TRP A 1 742 ? -20.878 12.944 3.588 1.00 95.69 742 TRP A N 1
ATOM 5848 C CA . TRP A 1 742 ? -21.288 11.544 3.634 1.00 95.69 742 TRP A CA 1
ATOM 5849 C C . TRP A 1 742 ? -22.020 11.170 2.349 1.00 95.69 742 TRP A C 1
ATOM 5851 O O . TRP A 1 742 ? -22.495 12.042 1.625 1.00 95.69 742 TRP A O 1
ATOM 5861 N N . VAL A 1 743 ? -22.090 9.876 2.042 1.00 95.88 743 VAL A N 1
ATOM 5862 C CA . VAL A 1 743 ? -22.799 9.378 0.858 1.00 95.88 743 VAL A CA 1
ATOM 5863 C C . VAL A 1 743 ? -23.703 8.201 1.241 1.00 95.88 743 VAL A C 1
ATOM 5865 O O . VAL A 1 743 ? -23.208 7.233 1.825 1.00 95.88 743 VAL A O 1
ATOM 5868 N N . PRO A 1 744 ? -25.014 8.258 0.926 1.00 95.75 744 PRO A N 1
ATOM 5869 C CA . PRO A 1 744 ? -25.915 7.125 1.064 1.00 95.75 744 PRO A CA 1
ATOM 5870 C C . PRO A 1 744 ? -25.694 6.142 -0.083 1.00 95.75 744 PRO A C 1
ATOM 5872 O O . PRO A 1 744 ? -25.719 6.511 -1.255 1.00 95.75 744 PRO A O 1
ATOM 5875 N N . MET A 1 745 ? -25.523 4.876 0.259 1.00 95.62 745 MET A N 1
ATOM 5876 C CA . MET A 1 745 ? -25.351 3.774 -0.680 1.00 95.62 745 MET A CA 1
ATOM 5877 C C . MET A 1 745 ? -26.682 3.037 -0.807 1.00 95.62 745 MET A C 1
ATOM 5879 O O . MET A 1 745 ? -27.172 2.489 0.177 1.00 95.62 745 MET A O 1
ATOM 5883 N N . ASP A 1 746 ? -27.299 3.082 -1.990 1.00 93.75 746 ASP A N 1
ATOM 5884 C CA . ASP A 1 746 ? -28.637 2.529 -2.244 1.00 93.75 746 ASP A CA 1
ATOM 5885 C C . ASP A 1 746 ? -28.552 1.060 -2.685 1.00 93.75 746 ASP A C 1
ATOM 5887 O O . ASP A 1 746 ? -28.177 0.748 -3.820 1.00 93.75 746 ASP A O 1
ATOM 5891 N N . SER A 1 747 ? -28.926 0.156 -1.780 1.00 92.06 747 SER A N 1
ATOM 5892 C CA . SER A 1 747 ? -28.878 -1.292 -2.009 1.00 92.06 747 SER A CA 1
ATOM 5893 C C . SER A 1 747 ? -29.824 -1.776 -3.106 1.00 92.06 747 SER A C 1
ATOM 5895 O O . SER A 1 747 ? -29.476 -2.702 -3.834 1.00 92.06 747 SER A O 1
ATOM 5897 N N . VAL A 1 748 ? -30.985 -1.136 -3.287 1.00 88.19 748 VAL A N 1
ATOM 5898 C CA . VAL A 1 748 ? -31.965 -1.533 -4.310 1.00 88.19 748 VAL A CA 1
ATOM 5899 C C . VAL A 1 748 ? -31.403 -1.242 -5.697 1.00 88.19 748 VAL A C 1
ATOM 5901 O O . VAL A 1 748 ? -31.415 -2.114 -6.566 1.00 88.19 748 VAL A O 1
ATOM 5904 N N . LYS A 1 749 ? -30.826 -0.050 -5.899 1.00 88.44 749 LYS A N 1
ATOM 5905 C CA . LYS A 1 749 ? -30.152 0.306 -7.164 1.00 88.44 749 LYS A CA 1
ATOM 5906 C C . LYS A 1 749 ? -28.964 -0.606 -7.440 1.00 88.44 749 LYS A C 1
ATOM 5908 O O . LYS A 1 749 ? -28.762 -1.036 -8.576 1.00 88.44 749 LYS A O 1
ATOM 5913 N N . ALA A 1 750 ? -28.195 -0.924 -6.402 1.00 91.88 750 ALA A N 1
ATOM 5914 C CA . ALA A 1 750 ? -27.059 -1.828 -6.500 1.00 91.88 750 ALA A CA 1
ATOM 5915 C C . ALA A 1 750 ? -27.478 -3.255 -6.890 1.00 91.88 750 ALA A C 1
ATOM 5917 O O . ALA A 1 750 ? -26.886 -3.842 -7.797 1.00 91.88 750 ALA A O 1
ATOM 5918 N N . TRP A 1 751 ? -28.548 -3.786 -6.296 1.00 88.25 751 TRP A N 1
ATOM 5919 C CA . TRP A 1 751 ? -29.102 -5.086 -6.664 1.00 88.25 751 TRP A CA 1
ATOM 5920 C C . TRP A 1 751 ? -29.686 -5.106 -8.081 1.00 88.25 751 TRP A C 1
ATOM 5922 O O . TRP A 1 751 ? -29.400 -6.041 -8.831 1.00 88.25 751 TRP A O 1
ATOM 5932 N N . LYS A 1 752 ? -30.438 -4.073 -8.492 1.00 86.75 752 LYS A N 1
ATOM 5933 C CA . LYS A 1 752 ? -30.946 -3.929 -9.873 1.00 86.75 752 LYS A CA 1
ATOM 5934 C C . LYS A 1 752 ? -29.801 -3.894 -10.894 1.00 86.75 752 LYS A C 1
ATOM 5936 O O . LYS A 1 752 ? -29.860 -4.574 -11.917 1.00 86.75 752 LYS A O 1
ATOM 5941 N N . SER A 1 753 ? -28.730 -3.173 -10.574 1.00 88.25 753 SER A N 1
ATOM 5942 C CA . SER A 1 753 ? -27.495 -3.097 -11.362 1.00 88.25 753 SER A CA 1
ATOM 5943 C C . SER A 1 753 ? -26.809 -4.468 -11.507 1.00 88.25 753 SER A C 1
ATOM 5945 O O . SER A 1 753 ? -26.541 -4.918 -12.622 1.00 88.25 753 SER A O 1
ATOM 5947 N N . ILE A 1 754 ? -26.622 -5.201 -10.402 1.00 86.19 754 ILE A N 1
ATOM 5948 C CA . ILE A 1 754 ? -26.075 -6.570 -10.420 1.00 86.19 754 ILE A CA 1
ATOM 5949 C C . ILE A 1 754 ? -26.977 -7.516 -11.225 1.00 86.19 754 ILE A C 1
ATOM 5951 O O . ILE A 1 754 ? -26.480 -8.258 -12.072 1.00 86.19 754 ILE A O 1
ATOM 5955 N N . LYS A 1 755 ? -28.300 -7.470 -11.016 1.00 81.31 755 LYS A N 1
ATOM 5956 C CA . LYS A 1 755 ? -29.279 -8.277 -11.761 1.00 81.31 755 LYS A CA 1
ATOM 5957 C C . LYS A 1 755 ? -29.146 -8.065 -13.266 1.00 81.31 755 LYS A C 1
ATOM 5959 O O . LYS A 1 755 ? -29.059 -9.038 -14.013 1.00 81.31 755 LYS A O 1
ATOM 5964 N N . LYS A 1 756 ? -29.101 -6.804 -13.704 1.00 83.06 756 LYS A N 1
ATOM 5965 C CA . LYS A 1 756 ? -28.959 -6.431 -15.115 1.00 83.06 756 LYS A CA 1
ATOM 5966 C C . LYS A 1 756 ? -27.679 -7.007 -15.723 1.00 83.06 756 LYS A C 1
ATOM 5968 O O . LYS A 1 756 ? -27.735 -7.586 -16.806 1.00 83.06 756 LYS A O 1
ATOM 5973 N N . ARG A 1 757 ? -26.546 -6.918 -15.016 1.00 82.19 757 ARG A N 1
ATOM 5974 C CA . ARG A 1 757 ? -25.272 -7.497 -15.478 1.00 82.19 757 ARG A CA 1
ATOM 5975 C C . ARG A 1 757 ? -25.298 -9.027 -15.529 1.00 82.19 757 ARG A C 1
ATOM 5977 O O . ARG A 1 757 ? -24.825 -9.601 -16.504 1.00 82.19 757 ARG A O 1
ATOM 5984 N N . LEU A 1 758 ? -25.894 -9.694 -14.537 1.00 76.81 758 LEU A N 1
ATOM 5985 C CA . LEU A 1 758 ? -26.023 -11.159 -14.528 1.00 76.81 758 LEU A CA 1
ATOM 5986 C C . LEU A 1 758 ? -26.915 -11.678 -15.666 1.00 76.81 758 LEU A C 1
ATOM 5988 O O . LEU A 1 758 ? -26.570 -12.680 -16.291 1.00 76.81 758 LEU A O 1
ATOM 5992 N N . LEU A 1 759 ? -28.022 -10.985 -15.960 1.00 76.38 759 LEU A N 1
ATOM 5993 C CA . LEU A 1 759 ? -28.878 -11.269 -17.118 1.00 76.38 759 LEU A CA 1
ATOM 5994 C C . LEU A 1 759 ? -28.102 -11.108 -18.432 1.00 76.38 759 LEU A C 1
ATOM 5996 O O . LEU A 1 759 ? -28.106 -12.015 -19.261 1.00 76.38 759 LEU A O 1
ATOM 6000 N N . ALA A 1 760 ? -27.377 -9.996 -18.596 1.00 76.75 760 ALA A N 1
ATOM 6001 C CA . ALA A 1 760 ? -26.559 -9.747 -19.784 1.00 76.75 760 ALA A CA 1
ATOM 6002 C C . ALA A 1 760 ? -25.450 -10.799 -19.976 1.00 76.75 760 ALA A C 1
ATOM 6004 O O . ALA A 1 760 ? -25.141 -11.177 -21.104 1.00 76.75 760 ALA A O 1
ATOM 6005 N N . ALA A 1 761 ? -24.884 -11.315 -18.882 1.00 71.56 761 ALA A N 1
ATOM 6006 C CA . ALA A 1 761 ? -23.879 -12.376 -18.902 1.00 71.56 761 ALA A CA 1
ATOM 6007 C C . ALA A 1 761 ? -24.458 -13.789 -19.132 1.00 71.56 761 ALA A C 1
ATOM 6009 O O . ALA A 1 761 ? -23.699 -14.758 -19.158 1.00 71.56 761 ALA A O 1
ATOM 6010 N N . GLY A 1 762 ? -25.785 -13.942 -19.256 1.00 67.06 762 GLY A N 1
ATOM 6011 C CA . GLY A 1 762 ? -26.447 -15.249 -19.359 1.00 67.06 762 GLY A CA 1
ATOM 6012 C C . GLY A 1 762 ? -26.326 -16.104 -18.091 1.00 67.06 762 GLY A C 1
ATOM 6013 O O . GLY A 1 762 ? -26.524 -17.317 -18.135 1.00 67.06 762 GLY A O 1
ATOM 6014 N N . ALA A 1 763 ? -25.977 -15.486 -16.959 1.00 62.41 763 ALA A N 1
ATOM 6015 C CA . ALA A 1 763 ? -25.811 -16.144 -15.666 1.00 62.41 763 ALA A CA 1
ATOM 6016 C C . ALA A 1 763 ? -27.130 -16.240 -14.871 1.00 62.41 763 ALA A C 1
ATOM 6018 O O . ALA A 1 763 ? -27.131 -16.751 -13.751 1.00 62.41 763 ALA A O 1
ATOM 6019 N N . TRP A 1 764 ? -28.242 -15.748 -15.433 1.00 61.38 764 TRP A N 1
ATOM 6020 C CA . TRP A 1 764 ? -29.572 -15.717 -14.819 1.00 61.38 764 TRP A CA 1
ATOM 6021 C C . TRP A 1 764 ? -30.685 -15.876 -15.870 1.00 61.38 764 TRP A C 1
ATOM 6023 O O . TRP A 1 764 ? -30.512 -15.447 -17.008 1.00 61.38 764 TRP A O 1
ATOM 6033 N N . ASP A 1 765 ? -31.821 -16.460 -15.476 1.00 58.66 765 ASP A N 1
ATOM 6034 C CA . ASP A 1 765 ? -33.037 -16.628 -16.293 1.00 58.66 765 ASP A CA 1
ATOM 6035 C C . ASP A 1 765 ? -34.160 -15.731 -15.738 1.00 58.66 765 ASP A C 1
ATOM 6037 O O . ASP A 1 765 ? -34.349 -15.647 -14.520 1.00 58.66 765 ASP A O 1
ATOM 6041 N N . GLU A 1 766 ? -34.913 -15.065 -16.617 1.00 55.53 766 GLU A N 1
ATOM 6042 C CA . GLU A 1 766 ? -36.051 -14.201 -16.269 1.00 55.53 766 GLU A CA 1
ATOM 6043 C C . GLU A 1 766 ? -37.159 -14.945 -15.505 1.00 55.53 766 GLU A C 1
ATOM 6045 O O . GLU A 1 766 ? -37.936 -14.314 -14.787 1.00 55.53 766 GLU A O 1
ATOM 6050 N N . SER A 1 767 ? -37.213 -16.281 -15.591 1.00 48.97 767 SER A N 1
ATOM 6051 C CA . SER A 1 767 ? -38.180 -17.101 -14.850 1.00 48.97 767 SER A CA 1
ATOM 6052 C C . SER A 1 767 ? -37.901 -17.226 -13.344 1.00 48.97 767 SER A C 1
ATOM 6054 O O . SER A 1 767 ? -38.764 -17.710 -12.609 1.00 48.97 767 SER A O 1
ATOM 6056 N N . ASN A 1 768 ? -36.712 -16.838 -12.863 1.00 50.72 768 ASN A N 1
ATOM 6057 C CA . ASN A 1 768 ? -36.328 -16.943 -11.453 1.00 50.72 768 ASN A CA 1
ATOM 6058 C C . ASN A 1 768 ? -36.589 -15.625 -10.705 1.00 50.72 768 ASN A C 1
ATOM 6060 O O . ASN A 1 768 ? -36.057 -14.572 -11.066 1.00 50.72 768 ASN A O 1
ATOM 6064 N N . HIS A 1 769 ? -37.373 -15.687 -9.622 1.00 54.91 769 HIS A N 1
ATOM 6065 C CA . HIS A 1 769 ? -37.590 -14.547 -8.728 1.00 54.91 769 HIS A CA 1
ATOM 6066 C C . HIS A 1 769 ? -36.250 -14.105 -8.122 1.00 54.91 769 HIS A C 1
ATOM 6068 O O . HIS A 1 769 ? -35.522 -14.918 -7.551 1.00 54.91 769 HIS A O 1
ATOM 6074 N N . PHE A 1 770 ? -35.893 -12.832 -8.299 1.00 56.72 770 PHE A N 1
ATOM 6075 C CA . PHE A 1 770 ? -34.601 -12.318 -7.857 1.00 56.72 770 PHE A CA 1
ATOM 6076 C C . PHE A 1 770 ? -34.676 -12.011 -6.348 1.00 56.72 770 PHE A C 1
ATOM 6078 O O . PHE A 1 770 ? -35.518 -11.210 -5.955 1.00 56.72 770 PHE A O 1
ATOM 6085 N N . PRO A 1 771 ? -33.842 -12.626 -5.495 1.00 57.50 771 PRO A N 1
ATOM 6086 C CA . PRO A 1 771 ? -34.192 -12.827 -4.088 1.00 57.50 771 PRO A CA 1
ATOM 6087 C C . PRO A 1 771 ? -33.928 -11.640 -3.132 1.00 57.50 771 PRO A C 1
ATOM 6089 O O . PRO A 1 771 ? -33.892 -11.849 -1.923 1.00 57.50 771 PRO A O 1
ATOM 6092 N N . PHE A 1 772 ? -33.742 -10.401 -3.612 1.00 63.28 772 PHE A N 1
ATOM 6093 C CA . PHE A 1 772 ? -33.568 -9.246 -2.708 1.00 63.28 772 PHE A CA 1
ATOM 6094 C C . PHE A 1 772 ? -34.904 -8.631 -2.287 1.00 63.28 772 PHE A C 1
ATOM 6096 O O . PHE A 1 772 ? -35.924 -8.781 -2.958 1.00 63.28 772 PHE A O 1
ATOM 6103 N N . ILE A 1 773 ? -34.876 -7.894 -1.175 1.00 61.59 773 ILE A N 1
ATOM 6104 C CA . ILE A 1 773 ? -36.020 -7.115 -0.701 1.00 61.59 773 ILE A CA 1
ATOM 6105 C C . ILE A 1 773 ? -36.223 -5.934 -1.650 1.00 61.59 773 ILE A C 1
ATOM 6107 O O . ILE A 1 773 ? -35.582 -4.889 -1.518 1.00 61.59 773 ILE A O 1
ATOM 6111 N N . ASP A 1 774 ? -37.107 -6.108 -2.628 1.00 63.53 774 ASP A N 1
ATOM 6112 C CA . ASP A 1 774 ? -37.546 -5.016 -3.483 1.00 63.53 774 ASP A CA 1
ATOM 6113 C C . ASP A 1 774 ? -38.540 -4.140 -2.711 1.00 63.53 774 ASP A C 1
ATOM 6115 O O . ASP A 1 774 ? -39.752 -4.363 -2.728 1.00 63.53 774 ASP A O 1
ATOM 6119 N N . TYR A 1 775 ? -38.011 -3.150 -1.985 1.00 57.69 775 TYR A N 1
ATOM 6120 C CA . TYR A 1 775 ? -38.816 -2.171 -1.246 1.00 57.69 775 TYR A CA 1
ATOM 6121 C C . TYR A 1 775 ? -39.806 -1.420 -2.150 1.00 57.69 775 TYR A C 1
ATOM 6123 O O . TYR A 1 775 ? -40.786 -0.879 -1.640 1.00 57.69 775 TYR A O 1
ATOM 6131 N N . ASP A 1 776 ? -39.588 -1.406 -3.471 1.00 57.78 776 ASP A N 1
ATOM 6132 C CA . ASP A 1 776 ? -40.512 -0.792 -4.421 1.00 57.78 776 ASP A CA 1
ATOM 6133 C C . ASP A 1 776 ? -41.790 -1.654 -4.615 1.00 57.78 776 ASP A C 1
ATOM 6135 O O . ASP A 1 776 ? -42.849 -1.105 -4.901 1.00 57.78 776 ASP A O 1
ATOM 6139 N N . GLN A 1 777 ? -41.751 -2.979 -4.379 1.00 53.25 777 GLN A N 1
ATOM 6140 C CA . GLN A 1 777 ? -42.918 -3.886 -4.482 1.00 53.25 777 GLN A CA 1
ATOM 6141 C C . GLN A 1 777 ? -43.743 -4.008 -3.189 1.00 53.25 777 GLN A C 1
ATOM 6143 O O . GLN A 1 777 ? -44.901 -4.425 -3.228 1.00 53.25 777 GLN A O 1
ATOM 6148 N N . MET A 1 778 ? -43.198 -3.620 -2.028 1.00 51.19 778 MET A N 1
ATOM 6149 C CA . MET A 1 778 ? -43.966 -3.599 -0.769 1.00 51.19 778 MET A CA 1
ATOM 6150 C C . MET A 1 778 ? -45.097 -2.552 -0.759 1.00 51.19 778 MET A C 1
ATOM 6152 O O . MET A 1 778 ? -45.968 -2.596 0.110 1.00 51.19 778 MET A O 1
ATOM 6156 N N . GLU A 1 779 ? -45.126 -1.654 -1.748 1.00 44.25 779 GLU A N 1
ATOM 6157 C CA . GLU A 1 779 ? -46.189 -0.675 -1.993 1.00 44.25 779 GLU A CA 1
ATOM 6158 C C . GLU A 1 779 ? -47.541 -1.328 -2.356 1.00 44.25 779 GLU A C 1
ATOM 6160 O O . GLU A 1 779 ? -48.583 -0.838 -1.924 1.00 44.25 779 GLU A O 1
ATOM 6165 N N . GLU A 1 780 ? -47.554 -2.467 -3.064 1.00 46.75 780 GLU A N 1
ATOM 6166 C CA . GLU A 1 780 ? -48.807 -3.129 -3.483 1.00 46.75 780 GLU A CA 1
ATOM 6167 C C . GLU A 1 780 ? -49.534 -3.863 -2.339 1.00 46.75 780 GLU A C 1
ATOM 6169 O O . GLU A 1 780 ? -50.745 -4.083 -2.408 1.00 46.75 780 GLU A O 1
ATOM 6174 N N . LEU A 1 781 ? -48.823 -4.235 -1.268 1.00 41.09 781 LEU A N 1
ATOM 6175 C CA . LEU A 1 781 ? -49.352 -5.062 -0.173 1.00 41.09 781 LEU A CA 1
ATOM 6176 C C . LEU A 1 781 ? -49.887 -4.253 1.019 1.00 41.09 781 LEU A C 1
ATOM 6178 O O . LEU A 1 781 ? -50.721 -4.756 1.777 1.00 41.09 781 LEU A O 1
ATOM 6182 N N . VAL A 1 782 ? -49.430 -3.012 1.205 1.00 43.62 782 VAL A N 1
ATOM 6183 C CA . VAL A 1 782 ? -49.748 -2.188 2.381 1.00 43.62 782 VAL A CA 1
ATOM 6184 C C . VAL A 1 782 ? -50.626 -1.018 1.939 1.00 43.62 782 VAL A C 1
ATOM 6186 O O . VAL A 1 782 ? -50.143 0.064 1.625 1.00 43.62 782 VAL A O 1
ATOM 6189 N N . GLY A 1 783 ? -51.933 -1.288 1.862 1.00 41.44 783 GLY A N 1
ATOM 6190 C CA . GLY A 1 783 ? -52.967 -0.407 1.312 1.00 41.44 783 GLY A CA 1
ATOM 6191 C C . GLY A 1 783 ? -52.802 1.092 1.608 1.00 41.44 783 GLY A C 1
ATOM 6192 O O . GLY A 1 783 ? -52.483 1.515 2.719 1.00 41.44 783 GLY A O 1
ATOM 6193 N N . ALA A 1 784 ? -53.056 1.884 0.568 1.00 46.09 784 ALA A N 1
ATOM 6194 C CA . ALA A 1 784 ? -52.829 3.319 0.477 1.00 46.09 784 ALA A CA 1
ATOM 6195 C C . ALA A 1 784 ? -53.568 4.154 1.536 1.00 46.09 784 ALA A C 1
ATOM 6197 O O . ALA A 1 784 ? -54.706 4.546 1.308 1.00 46.09 784 ALA A O 1
ATOM 6198 N N . MET A 1 785 ? -52.895 4.502 2.638 1.00 41.91 785 MET A N 1
ATOM 6199 C CA . MET A 1 785 ? -53.181 5.704 3.439 1.00 41.91 785 MET A CA 1
ATOM 6200 C C . MET A 1 785 ? -51.885 6.210 4.102 1.00 41.91 785 MET A C 1
ATOM 6202 O O . MET A 1 785 ? -51.503 5.724 5.159 1.00 41.91 785 MET A O 1
ATOM 6206 N N . ASP A 1 786 ? -51.125 7.060 3.399 1.00 39.22 786 ASP A N 1
ATOM 6207 C CA . ASP A 1 786 ? -50.544 8.324 3.914 1.00 39.22 786 ASP A CA 1
ATOM 6208 C C . ASP A 1 786 ? -49.481 8.878 2.949 1.00 39.22 786 ASP A C 1
ATOM 6210 O O . ASP A 1 786 ? -48.553 8.173 2.539 1.00 39.22 786 ASP A O 1
ATOM 6214 N N . ASP A 1 787 ? -49.672 10.144 2.584 1.00 45.09 787 ASP A N 1
ATOM 6215 C CA . ASP A 1 787 ? -48.923 10.957 1.626 1.00 45.09 787 ASP A CA 1
ATOM 6216 C C . ASP A 1 787 ? -47.517 11.343 2.120 1.00 45.09 787 ASP A C 1
ATOM 6218 O O . ASP A 1 787 ? -47.376 12.078 3.091 1.00 45.09 787 ASP A O 1
ATOM 6222 N N . GLU A 1 788 ? -46.485 10.975 1.362 1.00 45.09 788 GLU A N 1
ATOM 6223 C CA . GLU A 1 788 ? -45.421 11.896 0.939 1.00 45.09 788 GLU A CA 1
ATOM 6224 C C . GLU A 1 788 ? -45.039 11.454 -0.478 1.00 45.09 788 GLU A C 1
ATOM 6226 O O . GLU A 1 788 ? -44.723 10.287 -0.697 1.00 45.09 788 GLU A O 1
ATOM 6231 N N . SER A 1 789 ? -45.149 12.354 -1.457 1.00 43.50 789 SER A N 1
ATOM 6232 C CA . SER A 1 789 ? -44.949 12.044 -2.873 1.00 43.50 789 SER A CA 1
ATOM 6233 C C . SER A 1 789 ? -43.497 11.640 -3.151 1.00 43.50 789 SER A C 1
ATOM 6235 O O . SER A 1 789 ? -42.669 12.493 -3.477 1.00 43.50 789 SER A O 1
ATOM 6237 N N . ASP A 1 790 ? -43.177 10.353 -3.023 1.00 50.03 790 ASP A N 1
ATOM 6238 C CA . ASP A 1 790 ? -41.984 9.779 -3.634 1.00 50.03 790 ASP A CA 1
ATOM 6239 C C . ASP A 1 790 ? -42.131 9.982 -5.149 1.00 50.03 790 ASP A C 1
ATOM 6241 O O . ASP A 1 790 ? -42.987 9.374 -5.785 1.00 50.03 790 ASP A O 1
ATOM 6245 N N . THR A 1 791 ? -41.345 10.892 -5.726 1.00 49.75 791 THR A N 1
ATOM 6246 C CA . THR A 1 791 ? -41.299 11.089 -7.179 1.00 49.75 791 THR A CA 1
ATOM 6247 C C . THR A 1 791 ? -40.852 9.794 -7.858 1.00 49.75 791 THR A C 1
ATOM 6249 O O . THR A 1 791 ? -39.970 9.104 -7.321 1.00 49.75 791 THR A O 1
ATOM 6252 N N . ASP A 1 792 ? -41.420 9.497 -9.031 1.00 49.84 792 ASP A N 1
ATOM 6253 C CA . ASP A 1 792 ? -40.933 8.432 -9.911 1.00 49.84 792 ASP A CA 1
ATOM 6254 C C . ASP A 1 792 ? -39.416 8.594 -10.085 1.00 49.84 792 ASP A C 1
ATOM 6256 O O . ASP A 1 792 ? -38.912 9.682 -10.375 1.00 49.84 792 ASP A O 1
ATOM 6260 N N . ASP A 1 793 ? -38.662 7.545 -9.750 1.00 54.19 793 ASP A N 1
ATOM 6261 C CA . ASP A 1 793 ? -37.207 7.588 -9.837 1.00 54.19 793 ASP A CA 1
ATOM 6262 C C . ASP A 1 793 ? -36.788 7.220 -11.255 1.00 54.19 793 ASP A C 1
ATOM 6264 O O . ASP A 1 793 ? -36.827 6.051 -11.617 1.00 54.19 793 ASP A O 1
ATOM 6268 N N . ASP A 1 794 ? -36.331 8.202 -12.032 1.00 54.91 794 ASP A N 1
ATOM 6269 C CA . ASP A 1 794 ? -35.755 7.947 -13.360 1.00 54.91 794 ASP A CA 1
ATOM 6270 C C . ASP A 1 794 ? -34.462 7.090 -13.316 1.00 54.91 794 ASP A C 1
ATOM 6272 O O . ASP A 1 794 ? -33.939 6.723 -14.366 1.00 54.91 794 ASP A O 1
ATOM 6276 N N . PHE A 1 795 ? -33.886 6.809 -12.131 1.00 66.25 795 PHE A N 1
ATOM 6277 C CA . PHE A 1 795 ? -32.664 6.003 -11.985 1.00 66.25 795 PHE A CA 1
ATOM 6278 C C . PHE A 1 795 ? -32.980 4.597 -11.473 1.00 66.25 795 PHE A C 1
ATOM 6280 O O . PHE A 1 795 ? -33.121 4.379 -10.265 1.00 66.25 795 PHE A O 1
ATOM 6287 N N . GLU A 1 796 ? -33.013 3.621 -12.376 1.00 76.00 796 GLU A N 1
ATOM 6288 C CA . GLU A 1 796 ? -33.258 2.227 -12.005 1.00 76.00 796 GLU A CA 1
ATOM 6289 C C . GLU A 1 796 ? -31.993 1.516 -11.502 1.00 76.00 796 GLU A C 1
ATOM 6291 O O . GLU A 1 796 ? -32.084 0.593 -10.690 1.00 76.00 796 GLU A O 1
ATOM 6296 N N . THR A 1 797 ? -30.806 1.940 -11.947 1.00 86.19 797 THR A N 1
ATOM 6297 C CA . THR A 1 797 ? -29.534 1.242 -11.695 1.00 86.19 797 THR A CA 1
ATOM 6298 C C . THR A 1 797 ? -28.410 2.166 -11.204 1.00 86.19 797 THR A C 1
ATOM 6300 O O . THR A 1 797 ? -28.514 3.393 -11.244 1.00 86.19 797 THR A O 1
ATOM 6303 N N . VAL A 1 798 ? -27.308 1.575 -10.722 1.00 89.12 798 VAL A N 1
ATOM 6304 C CA . VAL A 1 798 ? -26.072 2.310 -10.381 1.00 89.12 798 VAL A CA 1
ATOM 6305 C C . VAL A 1 798 ? -25.496 2.995 -11.619 1.00 89.12 798 VAL A C 1
ATOM 6307 O O . VAL A 1 798 ? -25.024 4.119 -11.533 1.00 89.12 798 VAL A O 1
ATOM 6310 N N . GLU A 1 799 ? -25.577 2.357 -12.779 1.00 89.44 799 GLU A N 1
ATOM 6311 C CA . GLU A 1 799 ? -25.149 2.920 -14.056 1.00 89.44 799 GLU A CA 1
ATOM 6312 C C . GLU A 1 799 ? -25.902 4.220 -14.383 1.00 89.44 799 GLU A C 1
ATOM 6314 O O . GLU A 1 799 ? -25.288 5.203 -14.795 1.00 89.44 799 GLU A O 1
ATOM 6319 N N . ASP A 1 800 ? -27.212 4.269 -14.128 1.00 86.31 800 ASP A N 1
ATOM 6320 C CA . ASP A 1 800 ? -28.017 5.482 -14.333 1.00 86.31 800 ASP A CA 1
ATOM 6321 C C . ASP A 1 800 ? -27.623 6.594 -13.352 1.00 86.31 800 ASP A C 1
ATOM 6323 O O . ASP A 1 800 ? -27.556 7.764 -13.733 1.00 86.31 800 ASP A O 1
ATOM 6327 N N . LEU A 1 801 ? -27.285 6.230 -12.107 1.00 86.81 801 LEU A N 1
ATOM 6328 C CA . LEU A 1 801 ? -26.728 7.166 -11.130 1.00 86.81 801 LEU A CA 1
ATOM 6329 C C . LEU A 1 801 ? -25.400 7.762 -11.624 1.00 86.81 801 LEU A C 1
ATOM 6331 O O . LEU A 1 801 ? -25.234 8.979 -11.568 1.00 86.81 801 LEU A O 1
ATOM 6335 N N . TYR A 1 802 ? -24.478 6.947 -12.141 1.00 88.06 802 TYR A N 1
ATOM 6336 C CA . TYR A 1 802 ? -23.198 7.435 -12.674 1.00 88.06 802 TYR A CA 1
ATOM 6337 C C . TYR A 1 802 ? -23.411 8.410 -13.836 1.00 88.06 802 TYR A C 1
ATOM 6339 O O . TYR A 1 802 ? -22.884 9.523 -13.797 1.00 88.06 802 TYR A O 1
ATOM 6347 N N . ARG A 1 803 ? -24.260 8.046 -14.808 1.00 84.19 803 ARG A N 1
ATOM 6348 C CA . ARG A 1 803 ? -24.607 8.930 -15.934 1.00 84.19 803 ARG A CA 1
ATOM 6349 C C . ARG A 1 803 ? -25.232 10.242 -15.463 1.00 84.19 803 ARG A C 1
ATOM 6351 O O . ARG A 1 803 ? -24.908 11.302 -15.988 1.00 84.19 803 ARG A O 1
ATOM 6358 N N . SER A 1 804 ? -26.094 10.195 -14.444 1.00 80.62 804 SER A N 1
ATOM 6359 C CA . SER A 1 804 ? -26.734 11.396 -13.889 1.00 80.62 804 SER A CA 1
ATOM 6360 C C . SER A 1 804 ? -25.763 12.364 -13.220 1.00 80.62 804 SER A C 1
ATOM 6362 O O . SER A 1 804 ? -25.986 13.571 -13.239 1.00 80.62 804 SER A O 1
ATOM 6364 N N . LEU A 1 805 ? -24.671 11.834 -12.669 1.00 79.50 805 LEU A N 1
ATOM 6365 C CA . LEU A 1 805 ? -23.593 12.608 -12.065 1.00 79.50 805 LEU A CA 1
ATOM 6366 C C . LEU A 1 805 ? -22.567 13.097 -13.104 1.00 79.50 805 LEU A C 1
ATOM 6368 O O . LEU A 1 805 ? -21.595 13.747 -12.726 1.00 79.50 805 LEU A O 1
ATOM 6372 N N . GLY A 1 806 ? -22.790 12.816 -14.395 1.00 73.06 806 GLY A N 1
ATOM 6373 C CA . GLY A 1 806 ? -21.931 13.248 -15.497 1.00 73.06 806 GLY A CA 1
ATOM 6374 C C . GLY A 1 806 ? -20.742 12.329 -15.779 1.00 73.06 806 GLY A C 1
ATOM 6375 O O . GLY A 1 806 ? -19.807 12.761 -16.446 1.00 73.06 806 GLY A O 1
ATOM 6376 N N . TYR A 1 807 ? -20.754 11.088 -15.283 1.00 77.50 807 TYR A N 1
ATOM 6377 C CA . TYR A 1 807 ? -19.708 10.106 -15.575 1.00 77.50 807 TYR A CA 1
ATOM 6378 C C . TYR A 1 807 ? -20.083 9.275 -16.806 1.00 77.50 807 TYR A C 1
ATOM 6380 O O . TYR A 1 807 ? -21.131 8.623 -16.816 1.00 77.50 807 TYR A O 1
ATOM 6388 N N . ASP A 1 808 ? -19.224 9.293 -17.827 1.00 65.62 808 ASP A N 1
ATOM 6389 C CA . ASP A 1 808 ? -19.341 8.387 -18.969 1.00 65.62 808 ASP A CA 1
ATOM 6390 C C . ASP A 1 808 ? -18.859 6.993 -18.548 1.00 65.62 808 ASP A C 1
ATOM 6392 O O . ASP A 1 808 ? -17.746 6.823 -18.056 1.00 65.62 808 ASP A O 1
ATOM 6396 N N . ILE A 1 809 ? -19.746 6.008 -18.658 1.00 70.88 809 ILE A N 1
ATOM 6397 C CA . ILE A 1 809 ? -19.474 4.608 -18.306 1.00 70.88 809 ILE A CA 1
ATOM 6398 C C . ILE A 1 809 ? -19.330 3.720 -19.543 1.00 70.88 809 ILE A C 1
ATOM 6400 O O . ILE A 1 809 ? -19.005 2.544 -19.392 1.00 70.88 809 ILE A O 1
ATOM 6404 N N . ASP A 1 810 ? -19.599 4.269 -20.730 1.00 59.53 810 ASP A N 1
ATOM 6405 C CA . ASP A 1 810 ? -19.588 3.564 -22.011 1.00 59.53 810 ASP A CA 1
ATOM 6406 C C . ASP A 1 810 ? -18.316 3.903 -22.833 1.00 59.53 810 ASP A C 1
ATOM 6408 O O . ASP A 1 810 ? -18.023 3.232 -23.825 1.00 59.53 810 ASP A O 1
ATOM 6412 N N . ASP A 1 811 ? -17.525 4.898 -22.407 1.00 47.78 811 ASP A N 1
ATOM 6413 C CA . ASP A 1 811 ? -16.216 5.241 -22.977 1.00 47.78 811 ASP A CA 1
ATOM 6414 C C . ASP A 1 811 ? -15.056 4.533 -22.242 1.00 47.78 811 ASP A C 1
ATOM 6416 O O . ASP A 1 811 ? -14.528 5.013 -21.241 1.00 47.78 811 ASP A O 1
ATOM 6420 N N . GLU A 1 812 ? -14.610 3.384 -22.765 1.00 41.28 812 GLU A N 1
ATOM 6421 C CA . GLU A 1 812 ? -13.397 2.684 -22.290 1.00 41.28 812 GLU A CA 1
ATOM 6422 C C . GLU A 1 812 ? -12.091 3.458 -22.589 1.00 41.28 812 GLU A C 1
ATOM 6424 O O . GLU A 1 812 ? -11.014 3.046 -22.156 1.00 41.28 812 GLU A O 1
ATOM 6429 N N . SER A 1 813 ? -12.159 4.560 -23.350 1.00 35.19 813 SER A N 1
ATOM 6430 C CA . SER A 1 813 ? -11.008 5.369 -23.771 1.00 35.19 813 SER A CA 1
ATOM 6431 C C . SER A 1 813 ? -10.878 6.705 -23.043 1.00 35.19 813 SER A C 1
ATOM 6433 O O . SER A 1 813 ? -9.872 7.400 -23.235 1.00 35.19 813 SER A O 1
ATOM 6435 N N . SER A 1 814 ? -11.839 7.063 -22.183 1.00 33.12 814 SER A N 1
ATOM 6436 C CA . SER A 1 814 ? -11.719 8.251 -21.346 1.00 33.12 814 SER A CA 1
ATOM 6437 C C . SER A 1 814 ? -10.704 7.977 -20.239 1.00 33.12 814 SER A C 1
ATOM 6439 O O . SER A 1 814 ? -11.021 7.480 -19.160 1.00 33.12 814 SER A O 1
ATOM 6441 N N . ASP A 1 815 ? -9.452 8.276 -20.550 1.00 32.50 815 ASP A N 1
ATOM 6442 C CA . ASP A 1 815 ? -8.349 8.323 -19.611 1.00 32.50 815 ASP A CA 1
ATOM 6443 C C . ASP A 1 815 ? -8.760 9.126 -18.350 1.00 32.50 815 ASP A C 1
ATOM 6445 O O . ASP A 1 815 ? -9.036 10.331 -18.454 1.00 32.50 815 ASP A O 1
ATOM 6449 N N . PRO A 1 816 ? -8.802 8.518 -17.144 1.00 34.47 816 PRO A N 1
ATOM 6450 C CA . PRO A 1 816 ? -9.103 9.233 -15.903 1.00 34.47 816 PRO A CA 1
ATOM 6451 C C . PRO A 1 816 ? -8.064 10.321 -15.585 1.00 34.47 816 PRO A C 1
ATOM 6453 O O . PRO A 1 816 ? -8.277 11.128 -14.678 1.00 34.47 816 PRO A O 1
ATOM 6456 N N . LEU A 1 817 ? -6.951 10.387 -16.333 1.00 31.33 817 LEU A N 1
ATOM 6457 C CA . LEU A 1 817 ? -5.939 11.442 -16.229 1.00 31.33 817 LEU A CA 1
ATOM 6458 C C . LEU A 1 817 ? -6.465 12.862 -16.523 1.00 31.33 817 LEU A C 1
ATOM 6460 O O . LEU A 1 817 ? -5.716 13.822 -16.325 1.00 31.33 817 LEU A O 1
ATOM 6464 N N . HIS A 1 818 ? -7.725 13.041 -16.942 1.00 31.42 818 HIS A N 1
ATOM 6465 C CA . HIS A 1 818 ? -8.223 14.326 -17.447 1.00 31.42 818 HIS A CA 1
ATOM 6466 C C . HIS A 1 818 ? -9.483 14.931 -16.793 1.00 31.42 818 HIS A C 1
ATOM 6468 O O . HIS A 1 818 ? -10.216 15.647 -17.470 1.00 31.42 818 HIS A O 1
ATOM 6474 N N . THR A 1 819 ? -9.718 14.792 -15.479 1.00 32.97 819 THR A N 1
ATOM 6475 C CA . THR A 1 819 ? -10.779 15.599 -14.810 1.00 32.97 819 THR A CA 1
ATOM 6476 C C . THR A 1 819 ? -10.378 16.412 -13.572 1.00 32.97 819 THR A C 1
ATOM 6478 O O . THR A 1 819 ? -11.246 17.000 -12.935 1.00 32.97 819 THR A O 1
ATOM 6481 N N . PHE A 1 820 ? -9.081 16.592 -13.279 1.00 39.59 820 PHE A N 1
ATOM 6482 C CA . PHE A 1 820 ? -8.613 17.655 -12.363 1.00 39.59 820 PHE A CA 1
ATOM 6483 C C . PHE A 1 820 ? -7.279 18.283 -12.816 1.00 39.59 820 PHE A C 1
ATOM 6485 O O . PHE A 1 820 ? -6.309 18.303 -12.060 1.00 39.59 820 PHE A O 1
ATOM 6492 N N . SER A 1 821 ? -7.189 18.804 -14.047 1.00 38.75 821 SER A N 1
ATOM 6493 C CA . SER A 1 821 ? -6.024 19.628 -14.433 1.00 38.75 821 SER A CA 1
ATOM 6494 C C . SER A 1 821 ? -6.104 21.063 -13.918 1.00 38.75 821 SER A C 1
ATOM 6496 O O . SER A 1 821 ? -5.076 21.733 -13.817 1.00 38.75 821 SER A O 1
ATOM 6498 N N . ASP A 1 822 ? -7.299 21.529 -13.556 1.00 44.81 822 ASP A N 1
ATOM 6499 C CA . ASP A 1 822 ? -7.501 22.921 -13.182 1.00 44.81 822 ASP A CA 1
ATOM 6500 C C . ASP A 1 822 ? -7.582 23.025 -11.657 1.00 44.81 822 ASP A C 1
ATOM 6502 O O . ASP A 1 822 ? -8.579 22.673 -11.022 1.00 44.81 822 ASP A O 1
ATOM 6506 N N . ARG A 1 823 ? -6.477 23.476 -11.057 1.00 54.59 823 ARG A N 1
ATOM 6507 C CA . ARG A 1 823 ? -6.424 23.909 -9.659 1.00 54.59 823 ARG A CA 1
ATOM 6508 C C . ARG A 1 823 ? -6.531 25.427 -9.622 1.00 54.59 823 ARG A C 1
ATOM 6510 O O . ARG A 1 823 ? -5.710 26.110 -10.234 1.00 54.59 823 ARG A O 1
ATOM 6517 N N . TYR A 1 824 ? -7.498 25.961 -8.885 1.00 46.31 824 TYR A N 1
ATOM 6518 C CA . TYR A 1 824 ? -7.574 27.389 -8.592 1.00 46.31 824 TYR A CA 1
ATOM 6519 C C . TYR A 1 824 ? -6.969 27.661 -7.219 1.00 46.31 824 TYR A C 1
ATOM 6521 O O . TYR A 1 824 ? -7.341 27.030 -6.231 1.00 46.31 824 TYR A O 1
ATOM 6529 N N . MET A 1 825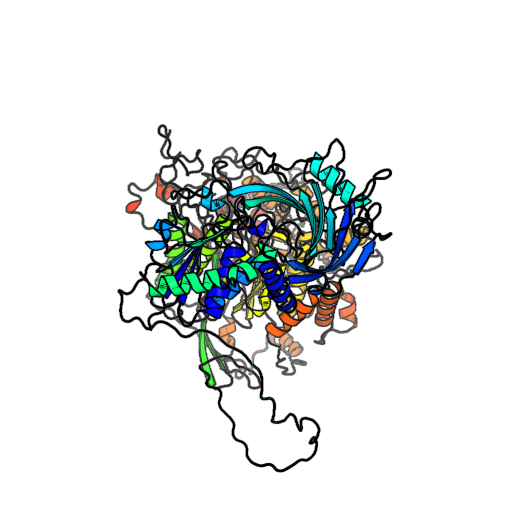 ? -5.983 28.562 -7.174 1.00 53.56 825 MET A N 1
ATOM 6530 C CA . MET A 1 825 ? -5.167 28.892 -5.992 1.00 53.56 825 MET A CA 1
ATOM 6531 C C . MET A 1 825 ? -4.402 27.718 -5.354 1.00 53.56 825 MET A C 1
ATOM 6533 O O . MET A 1 825 ? -3.526 27.974 -4.544 1.00 53.56 825 MET A O 1
ATOM 6537 N N . GLY A 1 826 ? -4.638 26.472 -5.787 1.00 55.72 826 GLY A N 1
ATOM 6538 C CA . GLY A 1 826 ? -4.003 25.259 -5.276 1.00 55.72 826 GLY A CA 1
ATOM 6539 C C . GLY A 1 826 ? -4.988 24.189 -4.789 1.00 55.72 826 GLY A C 1
ATOM 6540 O O . GLY A 1 826 ? -4.596 23.027 -4.671 1.00 55.72 826 GLY A O 1
ATOM 6541 N N . ALA A 1 827 ? -6.267 24.536 -4.598 1.00 67.31 827 ALA A N 1
ATOM 6542 C CA . ALA A 1 827 ? -7.348 23.588 -4.324 1.00 67.31 827 ALA A CA 1
ATOM 6543 C C . ALA A 1 827 ? -7.943 23.003 -5.630 1.00 67.31 827 ALA A C 1
ATOM 6545 O O . ALA A 1 827 ? -7.960 23.690 -6.655 1.00 67.31 827 ALA A O 1
ATOM 6546 N N . PRO A 1 828 ? -8.456 21.754 -5.629 1.00 72.44 828 PRO A N 1
ATOM 6547 C CA . PRO A 1 828 ? -9.150 21.191 -6.792 1.00 72.44 828 PRO A CA 1
ATOM 6548 C C . PRO A 1 828 ? -10.443 21.961 -7.109 1.00 72.44 828 PRO A C 1
ATOM 6550 O O . PRO A 1 828 ? -11.207 22.248 -6.187 1.00 72.44 828 PRO A O 1
ATOM 6553 N N . ASN A 1 829 ? -10.714 22.266 -8.382 1.00 72.56 829 ASN A N 1
ATOM 6554 C CA . ASN A 1 829 ? -11.944 22.950 -8.822 1.00 72.56 829 ASN A CA 1
ATOM 6555 C C . ASN A 1 829 ? -13.185 22.037 -8.783 1.00 72.56 829 ASN A C 1
ATOM 6557 O O . ASN A 1 829 ? -13.061 20.823 -8.675 1.00 72.56 829 ASN A O 1
ATOM 6561 N N . GLY A 1 830 ? -14.395 22.602 -8.866 1.00 77.38 830 GLY A N 1
ATOM 6562 C CA . GLY A 1 830 ? -15.636 21.837 -9.080 1.00 77.38 830 GLY A CA 1
ATOM 6563 C C . GLY A 1 830 ? -16.135 21.020 -7.880 1.00 77.38 830 GLY A C 1
ATOM 6564 O O . GLY A 1 830 ? -17.093 20.256 -8.006 1.00 77.38 830 GLY A O 1
ATOM 6565 N N . LYS A 1 831 ? -15.528 21.166 -6.693 1.00 86.38 831 LYS A N 1
ATOM 6566 C CA . LYS A 1 831 ? -15.988 20.464 -5.482 1.00 86.38 831 LYS A CA 1
ATOM 6567 C C . LYS A 1 831 ? -17.329 20.993 -4.959 1.00 86.38 831 LYS A C 1
ATOM 6569 O O . LYS A 1 831 ? -18.068 20.219 -4.358 1.00 86.38 831 LYS A O 1
ATOM 6574 N N . VAL A 1 832 ? -17.666 22.266 -5.207 1.00 88.69 832 VAL A N 1
ATOM 6575 C CA . VAL A 1 832 ? -19.009 22.800 -4.901 1.00 88.69 832 VAL A CA 1
ATOM 6576 C C . VAL A 1 832 ? -20.049 22.093 -5.767 1.00 88.69 832 VAL A C 1
ATOM 6578 O O . VAL A 1 832 ? -20.982 21.504 -5.234 1.00 88.69 832 VAL A O 1
ATOM 6581 N N . THR A 1 833 ? -19.816 22.038 -7.077 1.00 86.69 833 THR A N 1
ATOM 6582 C CA . THR A 1 833 ? -20.691 21.349 -8.040 1.00 86.69 833 THR A CA 1
ATOM 6583 C C . THR A 1 833 ? -20.828 19.868 -7.746 1.00 86.69 833 THR A C 1
ATOM 6585 O O . THR A 1 833 ? -21.914 19.315 -7.855 1.00 86.69 833 THR A O 1
ATOM 6588 N N . TYR A 1 834 ? -19.762 19.213 -7.284 1.00 88.44 834 TYR A N 1
ATOM 6589 C CA . TYR A 1 834 ? -19.864 17.845 -6.781 1.00 88.44 834 TYR A CA 1
ATOM 6590 C C . TYR A 1 834 ? -20.872 17.721 -5.620 1.00 88.44 834 TYR A C 1
ATOM 6592 O O . TYR A 1 834 ? -21.708 16.818 -5.641 1.00 88.44 834 TYR A O 1
ATOM 6600 N N . LEU A 1 835 ? -20.832 18.619 -4.626 1.00 90.81 835 LEU A N 1
ATOM 6601 C CA . LEU A 1 835 ? -21.793 18.607 -3.515 1.00 90.81 835 LEU A CA 1
ATOM 6602 C C . LEU A 1 835 ? -23.215 18.948 -3.982 1.00 90.81 835 LEU A C 1
ATOM 6604 O O . LEU A 1 835 ? -24.173 18.355 -3.490 1.00 90.81 835 LEU A O 1
ATOM 6608 N N . GLU A 1 836 ? -23.368 19.862 -4.938 1.00 89.69 836 GLU A N 1
ATOM 6609 C CA . GLU A 1 836 ? -24.666 20.182 -5.545 1.00 89.69 836 GLU A CA 1
ATOM 6610 C C . GLU A 1 836 ? -25.244 18.980 -6.300 1.00 89.69 836 GLU A C 1
ATOM 6612 O O . GLU A 1 836 ? -26.384 18.593 -6.053 1.00 89.69 836 GLU A O 1
ATOM 6617 N N . ASN A 1 837 ? -24.434 18.299 -7.113 1.00 87.25 837 ASN A N 1
ATOM 6618 C CA . ASN A 1 837 ? -24.826 17.073 -7.806 1.00 87.25 837 ASN A CA 1
ATOM 6619 C C . ASN A 1 837 ? -25.179 15.949 -6.823 1.00 87.25 837 ASN A C 1
ATOM 6621 O O . ASN A 1 837 ? -26.142 15.217 -7.053 1.00 87.25 837 ASN A O 1
ATOM 6625 N N . LEU A 1 838 ? -24.449 15.825 -5.708 1.00 90.50 838 LEU A N 1
ATOM 6626 C CA . LEU A 1 838 ? -24.768 14.890 -4.626 1.00 90.50 838 LEU A CA 1
ATOM 6627 C C . LEU A 1 838 ? -26.137 15.207 -4.001 1.00 90.50 838 LEU A C 1
ATOM 6629 O O . LEU A 1 838 ? -26.956 14.303 -3.810 1.00 90.50 838 LEU A O 1
ATOM 6633 N N . ARG A 1 839 ? -26.420 16.485 -3.723 1.00 91.44 839 ARG A N 1
ATOM 6634 C CA . ARG A 1 839 ? -27.726 16.924 -3.214 1.00 91.44 839 ARG A CA 1
ATOM 6635 C C . ARG A 1 839 ? -28.842 16.596 -4.199 1.00 91.44 839 ARG A C 1
ATOM 6637 O O . ARG A 1 839 ? -29.843 16.003 -3.803 1.00 91.44 839 ARG A O 1
ATOM 6644 N N . ASP A 1 840 ? -28.657 16.955 -5.461 1.00 87.75 840 ASP A N 1
ATOM 6645 C CA . ASP A 1 840 ? -29.714 16.922 -6.471 1.00 87.75 840 ASP A CA 1
ATOM 6646 C C . ASP A 1 840 ? -29.961 15.506 -7.014 1.00 87.75 840 ASP A C 1
ATOM 6648 O O . ASP A 1 840 ? -31.099 15.141 -7.306 1.00 87.75 840 ASP A O 1
ATOM 6652 N N . SER A 1 841 ? -28.918 14.675 -7.098 1.00 84.75 841 SER A N 1
ATOM 6653 C CA . SER A 1 841 ? -29.003 13.327 -7.681 1.00 84.75 841 SER A CA 1
ATOM 6654 C C . SER A 1 841 ? -29.115 12.213 -6.642 1.00 84.75 841 SER A C 1
ATOM 6656 O O . SER A 1 841 ? -29.640 11.145 -6.959 1.00 84.75 841 SER A O 1
ATOM 6658 N N . MET A 1 842 ? -28.653 12.432 -5.403 1.00 90.38 842 MET A N 1
ATOM 6659 C CA . MET A 1 842 ? -28.714 11.422 -4.338 1.00 90.38 842 MET A CA 1
ATOM 6660 C C . MET A 1 842 ? -29.636 11.845 -3.196 1.00 90.38 842 MET A C 1
ATOM 6662 O O . MET A 1 842 ? -30.612 11.145 -2.931 1.00 90.38 842 MET A O 1
ATOM 6666 N N . TYR A 1 843 ? -29.392 12.987 -2.542 1.00 92.62 843 TYR A N 1
ATOM 6667 C CA . TYR A 1 843 ? -30.186 13.380 -1.367 1.00 92.62 843 TYR A CA 1
ATOM 6668 C C . TYR A 1 843 ? -31.656 13.662 -1.701 1.00 92.62 843 TYR A C 1
ATOM 6670 O O . TYR A 1 843 ? -32.541 13.230 -0.964 1.00 92.62 843 TYR A O 1
ATOM 6678 N N . ALA A 1 844 ? -31.930 14.320 -2.830 1.00 88.44 844 ALA A N 1
ATOM 6679 C CA . ALA A 1 844 ? -33.289 14.606 -3.297 1.00 88.44 844 ALA A CA 1
ATOM 6680 C C . ALA A 1 844 ? -34.089 13.344 -3.640 1.00 88.44 844 ALA A C 1
ATOM 6682 O O . ALA A 1 844 ? -35.317 13.367 -3.633 1.00 88.44 844 ALA A O 1
ATOM 6683 N N . LYS A 1 845 ? -33.392 12.234 -3.903 1.00 87.19 845 LYS A N 1
ATOM 6684 C CA . LYS A 1 845 ? -33.978 10.948 -4.290 1.00 87.19 845 LYS A CA 1
ATOM 6685 C C . LYS A 1 845 ? -34.003 9.922 -3.153 1.00 87.19 845 LYS A C 1
ATOM 6687 O O . LYS A 1 845 ? -34.418 8.783 -3.375 1.00 87.19 845 LYS A O 1
ATOM 6692 N N . LEU A 1 846 ? -33.584 10.308 -1.945 1.00 90.31 846 LEU A N 1
ATOM 6693 C CA . LEU A 1 846 ? -33.677 9.461 -0.758 1.00 90.31 846 LEU A CA 1
ATOM 6694 C C . LEU A 1 846 ? -35.134 9.127 -0.459 1.00 90.31 846 LEU A C 1
ATOM 6696 O O . LEU A 1 846 ? -35.968 10.020 -0.327 1.00 90.31 846 LEU A O 1
ATOM 6700 N N . LYS A 1 847 ? -35.431 7.841 -0.315 1.00 87.75 847 LYS A N 1
ATOM 6701 C CA . LYS A 1 847 ? -36.784 7.337 -0.104 1.00 87.75 847 LYS A CA 1
ATOM 6702 C C . LYS A 1 847 ? -37.242 7.484 1.341 1.00 87.75 847 LYS A C 1
ATOM 6704 O O . LYS A 1 847 ? -36.446 7.390 2.274 1.00 87.75 847 LYS A O 1
ATOM 6709 N N . GLY A 1 848 ? -38.541 7.731 1.506 1.00 82.38 848 GLY A N 1
ATOM 6710 C CA . GLY A 1 848 ? -39.181 7.762 2.818 1.00 82.38 848 GLY A CA 1
ATOM 6711 C C . GLY A 1 848 ? -39.320 6.366 3.428 1.00 82.38 848 GLY A C 1
ATOM 6712 O O . GLY A 1 848 ? -38.960 5.359 2.824 1.00 82.38 848 GLY A O 1
ATOM 6713 N N . LYS A 1 849 ? -39.913 6.300 4.623 1.00 82.94 849 LYS A N 1
ATOM 6714 C CA . LYS A 1 849 ? -40.081 5.063 5.405 1.00 82.94 849 LYS A CA 1
ATOM 6715 C C . LYS A 1 849 ? -40.676 3.889 4.604 1.00 82.94 849 LYS A C 1
ATOM 6717 O O . LYS A 1 849 ? -40.241 2.758 4.768 1.00 82.94 849 LYS A O 1
ATOM 6722 N N . LYS A 1 850 ? -41.626 4.156 3.698 1.00 77.00 850 LYS A N 1
ATOM 6723 C CA . LYS A 1 850 ? -42.285 3.125 2.872 1.00 77.00 850 LYS A CA 1
ATOM 6724 C C . LYS A 1 850 ? -41.319 2.426 1.904 1.00 77.00 850 LYS A C 1
ATOM 6726 O O . LYS A 1 850 ? -41.242 1.206 1.911 1.00 77.00 850 LYS A O 1
ATOM 6731 N N . LYS A 1 851 ? -40.564 3.196 1.110 1.00 81.38 851 LYS A N 1
ATOM 6732 C CA . LYS A 1 851 ? -39.638 2.675 0.080 1.00 81.38 851 LYS A CA 1
ATOM 6733 C C . LYS A 1 851 ? -38.186 2.530 0.560 1.00 81.38 851 LYS A C 1
ATOM 6735 O O . LYS A 1 851 ? -37.332 2.053 -0.185 1.00 81.38 851 LYS A O 1
ATOM 6740 N N . GLY A 1 852 ? -37.890 2.992 1.774 1.00 84.19 852 GLY A N 1
ATOM 6741 C CA . GLY A 1 852 ? -36.578 2.914 2.420 1.00 84.19 852 GLY A CA 1
ATOM 6742 C C . GLY A 1 852 ? -36.489 1.890 3.555 1.00 84.19 852 GLY A C 1
ATOM 6743 O O . GLY A 1 852 ? -35.375 1.547 3.947 1.00 84.19 852 GLY A O 1
ATOM 6744 N N . GLY A 1 853 ? -37.629 1.411 4.061 1.00 86.44 853 GLY A N 1
ATOM 6745 C CA . GLY A 1 853 ? -37.728 0.578 5.259 1.00 86.44 853 GLY A CA 1
ATOM 6746 C C . GLY A 1 853 ? -37.877 1.394 6.553 1.00 86.44 853 GLY A C 1
ATOM 6747 O O . GLY A 1 853 ? -37.609 2.602 6.596 1.00 86.44 853 GLY A O 1
ATOM 6748 N N . ASP A 1 854 ? -38.329 0.732 7.624 1.00 86.12 854 ASP A N 1
ATOM 6749 C CA . ASP A 1 854 ? -38.653 1.353 8.916 1.00 86.12 854 ASP A CA 1
ATOM 6750 C C . ASP A 1 854 ? -37.457 2.066 9.559 1.00 86.12 854 ASP A C 1
ATOM 6752 O O . ASP A 1 854 ? -37.621 3.105 10.211 1.00 86.12 854 ASP A O 1
ATOM 6756 N N . PHE A 1 855 ? -36.257 1.527 9.344 1.00 90.88 855 PHE A N 1
ATOM 6757 C CA . PHE A 1 855 ? -34.989 2.057 9.836 1.00 90.88 855 PHE A CA 1
ATOM 6758 C C . PHE A 1 855 ? -34.111 2.608 8.704 1.00 90.88 855 PHE A C 1
ATOM 6760 O O . PHE A 1 855 ? -32.928 2.874 8.919 1.00 90.88 855 PHE A O 1
ATOM 6767 N N . SER A 1 856 ? -34.694 2.831 7.519 1.00 94.19 856 SER A N 1
ATOM 6768 C CA . SER A 1 856 ? -33.972 3.210 6.297 1.00 94.19 856 SER A CA 1
ATOM 6769 C C . SER A 1 856 ? -32.936 2.163 5.861 1.00 94.19 856 SER A C 1
ATOM 6771 O O . SER A 1 856 ? -31.870 2.505 5.349 1.00 94.19 856 SER A O 1
ATOM 6773 N N . GLU A 1 857 ? -33.250 0.880 6.064 1.00 91.88 857 GLU A N 1
ATOM 6774 C CA . GLU A 1 857 ? -32.400 -0.282 5.786 1.00 91.88 857 GLU A CA 1
ATOM 6775 C C . GLU A 1 857 ? -31.959 -0.372 4.328 1.00 91.88 857 GLU A C 1
ATOM 6777 O O . GLU A 1 857 ? -30.909 -0.947 4.052 1.00 91.88 857 GLU A O 1
ATOM 6782 N N . ARG A 1 858 ? -32.714 0.230 3.398 1.00 93.25 858 ARG A N 1
ATOM 6783 C CA . ARG A 1 858 ? -32.319 0.388 1.991 1.00 93.25 858 ARG A CA 1
ATOM 6784 C C . ARG A 1 858 ? -30.933 1.016 1.831 1.00 93.25 858 ARG A C 1
ATOM 6786 O O . ARG A 1 858 ? -30.263 0.735 0.835 1.00 93.25 858 ARG A O 1
ATOM 6793 N N . TYR A 1 859 ? -30.518 1.854 2.776 1.00 96.06 859 TYR A N 1
ATOM 6794 C CA . TYR A 1 859 ? -29.288 2.624 2.691 1.00 96.06 859 TYR A CA 1
ATOM 6795 C C . TYR A 1 859 ? -28.209 2.117 3.646 1.00 96.06 859 TYR A C 1
ATOM 6797 O O . TYR A 1 859 ? -28.491 1.615 4.732 1.00 96.06 859 TYR A O 1
ATOM 6805 N N . SER A 1 860 ? -26.956 2.326 3.261 1.00 96.75 860 SER A N 1
ATOM 6806 C CA . SER A 1 860 ? -25.790 2.313 4.151 1.00 96.75 860 SER A CA 1
ATOM 6807 C C . SER A 1 860 ? -25.018 3.623 3.982 1.00 96.75 860 SER A C 1
ATOM 6809 O O . SER A 1 860 ? -25.196 4.305 2.974 1.00 96.75 860 SER A O 1
ATOM 6811 N N . ILE A 1 861 ? -24.189 4.011 4.955 1.00 96.62 861 ILE A N 1
ATOM 6812 C CA . ILE A 1 861 ? -23.528 5.325 4.951 1.00 96.62 861 ILE A CA 1
ATOM 6813 C C . ILE A 1 861 ? -22.008 5.177 4.831 1.00 96.62 861 ILE A C 1
ATOM 6815 O O . ILE A 1 861 ? -21.370 4.482 5.625 1.00 96.62 861 ILE A O 1
ATOM 6819 N N . ALA A 1 862 ? -21.432 5.868 3.846 1.00 97.12 862 ALA A N 1
ATOM 6820 C CA . ALA A 1 862 ? -19.999 6.121 3.755 1.00 97.12 862 ALA A CA 1
ATOM 6821 C C . ALA A 1 862 ? -19.697 7.516 4.322 1.00 97.12 862 ALA A C 1
ATOM 6823 O O . ALA A 1 862 ? -20.241 8.506 3.831 1.00 97.12 862 ALA A O 1
ATOM 6824 N N . HIS A 1 863 ? -18.838 7.598 5.340 1.00 97.50 863 HIS A N 1
ATOM 6825 C CA . HIS A 1 863 ? -18.413 8.849 5.971 1.00 97.50 863 HIS A CA 1
ATOM 6826 C C . HIS A 1 863 ? -17.053 9.281 5.429 1.00 97.50 863 HIS A C 1
ATOM 6828 O O . HIS A 1 863 ? -16.078 8.540 5.541 1.00 97.50 863 HIS A O 1
ATOM 6834 N N . ILE A 1 864 ? -16.985 10.477 4.853 1.00 97.25 864 ILE A N 1
ATOM 6835 C CA . ILE A 1 864 ? -15.762 11.040 4.292 1.00 97.25 864 ILE A CA 1
ATOM 6836 C C . ILE A 1 864 ? -15.294 12.156 5.220 1.00 97.25 864 ILE A C 1
ATOM 6838 O O . ILE A 1 864 ? -16.060 13.069 5.537 1.00 97.25 864 ILE A O 1
ATOM 6842 N N . SER A 1 865 ? -14.051 12.057 5.689 1.00 95.56 865 SER A N 1
ATOM 6843 C CA . SER A 1 865 ? -13.497 13.035 6.618 1.00 95.56 865 SER A CA 1
ATOM 6844 C C . SER A 1 865 ? -12.792 14.192 5.919 1.00 95.56 865 SER A C 1
ATOM 6846 O O . SER A 1 865 ? -12.207 14.048 4.846 1.00 95.56 865 SER A O 1
ATOM 6848 N N . SER A 1 866 ? -12.795 15.341 6.598 1.00 95.12 866 SER A N 1
ATOM 6849 C CA . SER A 1 866 ? -11.789 16.379 6.390 1.00 95.12 866 SER A CA 1
ATOM 6850 C C . SER A 1 866 ? -10.387 15.847 6.676 1.00 95.12 866 SER A C 1
ATOM 6852 O O . SER A 1 866 ? -10.232 14.865 7.409 1.00 95.12 866 SER A O 1
ATOM 6854 N N . SER A 1 867 ? -9.388 16.592 6.221 1.00 96.56 867 SER A N 1
ATOM 6855 C CA . SER A 1 867 ? -7.992 16.168 6.241 1.00 96.56 867 SER A CA 1
ATOM 6856 C C . SER A 1 867 ? -7.093 17.123 7.010 1.00 96.56 867 SER A C 1
ATOM 6858 O O . SER A 1 867 ? -7.438 18.291 7.199 1.00 96.56 867 SER A O 1
ATOM 6860 N N . VAL A 1 868 ? -5.923 16.637 7.425 1.00 97.75 868 VAL A N 1
ATOM 6861 C CA . VAL A 1 868 ? -4.903 17.473 8.076 1.00 97.75 868 VAL A CA 1
ATOM 6862 C C . VAL A 1 868 ? -4.164 18.343 7.056 1.00 97.75 868 VAL A C 1
ATOM 6864 O O . VAL A 1 868 ? -3.837 19.482 7.377 1.00 97.75 868 VAL A O 1
ATOM 6867 N N . ILE A 1 869 ? -3.956 17.864 5.822 1.00 95.56 869 ILE A N 1
ATOM 6868 C CA . ILE A 1 869 ? -3.381 18.676 4.742 1.00 95.56 869 ILE A CA 1
ATOM 6869 C C . ILE A 1 869 ? -4.145 19.997 4.561 1.00 95.56 869 ILE A C 1
ATOM 6871 O O . ILE A 1 869 ? -5.378 19.980 4.450 1.00 95.56 869 ILE A O 1
ATOM 6875 N N . PRO A 1 870 ? -3.449 21.147 4.440 1.00 93.50 870 PRO A N 1
ATOM 6876 C CA . PRO A 1 870 ? -4.076 22.458 4.300 1.00 93.50 870 PRO A CA 1
ATOM 6877 C C . PRO A 1 870 ? -4.654 22.710 2.889 1.00 93.50 870 PRO A C 1
ATOM 6879 O O . PRO A 1 870 ? -4.559 23.805 2.334 1.00 93.50 870 PRO A O 1
ATOM 6882 N N . THR A 1 871 ? -5.304 21.705 2.283 1.00 90.94 871 THR A N 1
ATOM 6883 C CA . THR A 1 871 ? -6.165 21.923 1.105 1.00 90.94 871 THR A CA 1
ATOM 6884 C C . THR A 1 871 ? -7.287 22.903 1.462 1.00 90.94 871 THR A C 1
ATOM 6886 O O . THR A 1 871 ? -7.578 23.821 0.700 1.00 90.94 871 THR A O 1
ATOM 6889 N N . TYR A 1 872 ? -7.864 22.728 2.652 1.00 93.56 872 TYR A N 1
ATOM 6890 C CA . TYR A 1 872 ? -8.718 23.694 3.345 1.00 93.56 872 TYR A CA 1
ATOM 6891 C C . TYR A 1 872 ? -8.114 23.957 4.726 1.00 93.56 872 TYR A C 1
ATOM 6893 O O . TYR A 1 872 ? -6.904 23.830 4.894 1.00 93.56 872 TYR A O 1
ATOM 6901 N N . ASN A 1 873 ? -8.915 24.318 5.725 1.00 96.19 873 ASN A N 1
ATOM 6902 C CA . ASN A 1 873 ? -8.407 24.309 7.090 1.00 96.19 873 ASN A CA 1
ATOM 6903 C C . ASN A 1 873 ? -8.178 22.858 7.568 1.00 96.19 873 ASN A C 1
ATOM 6905 O O . ASN A 1 873 ? -9.075 22.030 7.378 1.00 96.19 873 ASN A O 1
ATOM 6909 N N . PRO A 1 874 ? -7.029 22.557 8.206 1.00 97.50 874 PRO A N 1
ATOM 6910 C CA . PRO A 1 874 ? -6.738 21.247 8.782 1.00 97.50 874 PRO A CA 1
ATOM 6911 C C . PRO A 1 874 ? -7.830 20.808 9.754 1.00 97.50 874 PRO A C 1
ATOM 6913 O O . PRO A 1 874 ? -8.215 21.591 10.626 1.00 97.50 874 PRO A O 1
ATOM 6916 N N . GLY A 1 875 ? -8.314 19.572 9.635 1.00 96.94 875 GLY A N 1
ATOM 6917 C CA . GLY A 1 875 ? -9.406 19.058 10.459 1.00 96.94 875 GLY A CA 1
ATOM 6918 C C . GLY A 1 875 ? -9.321 17.562 10.754 1.00 96.94 875 GLY A C 1
ATOM 6919 O O . GLY A 1 875 ? -8.788 16.784 9.970 1.00 96.94 875 GLY A O 1
ATOM 6920 N N . LEU A 1 876 ? -9.900 17.166 11.887 1.00 97.38 876 LEU A N 1
ATOM 6921 C CA . LEU A 1 876 ? -10.004 15.783 12.367 1.00 97.38 876 LEU A CA 1
ATOM 6922 C C . LEU A 1 876 ? -11.283 15.604 13.195 1.00 97.38 876 LEU A C 1
ATOM 6924 O O . LEU A 1 876 ? -11.856 16.596 13.659 1.00 97.38 876 LEU A O 1
ATOM 6928 N N . ARG A 1 877 ? -11.721 14.360 13.430 1.00 95.81 877 ARG A N 1
ATOM 6929 C CA . ARG A 1 877 ? -12.938 14.092 14.218 1.00 95.81 877 ARG A CA 1
ATOM 6930 C C . ARG A 1 877 ? -12.763 13.011 15.278 1.00 95.81 877 ARG A C 1
ATOM 6932 O O . ARG A 1 877 ? -12.056 12.027 15.069 1.00 95.81 877 ARG A O 1
ATOM 6939 N N . ILE A 1 878 ? -13.471 13.179 16.392 1.00 98.06 878 ILE A N 1
ATOM 6940 C CA . ILE A 1 878 ? -13.582 12.183 17.465 1.00 98.06 878 ILE A CA 1
ATOM 6941 C C . ILE A 1 878 ? -15.024 11.693 17.513 1.00 98.06 878 ILE A C 1
ATOM 6943 O O . ILE A 1 878 ? -15.949 12.493 17.656 1.00 98.06 878 ILE A O 1
ATOM 6947 N N . TRP A 1 879 ? -15.206 10.384 17.391 1.00 97.38 879 TRP A N 1
ATOM 6948 C CA . TRP A 1 879 ? -16.499 9.715 17.462 1.00 97.38 879 TRP A CA 1
ATOM 6949 C C . TRP A 1 879 ? -16.784 9.238 18.880 1.00 97.38 879 TRP A C 1
ATOM 6951 O O . TRP A 1 879 ? -15.874 8.766 19.556 1.00 97.38 879 TRP A O 1
ATOM 6961 N N . GLU A 1 880 ? -18.048 9.304 19.294 1.00 96.25 880 GLU A N 1
ATOM 6962 C CA . GLU A 1 880 ? -18.562 8.672 20.509 1.00 96.25 880 GLU A CA 1
ATOM 6963 C C . GLU A 1 880 ? -19.583 7.592 20.131 1.00 96.25 880 GLU A C 1
ATOM 6965 O O . GLU A 1 880 ? -20.434 7.791 19.254 1.00 96.25 880 GLU A O 1
ATOM 6970 N N . TYR A 1 881 ? -19.472 6.431 20.771 1.00 95.31 881 TYR A N 1
ATOM 6971 C CA . TYR A 1 881 ? -20.321 5.275 20.517 1.00 95.31 881 TYR A CA 1
ATOM 6972 C C . TYR A 1 881 ? -20.855 4.681 21.815 1.00 95.31 881 TYR A C 1
ATOM 6974 O O . TYR A 1 881 ? -20.193 4.681 22.850 1.00 95.31 881 TYR A O 1
ATOM 6982 N N . ASN A 1 882 ? -22.054 4.118 21.732 1.00 92.88 882 ASN A N 1
ATOM 6983 C CA . ASN A 1 882 ? -22.785 3.628 22.883 1.00 92.88 882 ASN A CA 1
ATOM 6984 C C . ASN A 1 882 ? -22.042 2.476 23.578 1.00 92.88 882 ASN A C 1
ATOM 6986 O O . ASN A 1 882 ? -21.779 1.435 22.973 1.00 92.88 882 ASN A O 1
ATOM 6990 N N . ILE A 1 883 ? -21.775 2.629 24.872 1.00 89.50 883 ILE A N 1
ATOM 6991 C CA . ILE A 1 883 ? -21.202 1.580 25.736 1.00 89.50 883 ILE A CA 1
ATOM 6992 C C . ILE A 1 883 ? -22.127 1.214 26.904 1.00 89.50 883 ILE A C 1
ATOM 6994 O O . ILE A 1 883 ? -21.735 0.513 27.833 1.00 89.50 883 ILE A O 1
ATOM 6998 N N . THR A 1 884 ? -23.389 1.649 26.853 1.00 77.44 884 THR A N 1
ATOM 6999 C CA . THR A 1 884 ? -24.352 1.498 27.955 1.00 77.44 884 THR A CA 1
ATOM 7000 C C . THR A 1 884 ? -24.698 0.043 28.257 1.00 77.44 884 THR A C 1
ATOM 7002 O O . THR A 1 884 ? -24.805 -0.320 29.426 1.00 77.44 884 THR A O 1
ATOM 7005 N N . GLU A 1 885 ? -24.804 -0.825 27.246 1.00 70.25 885 GLU A N 1
ATOM 7006 C CA . GLU A 1 885 ? -25.119 -2.244 27.470 1.00 70.25 885 GLU A CA 1
ATOM 7007 C C . GLU A 1 885 ? -23.942 -3.019 28.070 1.00 70.25 885 GLU A C 1
ATOM 7009 O O . GLU A 1 885 ? -24.157 -4.103 28.615 1.00 70.25 885 GLU A O 1
ATOM 7014 N N . PHE A 1 886 ? -22.720 -2.464 28.064 1.00 68.81 886 PHE A N 1
ATOM 7015 C CA . PHE A 1 886 ? -21.621 -3.055 28.828 1.00 68.81 886 PHE A CA 1
ATOM 7016 C C . PHE A 1 886 ? -21.961 -3.053 30.327 1.00 68.81 886 PHE A C 1
ATOM 7018 O O . PHE A 1 886 ? -21.679 -4.035 31.000 1.00 68.81 886 PHE A O 1
ATOM 7025 N N . ASN A 1 887 ? -22.693 -2.048 30.828 1.00 48.47 887 ASN A N 1
ATOM 7026 C CA . ASN A 1 887 ? -23.135 -1.965 32.228 1.00 48.47 887 ASN A CA 1
ATOM 7027 C C . ASN A 1 887 ? -24.233 -2.979 32.615 1.00 48.47 887 ASN A C 1
ATOM 7029 O O . ASN A 1 887 ? -24.559 -3.102 33.792 1.00 48.47 887 ASN A O 1
ATOM 7033 N N . SER A 1 888 ? -24.850 -3.676 31.654 1.00 43.28 888 SER A N 1
ATOM 7034 C CA . SER A 1 888 ? -26.033 -4.523 31.897 1.00 43.28 888 SER A CA 1
ATOM 7035 C C . SER A 1 888 ? -25.723 -5.987 32.239 1.00 43.28 888 SER A C 1
ATOM 7037 O O . SER A 1 888 ? -26.643 -6.775 32.464 1.00 43.28 888 SER A O 1
ATOM 7039 N N . LEU A 1 889 ? -24.442 -6.357 32.336 1.00 42.25 889 LEU A N 1
ATOM 7040 C CA . LEU A 1 889 ? -24.010 -7.741 32.566 1.00 42.25 889 LEU A CA 1
ATOM 7041 C C . LEU A 1 889 ? -24.236 -8.285 33.993 1.00 42.25 889 LEU A C 1
ATOM 7043 O O . LEU A 1 889 ? -23.851 -9.420 34.243 1.00 42.25 889 LEU A O 1
ATOM 7047 N N . ASP A 1 890 ? -24.915 -7.556 34.888 1.00 34.44 890 ASP A N 1
ATOM 7048 C CA . ASP A 1 890 ? -25.099 -7.986 36.288 1.00 34.44 890 ASP A CA 1
ATOM 7049 C C . ASP A 1 890 ? -26.541 -7.951 36.848 1.00 34.44 890 ASP A C 1
ATOM 7051 O O . ASP A 1 890 ? -26.715 -8.088 38.052 1.00 34.44 890 ASP A O 1
ATOM 7055 N N . ASN A 1 891 ? -27.610 -7.830 36.040 1.00 27.56 891 ASN A N 1
ATOM 7056 C CA . ASN A 1 891 ? -28.985 -7.750 36.596 1.00 27.56 891 ASN A CA 1
ATOM 7057 C C . ASN A 1 891 ? -30.080 -8.592 35.904 1.00 27.56 891 ASN A C 1
ATOM 7059 O O . ASN A 1 891 ? -31.264 -8.292 36.045 1.00 27.56 891 ASN A O 1
ATOM 7063 N N . SER A 1 892 ? -29.747 -9.680 35.199 1.00 29.94 892 SER A N 1
ATOM 7064 C CA . SER A 1 892 ? -30.780 -10.566 34.614 1.00 29.94 892 SER A CA 1
ATOM 7065 C C . SER A 1 892 ? -31.226 -11.751 35.492 1.00 29.94 892 SER A C 1
ATOM 7067 O O . SER A 1 892 ? -31.992 -12.586 35.018 1.00 29.94 892 SER A O 1
ATOM 7069 N N . GLU A 1 893 ? -30.856 -11.806 36.781 1.00 30.48 893 GLU A N 1
ATOM 7070 C CA . GLU A 1 893 ? -31.314 -12.876 37.696 1.00 30.48 893 GLU A CA 1
ATOM 7071 C C . GLU A 1 893 ? -32.228 -12.444 38.864 1.00 30.48 893 GLU A C 1
ATOM 7073 O O . GLU A 1 893 ? -32.616 -13.308 39.648 1.00 30.48 893 GLU A O 1
ATOM 7078 N N . SER A 1 894 ? -32.665 -11.180 39.000 1.00 27.47 894 SER A N 1
ATOM 7079 C CA . SER A 1 894 ? -33.400 -10.777 40.224 1.00 27.47 894 SER A CA 1
ATOM 7080 C C . SER A 1 894 ? -34.718 -10.004 40.106 1.00 27.47 894 SER A C 1
ATOM 7082 O O . SER A 1 894 ? -35.345 -9.818 41.144 1.00 27.47 894 SER A O 1
ATOM 7084 N N . GLU A 1 895 ? -35.245 -9.642 38.929 1.00 26.78 895 GLU A N 1
ATOM 7085 C CA . GLU A 1 895 ? -36.556 -8.956 38.865 1.00 26.78 895 GLU A CA 1
ATOM 7086 C C . GLU A 1 895 ? -37.448 -9.424 37.703 1.00 26.78 895 GLU A C 1
ATOM 7088 O O . GLU A 1 895 ? -37.790 -8.684 36.785 1.00 26.78 895 GLU A O 1
ATOM 7093 N N . ALA A 1 896 ? -37.901 -10.677 37.773 1.00 28.33 896 ALA A N 1
ATOM 7094 C CA . ALA A 1 896 ? -39.056 -11.159 37.013 1.00 28.33 896 ALA A CA 1
ATOM 7095 C C . ALA A 1 896 ? -40.241 -11.449 37.952 1.00 28.33 896 ALA A C 1
ATOM 7097 O O . ALA A 1 896 ? -40.737 -12.571 38.030 1.00 28.33 896 ALA A O 1
ATOM 7098 N N . GLN A 1 897 ? -40.721 -10.425 38.664 1.00 28.14 897 GLN A N 1
ATOM 7099 C CA . GLN A 1 897 ? -42.076 -10.415 39.221 1.00 28.14 897 GLN A CA 1
ATOM 7100 C C . GLN A 1 897 ? -42.764 -9.073 38.938 1.00 28.14 897 GLN A C 1
ATOM 7102 O O . GLN A 1 897 ? -42.606 -8.103 39.665 1.00 28.14 897 GLN A O 1
ATOM 7107 N N . GLY A 1 898 ? -43.598 -9.072 37.892 1.00 30.03 898 GLY A N 1
ATOM 7108 C CA . GLY A 1 898 ? -44.804 -8.244 37.828 1.00 30.03 898 GLY A CA 1
ATOM 7109 C C . GLY A 1 898 ? -44.706 -6.879 37.139 1.00 30.03 898 GLY A C 1
ATOM 7110 O O . GLY A 1 898 ? -44.712 -5.861 37.811 1.00 30.03 898 GLY A O 1
ATOM 7111 N N . SER A 1 899 ? -44.805 -6.844 35.805 1.00 28.05 899 SER A N 1
ATOM 7112 C CA . SER A 1 899 ? -45.694 -5.904 35.091 1.00 28.05 899 SER A CA 1
ATOM 7113 C C . SER A 1 899 ? -45.789 -6.277 33.607 1.00 28.05 899 SER A C 1
ATOM 7115 O O . SER A 1 899 ? -44.786 -6.422 32.912 1.00 28.05 899 SER A O 1
ATOM 7117 N N . GLN A 1 900 ? -47.012 -6.490 33.121 1.00 36.47 900 GLN A N 1
ATOM 7118 C CA . GLN A 1 900 ? -47.310 -6.915 31.755 1.00 36.47 900 GLN A CA 1
ATOM 7119 C C . GLN A 1 900 ? -47.144 -5.750 30.767 1.00 36.47 900 GLN A C 1
ATOM 7121 O O . GLN A 1 900 ? -47.973 -4.845 30.733 1.00 36.47 900 GLN A O 1
ATOM 7126 N N . THR A 1 901 ? -46.134 -5.806 29.895 1.00 33.81 901 THR A N 1
ATOM 7127 C CA . THR A 1 901 ? -46.067 -4.975 28.679 1.00 33.81 901 THR A CA 1
ATOM 7128 C C . THR A 1 901 ? -45.795 -5.832 27.443 1.00 33.81 901 THR A C 1
ATOM 7130 O O . THR A 1 901 ? -45.270 -6.943 27.527 1.00 33.81 901 THR A O 1
ATOM 7133 N N . LEU A 1 902 ? -46.197 -5.325 26.273 1.00 32.06 902 LEU A N 1
ATOM 7134 C CA . LEU A 1 902 ? -46.170 -6.009 24.973 1.00 32.06 902 LEU A CA 1
ATOM 7135 C C . LEU A 1 902 ? -44.755 -6.472 24.547 1.00 32.06 902 LEU A C 1
ATOM 7137 O O . LEU A 1 902 ? -44.636 -7.449 23.812 1.00 32.06 902 LEU A O 1
ATOM 7141 N N . ALA A 1 903 ? -43.697 -5.860 25.095 1.00 31.89 903 ALA A N 1
ATOM 7142 C CA . ALA A 1 903 ? -42.302 -6.293 24.947 1.00 31.89 903 ALA A CA 1
ATOM 7143 C C . ALA A 1 903 ? -42.019 -7.667 25.600 1.00 31.89 903 ALA A C 1
ATOM 7145 O O . ALA A 1 903 ? -41.244 -8.465 25.073 1.00 31.89 903 ALA A O 1
ATOM 7146 N N . GLY A 1 904 ? -42.723 -8.006 26.687 1.00 29.00 904 GLY A N 1
ATOM 7147 C CA . GLY A 1 904 ? -42.614 -9.310 27.351 1.00 29.00 904 GLY A CA 1
ATOM 7148 C C . GLY A 1 904 ? -43.189 -10.470 26.530 1.00 29.00 904 GLY A C 1
ATOM 7149 O O . GLY A 1 904 ? -42.762 -11.613 26.689 1.00 29.00 904 GLY A O 1
ATOM 7150 N N . LYS A 1 905 ? -44.112 -10.195 25.595 1.00 30.44 905 LYS A N 1
ATOM 7151 C CA . LYS A 1 905 ? -44.647 -11.229 24.692 1.00 30.44 905 LYS A CA 1
ATOM 7152 C C . LYS A 1 905 ? -43.649 -11.610 23.595 1.00 30.44 905 LYS A C 1
ATOM 7154 O O . LYS A 1 905 ? -43.565 -12.792 23.271 1.00 30.44 905 LYS A O 1
ATOM 7159 N N . LEU A 1 906 ? -42.845 -10.662 23.098 1.00 32.41 906 LEU A N 1
ATOM 7160 C CA . LEU A 1 906 ? -41.795 -10.945 22.108 1.00 32.41 906 LEU A CA 1
ATOM 7161 C C . LEU A 1 906 ? -40.629 -11.746 22.714 1.00 32.41 906 LEU A C 1
ATOM 7163 O O . LEU A 1 906 ? -40.126 -12.676 22.089 1.00 32.41 906 LEU A O 1
ATOM 7167 N N . SER A 1 907 ? -40.260 -11.453 23.966 1.00 30.64 907 SER A N 1
ATOM 7168 C CA . SER A 1 907 ? -39.203 -12.185 24.681 1.00 30.64 907 SER A CA 1
ATOM 7169 C C . SER A 1 907 ? -39.571 -13.660 24.935 1.00 30.64 907 SER A C 1
ATOM 7171 O O . SER A 1 907 ? -38.715 -14.540 24.855 1.00 30.64 907 SER A O 1
ATOM 7173 N N . SER A 1 908 ? -40.861 -13.974 25.128 1.00 26.33 908 SER A N 1
ATOM 7174 C CA . SER A 1 908 ? -41.320 -15.359 25.337 1.00 26.33 908 SER A CA 1
ATOM 7175 C C . SER A 1 908 ? -41.214 -16.263 24.097 1.00 26.33 908 SER A C 1
ATOM 7177 O O . SER A 1 908 ? -41.047 -17.472 24.249 1.00 26.33 908 SER A O 1
ATOM 7179 N N . TYR A 1 909 ? -41.234 -15.691 22.885 1.00 29.06 909 TYR A N 1
ATOM 7180 C CA . TYR A 1 909 ? -41.044 -16.441 21.635 1.00 29.06 909 TYR A CA 1
ATOM 7181 C C . TYR A 1 909 ? -39.564 -16.691 21.307 1.00 29.06 909 TYR A C 1
ATOM 7183 O O . TYR A 1 909 ? -39.237 -17.697 20.681 1.00 29.06 909 TYR A O 1
ATOM 7191 N N . LEU A 1 910 ? -38.657 -15.824 21.770 1.00 33.38 910 LEU A N 1
ATOM 7192 C CA . LEU A 1 910 ? -37.210 -15.979 21.562 1.00 33.38 910 LEU A CA 1
ATOM 7193 C C . LEU A 1 910 ? -36.547 -16.913 22.593 1.00 33.38 910 LEU A C 1
ATOM 7195 O O . LEU A 1 910 ? -35.467 -17.444 22.335 1.00 33.38 910 LEU A O 1
ATOM 7199 N N . ASN A 1 911 ? -37.211 -17.191 23.721 1.00 28.50 911 ASN A N 1
ATOM 7200 C CA . ASN A 1 911 ? -36.647 -17.996 24.810 1.00 28.50 911 ASN A CA 1
ATOM 7201 C C . ASN A 1 911 ? -36.904 -19.512 24.735 1.00 28.50 911 ASN A C 1
ATOM 7203 O O . ASN A 1 911 ? -36.466 -20.240 25.622 1.00 28.50 911 ASN A O 1
ATOM 7207 N N . THR A 1 912 ? -37.554 -20.040 23.691 1.00 26.56 912 THR A N 1
ATOM 7208 C CA . THR A 1 912 ? -37.833 -21.493 23.603 1.00 26.56 912 THR A CA 1
ATOM 7209 C C . THR A 1 912 ? -36.817 -22.307 22.790 1.00 26.56 912 THR A C 1
ATOM 7211 O O . THR A 1 912 ? -36.996 -23.510 22.624 1.00 26.56 912 THR A O 1
ATOM 7214 N N . SER A 1 913 ? -35.711 -21.714 22.323 1.00 28.66 913 SER A N 1
ATOM 7215 C CA . SER A 1 913 ? -34.644 -22.485 21.653 1.00 28.66 913 SER A CA 1
ATOM 7216 C C . SER A 1 913 ? -33.213 -21.994 21.918 1.00 28.66 913 SER A C 1
ATOM 7218 O O . SER A 1 913 ? -32.280 -22.446 21.242 1.00 28.66 913 SER A O 1
ATOM 7220 N N . ALA A 1 914 ? -32.991 -21.115 22.893 1.00 28.70 914 ALA A N 1
ATOM 7221 C CA . ALA A 1 914 ? -31.646 -20.801 23.367 1.00 28.70 914 ALA A CA 1
ATOM 7222 C C . ALA A 1 914 ? -31.192 -21.891 24.352 1.00 28.70 914 ALA A C 1
ATOM 7224 O O . ALA A 1 914 ? -31.181 -21.709 25.566 1.00 28.70 914 ALA A O 1
ATOM 7225 N N . LYS A 1 915 ? -30.843 -23.073 23.826 1.00 25.03 915 LYS A N 1
ATOM 7226 C CA . LYS A 1 915 ? -29.932 -23.952 24.560 1.00 25.03 915 LYS A CA 1
ATOM 7227 C C . LYS A 1 915 ? -28.638 -23.163 24.735 1.00 25.03 915 LYS A C 1
ATOM 7229 O O . LYS A 1 915 ? -28.083 -22.694 23.748 1.00 25.03 915 LYS A O 1
ATOM 7234 N N . ASN A 1 916 ? -28.201 -23.019 25.982 1.00 28.81 916 ASN A N 1
ATOM 7235 C CA . ASN A 1 916 ? -26.862 -22.575 26.347 1.00 28.81 916 ASN A CA 1
ATOM 7236 C C . ASN A 1 916 ? -25.824 -23.442 25.622 1.00 28.81 916 ASN A C 1
ATOM 7238 O O . ASN A 1 916 ? -25.418 -24.494 26.109 1.00 28.81 916 ASN A O 1
ATOM 7242 N N . THR A 1 917 ? -25.412 -23.005 24.442 1.00 24.14 917 THR A N 1
ATOM 7243 C CA . THR A 1 917 ? -24.229 -23.482 23.741 1.00 24.14 917 THR A CA 1
ATOM 7244 C C . THR A 1 917 ? -23.316 -22.283 23.595 1.00 24.14 917 THR A C 1
ATOM 7246 O O . THR A 1 917 ? -23.405 -21.525 22.635 1.00 24.14 917 THR A O 1
ATOM 7249 N N . THR A 1 918 ? -22.445 -22.086 24.583 1.00 25.95 918 THR A N 1
ATOM 7250 C CA . THR A 1 918 ? -21.209 -21.325 24.397 1.00 25.95 918 THR A CA 1
ATOM 7251 C C . THR A 1 918 ? -20.381 -22.073 23.355 1.00 25.95 918 THR A C 1
ATOM 7253 O O . THR A 1 918 ? -19.667 -23.022 23.679 1.00 25.95 918 THR A O 1
ATOM 7256 N N . PHE A 1 919 ? -20.558 -21.713 22.084 1.00 26.64 919 PHE A N 1
ATOM 7257 C CA . PHE A 1 919 ? -19.778 -22.258 20.983 1.00 26.64 919 PHE A CA 1
ATOM 7258 C C . PHE A 1 919 ? -18.354 -21.703 21.064 1.00 26.64 919 PHE A C 1
ATOM 7260 O O . PHE A 1 919 ? -18.123 -20.500 20.975 1.00 26.64 919 PHE A O 1
ATOM 7267 N N . HIS A 1 920 ? -17.390 -22.601 21.265 1.00 31.45 920 HIS A N 1
ATOM 7268 C CA . HIS A 1 920 ? -15.967 -22.299 21.189 1.00 31.45 920 HIS A CA 1
ATOM 7269 C C . HIS A 1 920 ? -15.586 -22.017 19.731 1.00 31.45 920 HIS A C 1
ATOM 7271 O O . HIS A 1 920 ? -15.371 -22.940 18.944 1.00 31.45 920 HIS A O 1
ATOM 7277 N N . TYR A 1 921 ? -15.505 -20.743 19.360 1.00 42.31 921 TYR A N 1
ATOM 7278 C CA . TYR A 1 921 ? -14.901 -20.338 18.098 1.00 42.31 921 TYR A CA 1
ATOM 7279 C C . TYR A 1 921 ? -13.375 -20.364 18.237 1.00 42.31 921 TYR A C 1
ATOM 7281 O O . TYR A 1 921 ? -12.831 -19.816 19.191 1.00 42.31 921 TYR A O 1
ATOM 7289 N N . GLY A 1 922 ? -12.695 -21.087 17.338 1.00 50.56 922 GLY A N 1
ATOM 7290 C CA . GLY A 1 922 ? -11.238 -21.239 17.358 1.00 50.56 922 GLY A CA 1
ATOM 7291 C C . GLY A 1 922 ? -10.495 -19.903 17.262 1.00 50.56 922 GLY A C 1
ATOM 7292 O O . GLY A 1 922 ? -11.055 -18.890 16.845 1.00 50.56 922 GLY A O 1
ATOM 7293 N N . ASP A 1 923 ? -9.219 -19.914 17.632 1.00 68.19 923 ASP A N 1
ATOM 7294 C CA . ASP A 1 923 ? -8.296 -18.783 17.480 1.00 68.19 923 ASP A CA 1
ATOM 7295 C C . ASP A 1 923 ? -8.335 -18.195 16.045 1.00 68.19 923 ASP A C 1
ATOM 7297 O O . ASP A 1 923 ? -8.531 -18.943 15.081 1.00 68.19 923 ASP A O 1
ATOM 7301 N N . TRP A 1 924 ? -8.161 -16.874 15.883 1.00 82.69 924 TRP A N 1
ATOM 7302 C CA . TRP A 1 924 ? -8.051 -16.228 14.560 1.00 82.69 924 TRP A CA 1
ATOM 7303 C C . TRP A 1 924 ? -6.952 -16.863 13.715 1.00 82.69 924 TRP A C 1
ATOM 7305 O O . TRP A 1 924 ? -7.130 -17.017 12.507 1.00 82.69 924 TRP A O 1
ATOM 7315 N N . SER A 1 925 ? -5.883 -17.332 14.366 1.00 78.50 925 SER A N 1
ATOM 7316 C CA . SER A 1 925 ? -4.811 -18.111 13.747 1.00 78.50 925 SER A CA 1
ATOM 7317 C C . SER A 1 925 ? -5.338 -19.280 12.916 1.00 78.50 925 SER A C 1
ATOM 7319 O O . SER A 1 925 ? -4.855 -19.509 11.813 1.00 78.50 925 SER A O 1
ATOM 7321 N N . TYR A 1 926 ? -6.356 -20.002 13.402 1.00 78.69 926 TYR A N 1
ATOM 7322 C CA . TYR A 1 926 ? -6.934 -21.124 12.662 1.00 78.69 926 TYR A CA 1
ATOM 7323 C C . TYR A 1 926 ? -7.690 -20.646 11.421 1.00 78.69 926 TYR A C 1
ATOM 7325 O O . TYR A 1 926 ? -7.489 -21.184 10.337 1.00 78.69 926 TYR A O 1
ATOM 7333 N N . PHE A 1 927 ? -8.534 -19.619 11.556 1.00 85.81 927 PHE A N 1
ATOM 7334 C CA . PHE A 1 927 ? -9.276 -19.074 10.417 1.00 85.81 927 PHE A CA 1
ATOM 7335 C C . PHE A 1 927 ? -8.330 -18.555 9.329 1.00 85.81 927 PHE A C 1
ATOM 7337 O O . PHE A 1 927 ? -8.501 -18.911 8.166 1.00 85.81 927 PHE A O 1
ATOM 7344 N N . PHE A 1 928 ? -7.317 -17.769 9.697 1.00 84.88 928 PHE A N 1
ATOM 7345 C CA . PHE A 1 928 ? -6.394 -17.188 8.726 1.00 84.88 928 PHE A CA 1
ATOM 7346 C C . PHE A 1 928 ? -5.417 -18.196 8.135 1.00 84.88 928 PHE A C 1
ATOM 7348 O O . PHE A 1 928 ? -5.140 -18.105 6.946 1.00 84.88 928 PHE A O 1
ATOM 7355 N N . GLN A 1 929 ? -4.981 -19.205 8.894 1.00 79.94 929 GLN A N 1
ATOM 7356 C CA . GLN A 1 929 ? -4.222 -20.325 8.336 1.00 79.94 929 GLN A CA 1
ATOM 7357 C C . GLN A 1 929 ? -5.051 -21.097 7.303 1.00 79.94 929 GLN A C 1
ATOM 7359 O O . GLN A 1 929 ? -4.552 -21.450 6.235 1.00 79.94 929 GLN A O 1
ATOM 7364 N N . GLN A 1 930 ? -6.328 -21.357 7.605 1.00 78.31 930 GLN A N 1
ATOM 7365 C CA . GLN A 1 930 ? -7.226 -22.001 6.654 1.00 78.31 930 GLN A CA 1
ATOM 7366 C C . GLN A 1 930 ? -7.432 -21.117 5.433 1.00 78.31 930 GLN A C 1
ATOM 7368 O O . GLN A 1 930 ? -7.272 -21.608 4.329 1.00 78.31 930 GLN A O 1
ATOM 7373 N N . LEU A 1 931 ? -7.727 -19.829 5.615 1.00 82.00 931 LEU A N 1
ATOM 7374 C CA . LEU A 1 931 ? -7.899 -18.893 4.512 1.00 82.00 931 LEU A CA 1
ATOM 7375 C C . LEU A 1 931 ? -6.645 -18.852 3.632 1.00 82.00 931 LEU A C 1
ATOM 7377 O O . LEU A 1 931 ? -6.769 -19.004 2.424 1.00 82.00 931 LEU A O 1
ATOM 7381 N N . GLU A 1 932 ? -5.456 -18.746 4.231 1.00 77.69 932 GLU A N 1
ATOM 7382 C CA . GLU A 1 932 ? -4.161 -18.707 3.545 1.00 77.69 932 GLU A CA 1
ATOM 7383 C C . GLU A 1 932 ? -3.933 -19.908 2.628 1.00 77.69 932 GLU A C 1
ATOM 7385 O O . GLU A 1 932 ? -3.582 -19.717 1.464 1.00 77.69 932 GLU A O 1
ATOM 7390 N N . ASN A 1 933 ? -4.191 -21.124 3.118 1.00 68.38 933 ASN A N 1
ATOM 7391 C CA . ASN A 1 933 ? -4.048 -22.350 2.326 1.00 68.38 933 ASN A CA 1
ATOM 7392 C C . ASN A 1 933 ? -4.935 -22.358 1.071 1.00 68.38 933 ASN A C 1
ATOM 7394 O O . ASN A 1 933 ? -4.668 -23.107 0.134 1.00 68.38 933 ASN A O 1
ATOM 7398 N N . LEU A 1 934 ? -5.987 -21.538 1.058 1.00 72.56 934 LEU A N 1
ATOM 7399 C CA . LEU A 1 934 ? -6.928 -21.411 -0.047 1.00 72.56 934 LEU A CA 1
ATOM 7400 C C . LEU A 1 934 ? -6.650 -20.162 -0.890 1.00 72.56 934 LEU A C 1
ATOM 7402 O O . LEU A 1 934 ? -7.173 -20.068 -1.989 1.00 72.56 934 LEU A O 1
ATOM 7406 N N . LEU A 1 935 ? -5.824 -19.208 -0.436 1.00 65.25 935 LEU A N 1
ATOM 7407 C CA . LEU A 1 935 ? -5.612 -17.935 -1.141 1.00 65.25 935 LEU A CA 1
ATOM 7408 C C . LEU A 1 935 ? -5.002 -18.115 -2.552 1.00 65.25 935 LEU A C 1
ATOM 7410 O O . LEU A 1 935 ? -5.095 -17.192 -3.364 1.00 65.25 935 LEU A O 1
ATOM 7414 N N . ASP A 1 936 ? -4.378 -19.265 -2.847 1.00 64.19 936 ASP A N 1
ATOM 7415 C CA . ASP A 1 936 ? -3.850 -19.634 -4.177 1.00 64.19 936 ASP A CA 1
ATOM 7416 C C . ASP A 1 936 ? -4.870 -20.344 -5.082 1.00 64.19 936 ASP A C 1
ATOM 7418 O O . ASP A 1 936 ? -4.617 -20.528 -6.273 1.00 64.19 936 ASP A O 1
ATOM 7422 N N . ASP A 1 937 ? -6.024 -20.723 -4.533 1.00 72.06 937 ASP A N 1
ATOM 7423 C CA . ASP A 1 937 ? -7.093 -21.427 -5.228 1.00 72.06 937 ASP A CA 1
ATOM 7424 C C . ASP A 1 937 ? -8.438 -20.749 -4.934 1.00 72.06 937 ASP A C 1
ATOM 7426 O O . ASP A 1 937 ? -9.125 -21.028 -3.949 1.00 72.06 937 ASP A O 1
ATOM 7430 N N . GLU A 1 938 ? -8.821 -19.834 -5.826 1.00 67.69 938 GLU A N 1
ATOM 7431 C CA . GLU A 1 938 ? -10.074 -19.081 -5.727 1.00 67.69 938 GLU A CA 1
ATOM 7432 C C . GLU A 1 938 ? -11.298 -20.001 -5.584 1.00 67.69 938 GLU A C 1
ATOM 7434 O O . GLU A 1 938 ? -12.213 -19.671 -4.833 1.00 67.69 938 GLU A O 1
ATOM 7439 N N . GLU A 1 939 ? -11.306 -21.178 -6.223 1.00 73.12 939 GLU A N 1
ATOM 7440 C CA . GLU A 1 939 ? -12.406 -22.146 -6.116 1.00 73.12 939 GLU A CA 1
ATOM 7441 C C . GLU A 1 939 ? -12.491 -22.735 -4.700 1.00 73.12 939 GLU A C 1
ATOM 7443 O O . GLU A 1 939 ? -13.581 -22.947 -4.159 1.00 73.12 939 GLU A O 1
ATOM 7448 N N . GLN A 1 940 ? -11.348 -22.931 -4.046 1.00 71.56 940 GLN A N 1
ATOM 7449 C CA . GLN A 1 940 ? -11.304 -23.364 -2.655 1.00 71.56 940 GLN A CA 1
ATOM 7450 C C . GLN A 1 940 ? -11.731 -22.266 -1.670 1.00 71.56 940 GLN A C 1
ATOM 7452 O O . GLN A 1 940 ? -12.419 -22.579 -0.695 1.00 71.56 940 GLN A O 1
ATOM 7457 N N . ILE A 1 941 ? -11.418 -20.989 -1.922 1.00 72.75 941 ILE A N 1
ATOM 7458 C CA . ILE A 1 941 ? -11.962 -19.877 -1.113 1.00 72.75 941 ILE A CA 1
ATOM 7459 C C . ILE A 1 941 ? -13.481 -19.810 -1.275 1.00 72.75 941 ILE A C 1
ATOM 7461 O O . ILE A 1 941 ? -14.207 -19.708 -0.285 1.00 72.75 941 ILE A O 1
ATOM 7465 N N . GLU A 1 942 ? -13.978 -19.910 -2.511 1.00 74.06 942 GLU A N 1
ATOM 7466 C CA . GLU A 1 942 ? -15.412 -19.973 -2.817 1.00 74.06 942 GLU A CA 1
ATOM 7467 C C . GLU A 1 942 ? -16.088 -21.150 -2.086 1.00 74.06 942 GLU A C 1
ATOM 7469 O O . GLU A 1 942 ? -17.215 -21.026 -1.582 1.00 74.06 942 GLU A O 1
ATOM 7474 N N . LYS A 1 943 ? -15.384 -22.282 -1.961 1.00 74.88 943 LYS A N 1
ATOM 7475 C CA . LYS A 1 943 ? -15.825 -23.440 -1.182 1.00 74.88 943 LYS A CA 1
ATOM 7476 C C . LYS A 1 943 ? -15.850 -23.157 0.319 1.00 74.88 943 LYS A C 1
ATOM 7478 O O . LYS A 1 943 ? -16.879 -23.423 0.927 1.00 74.88 943 LYS A O 1
ATOM 7483 N N . LEU A 1 944 ? -14.812 -22.563 0.911 1.00 74.31 944 LEU A N 1
ATOM 7484 C CA . LEU A 1 944 ? -14.810 -22.166 2.330 1.00 74.31 944 LEU A CA 1
ATOM 7485 C C . LEU A 1 944 ? -15.957 -21.199 2.638 1.00 74.31 944 LEU A C 1
ATOM 7487 O O . LEU A 1 944 ? -16.696 -21.379 3.601 1.00 74.31 944 LEU A O 1
ATOM 7491 N N . ILE A 1 945 ? -16.144 -20.198 1.782 1.00 72.38 945 ILE A N 1
ATOM 7492 C CA . ILE A 1 945 ? -17.274 -19.265 1.813 1.00 72.38 945 ILE A CA 1
ATOM 7493 C C . ILE A 1 945 ? -18.604 -20.026 1.847 1.00 72.38 945 ILE A C 1
ATOM 7495 O O . ILE A 1 945 ? -19.505 -19.607 2.571 1.00 72.38 945 ILE A O 1
ATOM 7499 N N . THR A 1 946 ? -18.725 -21.114 1.084 1.00 72.62 946 THR A N 1
ATOM 7500 C CA . THR A 1 946 ? -19.915 -21.980 1.042 1.00 72.62 946 THR A CA 1
ATOM 7501 C C . THR A 1 946 ? -20.031 -22.875 2.277 1.00 72.62 946 THR A C 1
ATOM 7503 O O . THR A 1 946 ? -21.124 -23.078 2.795 1.00 72.62 946 THR A O 1
ATOM 7506 N N . GLU A 1 947 ? -18.924 -23.394 2.798 1.00 71.75 947 GLU A N 1
ATOM 7507 C CA . GLU A 1 947 ? -18.903 -24.205 4.017 1.00 71.75 947 GLU A CA 1
ATOM 7508 C C . GLU A 1 947 ? -19.337 -23.371 5.229 1.00 71.75 947 GLU A C 1
ATOM 7510 O O . GLU A 1 947 ? -20.222 -23.791 5.977 1.00 71.75 947 GLU A O 1
ATOM 7515 N N . LEU A 1 948 ? -18.812 -22.146 5.349 1.00 69.62 948 LEU A N 1
ATOM 7516 C CA . LEU A 1 948 ? -19.234 -21.155 6.343 1.00 69.62 948 LEU A CA 1
ATOM 7517 C C . LEU A 1 948 ? -20.719 -20.784 6.197 1.00 69.62 948 LEU A C 1
ATOM 7519 O O . LEU A 1 948 ? -21.372 -20.520 7.200 1.00 69.62 948 LEU A O 1
ATOM 7523 N N . GLU A 1 949 ? -21.264 -20.796 4.973 1.00 66.69 949 GLU A N 1
ATOM 7524 C CA . GLU A 1 949 ? -22.705 -20.614 4.717 1.00 66.69 949 GLU A CA 1
ATOM 7525 C C . GLU A 1 949 ? -23.545 -21.829 5.132 1.00 66.69 949 GLU A C 1
ATOM 7527 O O . GLU A 1 949 ? -24.702 -21.668 5.504 1.00 66.69 949 GLU A O 1
ATOM 7532 N N . SER A 1 950 ? -23.004 -23.041 5.010 1.00 60.84 950 SER A N 1
ATOM 7533 C CA . SER A 1 950 ? -23.732 -24.299 5.236 1.00 60.84 950 SER A CA 1
ATOM 7534 C C . SER A 1 950 ? -23.749 -24.770 6.696 1.00 60.84 950 SER A C 1
ATOM 7536 O O . SER A 1 950 ? -24.411 -25.759 7.016 1.00 60.84 950 SER A O 1
ATOM 7538 N N . SER A 1 951 ? -23.011 -24.093 7.580 1.00 53.88 951 SER A N 1
ATOM 7539 C CA . SER A 1 951 ? -22.857 -24.504 8.978 1.00 53.88 951 SER A CA 1
ATOM 7540 C C . SER A 1 951 ? -24.138 -24.241 9.802 1.00 53.88 951 SER A C 1
ATOM 7542 O O . SER A 1 951 ? -24.802 -23.222 9.603 1.00 53.88 951 SER A O 1
ATOM 7544 N N . PRO A 1 952 ? -24.541 -25.157 10.704 1.00 45.12 952 PRO A N 1
ATOM 7545 C CA . PRO A 1 952 ? -25.945 -25.441 10.993 1.00 45.12 952 PRO A CA 1
ATOM 7546 C C . PRO A 1 952 ? -26.494 -24.688 12.211 1.00 45.12 952 PRO A C 1
ATOM 7548 O O . PRO A 1 952 ? -26.858 -25.313 13.205 1.00 45.12 952 PRO A O 1
ATOM 7551 N N . ASP A 1 953 ? -26.650 -23.369 12.123 1.00 45.47 953 ASP A N 1
ATOM 7552 C CA . ASP A 1 953 ? -27.480 -22.640 13.087 1.00 45.47 953 ASP A CA 1
ATOM 7553 C C . ASP A 1 953 ? -28.774 -22.133 12.431 1.00 45.47 953 ASP A C 1
ATOM 7555 O O . ASP A 1 953 ? -28.876 -21.032 11.902 1.00 45.47 953 ASP A O 1
ATOM 7559 N N . LYS A 1 954 ? -29.799 -22.994 12.523 1.00 42.66 954 LYS A N 1
ATOM 7560 C CA . LYS A 1 954 ? -31.237 -22.661 12.539 1.00 42.66 954 LYS A CA 1
ATOM 7561 C C . LYS A 1 954 ? -31.870 -21.993 11.307 1.00 42.66 954 LYS A C 1
ATOM 7563 O O . LYS A 1 954 ? -32.836 -21.255 11.475 1.00 42.66 954 LYS A O 1
ATOM 7568 N N . MET A 1 955 ? -31.454 -22.299 10.083 1.00 43.94 955 MET A N 1
ATOM 7569 C CA . MET A 1 955 ? -32.284 -21.976 8.910 1.00 43.94 955 MET A CA 1
ATOM 7570 C C . MET A 1 955 ? -32.997 -23.211 8.369 1.00 43.94 955 MET A C 1
ATOM 7572 O O . MET A 1 955 ? -32.389 -24.259 8.151 1.00 43.94 955 MET A O 1
ATOM 7576 N N . ASN A 1 956 ? -34.307 -23.084 8.146 1.00 47.53 956 ASN A N 1
ATOM 7577 C CA . ASN A 1 956 ? -35.084 -24.077 7.418 1.00 47.53 956 ASN A CA 1
ATOM 7578 C C . ASN A 1 956 ? -34.474 -24.236 6.014 1.00 47.53 956 ASN A C 1
ATOM 7580 O O . ASN A 1 956 ? -34.231 -23.248 5.321 1.00 47.53 956 ASN A O 1
ATOM 7584 N N . SER A 1 957 ? -34.264 -25.474 5.564 1.00 46.97 957 SER A N 1
ATOM 7585 C CA . SER A 1 957 ? -33.762 -25.798 4.221 1.00 46.97 957 SER A CA 1
ATOM 7586 C C . SER A 1 957 ? -34.545 -25.112 3.090 1.00 46.97 957 SER A C 1
ATOM 7588 O O . SER A 1 957 ? -33.979 -24.824 2.040 1.00 46.97 957 SER A O 1
ATOM 7590 N N . SER A 1 958 ? -35.829 -24.811 3.313 1.00 43.44 958 SER A N 1
ATOM 7591 C CA . SER A 1 958 ? -36.684 -24.044 2.401 1.00 43.44 958 SER A CA 1
ATOM 7592 C C . SER A 1 958 ? -36.311 -22.557 2.314 1.00 43.44 958 SER A C 1
ATOM 7594 O O . SER A 1 958 ? -36.318 -21.998 1.223 1.00 43.44 958 SER A O 1
ATOM 7596 N N . GLU A 1 959 ? -35.987 -21.910 3.436 1.00 45.47 959 GLU A N 1
ATOM 7597 C CA . GLU A 1 959 ? -35.588 -20.490 3.489 1.00 45.47 959 GLU A CA 1
ATOM 7598 C C . GLU A 1 959 ? -34.156 -20.309 2.971 1.00 45.47 959 GLU A C 1
ATOM 7600 O O . GLU A 1 959 ? -33.862 -19.373 2.233 1.00 45.47 959 GLU A O 1
ATOM 7605 N N . TYR A 1 960 ? -33.277 -21.273 3.259 1.00 44.09 960 TYR A N 1
ATOM 7606 C CA . TYR A 1 960 ? -31.911 -21.317 2.730 1.00 44.09 960 TYR A CA 1
ATOM 7607 C C . TYR A 1 960 ? -31.860 -21.343 1.197 1.00 44.09 960 TYR A C 1
ATOM 7609 O O . TYR A 1 960 ? -31.038 -20.661 0.586 1.00 44.09 960 TYR A O 1
ATOM 7617 N N . LEU A 1 961 ? -32.770 -22.083 0.558 1.00 46.44 961 LEU A N 1
ATOM 7618 C CA . LEU A 1 961 ? -32.877 -22.131 -0.902 1.00 46.44 961 LEU A CA 1
ATOM 7619 C C . LEU A 1 961 ? -33.349 -20.802 -1.514 1.00 46.44 961 LEU A C 1
ATOM 7621 O O . LEU A 1 961 ? -32.970 -20.503 -2.643 1.00 46.44 961 LEU A O 1
ATOM 7625 N N . GLN A 1 962 ? -34.127 -20.003 -0.778 1.00 45.72 962 GLN A N 1
ATOM 7626 C CA . GLN A 1 962 ? -34.607 -18.687 -1.219 1.00 45.72 962 GLN A CA 1
ATOM 7627 C C . GLN A 1 962 ? -33.557 -17.577 -1.043 1.00 45.72 962 GLN A C 1
ATOM 7629 O O . GLN A 1 962 ? -33.664 -16.542 -1.687 1.00 45.72 962 GLN A O 1
ATOM 7634 N N . MET A 1 963 ? -32.533 -17.793 -0.210 1.00 46.47 963 MET A N 1
ATOM 7635 C CA . MET A 1 963 ? -31.503 -16.796 0.124 1.00 46.47 963 MET A CA 1
ATOM 7636 C C . MET A 1 963 ? -30.192 -16.941 -0.654 1.00 46.47 963 MET A C 1
ATOM 7638 O O . MET A 1 963 ? -29.283 -16.119 -0.501 1.00 46.47 963 MET A O 1
ATOM 7642 N N . LYS A 1 964 ? -30.062 -17.994 -1.466 1.00 52.31 964 LYS A N 1
ATOM 7643 C CA . LYS A 1 964 ? -28.859 -18.237 -2.260 1.00 52.31 964 LYS A CA 1
ATOM 7644 C C . LYS A 1 964 ? -28.668 -17.089 -3.251 1.00 52.31 964 LYS A C 1
ATOM 7646 O O . LYS A 1 964 ? -29.569 -16.807 -4.041 1.00 52.31 964 LYS A O 1
ATOM 7651 N N . ALA A 1 965 ? -27.492 -16.459 -3.227 1.00 50.47 965 ALA A N 1
ATOM 7652 C CA . ALA A 1 965 ? -27.131 -15.484 -4.241 1.00 50.47 965 ALA A CA 1
ATOM 7653 C C . ALA A 1 965 ? -27.341 -16.108 -5.640 1.00 50.47 965 ALA A C 1
ATOM 7655 O O . ALA A 1 965 ? -26.979 -17.272 -5.852 1.00 50.47 965 ALA A O 1
ATOM 7656 N N . PRO A 1 966 ? -27.910 -15.354 -6.594 1.00 46.22 966 PRO A N 1
ATOM 7657 C CA . PRO A 1 966 ? -28.225 -15.789 -7.953 1.00 46.22 966 PRO A CA 1
ATOM 7658 C C . PRO A 1 966 ? -27.140 -16.539 -8.737 1.00 46.22 966 PRO A C 1
ATOM 7660 O O . PRO A 1 966 ? -27.421 -17.193 -9.737 1.00 46.22 966 PRO A O 1
ATOM 7663 N N . SER A 1 967 ? -25.885 -16.409 -8.319 1.00 52.81 967 SER A N 1
ATOM 7664 C CA . SER A 1 967 ? -24.713 -16.660 -9.137 1.00 52.81 967 SER A CA 1
ATOM 7665 C C . SER A 1 967 ? -23.751 -17.637 -8.461 1.00 52.81 967 SER A C 1
ATOM 7667 O O . SER A 1 967 ? -23.655 -17.713 -7.236 1.00 52.81 967 SER A O 1
ATOM 7669 N N . LYS A 1 968 ? -22.978 -18.365 -9.276 1.00 60.88 968 LYS A N 1
ATOM 7670 C CA . LYS A 1 968 ? -21.745 -19.026 -8.815 1.00 60.88 968 LYS A CA 1
ATOM 7671 C C . LYS A 1 968 ? -20.703 -18.009 -8.312 1.00 60.88 968 LYS A C 1
ATOM 7673 O O . LYS A 1 968 ? -19.768 -18.414 -7.636 1.00 60.88 968 LYS A O 1
ATOM 7678 N N . ASP A 1 969 ? -20.868 -16.723 -8.628 1.00 74.19 969 ASP A N 1
ATOM 7679 C CA . ASP A 1 969 ? -20.015 -15.626 -8.172 1.00 74.19 969 ASP A CA 1
ATOM 7680 C C . ASP A 1 969 ? -20.201 -15.363 -6.669 1.00 74.19 969 ASP A C 1
ATOM 7682 O O . ASP A 1 969 ? -21.193 -14.778 -6.231 1.00 74.19 969 ASP A O 1
ATOM 7686 N N . LYS A 1 970 ? -19.210 -15.779 -5.878 1.00 76.62 970 LYS A N 1
ATOM 7687 C CA . LYS A 1 970 ? -19.182 -15.597 -4.421 1.00 76.62 970 LYS A CA 1
ATOM 7688 C C . LYS A 1 970 ? -18.746 -14.207 -3.964 1.00 76.62 970 LYS A C 1
ATOM 7690 O O . LYS A 1 970 ? -18.712 -13.953 -2.761 1.00 76.62 970 LYS A O 1
ATOM 7695 N N . THR A 1 971 ? -18.426 -13.305 -4.888 1.00 85.81 971 THR A N 1
ATOM 7696 C CA . THR A 1 971 ? -18.185 -11.891 -4.568 1.00 85.81 971 THR A CA 1
ATOM 7697 C C . THR A 1 971 ? -19.478 -11.084 -4.445 1.00 85.81 971 THR A C 1
ATOM 7699 O O . THR A 1 971 ? -19.432 -9.908 -4.089 1.00 85.81 971 THR A O 1
ATOM 7702 N N . ILE A 1 972 ? -20.633 -11.711 -4.689 1.00 85.50 972 ILE A N 1
ATOM 7703 C CA . ILE A 1 972 ? -21.963 -11.196 -4.355 1.00 85.50 972 ILE A CA 1
ATOM 7704 C C . ILE A 1 972 ? -22.409 -11.893 -3.059 1.00 85.50 972 ILE A C 1
ATOM 7706 O O . ILE A 1 972 ? -22.391 -13.127 -3.006 1.00 85.50 972 ILE A O 1
ATOM 7710 N N . PRO A 1 973 ? -22.790 -11.158 -2.000 1.00 85.00 973 PRO A N 1
ATOM 7711 C CA . PRO A 1 973 ? -23.218 -11.785 -0.758 1.00 85.00 973 PRO A CA 1
ATOM 7712 C C . PRO A 1 973 ? -24.599 -12.429 -0.916 1.00 85.00 973 PRO A C 1
ATOM 7714 O O . PRO A 1 973 ? -25.412 -12.024 -1.747 1.00 85.00 973 PRO A O 1
ATOM 7717 N N . ASN A 1 974 ? -24.886 -13.415 -0.068 1.00 78.38 974 ASN A N 1
ATOM 7718 C CA . ASN A 1 974 ? -26.258 -13.881 0.122 1.00 78.38 974 ASN A CA 1
ATOM 7719 C C . ASN A 1 974 ? -27.080 -12.805 0.830 1.00 78.38 974 ASN A C 1
ATOM 7721 O O . ASN A 1 974 ? -26.527 -12.003 1.585 1.00 78.38 974 ASN A O 1
ATOM 7725 N N . ILE A 1 975 ? -28.397 -12.854 0.650 1.00 81.62 975 ILE A N 1
ATOM 7726 C CA . ILE A 1 975 ? -29.306 -11.982 1.394 1.00 81.62 975 ILE A CA 1
ATOM 7727 C C . ILE A 1 975 ? -29.189 -12.260 2.889 1.00 81.62 975 ILE A C 1
ATOM 7729 O O . ILE A 1 975 ? -29.033 -13.408 3.314 1.00 81.62 975 ILE A O 1
ATOM 7733 N N . MET A 1 976 ? -29.262 -11.203 3.692 1.00 84.88 976 MET A N 1
ATOM 7734 C CA . MET A 1 976 ? -29.310 -11.310 5.141 1.00 84.88 976 MET A CA 1
ATOM 7735 C C . MET A 1 976 ? -30.557 -12.108 5.564 1.00 84.88 976 MET A C 1
ATOM 7737 O O . MET A 1 976 ? -31.667 -11.734 5.178 1.00 84.88 976 MET A O 1
ATOM 7741 N N . PRO A 1 977 ? -30.420 -13.170 6.382 1.00 79.06 977 PRO A N 1
ATOM 7742 C CA . PRO A 1 977 ? -31.576 -13.896 6.894 1.00 79.06 977 PRO A CA 1
ATOM 7743 C C . PRO A 1 977 ? -32.567 -12.969 7.597 1.00 79.06 977 PRO A C 1
ATOM 7745 O O . PRO A 1 977 ? -32.176 -12.193 8.466 1.00 79.06 977 PRO A O 1
ATOM 7748 N N . ALA A 1 978 ? -33.859 -13.104 7.283 1.00 74.94 978 ALA A N 1
ATOM 7749 C CA . ALA A 1 978 ? -34.921 -12.297 7.892 1.00 74.94 978 ALA A CA 1
ATOM 7750 C C . ALA A 1 978 ? -35.020 -12.476 9.422 1.00 74.94 978 ALA A C 1
ATOM 7752 O O . ALA A 1 978 ? -35.562 -11.621 10.116 1.00 74.94 978 ALA A O 1
ATOM 7753 N N . SER A 1 979 ? -34.491 -13.582 9.955 1.00 75.81 979 SER A N 1
ATOM 7754 C CA . SER A 1 979 ? -34.419 -13.852 11.391 1.00 75.81 979 SER A CA 1
ATOM 7755 C C . SER A 1 979 ? -33.320 -13.072 12.121 1.00 75.81 979 SER A C 1
ATOM 7757 O O . SER A 1 979 ? -33.335 -13.038 13.351 1.00 75.81 979 SER A O 1
ATOM 7759 N N . LEU A 1 980 ? -32.335 -12.509 11.408 1.00 83.75 980 LEU A N 1
ATOM 7760 C CA . LEU A 1 980 ? -31.261 -11.738 12.032 1.00 83.75 980 LEU A CA 1
ATOM 7761 C C . LEU A 1 980 ? -31.723 -10.302 12.324 1.00 83.75 980 LEU A C 1
ATOM 7763 O O . LEU A 1 980 ? -32.338 -9.669 11.464 1.00 83.75 980 LEU A O 1
ATOM 7767 N N . PRO A 1 981 ? -31.417 -9.763 13.518 1.00 90.75 981 PRO A N 1
ATOM 7768 C CA . PRO A 1 981 ? -31.748 -8.386 13.852 1.00 90.75 981 PRO A CA 1
ATOM 7769 C C . PRO A 1 981 ? -30.827 -7.401 13.124 1.00 90.75 981 PRO A C 1
ATOM 7771 O O . PRO A 1 981 ? -29.690 -7.723 12.777 1.00 90.75 981 PRO A O 1
ATOM 7774 N N . LEU A 1 982 ? -31.296 -6.164 12.961 1.00 93.88 982 LEU A N 1
ATOM 7775 C CA . LEU A 1 982 ? -30.455 -5.078 12.465 1.00 93.88 982 LEU A CA 1
ATOM 7776 C C . LEU A 1 982 ? -29.371 -4.698 13.483 1.00 93.88 982 LEU A C 1
ATOM 7778 O O . LEU A 1 982 ? -29.557 -4.775 14.701 1.00 93.88 982 LEU A O 1
ATOM 7782 N N . GLY A 1 983 ? -28.233 -4.263 12.955 1.00 95.31 983 GLY A N 1
ATOM 7783 C CA . GLY A 1 983 ? -27.048 -3.924 13.721 1.00 95.31 983 GLY A CA 1
ATOM 7784 C C . GLY A 1 983 ? -27.024 -2.490 14.257 1.00 95.31 983 GLY A C 1
ATOM 7785 O O . GLY A 1 983 ? -27.986 -1.728 14.090 1.00 95.31 983 GLY A O 1
ATOM 7786 N N . PRO A 1 984 ? -25.887 -2.101 14.868 1.00 96.00 984 PRO A N 1
ATOM 7787 C CA . PRO A 1 984 ? -25.742 -0.826 15.576 1.00 96.00 984 PRO A CA 1
ATOM 7788 C C . PRO A 1 984 ? -25.863 0.424 14.694 1.00 96.00 984 PRO A C 1
ATOM 7790 O O . PRO A 1 984 ? -26.079 1.519 15.199 1.00 96.00 984 PRO A O 1
ATOM 7793 N N . ALA A 1 985 ? -25.756 0.287 13.370 1.00 96.81 985 ALA A N 1
ATOM 7794 C CA . ALA A 1 985 ? -25.993 1.397 12.447 1.00 96.81 985 ALA A CA 1
ATOM 7795 C C . ALA A 1 985 ? -27.475 1.805 12.358 1.00 96.81 985 ALA A C 1
ATOM 7797 O O . ALA A 1 985 ? -27.788 2.934 11.985 1.00 96.81 985 ALA A O 1
ATOM 7798 N N . TYR A 1 986 ? -28.401 0.889 12.656 1.00 96.12 986 TYR A N 1
ATOM 7799 C CA . TYR A 1 986 ? -29.830 1.050 12.359 1.00 96.12 986 TYR A CA 1
ATOM 7800 C C . TYR A 1 986 ? -30.690 1.127 13.621 1.00 96.12 986 TYR A C 1
ATOM 7802 O O . TYR A 1 986 ? -31.657 1.893 13.669 1.00 96.12 986 TYR A O 1
ATOM 7810 N N . ILE A 1 987 ? -30.337 0.347 14.646 1.00 93.88 987 ILE A N 1
ATOM 7811 C CA . ILE A 1 987 ? -31.065 0.271 15.915 1.00 93.88 987 ILE A CA 1
ATOM 7812 C C . ILE A 1 987 ? -30.109 0.643 17.055 1.00 93.88 987 ILE A C 1
ATOM 7814 O O . ILE A 1 987 ? -29.044 0.027 17.131 1.00 93.88 987 ILE A O 1
ATOM 7818 N N . PRO A 1 988 ? -30.494 1.574 17.960 1.00 92.06 988 PRO A N 1
ATOM 7819 C CA . PRO A 1 988 ? -29.701 1.885 19.145 1.00 92.06 988 PRO A CA 1
ATOM 7820 C C . PRO A 1 988 ? -29.440 0.628 19.985 1.00 92.06 988 PRO A C 1
ATOM 7822 O O . PRO A 1 988 ? -30.378 -0.017 20.448 1.00 92.06 988 PRO A O 1
ATOM 7825 N N . GLN A 1 989 ? -28.165 0.306 20.156 1.00 91.56 989 GLN A N 1
ATOM 7826 C CA . GLN A 1 989 ? -27.612 -0.805 20.942 1.00 91.56 989 GLN A CA 1
ATOM 7827 C C . GLN A 1 989 ? -26.131 -0.509 21.251 1.00 91.56 989 GLN A C 1
ATOM 7829 O O . GLN A 1 989 ? -25.600 0.502 20.772 1.00 91.56 989 GLN A O 1
ATOM 7834 N N . ALA A 1 990 ? -25.418 -1.374 21.979 1.00 90.25 990 ALA A N 1
ATOM 7835 C CA . ALA A 1 990 ? -23.974 -1.196 22.157 1.00 90.25 990 ALA A CA 1
ATOM 7836 C C . ALA A 1 990 ? -23.238 -1.059 20.814 1.00 90.25 990 ALA A C 1
ATOM 7838 O O . ALA A 1 990 ? -23.569 -1.715 19.825 1.00 90.25 990 ALA A O 1
ATOM 7839 N N . LEU A 1 991 ? -22.205 -0.217 20.803 1.00 94.50 991 LEU A N 1
ATOM 7840 C CA . LEU A 1 991 ? -21.385 0.148 19.645 1.00 94.50 991 LEU A CA 1
ATOM 7841 C C . LEU A 1 991 ? -22.098 1.015 18.596 1.00 94.50 991 LEU A C 1
ATOM 7843 O O . LEU A 1 991 ? -21.491 1.347 17.580 1.00 94.50 991 LEU A O 1
ATOM 7847 N N . SER A 1 992 ? -23.353 1.418 18.828 1.00 95.56 992 SER A N 1
ATOM 7848 C CA . SER A 1 992 ? -24.038 2.355 17.928 1.00 95.56 992 SER A CA 1
ATOM 7849 C C . SER A 1 992 ? -23.360 3.723 17.984 1.00 95.56 992 SER A C 1
ATOM 7851 O O . SER A 1 992 ? -23.067 4.190 19.087 1.00 95.56 992 SER A O 1
ATOM 7853 N N . PRO A 1 993 ? -23.121 4.390 16.846 1.00 95.06 993 PRO A N 1
ATOM 7854 C CA . PRO A 1 993 ? -22.582 5.740 16.842 1.00 95.06 993 PRO A CA 1
ATOM 7855 C C . PRO A 1 993 ? -23.621 6.705 17.422 1.00 95.06 993 PRO A C 1
ATOM 7857 O O . PRO A 1 993 ? -24.778 6.727 16.998 1.00 95.06 993 PRO A O 1
ATOM 7860 N N . GLU A 1 994 ? -23.209 7.515 18.392 1.00 92.69 994 GLU A N 1
ATOM 7861 C CA . GLU A 1 994 ? -24.105 8.454 19.075 1.00 92.69 994 GLU A CA 1
ATOM 7862 C C . GLU A 1 994 ? -23.913 9.870 18.547 1.00 92.69 994 GLU A C 1
ATOM 7864 O O . GLU A 1 994 ? -24.887 10.558 18.234 1.00 92.69 994 GLU A O 1
ATOM 7869 N N . ARG A 1 995 ? -22.651 10.285 18.403 1.00 93.00 995 ARG A N 1
ATOM 7870 C CA . ARG A 1 995 ? -22.260 11.587 17.861 1.00 93.00 995 ARG A CA 1
ATOM 7871 C C . ARG A 1 995 ? -20.784 11.613 17.468 1.00 93.00 995 ARG A C 1
ATOM 7873 O O . ARG A 1 995 ? -20.024 10.714 17.819 1.00 93.00 995 ARG A O 1
ATOM 7880 N N . TYR A 1 996 ? -20.364 12.667 16.779 1.00 94.56 996 TYR A N 1
ATOM 7881 C CA . TYR A 1 996 ? -18.948 13.005 16.662 1.00 94.56 996 TYR A CA 1
ATOM 7882 C C . TYR A 1 996 ? -18.728 14.510 16.803 1.00 94.56 996 TYR A C 1
ATOM 7884 O O . TYR A 1 996 ? -19.631 15.323 16.579 1.00 94.56 996 TYR A O 1
ATOM 7892 N N . VAL A 1 997 ? -17.501 14.870 17.165 1.00 95.69 997 VAL A N 1
ATOM 7893 C CA . VAL A 1 997 ? -17.026 16.250 17.236 1.00 95.69 997 VAL A CA 1
ATOM 7894 C C . VAL A 1 997 ? -15.980 16.454 16.153 1.00 95.69 997 VAL A C 1
ATOM 7896 O O . VAL A 1 997 ? -14.975 15.744 16.115 1.00 95.69 997 VAL A O 1
ATOM 7899 N N . GLN A 1 998 ? -16.231 17.410 15.264 1.00 96.12 998 GLN A N 1
ATOM 7900 C CA . GLN A 1 998 ? -15.294 17.835 14.235 1.00 96.12 998 GLN A CA 1
ATOM 7901 C C . GLN A 1 998 ? -14.489 19.019 14.769 1.00 96.12 998 GLN A C 1
ATOM 7903 O O . GLN A 1 998 ? -15.051 20.028 15.209 1.00 96.12 998 GLN A O 1
ATOM 7908 N N . TYR A 1 999 ? -13.170 18.910 14.683 1.00 97.62 999 TYR A N 1
ATOM 7909 C CA . TYR A 1 999 ? -12.242 19.970 15.042 1.00 97.62 999 TYR A CA 1
ATOM 7910 C C . TYR A 1 999 ? -11.546 20.520 13.806 1.00 97.62 999 TYR A C 1
ATOM 7912 O O . TYR A 1 999 ? -11.458 19.841 12.779 1.00 97.62 999 TYR A O 1
ATOM 7920 N N . TYR A 1 1000 ? -11.038 21.745 13.924 1.00 97.25 1000 TYR A N 1
ATOM 7921 C CA . TYR A 1 1000 ? -10.214 22.357 12.892 1.00 97.25 1000 TYR A CA 1
ATOM 7922 C C . TYR A 1 1000 ? -9.196 23.358 13.444 1.00 97.25 1000 TYR A C 1
ATOM 7924 O O . TYR A 1 1000 ? -9.330 23.847 14.570 1.00 97.25 1000 TYR A O 1
ATOM 7932 N N . VAL A 1 1001 ? -8.193 23.680 12.632 1.00 96.00 1001 VAL A N 1
ATOM 7933 C CA . VAL A 1 1001 ? -7.277 24.803 12.853 1.00 96.00 1001 VAL A CA 1
ATOM 7934 C C . VAL A 1 1001 ? -7.632 25.923 11.882 1.00 96.00 1001 VAL A C 1
ATOM 7936 O O . VAL A 1 1001 ? -7.549 25.745 10.671 1.00 96.00 1001 VAL A O 1
ATOM 7939 N N . ASP A 1 1002 ? -8.010 27.090 12.405 1.00 92.94 1002 ASP A N 1
ATOM 7940 C CA . ASP A 1 1002 ? -8.296 28.272 11.587 1.00 92.94 1002 ASP A CA 1
ATOM 7941 C C . ASP A 1 1002 ? -6.992 28.949 11.148 1.00 92.94 1002 ASP A C 1
ATOM 7943 O O . ASP A 1 1002 ? -6.460 29.826 11.833 1.00 92.94 1002 ASP A O 1
ATOM 7947 N N . LEU A 1 1003 ? -6.453 28.528 10.005 1.00 91.00 1003 LEU A N 1
ATOM 7948 C CA . LEU A 1 1003 ? -5.188 29.058 9.496 1.00 91.00 1003 LEU A CA 1
ATOM 7949 C C . LEU A 1 1003 ? -5.279 30.549 9.136 1.00 91.00 1003 LEU A C 1
ATOM 7951 O O . LEU A 1 1003 ? -4.279 31.261 9.221 1.00 91.00 1003 LEU A O 1
ATOM 7955 N N . ASN A 1 1004 ? -6.470 31.058 8.805 1.00 86.00 1004 ASN A N 1
ATOM 7956 C CA . ASN A 1 1004 ? -6.653 32.479 8.523 1.00 86.00 1004 ASN A CA 1
ATOM 7957 C C . ASN A 1 1004 ? -6.497 33.330 9.791 1.00 86.00 1004 ASN A C 1
ATOM 7959 O O . ASN A 1 1004 ? -5.865 34.390 9.760 1.00 86.00 1004 ASN A O 1
ATOM 7963 N N . GLU A 1 1005 ? -7.042 32.867 10.918 1.00 86.00 1005 GLU A N 1
ATOM 7964 C CA . GLU A 1 1005 ? -6.815 33.504 12.217 1.00 86.00 1005 GLU A CA 1
ATOM 7965 C C . GLU A 1 1005 ? -5.329 33.498 12.588 1.00 86.00 1005 GLU A C 1
ATOM 7967 O O . GLU A 1 1005 ? -4.795 34.528 13.015 1.00 86.00 1005 GLU A O 1
ATOM 7972 N N . VAL A 1 1006 ? -4.667 32.354 12.402 1.00 85.75 1006 VAL A N 1
ATOM 7973 C CA . VAL A 1 1006 ? -3.255 32.156 12.749 1.00 85.75 1006 VAL A CA 1
ATOM 7974 C C . VAL A 1 1006 ? -2.342 33.066 11.934 1.00 85.75 1006 VAL A C 1
ATOM 7976 O O . VAL A 1 1006 ? -1.507 33.763 12.510 1.00 85.75 1006 VAL A O 1
ATOM 7979 N N . ASN A 1 1007 ? -2.525 33.093 10.614 1.00 84.88 1007 ASN A N 1
ATOM 7980 C CA . ASN A 1 1007 ? -1.604 33.757 9.695 1.00 84.88 1007 ASN A CA 1
ATOM 7981 C C . ASN A 1 1007 ? -1.883 35.263 9.551 1.00 84.88 1007 ASN A C 1
ATOM 7983 O O . ASN A 1 1007 ? -0.947 36.035 9.346 1.00 84.88 1007 ASN A O 1
ATOM 7987 N N . TYR A 1 1008 ? -3.145 35.709 9.663 1.00 80.44 1008 TYR A N 1
ATOM 7988 C CA . TYR A 1 1008 ? -3.524 37.083 9.290 1.00 80.44 1008 TYR A CA 1
ATOM 7989 C C . TYR A 1 1008 ? -4.129 37.927 10.418 1.00 80.44 1008 TYR A C 1
ATOM 7991 O O . TYR A 1 1008 ? -4.089 39.156 10.337 1.00 80.44 1008 TYR A O 1
ATOM 7999 N N . GLN A 1 1009 ? -4.689 37.325 11.472 1.00 77.69 1009 GLN A N 1
ATOM 8000 C CA . GLN A 1 1009 ? -5.368 38.088 12.534 1.00 77.69 1009 GLN A CA 1
ATOM 8001 C C . GLN A 1 1009 ? -4.499 38.325 13.781 1.00 77.69 1009 GLN A C 1
ATOM 8003 O O . GLN A 1 1009 ? -4.817 39.193 14.601 1.00 77.69 1009 GLN A O 1
ATOM 8008 N N . LYS A 1 1010 ? -3.394 37.589 13.948 1.00 67.12 1010 LYS A N 1
ATOM 8009 C CA . LYS A 1 1010 ? -2.472 37.722 15.088 1.00 67.12 1010 LYS A CA 1
ATOM 8010 C C . LYS A 1 1010 ? -1.192 38.455 14.681 1.00 67.12 1010 LYS A C 1
ATOM 8012 O O . LYS A 1 1010 ? -0.685 38.285 13.583 1.00 67.12 1010 LYS A O 1
ATOM 8017 N N . LYS A 1 1011 ? -0.665 39.294 15.584 1.00 58.25 1011 LYS A N 1
ATOM 8018 C CA . LYS A 1 1011 ? 0.542 40.105 15.327 1.00 58.25 1011 LYS A CA 1
ATOM 8019 C C . LYS A 1 1011 ? 1.863 39.345 15.518 1.00 58.25 1011 LYS A C 1
ATOM 8021 O O . LYS A 1 1011 ? 2.877 39.829 15.032 1.00 58.25 1011 LYS A O 1
ATOM 8026 N N . ASP A 1 1012 ? 1.854 38.213 16.226 1.00 73.19 1012 ASP A N 1
ATOM 8027 C CA . ASP A 1 1012 ? 3.052 37.419 16.535 1.00 73.19 1012 ASP A CA 1
ATOM 8028 C C . ASP A 1 1012 ? 2.713 35.917 16.597 1.00 73.19 1012 ASP A C 1
ATOM 8030 O O . ASP A 1 1012 ? 2.047 35.461 17.532 1.00 73.19 1012 ASP A O 1
ATOM 8034 N N . ILE A 1 1013 ? 3.149 35.160 15.585 1.00 73.19 1013 ILE A N 1
ATOM 8035 C CA . ILE A 1 1013 ? 2.876 33.721 15.439 1.00 73.19 1013 ILE A CA 1
ATOM 8036 C C . ILE A 1 1013 ? 3.669 32.861 16.430 1.00 73.19 1013 ILE A C 1
ATOM 8038 O O . ILE A 1 1013 ? 3.193 31.795 16.815 1.00 73.19 1013 ILE A O 1
ATOM 8042 N N . ASP A 1 1014 ? 4.827 33.330 16.903 1.00 75.50 1014 ASP A N 1
ATOM 8043 C CA . ASP A 1 1014 ? 5.651 32.588 17.866 1.00 75.50 1014 ASP A CA 1
ATOM 8044 C C . ASP A 1 1014 ? 5.024 32.601 19.268 1.00 75.50 1014 ASP A C 1
ATOM 8046 O O . ASP A 1 1014 ? 5.259 31.707 20.080 1.00 75.50 1014 ASP A O 1
ATOM 8050 N N . SER A 1 1015 ? 4.152 33.578 19.530 1.00 73.12 1015 SER A N 1
ATOM 8051 C CA . SER A 1 1015 ? 3.319 33.633 20.735 1.00 73.12 1015 SER A CA 1
ATOM 8052 C C . SER A 1 1015 ? 2.021 32.817 20.634 1.00 73.12 1015 SER A C 1
ATOM 8054 O O . SER A 1 1015 ? 1.309 32.660 21.632 1.00 73.12 1015 SER A O 1
ATOM 8056 N N . TRP A 1 1016 ? 1.674 32.307 19.445 1.00 82.44 1016 TRP A N 1
ATOM 8057 C CA . TRP A 1 1016 ? 0.429 31.577 19.228 1.00 82.44 1016 TRP A CA 1
ATOM 8058 C C . TRP A 1 1016 ? 0.575 30.100 19.610 1.00 82.44 1016 TRP A C 1
ATOM 8060 O O . TRP A 1 1016 ? 1.370 29.356 19.036 1.00 82.44 1016 TRP A O 1
ATOM 8070 N N . LYS A 1 1017 ? -0.234 29.658 20.580 1.00 86.00 1017 LYS A N 1
ATOM 8071 C CA . LYS A 1 1017 ? -0.291 28.257 21.004 1.00 86.00 1017 LYS A CA 1
ATOM 8072 C C . LYS A 1 1017 ? -1.160 27.457 20.035 1.00 86.00 1017 LYS A C 1
ATOM 8074 O O . LYS A 1 1017 ? -2.359 27.719 19.939 1.00 86.00 1017 LYS A O 1
ATOM 8079 N N . PHE A 1 1018 ? -0.561 26.461 19.382 1.00 92.00 1018 PHE A N 1
ATOM 8080 C CA . PHE A 1 1018 ? -1.277 25.548 18.498 1.00 92.00 1018 PHE A CA 1
ATOM 8081 C C . PHE A 1 1018 ? -2.406 24.837 19.246 1.00 92.00 1018 PHE A C 1
ATOM 8083 O O . PHE A 1 1018 ? -2.193 24.250 20.309 1.00 92.00 1018 PHE A O 1
ATOM 8090 N N . ASN A 1 1019 ? -3.620 24.924 18.705 1.00 92.62 1019 ASN A N 1
ATOM 8091 C CA . ASN A 1 1019 ? -4.788 24.281 19.282 1.00 92.62 1019 ASN A CA 1
ATOM 8092 C C . ASN A 1 1019 ? -5.874 24.061 18.227 1.00 92.62 1019 ASN A C 1
ATOM 8094 O O . ASN A 1 1019 ? -6.290 25.010 17.559 1.00 92.62 1019 ASN A O 1
ATOM 8098 N N . TYR A 1 1020 ? -6.393 22.838 18.159 1.00 95.75 1020 TYR A N 1
ATOM 8099 C CA . TYR A 1 1020 ? -7.614 22.547 17.419 1.00 95.75 1020 TYR A CA 1
ATOM 8100 C C . TYR A 1 1020 ? -8.826 23.150 18.139 1.00 95.75 1020 TYR A C 1
ATOM 8102 O O . TYR A 1 1020 ? -9.000 23.008 19.352 1.00 95.75 1020 TYR A O 1
ATOM 8110 N N . LYS A 1 1021 ? -9.673 23.850 17.386 1.00 94.19 1021 LYS A N 1
ATOM 8111 C CA . LYS A 1 1021 ? -10.922 24.446 17.870 1.00 94.19 1021 LYS A CA 1
ATOM 8112 C C . LYS A 1 1021 ? -12.106 23.588 17.451 1.00 94.19 1021 LYS A C 1
ATOM 8114 O O . LYS A 1 1021 ? -12.036 22.863 16.460 1.00 94.19 1021 LYS A O 1
ATOM 8119 N N . LEU A 1 1022 ? -13.207 23.699 18.192 1.00 95.06 1022 LEU A N 1
ATOM 8120 C CA . LEU A 1 1022 ? -14.479 23.126 17.769 1.00 95.06 1022 LEU A CA 1
ATOM 8121 C C . LEU A 1 1022 ? -14.886 23.744 16.428 1.00 95.06 1022 LEU A C 1
ATOM 8123 O O . LEU A 1 1022 ? -15.017 24.963 16.331 1.00 95.06 1022 LEU A O 1
ATOM 8127 N N . HIS A 1 1023 ? -15.132 22.899 15.430 1.00 93.88 1023 HIS A N 1
ATOM 8128 C CA . HIS A 1 1023 ? -15.826 23.307 14.217 1.00 93.88 1023 HIS A CA 1
ATOM 8129 C C . HIS A 1 1023 ? -17.337 23.129 14.408 1.00 93.88 1023 HIS A C 1
ATOM 8131 O O . HIS A 1 1023 ? -18.101 24.093 14.363 1.00 93.88 1023 HIS A O 1
ATOM 8137 N N . TYR A 1 1024 ? -17.766 21.896 14.685 1.00 92.94 1024 TYR A N 1
ATOM 8138 C CA . TYR A 1 1024 ? -19.132 21.575 15.092 1.00 92.94 1024 TYR A CA 1
ATOM 8139 C C . TYR A 1 1024 ? -19.181 20.211 15.789 1.00 92.94 1024 TYR A C 1
ATOM 8141 O O . TYR A 1 1024 ? -18.298 19.373 15.607 1.00 92.94 1024 TYR A O 1
ATOM 8149 N N . SER A 1 1025 ? -20.248 19.969 16.544 1.00 91.50 1025 SER A N 1
ATOM 8150 C CA . SER A 1 1025 ? -20.646 18.635 16.987 1.00 91.50 1025 SER A CA 1
ATOM 8151 C C . SER A 1 1025 ? -21.985 18.263 16.354 1.00 91.50 1025 SER A C 1
ATOM 8153 O O . SER A 1 1025 ? -22.783 19.133 15.974 1.00 91.50 1025 SER A O 1
ATOM 8155 N N . THR A 1 1026 ? -22.224 16.969 16.154 1.00 88.81 1026 THR A N 1
ATOM 8156 C CA . THR A 1 1026 ? -23.410 16.526 15.410 1.00 88.81 1026 THR A CA 1
ATOM 8157 C C . THR A 1 1026 ? -24.721 16.796 16.158 1.00 88.81 1026 THR A C 1
ATOM 8159 O O . THR A 1 1026 ? -25.719 17.177 15.550 1.00 88.81 1026 THR A O 1
ATOM 8162 N N . ASP A 1 1027 ? -24.710 16.689 17.482 1.00 79.25 1027 ASP A N 1
ATOM 8163 C CA . ASP A 1 1027 ? -25.840 16.924 18.389 1.00 79.25 1027 ASP A CA 1
ATOM 8164 C C . ASP A 1 1027 ? -26.317 18.386 18.446 1.00 79.25 1027 ASP A C 1
ATOM 8166 O O . ASP A 1 1027 ? -27.511 18.635 18.624 1.00 79.25 1027 ASP A O 1
ATOM 8170 N N . ASP A 1 1028 ? -25.432 19.356 18.215 1.00 71.56 1028 ASP A N 1
ATOM 8171 C CA . ASP A 1 1028 ? -25.792 20.779 18.220 1.00 71.56 1028 ASP A CA 1
ATOM 8172 C C . ASP A 1 1028 ? -26.507 21.225 16.937 1.00 71.56 1028 ASP A C 1
ATOM 8174 O O . ASP A 1 1028 ? -27.226 22.231 16.928 1.00 71.56 1028 ASP A O 1
ATOM 8178 N N . LYS A 1 1029 ? -26.246 20.544 15.811 1.00 61.12 1029 LYS A N 1
ATOM 8179 C CA . LYS A 1 1029 ? -26.513 21.106 14.476 1.00 61.12 1029 LYS A CA 1
ATOM 8180 C C . LYS A 1 1029 ? -27.264 20.205 13.505 1.00 61.12 1029 LYS A C 1
ATOM 8182 O O . LYS A 1 1029 ? -27.779 20.747 12.528 1.00 61.12 1029 LYS A O 1
ATOM 8187 N N . PHE A 1 1030 ? -27.349 18.893 13.727 1.00 57.25 1030 PHE A N 1
ATOM 8188 C CA . PHE A 1 1030 ? -28.073 18.000 12.809 1.00 57.25 1030 PHE A CA 1
ATOM 8189 C C . PHE A 1 1030 ? -29.591 17.981 13.039 1.00 57.25 1030 PHE A C 1
ATOM 8191 O O . PHE A 1 1030 ? -30.323 17.391 12.249 1.00 57.25 1030 PHE A O 1
ATOM 8198 N N . GLU A 1 1031 ? -30.099 18.628 14.095 1.00 54.16 1031 GLU A N 1
ATOM 8199 C CA . GLU A 1 1031 ? -31.490 18.500 14.577 1.00 54.16 1031 GLU A CA 1
ATOM 8200 C C . GLU A 1 1031 ? -31.924 17.046 14.896 1.00 54.16 1031 GLU A C 1
ATOM 8202 O O . GLU A 1 1031 ? -33.017 16.846 15.426 1.00 54.16 1031 GLU A O 1
ATOM 8207 N N . SER A 1 1032 ? -31.100 16.031 14.605 1.00 52.62 1032 SER A N 1
ATOM 8208 C CA . SER A 1 1032 ? -31.240 14.639 15.030 1.00 52.62 1032 SER A CA 1
ATOM 8209 C C . SER A 1 1032 ? -30.304 14.373 16.208 1.00 52.62 1032 SER A C 1
ATOM 8211 O O . SER A 1 1032 ? -29.143 14.772 16.207 1.00 52.62 1032 SER A O 1
ATOM 8213 N N . ARG A 1 1033 ? -30.814 13.692 17.238 1.00 59.78 1033 ARG A N 1
ATOM 8214 C CA . ARG A 1 1033 ? -30.048 13.330 18.444 1.00 59.78 1033 ARG A CA 1
ATOM 8215 C C . ARG A 1 1033 ? -29.218 12.043 18.281 1.00 59.78 1033 ARG A C 1
ATOM 8217 O O . ARG A 1 1033 ? -28.769 11.503 19.282 1.00 59.78 1033 ARG A O 1
ATOM 8224 N N . GLY A 1 1034 ? -29.068 11.525 17.061 1.00 77.06 1034 GLY A N 1
ATOM 8225 C CA . GLY A 1 1034 ? -28.386 10.259 16.781 1.00 77.06 1034 GLY A CA 1
ATOM 8226 C C . GLY A 1 1034 ? -27.738 10.235 15.398 1.00 77.06 1034 GLY A C 1
ATOM 8227 O O . GLY A 1 1034 ? -28.040 11.086 14.553 1.00 77.06 1034 GLY A O 1
ATOM 8228 N N . LEU A 1 1035 ? -26.837 9.267 15.201 1.00 92.44 1035 LEU A N 1
ATOM 8229 C CA . LEU A 1 1035 ? -26.082 9.030 13.965 1.00 92.44 1035 LEU A CA 1
ATOM 8230 C C . LEU A 1 1035 ? -26.439 7.698 13.292 1.00 92.44 1035 LEU A C 1
ATOM 8232 O O . LEU A 1 1035 ? -25.613 7.114 12.587 1.00 92.44 1035 LEU A O 1
ATOM 8236 N N . LEU A 1 1036 ? -27.664 7.214 13.495 1.00 95.44 1036 LEU A N 1
ATOM 8237 C CA . LEU A 1 1036 ? -28.146 6.011 12.821 1.00 95.44 1036 LEU A CA 1
ATOM 8238 C C . LEU A 1 1036 ? -28.416 6.302 11.341 1.00 95.44 1036 LEU A C 1
ATOM 8240 O O . LEU A 1 1036 ? -28.614 7.451 10.943 1.00 95.44 1036 LEU A O 1
ATOM 8244 N N . VAL A 1 1037 ? -28.504 5.263 10.510 1.00 96.25 1037 VAL A N 1
ATOM 8245 C CA . VAL A 1 1037 ? -28.755 5.412 9.064 1.00 96.25 1037 VAL A CA 1
ATOM 8246 C C . VAL A 1 1037 ? -30.006 6.248 8.784 1.00 96.25 1037 VAL A C 1
ATOM 8248 O O . VAL A 1 1037 ? -29.959 7.167 7.966 1.00 96.25 1037 VAL A O 1
ATOM 8251 N N . LYS A 1 1038 ? -31.105 6.008 9.507 1.00 93.75 1038 LYS A N 1
ATOM 8252 C CA . LYS A 1 1038 ? -32.332 6.812 9.386 1.00 93.75 1038 LYS A CA 1
ATOM 8253 C C . LYS A 1 1038 ? -32.109 8.302 9.671 1.00 93.75 1038 LYS A C 1
ATOM 8255 O O . LYS A 1 1038 ? -32.771 9.141 9.066 1.00 93.75 1038 LYS A O 1
ATOM 8260 N N . ASP A 1 1039 ? -31.198 8.645 10.582 1.00 93.25 1039 ASP A N 1
ATOM 8261 C CA . ASP A 1 1039 ? -30.922 10.032 10.957 1.00 93.25 1039 ASP A CA 1
ATOM 8262 C C . ASP A 1 1039 ? -30.185 10.743 9.816 1.00 93.25 1039 ASP A C 1
ATOM 8264 O O . ASP A 1 1039 ? -30.574 11.845 9.425 1.00 93.25 1039 ASP A O 1
ATOM 8268 N N . TRP A 1 1040 ? -29.216 10.063 9.194 1.00 93.81 1040 TRP A N 1
ATOM 8269 C CA . TRP A 1 1040 ? -28.543 10.534 7.981 1.00 93.81 1040 TRP A CA 1
ATOM 8270 C C . TRP A 1 1040 ? -29.504 10.681 6.804 1.00 93.81 1040 TRP A C 1
ATOM 8272 O O . TRP A 1 1040 ? -29.518 11.723 6.153 1.00 93.81 1040 TRP A O 1
ATOM 8282 N N . VAL A 1 1041 ? -30.362 9.689 6.558 1.00 93.88 1041 VAL A N 1
ATOM 8283 C CA . VAL A 1 1041 ? -31.359 9.741 5.476 1.00 93.88 1041 VAL A CA 1
ATOM 8284 C C . VAL A 1 1041 ? -32.328 10.909 5.674 1.00 93.88 1041 VAL A C 1
ATOM 8286 O O . VAL A 1 1041 ? -32.566 11.687 4.747 1.00 93.88 1041 VAL A O 1
ATOM 8289 N N . ASN A 1 1042 ? -32.824 11.106 6.897 1.00 91.06 1042 ASN A N 1
ATOM 8290 C CA . ASN A 1 1042 ? -33.667 12.250 7.239 1.00 91.06 1042 ASN A CA 1
ATOM 8291 C C . ASN A 1 1042 ? -32.929 13.582 7.056 1.00 91.06 1042 ASN A C 1
ATOM 8293 O O . ASN A 1 1042 ? -33.506 14.542 6.540 1.00 91.06 1042 ASN A O 1
ATOM 8297 N N . PHE A 1 1043 ? -31.657 13.654 7.451 1.00 90.75 1043 PHE A N 1
ATOM 8298 C CA . PHE A 1 1043 ? -30.837 14.845 7.260 1.00 90.75 1043 PHE A CA 1
ATOM 8299 C C . PHE A 1 1043 ? -30.601 15.147 5.774 1.00 90.75 1043 PHE A C 1
ATOM 8301 O O . PHE A 1 1043 ? -30.786 16.287 5.352 1.00 90.75 1043 PHE A O 1
ATOM 8308 N N . GLY A 1 1044 ? -30.308 14.136 4.953 1.00 91.94 1044 GLY A N 1
ATOM 8309 C CA . GLY A 1 1044 ? -30.190 14.271 3.499 1.00 91.94 1044 GLY A CA 1
ATOM 8310 C C . GLY A 1 1044 ? -31.474 14.809 2.865 1.00 91.94 1044 GLY A C 1
ATOM 8311 O O . GLY A 1 1044 ? -31.430 15.792 2.126 1.00 91.94 1044 GLY A O 1
ATOM 8312 N N . ARG A 1 1045 ? -32.640 14.268 3.242 1.00 89.31 1045 ARG A N 1
ATOM 8313 C CA . ARG A 1 1045 ? -33.948 14.787 2.792 1.00 89.31 1045 ARG A CA 1
ATOM 8314 C C . ARG A 1 1045 ? -34.162 16.253 3.189 1.00 89.31 1045 ARG A C 1
ATOM 8316 O O . ARG A 1 1045 ? -34.724 17.018 2.410 1.00 89.31 1045 ARG A O 1
ATOM 8323 N N . LYS A 1 1046 ? -33.700 16.680 4.374 1.00 88.38 1046 LYS A N 1
ATOM 8324 C CA . LYS A 1 1046 ? -33.741 18.098 4.786 1.00 88.38 1046 LYS A CA 1
ATOM 8325 C C . LYS A 1 1046 ? -32.820 18.972 3.932 1.00 88.38 1046 LYS A C 1
ATOM 8327 O O . LYS A 1 1046 ? -33.250 20.050 3.524 1.00 88.38 1046 LYS A O 1
ATOM 8332 N N . LEU A 1 1047 ? -31.597 18.515 3.652 1.00 88.38 1047 LEU A N 1
ATOM 8333 C CA . LEU A 1 1047 ? -30.641 19.218 2.787 1.00 88.38 1047 LEU A CA 1
ATOM 8334 C C . LEU A 1 1047 ? -31.160 19.367 1.352 1.00 88.38 1047 LEU A C 1
ATOM 8336 O O . LEU A 1 1047 ? -30.881 20.369 0.702 1.00 88.38 1047 LEU A O 1
ATOM 8340 N N . ALA A 1 1048 ? -31.939 18.398 0.873 1.00 88.06 1048 ALA A N 1
ATOM 8341 C CA . ALA A 1 1048 ? -32.458 18.377 -0.487 1.00 88.06 1048 ALA A CA 1
ATOM 8342 C C . ALA A 1 1048 ? -33.741 19.189 -0.715 1.00 88.06 1048 ALA A C 1
ATOM 8344 O O . ALA A 1 1048 ? -34.215 19.257 -1.845 1.00 88.06 1048 ALA A O 1
ATOM 8345 N N . LYS A 1 1049 ? -34.306 19.842 0.311 1.00 81.12 1049 LYS A N 1
ATOM 8346 C CA . LYS A 1 1049 ? -35.530 20.660 0.165 1.00 81.12 1049 LYS A CA 1
ATOM 8347 C C . LYS A 1 1049 ? -35.403 21.802 -0.851 1.00 81.12 1049 LYS A C 1
ATOM 8349 O O . LYS A 1 1049 ? -36.418 22.345 -1.272 1.00 81.12 1049 LYS A O 1
ATOM 8354 N N . THR A 1 1050 ? -34.180 22.177 -1.216 1.00 71.00 1050 THR A N 1
ATOM 8355 C CA . THR A 1 1050 ? -33.868 23.221 -2.201 1.00 71.00 1050 THR A CA 1
ATOM 8356 C C . THR A 1 1050 ? -33.425 22.684 -3.556 1.00 71.00 1050 THR A C 1
ATOM 8358 O O . THR A 1 1050 ? -33.080 23.479 -4.429 1.00 71.00 1050 THR A O 1
ATOM 8361 N N . ALA A 1 1051 ? -33.397 21.363 -3.741 1.00 68.06 1051 ALA A N 1
ATOM 8362 C CA . ALA A 1 1051 ? -33.033 20.768 -5.017 1.00 68.06 1051 ALA A CA 1
ATOM 8363 C C . ALA A 1 1051 ? -34.066 21.149 -6.102 1.00 68.06 1051 ALA A C 1
ATOM 8365 O O . ALA A 1 1051 ? -35.268 21.210 -5.816 1.00 68.06 1051 ALA A O 1
ATOM 8366 N N . PRO A 1 1052 ? -33.635 21.410 -7.349 1.00 62.84 1052 PRO A N 1
ATOM 8367 C CA . PRO A 1 1052 ? -34.540 21.755 -8.439 1.00 62.84 1052 PRO A CA 1
ATOM 8368 C C . PRO A 1 1052 ? -35.494 20.590 -8.757 1.00 62.84 1052 PRO A C 1
ATOM 8370 O O . PRO A 1 1052 ? -35.066 19.476 -9.056 1.00 62.84 1052 PRO A O 1
ATOM 8373 N N . VAL A 1 1053 ? -36.806 20.844 -8.726 1.00 55.34 1053 VAL A N 1
ATOM 8374 C CA . VAL A 1 1053 ? -37.837 19.846 -9.062 1.00 55.34 1053 VAL A CA 1
ATOM 8375 C C . VAL A 1 1053 ? -37.994 19.772 -10.585 1.00 55.34 1053 VAL A C 1
ATOM 8377 O O . VAL A 1 1053 ? -38.492 20.712 -11.203 1.00 55.34 1053 VAL A O 1
ATOM 8380 N N . LYS A 1 1054 ? -37.595 18.661 -11.218 1.00 44.72 1054 LYS A N 1
ATOM 8381 C CA . LYS A 1 1054 ? -37.880 18.417 -12.645 1.00 44.72 1054 LYS A CA 1
ATOM 8382 C C . LYS A 1 1054 ? -39.355 18.039 -12.841 1.00 44.72 1054 LYS A C 1
ATOM 8384 O O . LYS A 1 1054 ? -39.884 17.201 -12.121 1.00 44.72 1054 LYS A O 1
ATOM 8389 N N . GLY A 1 1055 ? -40.008 18.631 -13.844 1.00 44.53 1055 GLY A N 1
ATOM 8390 C CA . GLY A 1 1055 ? -41.283 18.135 -14.386 1.00 44.53 1055 GLY A CA 1
ATOM 8391 C C . GLY A 1 1055 ? -42.579 18.670 -13.767 1.00 44.53 1055 GLY A C 1
ATOM 8392 O O . GLY A 1 1055 ? -43.650 18.281 -14.223 1.00 44.53 1055 GLY A O 1
ATOM 8393 N N . LYS A 1 1056 ? -42.532 19.589 -12.795 1.00 39.81 1056 LYS A N 1
ATOM 8394 C CA . LYS A 1 1056 ? -43.711 20.391 -12.432 1.00 39.81 1056 LYS A CA 1
ATOM 8395 C C . LYS A 1 1056 ? -43.527 21.803 -12.960 1.00 39.81 1056 LYS A C 1
ATOM 8397 O O . LYS A 1 1056 ? -42.671 22.541 -12.476 1.00 39.81 1056 LYS A O 1
ATOM 8402 N N . GLU A 1 1057 ? -44.341 22.165 -13.952 1.00 37.03 1057 GLU A N 1
ATOM 8403 C CA . GLU A 1 1057 ? -44.664 23.568 -14.194 1.00 37.03 1057 GLU A CA 1
ATOM 8404 C C . GLU A 1 1057 ? -44.995 24.233 -12.854 1.00 37.03 1057 GLU A C 1
ATOM 8406 O O . GLU A 1 1057 ? -45.522 23.605 -11.935 1.00 37.03 1057 GLU A O 1
ATOM 8411 N N . THR A 1 1058 ? -44.608 25.495 -12.761 1.00 41.12 1058 THR A N 1
ATOM 8412 C CA . THR A 1 1058 ? -44.699 26.445 -11.652 1.00 41.12 1058 THR A CA 1
ATOM 8413 C C . THR A 1 1058 ? -46.059 26.505 -10.936 1.00 41.12 1058 THR A C 1
ATOM 8415 O O . THR A 1 1058 ? -46.708 27.543 -10.930 1.00 41.12 1058 THR A O 1
ATOM 8418 N N . GLU A 1 1059 ? -46.487 25.437 -10.268 1.00 41.06 1059 GLU A N 1
ATOM 8419 C CA . GLU A 1 1059 ? -47.703 25.400 -9.452 1.00 41.06 1059 GLU A CA 1
ATOM 8420 C C . GLU A 1 1059 ? -47.496 24.555 -8.193 1.00 41.06 1059 GLU A C 1
ATOM 8422 O O . GLU A 1 1059 ? -48.012 23.453 -8.015 1.00 41.06 1059 GLU A O 1
ATOM 8427 N N . LYS A 1 1060 ? -46.664 25.119 -7.320 1.00 40.97 1060 LYS A N 1
ATOM 8428 C CA . LYS A 1 1060 ? -46.775 25.201 -5.854 1.00 40.97 1060 LYS A CA 1
ATOM 8429 C C . LYS A 1 1060 ? -45.372 25.534 -5.363 1.00 40.97 1060 LYS A C 1
ATOM 8431 O O . LYS A 1 1060 ? -44.631 24.658 -4.928 1.00 40.97 1060 LYS A O 1
ATOM 8436 N N . LEU A 1 1061 ? -45.003 26.814 -5.467 1.00 44.62 1061 LEU A N 1
ATOM 8437 C CA . LEU A 1 1061 ? -43.975 27.369 -4.590 1.00 44.62 1061 LEU A CA 1
ATOM 8438 C C . LEU A 1 1061 ? -44.394 26.978 -3.171 1.00 44.62 1061 LEU A C 1
ATOM 8440 O O . LEU A 1 1061 ? -45.436 27.426 -2.688 1.00 44.62 1061 LEU A O 1
ATOM 8444 N N . GLY A 1 1062 ? -43.642 26.065 -2.555 1.00 50.81 1062 GLY A N 1
ATOM 8445 C CA . GLY A 1 1062 ? -43.746 25.842 -1.122 1.00 50.81 1062 GLY A CA 1
ATOM 8446 C C . GLY A 1 1062 ? -43.600 27.185 -0.412 1.00 50.81 1062 GLY A C 1
ATOM 8447 O O . GLY A 1 1062 ? -42.989 28.108 -0.950 1.00 50.81 1062 GLY A O 1
ATOM 8448 N N . ASP A 1 1063 ? -44.205 27.304 0.766 1.00 56.94 1063 ASP A N 1
ATOM 8449 C CA . ASP A 1 1063 ? -44.091 28.481 1.627 1.00 56.94 1063 ASP A CA 1
ATOM 8450 C C . ASP A 1 1063 ? -42.668 29.077 1.575 1.00 56.94 1063 ASP A C 1
ATOM 8452 O O . ASP A 1 1063 ? -41.689 28.361 1.817 1.00 56.94 1063 ASP A O 1
ATOM 8456 N N . SER A 1 1064 ? -42.546 30.359 1.202 1.00 64.56 1064 SER A N 1
ATOM 8457 C CA . SER A 1 1064 ? -41.257 31.010 0.908 1.00 64.56 1064 SER A CA 1
ATOM 8458 C C . SER A 1 1064 ? -40.284 30.919 2.087 1.00 64.56 1064 SER A C 1
ATOM 8460 O O . SER A 1 1064 ? -39.069 30.851 1.902 1.00 64.56 1064 SER A O 1
ATOM 8462 N N . GLU A 1 1065 ? -40.816 30.821 3.306 1.00 70.62 1065 GLU A N 1
ATOM 8463 C CA . GLU A 1 1065 ? -40.052 30.615 4.530 1.00 70.62 1065 GLU A CA 1
ATOM 8464 C C . GLU A 1 1065 ? -39.357 29.241 4.577 1.00 70.62 1065 GLU A C 1
ATOM 8466 O O . GLU A 1 1065 ? -38.219 29.129 5.038 1.00 70.62 1065 GLU A O 1
ATOM 8471 N N . THR A 1 1066 ? -40.004 28.186 4.076 1.00 69.38 1066 THR A N 1
ATOM 8472 C CA . THR A 1 1066 ? -39.448 26.822 4.060 1.00 69.38 1066 THR A CA 1
ATOM 8473 C C . THR A 1 1066 ? -38.296 26.701 3.064 1.00 69.38 1066 THR A C 1
ATOM 8475 O O . THR A 1 1066 ? -37.279 26.079 3.380 1.00 69.38 1066 THR A O 1
ATOM 8478 N N . GLN A 1 1067 ? -38.420 27.338 1.897 1.00 71.44 1067 GLN A N 1
ATOM 8479 C CA . GLN A 1 1067 ? -37.358 27.385 0.891 1.00 71.44 1067 GLN A CA 1
ATOM 8480 C C . GLN A 1 1067 ? -36.133 28.155 1.409 1.00 71.44 1067 GLN A C 1
ATOM 8482 O O . GLN A 1 1067 ? -35.024 27.622 1.390 1.00 71.44 1067 GLN A O 1
ATOM 8487 N N . LEU A 1 1068 ? -36.337 29.342 1.996 1.00 77.81 1068 LEU A N 1
ATOM 8488 C CA . LEU A 1 1068 ? -35.264 30.141 2.607 1.00 77.81 1068 LEU A CA 1
ATOM 8489 C C . LEU A 1 1068 ? -34.539 29.393 3.741 1.00 77.81 1068 LEU A C 1
ATOM 8491 O O . LEU A 1 1068 ? -33.314 29.467 3.865 1.00 77.81 1068 LEU A O 1
ATOM 8495 N N . LYS A 1 1069 ? -35.278 28.647 4.576 1.00 80.56 1069 LYS A N 1
ATOM 8496 C CA . LYS A 1 1069 ? -34.691 27.794 5.625 1.00 80.56 1069 LYS A CA 1
ATOM 8497 C C . LYS A 1 1069 ? -33.836 26.672 5.033 1.00 80.56 1069 LYS A C 1
ATOM 8499 O O . LYS A 1 1069 ? -32.748 26.419 5.548 1.00 80.56 1069 LYS A O 1
ATOM 8504 N N . GLY A 1 1070 ? -34.304 26.029 3.962 1.00 82.12 1070 GLY A N 1
ATOM 8505 C CA . GLY A 1 1070 ? -33.548 25.006 3.240 1.00 82.12 1070 GLY A CA 1
ATOM 8506 C C . GLY A 1 1070 ? -32.261 25.555 2.620 1.00 82.12 1070 GLY A C 1
ATOM 8507 O O . GLY A 1 1070 ? -31.203 24.951 2.778 1.00 82.12 1070 GLY A O 1
ATOM 8508 N N . GLU A 1 1071 ? -32.314 26.735 1.994 1.00 85.12 1071 GLU A N 1
ATOM 8509 C CA . GLU A 1 1071 ? -31.150 27.358 1.340 1.00 85.12 1071 GLU A CA 1
ATOM 8510 C C . GLU A 1 1071 ? -30.083 27.722 2.365 1.00 85.12 1071 GLU A C 1
ATOM 8512 O O . GLU A 1 1071 ? -28.899 27.439 2.180 1.00 85.12 1071 GLU A O 1
ATOM 8517 N N . LYS A 1 1072 ? -30.512 28.274 3.504 1.00 87.88 1072 LYS A N 1
ATOM 8518 C CA . LYS A 1 1072 ? -29.625 28.563 4.630 1.00 87.88 1072 LYS A CA 1
ATOM 8519 C C . LYS A 1 1072 ? -28.999 27.291 5.207 1.00 87.88 1072 LYS A C 1
ATOM 8521 O O . LYS A 1 1072 ? -27.816 27.301 5.544 1.00 87.88 1072 LYS A O 1
ATOM 8526 N N . LEU A 1 1073 ? -29.770 26.210 5.339 1.00 88.88 1073 LEU A N 1
ATOM 8527 C CA . LEU A 1 1073 ? -29.259 24.927 5.824 1.00 88.88 1073 LEU A CA 1
ATOM 8528 C C . LEU A 1 1073 ? -28.207 24.353 4.865 1.00 88.88 1073 LEU A C 1
ATOM 8530 O O . LEU A 1 1073 ? -27.127 23.980 5.319 1.00 88.88 1073 LEU A O 1
ATOM 8534 N N . TRP A 1 1074 ? -28.492 24.344 3.559 1.00 91.25 1074 TRP A N 1
ATOM 8535 C CA . TRP A 1 1074 ? -27.557 23.888 2.530 1.00 91.25 1074 TRP A CA 1
ATOM 8536 C C . TRP A 1 1074 ? -26.281 24.731 2.509 1.00 91.25 1074 TRP A C 1
ATOM 8538 O O . TRP A 1 1074 ? -25.188 24.177 2.575 1.00 91.25 1074 TRP A O 1
ATOM 8548 N N . LYS A 1 1075 ? -26.399 26.066 2.517 1.00 90.56 1075 LYS A N 1
ATOM 8549 C CA . LYS A 1 1075 ? -25.240 26.969 2.552 1.00 90.56 1075 LYS A CA 1
ATOM 8550 C C . LYS A 1 1075 ? -24.341 26.696 3.763 1.00 90.56 1075 LYS A C 1
ATOM 8552 O O . LYS A 1 1075 ? -23.128 26.600 3.611 1.00 90.56 1075 LYS A O 1
ATOM 8557 N N . ASN A 1 1076 ? -24.930 26.513 4.946 1.00 90.50 1076 ASN A N 1
ATOM 8558 C CA . ASN A 1 1076 ? -24.175 26.171 6.155 1.00 90.50 1076 ASN A CA 1
ATOM 8559 C C . ASN A 1 1076 ? -23.522 24.784 6.072 1.00 90.50 1076 ASN A C 1
ATOM 8561 O O . ASN A 1 1076 ? -22.451 24.580 6.630 1.00 90.50 1076 ASN A O 1
ATOM 8565 N N . TYR A 1 1077 ? -24.174 23.814 5.427 1.00 92.00 1077 TYR A N 1
ATOM 8566 C CA . TYR A 1 1077 ? -23.602 22.484 5.221 1.00 92.00 1077 TYR A CA 1
ATOM 8567 C C . TYR A 1 1077 ? -22.395 22.535 4.277 1.00 92.00 1077 TYR A C 1
ATOM 8569 O O . TYR A 1 1077 ? -21.354 21.975 4.602 1.00 92.00 1077 TYR A O 1
ATOM 8577 N N . VAL A 1 1078 ? -22.506 23.260 3.161 1.00 93.12 1078 VAL A N 1
ATOM 8578 C CA . VAL A 1 1078 ? -21.415 23.442 2.192 1.00 93.12 1078 VAL A CA 1
ATOM 8579 C C . VAL A 1 1078 ? -20.218 24.152 2.830 1.00 93.12 1078 VAL A C 1
ATOM 8581 O O . VAL A 1 1078 ? -19.094 23.685 2.688 1.00 93.12 1078 VAL A O 1
ATOM 8584 N N . ASP A 1 1079 ? -20.446 25.225 3.589 1.00 92.62 1079 ASP A N 1
ATOM 8585 C CA . ASP A 1 1079 ? -19.382 25.923 4.328 1.00 92.62 1079 ASP A CA 1
ATOM 8586 C C . ASP A 1 1079 ? -18.622 24.986 5.285 1.00 92.62 1079 ASP A C 1
ATOM 8588 O O . ASP A 1 1079 ? -17.388 24.979 5.334 1.00 92.62 1079 ASP A O 1
ATOM 8592 N N . ARG A 1 1080 ? -19.352 24.103 5.982 1.00 92.25 1080 ARG A N 1
ATOM 8593 C CA . ARG A 1 1080 ? -18.743 23.089 6.851 1.00 92.25 1080 ARG A CA 1
ATOM 8594 C C . ARG A 1 1080 ? -17.997 22.010 6.081 1.00 92.25 1080 ARG A C 1
ATOM 8596 O O . ARG A 1 1080 ? -16.942 21.586 6.540 1.00 92.25 1080 ARG A O 1
ATOM 8603 N N . ALA A 1 1081 ? -18.504 21.578 4.930 1.00 94.50 1081 ALA A N 1
ATOM 8604 C CA . ALA A 1 1081 ? -17.825 20.578 4.111 1.00 94.50 1081 ALA A CA 1
ATOM 8605 C C . ALA A 1 1081 ? -16.409 21.037 3.717 1.00 94.50 1081 ALA A C 1
ATOM 8607 O O . ALA A 1 1081 ? -15.493 20.220 3.629 1.00 94.50 1081 ALA A O 1
ATOM 8608 N N . PHE A 1 1082 ? -16.215 22.352 3.571 1.00 95.00 1082 PHE A N 1
ATOM 8609 C CA . PHE A 1 1082 ? -14.930 22.998 3.296 1.00 95.00 1082 PHE A CA 1
ATOM 8610 C C . PHE A 1 1082 ? -14.238 23.580 4.541 1.00 95.00 1082 PHE A C 1
ATOM 8612 O O . PHE A 1 1082 ? -13.351 24.427 4.412 1.00 95.00 1082 PHE A O 1
ATOM 8619 N N . ILE A 1 1083 ? -14.626 23.143 5.743 1.00 94.69 1083 ILE A N 1
ATOM 8620 C CA . ILE A 1 1083 ? -13.987 23.474 7.029 1.00 94.69 1083 ILE A CA 1
ATOM 8621 C C . ILE A 1 1083 ? -13.835 24.988 7.244 1.00 94.69 1083 ILE A C 1
ATOM 8623 O O . ILE A 1 1083 ? -12.781 25.483 7.646 1.00 94.69 1083 ILE A O 1
ATOM 8627 N N . SER A 1 1084 ? -14.890 25.751 6.934 1.00 92.62 1084 SER A N 1
ATOM 8628 C CA . SER A 1 1084 ? -14.917 27.214 7.087 1.00 92.62 1084 SER A CA 1
ATOM 8629 C C . SER A 1 1084 ? -13.750 27.935 6.381 1.00 92.62 1084 SER A C 1
ATOM 8631 O O . SER A 1 1084 ? -13.282 28.981 6.830 1.00 92.62 1084 SER A O 1
ATOM 8633 N N . SER A 1 1085 ? -13.224 27.371 5.287 1.00 90.56 1085 SER A N 1
ATOM 8634 C CA . SER A 1 1085 ? -12.112 27.970 4.525 1.00 90.56 1085 SER A CA 1
ATOM 8635 C C . SER A 1 1085 ? -12.543 29.121 3.610 1.00 90.56 1085 SER A C 1
ATOM 8637 O O . SER A 1 1085 ? -11.695 29.881 3.146 1.00 90.56 1085 SER A O 1
ATOM 8639 N N . GLY A 1 1086 ? -13.846 29.249 3.337 1.00 88.94 1086 GLY A N 1
ATOM 8640 C CA . GLY A 1 1086 ? -14.404 30.221 2.393 1.00 88.94 1086 GLY A CA 1
ATOM 8641 C C . GLY A 1 1086 ? -14.296 29.811 0.920 1.00 88.94 1086 GLY A C 1
ATOM 8642 O O . GLY A 1 1086 ? -14.636 30.610 0.049 1.00 88.94 1086 GLY A O 1
ATOM 8643 N N . TYR A 1 1087 ? -13.859 28.582 0.624 1.00 88.75 1087 TYR A N 1
ATOM 8644 C CA . TYR A 1 1087 ? -13.693 28.073 -0.743 1.00 88.75 1087 TYR A CA 1
ATOM 8645 C C . TYR A 1 1087 ? -14.944 28.252 -1.617 1.00 88.75 1087 TYR A C 1
ATOM 8647 O O . TYR A 1 1087 ? -14.843 28.659 -2.770 1.00 88.75 1087 TYR A O 1
ATOM 8655 N N . GLN A 1 1088 ? -16.129 27.999 -1.063 1.00 87.00 1088 GLN A N 1
ATOM 8656 C CA . GLN A 1 1088 ? -17.407 28.080 -1.771 1.00 87.00 1088 GLN A CA 1
ATOM 8657 C C . GLN A 1 1088 ? -17.801 29.495 -2.220 1.00 87.00 1088 GLN A C 1
ATOM 8659 O O . GLN A 1 1088 ? -18.700 29.641 -3.041 1.00 87.00 1088 GLN A O 1
ATOM 8664 N N . GLU A 1 1089 ? -17.161 30.535 -1.683 1.00 85.94 1089 GLU A N 1
ATOM 8665 C CA . GLU A 1 1089 ? -17.424 31.931 -2.054 1.00 85.94 1089 GLU A CA 1
ATOM 8666 C C . GLU A 1 1089 ? -16.490 32.406 -3.193 1.00 85.94 1089 GLU A C 1
ATOM 8668 O O . GLU A 1 1089 ? -16.587 33.550 -3.642 1.00 85.94 1089 GLU A O 1
ATOM 8673 N N . LEU A 1 1090 ? -15.575 31.550 -3.677 1.00 79.75 1090 LEU A N 1
ATOM 8674 C CA . LEU A 1 1090 ? -14.658 31.881 -4.770 1.00 79.75 1090 LEU A CA 1
ATOM 8675 C C . LEU A 1 1090 ? -15.358 31.797 -6.145 1.00 79.75 1090 LEU A C 1
ATOM 8677 O O . LEU A 1 1090 ? -16.075 30.828 -6.399 1.00 79.75 1090 LEU A O 1
ATOM 8681 N N . PRO A 1 1091 ? -15.104 32.743 -7.078 1.00 66.88 1091 PRO A N 1
ATOM 8682 C CA . PRO A 1 1091 ? -15.790 32.799 -8.377 1.00 66.88 1091 PRO A CA 1
ATOM 8683 C C . PRO A 1 1091 ? -15.696 31.527 -9.235 1.00 66.88 1091 PRO A C 1
ATOM 8685 O O . PRO A 1 1091 ? -16.635 31.219 -9.961 1.00 66.88 1091 PRO A O 1
ATOM 8688 N N . ASP A 1 1092 ? -14.585 30.789 -9.145 1.00 61.97 1092 ASP A N 1
ATOM 8689 C CA . ASP A 1 1092 ? -14.317 29.583 -9.945 1.00 61.97 1092 ASP A CA 1
ATOM 8690 C C . ASP A 1 1092 ? -14.574 28.266 -9.169 1.00 61.97 1092 ASP A C 1
ATOM 8692 O O . ASP A 1 1092 ? -14.312 27.176 -9.681 1.00 61.97 1092 ASP A O 1
ATOM 8696 N N . ALA A 1 1093 ? -15.114 28.330 -7.942 1.00 58.84 1093 ALA A N 1
ATOM 8697 C CA . ALA A 1 1093 ? -15.351 27.151 -7.092 1.00 58.84 1093 ALA A CA 1
ATOM 8698 C C . ALA A 1 1093 ? -16.376 26.157 -7.678 1.00 58.84 1093 ALA A C 1
ATOM 8700 O O . ALA A 1 1093 ? -16.355 24.963 -7.358 1.00 58.84 1093 ALA A O 1
ATOM 8701 N N . VAL A 1 1094 ? -17.252 26.646 -8.558 1.00 59.69 1094 VAL A N 1
ATOM 8702 C CA . VAL A 1 1094 ? -18.323 25.881 -9.213 1.00 59.69 1094 VAL A CA 1
ATOM 8703 C C . VAL A 1 1094 ? -17.786 25.073 -10.414 1.00 59.69 1094 VAL A C 1
ATOM 8705 O O . VAL A 1 1094 ? -18.420 24.129 -10.865 1.00 59.69 1094 VAL A O 1
ATOM 8708 N N . GLY A 1 1095 ? -16.565 25.317 -10.905 1.00 52.16 1095 GLY A N 1
ATOM 8709 C CA . GLY A 1 1095 ? -16.151 24.757 -12.201 1.00 52.16 1095 GLY A CA 1
ATOM 8710 C C . GLY A 1 1095 ? -16.998 25.349 -13.342 1.00 52.16 1095 GLY A C 1
ATOM 8711 O O . GLY A 1 1095 ? -18.150 25.730 -13.149 1.00 52.16 1095 GLY A O 1
ATOM 8712 N N . LYS A 1 1096 ? -16.407 25.540 -14.518 1.00 37.38 1096 LYS A N 1
ATOM 8713 C CA . LYS A 1 1096 ? -17.147 26.050 -15.682 1.00 37.38 1096 LYS A CA 1
ATOM 8714 C C . LYS A 1 1096 ? -17.811 24.934 -16.458 1.00 37.38 1096 LYS A C 1
ATOM 8716 O O . LYS A 1 1096 ? -17.166 23.869 -16.570 1.00 37.38 1096 LYS A O 1
#

InterPro domains:
  IPR004843 Calcineurin-like, phosphoesterase domain [PF00149] (466-732)
  IPR006076 FAD dependent oxidoreductase [PF01266] (6-345)
  IPR029052 Metallo-dependent phosphatase-like [SSF56300] (466-736)
  IPR041805 Acid sphingomyelinase/endopolyphosphatase, metallophosphatase domain [cd00842] (467-749)

Sequence (1096 aa):
MAKKQVLVVGAGVVGLTTALELHDRLGDSVDVSLVAKDLPGDSAVFYTSPKAGAHWVSTNAKEHKDWALATYRKLRQLAAVPQAFVQAYPLYYGDIVPAGHTPPRFDEPWYKDAVDGYRYLGTDPRFPDVQNLFVFTSYTISTTLYLVYLLSELRRRGVAVRRQTLSSLEEALRTPLPSAAGSAGATADLVVNCTGLQYNFLADGGDPQLIPVRGHVLLVENNLPYQVTFEQPYLPADAKPGEFLMLFPRPEGGAILGGIYDRNFLEYDTAVDPAYVARLVAKAQRHLPDLVASTAGAVKIARHVVGFRPERQGGARIGQDPAEPRIVHNYGNGNSGFIESWGCAANTQTQERLARGLRGLVGPQCTRRPMQNVACKTLALGALLLVAALYTLHAVVPGNQEYEAYGGWWRRSPPGTQARGSVRAIADTDDTARLLRSMHLTPNHSVEILATDANGFTSARVVHGRFLHITDMHPDELNVIGAAIRKQCHKKMKNVVSNMDVSHKYGDPMSGCDSPLDLYSSTLEWLRTNVKDHIDFVIWTGDNIRHDNDRAHPRTEAEIFDMNERVVADFIDTFMDDGEEEETVFDRRVKIVPSLGNNDVYPHNLFAPGPTLQTRELYKIWRDFIPTEQMHTFDRGAYFLREVIPGKLVVLSINTLYWFQSNPLNDNCDSRKQPGYKLFLWLGATLKECRRRGLKVWLSGHVPPIPKNIHHSCYAKISVWMHEYRDLIIGGVWGHMNIDHWVPMDSVKAWKSIKKRLLAAGAWDESNHFPFIDYDQMEELVGAMDDESDTDDDFETVEDLYRSLGYDIDDESSDPLHTFSDRYMGAPNGKVTYLENLRDSMYAKLKGKKKGGDFSERYSIAHISSSVIPTYNPGLRIWEYNITEFNSLDNSESEAQGSQTLAGKLSSYLNTSAKNTTFHYGDWSYFFQQLENLLDDEEQIEKLITELESSPDKMNSSEYLQMKAPSKDKTIPNIMPASLPLGPAYIPQALSPERYVQYYVDLNEVNYQKKDIDSWKFNYKLHYSTDDKFESRGLLVKDWVNFGRKLAKTAPVKGKETEKLGDSETQLKGEKLWKNYVDRAFISSGYQELPDAVGK

Secondary structure (DSSP, 8-state):
-PPEEEEEE--SHHHHHHHHHHHHHHTTTEEEEEEESS-TT---TT--GGG---B----TTSS-HHHHHHHHHHHHHHTT-GGG-EEEEEEEEEEE--TTPPPPPP---TTTTTSTT-EEEE--TTSTTEEEEEEEEEEEE-HHHHHHHHHHHHHHTT-EEEE---S-HHHHHHSBPP-SSS-TTPBPSEEEE--GGGGGGSTT---TTEEEEEEEEEEES---SSEEEEE-SS--TTSPTTEEEEEEE-TTS-EEEEEE-BSS-STT-----HHHHHHHHHHHHHH-HHHHHTTTTS--EEEEEEEEEEEETTS-EEEE-SS-TTEEEEE-BTT-HHHHHHHHHH-HHHHHHHHHHHHHTS-------------------S----SS--------------------S-----S-------EEEPPPPHHHHHHHHHTT--TT--EEEEEE-TTSPEEEEEE-SEEEEE----EETT--TT-BGGGTTT---S----GGGB--TT--TTS---EEHHHHHHHHHHHHHHTGGG-SEEEE----S--TT-TTSPPPHHHHHHHHHHHHHHHHHHHPPTT-SSS-TTTSSSEEEE---SSSSSSTT----SS-HHHHHHHHHHTTTS-GGGHHHHHHHS-EEEEEETTTEEEEE--GGGTBTT-TT-S-SSSTTSHHHHHHHHHHHHHHHHHHHT-EEEEE-SS-SSTTTB-HHHHHHHHHHHHHTTTTEEEEEE-SS-S-EEEEEEHHHHHHHHHHHHHHTT---TTSPP-S--TTTTTTTS-S---------S--SHHHHHHHTT--SS-TT--GGGS---EEBTEETTHHHHHHHHHHHTGGG---HHHH-TT-TTEEEEEE---SSTTSS-EEEEEEE--GGGGGTT-SSS--SS---HHHHHHHHHTTS-------PPPHHHHHHHHHHHTT-HHHHHHHHHHHHHS-SS--HHHHHHSS-SSS-TTSPPPPPTTSPP-TTTS--TT-EEEEEEEE--HHIIIII-S-STTPPP-PEEEEEHHHHSSSS--SHHHHHHHHHHHGGGS--SS--S-----HHHHHHHHHHHHHHHHHHTTT--GGGSTTTT--

pLDDT: mean 79.68, std 21.18, range [20.92, 98.69]

Organism: NCBI:txid763406

Foldseek 3Di:
DDAAEEEEEALALQRLLLQLLCCVPPVVRHAYAYEYQDALVDDDQLRFQQLAADKADDDPPDDDVQLLLLLQVVLVVCCVPVQLQKHKFKEKEFAQADPPGDGDDQDDDPCQVRFAPWDFDQDDPQFPRTGRIIITIMMTGNRSSNSVVSVVSCVVSQHHYYNDDDQAVVVQQCDFGGHPDDRGRDGHLAYEYASQLCQCRHPVHRAPQWDWWKKKKFFWQFADRHKYWYHYPDDDPPDDPAWTWIWDAGSVGTIITYTGGHPPDDDSDPDDDVVNVVVSQVSCCNRRVVRLVRPVRGTGTPDMRMHIFGAGDVAFQFAADPVHRSYTYGYRHGNCCSSRSNVSSNPVRNVVSNVVSVVVVDDDDDDDDDDDDDDDDDDDDDDDDDPDDDDDDDDDDDDDDDDDDPDDDDDDDDDDDDFDKAKAQDADDPVRCVLCVQLVHDGSQKMWIWTQDPVRDTDIAIALQKEWEAEQQAEDPQADFFCFLVQLNNHHDPDDPDLLGHAHQQGAFLSQHWGYVNLVLLVLVQCLVRPLVRHQEYEYAENQHHACPRVVDGDDLVNLLVSLLVVLVSVCVSNADPPCPVPQLLVGRYQYHYAYDQNSDPPRLADDFDLDPSLVSVCVSCVSNAPPLCSLVSSGFVWHKHDSPPLAEIETHGECSLFFPQHPQADACPDPSGSNVLSLLVVLLVLLLCVVSVYAYEYHYEQFLDLLTGALRSLLLVLLVCLQSLLHYQAYEYEDPLFWDKAKRFNQQSLLAVVVVCVVVVLFDPPDDQQDPQLVVLCVVPDDDDDDDQDDQPRNHSVSLSVLLVHDNPDPPPNPVPDFPDRDSSATAQVLVSVLSRLQSGLQNQDDCSSQPVLSSSIGMHTYDHHCISNFFGKIKMFGFDPPCSNVSPPPPPDPDDDDDPVVVVVVVVPPPPDPDPDDDDDVSVSSVCCSVCSVPSVVSLVSSVVSLPDDDDDDPVQSVSFDRSGSSSSRDTHHPPPRDGHLQRDPDGGNTQKMWMWGDPVCCQSPVDPDNVPDNDDIDTLDICCVQLVDRGRHPSSVSVSSNLLNPQHDDPDDDPPDPDDPVSNVVNVVSNVVSSCNRSPVRCLVVDPRNNPD

Radius of gyration: 35.33 Å; chains: 1; bounding box: 115×96×85 Å